Protein 1KNZ (pdb70)

B-factor: mean 30.65, std 12.46, range [2.81, 100.81]

Structure (mmCIF, N/CA/C/O backbone):
data_1KNZ
#
_entry.id   1KNZ
#
_cell.length_a   40.275
_cell.length_b   85.359
_cell.length_c   96.051
_cell.angle_alpha   89.99
_cell.angle_beta   90.00
_cell.angle_gamma   90.05
#
_symmetry.space_group_name_H-M   'P 1'
#
loop_
_entity.id
_entity.type
_entity.pdbx_description
1 polymer "5'-R(*UP*GP*AP*CP*C)-3'"
2 polymer 'Nonstructural RNA-binding Protein 34'
3 water water
#
loop_
_atom_site.group_PDB
_atom_site.id
_atom_site.type_symbol
_atom_site.label_atom_id
_atom_site.label_alt_id
_atom_site.label_comp_id
_atom_site.label_asym_id
_atom_site.label_entity_id
_atom_site.label_seq_id
_atom_site.pdbx_PDB_ins_code
_atom_site.Cartn_x
_atom_site.Cartn_y
_atom_site.Cartn_z
_atom_site.occupancy
_atom_site.B_iso_or_equiv
_atom_site.auth_seq_id
_atom_site.auth_comp_id
_atom_site.auth_asym_id
_atom_site.auth_atom_id
_atom_site.pdbx_PDB_model_num
ATOM 409 N N . THR E 2 7 ? 2.038 -11.838 12.330 1.00 24.30 7 THR A N 1
ATOM 410 C CA . THR E 2 7 ? 1.282 -11.041 11.321 1.00 27.66 7 THR A CA 1
ATOM 411 C C . THR E 2 7 ? 2.040 -9.765 10.968 1.00 28.68 7 THR A C 1
ATOM 412 O O . THR E 2 7 ? 2.191 -9.437 9.786 1.00 27.21 7 THR A O 1
ATOM 416 N N . GLN E 2 8 ? 2.513 -9.057 11.993 1.00 21.65 8 GLN A N 1
ATOM 417 C CA . GLN E 2 8 ? 3.275 -7.826 11.804 1.00 27.31 8 GLN A CA 1
ATOM 418 C C . GLN E 2 8 ? 4.548 -8.138 11.025 1.00 30.66 8 GLN A C 1
ATOM 419 O O . GLN E 2 8 ? 4.989 -7.355 10.174 1.00 32.51 8 GLN A O 1
ATOM 425 N N . GLN E 2 9 ? 5.132 -9.290 11.324 1.00 25.14 9 GLN A N 1
ATOM 426 C CA . GLN E 2 9 ? 6.341 -9.732 10.648 1.00 26.96 9 GLN A CA 1
ATOM 427 C C . GLN E 2 9 ? 5.971 -10.171 9.213 1.00 22.24 9 GLN A C 1
ATOM 428 O O . GLN E 2 9 ? 6.782 -10.072 8.288 1.00 20.75 9 GLN A O 1
ATOM 434 N N . MET E 2 10 ? 4.740 -10.642 9.026 1.00 23.09 10 MET A N 1
ATOM 435 C CA . MET E 2 10 ? 4.308 -11.035 7.694 1.00 22.75 10 MET A CA 1
ATOM 436 C C . MET E 2 10 ? 4.063 -9.767 6.887 1.00 28.15 10 MET A C 1
ATOM 437 O O . MET E 2 10 ? 4.451 -9.682 5.718 1.00 28.18 10 MET A O 1
ATOM 442 N N . ALA E 2 11 ? 3.428 -8.779 7.512 1.00 19.99 11 ALA A N 1
ATOM 443 C CA . ALA E 2 11 ? 3.175 -7.518 6.825 1.00 22.23 11 ALA A CA 1
ATOM 444 C C . ALA E 2 11 ? 4.521 -6.934 6.381 1.00 18.04 11 ALA A C 1
ATOM 445 O O . ALA E 2 11 ? 4.662 -6.487 5.244 1.00 15.64 11 ALA A O 1
ATOM 447 N N . VAL E 2 12 ? 5.505 -6.938 7.277 1.00 21.24 12 VAL A N 1
ATOM 448 C CA . VAL E 2 12 ? 6.835 -6.427 6.940 1.00 18.77 12 VAL A CA 1
ATOM 449 C C . VAL E 2 12 ? 7.361 -7.196 5.730 1.00 18.36 12 VAL A C 1
ATOM 450 O O . VAL E 2 12 ? 7.886 -6.617 4.791 1.00 19.82 12 VAL A O 1
ATOM 454 N N . SER E 2 13 ? 7.212 -8.514 5.776 1.00 19.63 13 SER A N 1
ATOM 455 C CA . SER E 2 13 ? 7.641 -9.409 4.706 1.00 18.27 13 SER A CA 1
ATOM 456 C C . SER E 2 13 ? 6.976 -9.041 3.367 1.00 20.37 13 SER A C 1
ATOM 457 O O . SER E 2 13 ? 7.630 -8.917 2.329 1.00 22.44 13 SER A O 1
ATOM 460 N N . ILE E 2 14 ? 5.662 -8.879 3.400 1.00 21.41 14 ILE A N 1
ATOM 461 C CA . ILE E 2 14 ? 4.917 -8.528 2.204 1.00 21.24 14 ILE A CA 1
ATOM 462 C C . ILE E 2 14 ? 5.408 -7.201 1.630 1.00 20.86 14 ILE A C 1
ATOM 463 O O . ILE E 2 14 ? 5.581 -7.065 0.422 1.00 16.56 14 ILE A O 1
ATOM 468 N N . ILE E 2 15 ? 5.658 -6.237 2.506 1.00 19.20 15 ILE A N 1
ATOM 469 C CA . ILE E 2 15 ? 6.154 -4.930 2.094 1.00 20.28 15 ILE A CA 1
ATOM 470 C C . ILE E 2 15 ? 7.523 -5.040 1.400 1.00 18.00 15 ILE A C 1
ATOM 471 O O . ILE E 2 15 ? 7.780 -4.361 0.411 1.00 20.37 15 ILE A O 1
ATOM 476 N N . ASN E 2 16 ? 8.399 -5.885 1.927 1.00 15.30 16 ASN A N 1
ATOM 477 C CA . ASN E 2 16 ? 9.695 -6.062 1.318 1.00 18.92 16 ASN A CA 1
ATOM 478 C C . ASN E 2 16 ? 9.582 -6.811 -0.009 1.00 22.22 16 ASN A C 1
ATOM 479 O O . ASN E 2 16 ? 10.279 -6.492 -0.967 1.00 24.58 16 ASN A O 1
ATOM 484 N N . SER E 2 17 ? 8.698 -7.799 -0.073 1.00 19.56 17 SER A N 1
ATOM 485 C CA . SER E 2 17 ? 8.524 -8.540 -1.311 1.00 21.38 17 SER A CA 1
ATOM 486 C C . SER E 2 17 ? 8.031 -7.577 -2.382 1.00 24.03 17 SER A C 1
ATOM 487 O O . SER E 2 17 ? 8.347 -7.730 -3.564 1.00 24.99 17 SER A O 1
ATOM 490 N N . SER E 2 18 ? 7.264 -6.577 -1.953 1.00 14.96 18 SER A N 1
ATOM 491 C CA . SER E 2 18 ? 6.719 -5.583 -2.861 1.00 15.37 18 SER A CA 1
ATOM 492 C C . SER E 2 18 ? 7.855 -4.766 -3.475 1.00 17.83 18 SER A C 1
ATOM 493 O O . SER E 2 18 ? 7.851 -4.472 -4.677 1.00 20.17 18 SER A O 1
ATOM 496 N N . PHE E 2 19 ? 8.827 -4.400 -2.642 1.00 15.60 19 PHE A N 1
ATOM 497 C CA . PHE E 2 19 ? 9.984 -3.642 -3.102 1.00 17.56 19 PHE A CA 1
ATOM 498 C C . PHE E 2 19 ? 10.771 -4.476 -4.109 1.00 17.29 19 PHE A C 1
ATOM 499 O O . PHE E 2 19 ? 11.197 -3.971 -5.151 1.00 22.17 19 PHE A O 1
ATOM 507 N N . GLU E 2 20 ? 10.961 -5.753 -3.790 1.00 18.91 20 GLU A N 1
ATOM 508 C CA . GLU E 2 20 ? 11.687 -6.662 -4.671 1.00 20.91 20 GLU A CA 1
ATOM 509 C C . GLU E 2 20 ? 11.033 -6.724 -6.030 1.00 18.87 20 GLU A C 1
ATOM 510 O O . GLU E 2 20 ? 11.717 -6.790 -7.046 1.00 19.41 20 GLU A O 1
ATOM 516 N N . ALA E 2 21 ? 9.701 -6.698 -6.032 1.00 23.28 21 ALA A N 1
ATOM 517 C CA . ALA E 2 21 ? 8.911 -6.767 -7.257 1.00 20.73 21 ALA A CA 1
ATOM 518 C C . ALA E 2 21 ? 9.057 -5.516 -8.095 1.00 18.60 21 ALA A C 1
ATOM 519 O O . ALA E 2 21 ? 9.114 -5.585 -9.323 1.00 17.00 21 ALA A O 1
ATOM 521 N N . ALA E 2 22 ? 9.095 -4.370 -7.427 1.00 18.98 22 ALA A N 1
ATOM 522 C CA . ALA E 2 22 ? 9.240 -3.097 -8.114 1.00 20.84 22 ALA A CA 1
ATOM 523 C C . ALA E 2 22 ? 10.612 -3.072 -8.789 1.00 21.39 22 ALA A C 1
ATOM 524 O O . ALA E 2 22 ? 10.762 -2.581 -9.910 1.00 20.09 22 ALA A O 1
ATOM 526 N N . VAL E 2 23 ? 11.612 -3.618 -8.108 1.00 20.24 23 VAL A N 1
ATOM 527 C CA . VAL E 2 23 ? 12.954 -3.648 -8.663 1.00 20.49 23 VAL A CA 1
ATOM 528 C C . VAL E 2 23 ? 13.025 -4.587 -9.870 1.00 19.97 23 VAL A C 1
ATOM 529 O O . VAL E 2 23 ? 13.576 -4.225 -10.912 1.00 16.37 23 VAL A O 1
ATOM 533 N N . VAL E 2 24 ? 12.478 -5.792 -9.722 1.00 13.03 24 VAL A N 1
ATOM 534 C CA . VAL E 2 24 ? 12.522 -6.757 -10.805 1.00 18.21 24 VAL A CA 1
ATOM 535 C C . VAL E 2 24 ? 11.724 -6.260 -12.000 1.00 18.98 24 VAL A C 1
ATOM 536 O O . VAL E 2 24 ? 12.055 -6.553 -13.140 1.00 18.04 24 VAL A O 1
ATOM 540 N N . ALA E 2 25 ? 10.675 -5.492 -11.730 1.00 22.14 25 ALA A N 1
ATOM 541 C CA . ALA E 2 25 ? 9.844 -4.956 -12.789 1.00 22.91 25 ALA A CA 1
ATOM 542 C C . ALA E 2 25 ? 10.599 -3.879 -13.583 1.00 26.93 25 ALA A C 1
ATOM 543 O O . ALA E 2 25 ? 10.586 -3.877 -14.815 1.00 26.15 25 ALA A O 1
ATOM 545 N N . ALA E 2 26 ? 11.265 -2.968 -12.878 1.00 22.42 26 ALA A N 1
ATOM 546 C CA . ALA E 2 26 ? 12.000 -1.907 -13.553 1.00 25.41 26 ALA A CA 1
ATOM 547 C C . ALA E 2 26 ? 13.170 -2.498 -14.314 1.00 26.19 26 ALA A C 1
ATOM 548 O O . ALA E 2 26 ? 13.343 -2.262 -15.516 1.00 29.37 26 ALA A O 1
ATOM 550 N N . THR E 2 27 ? 13.960 -3.285 -13.595 1.00 27.20 27 THR A N 1
ATOM 551 C CA . THR E 2 27 ? 15.140 -3.911 -14.151 1.00 24.74 27 THR A CA 1
ATOM 552 C C . THR E 2 27 ? 14.818 -4.787 -15.349 1.00 28.52 27 THR A C 1
ATOM 553 O O . THR E 2 27 ? 15.512 -4.713 -16.366 1.00 24.87 27 THR A O 1
ATOM 557 N N . SER E 2 28 ? 13.763 -5.602 -15.246 1.00 23.38 28 SER A N 1
ATOM 558 C CA . SER E 2 28 ? 13.386 -6.481 -16.352 1.00 21.83 28 SER A CA 1
ATOM 559 C C . SER E 2 28 ? 12.742 -5.687 -17.482 1.00 26.32 28 SER A C 1
ATOM 560 O O . SER E 2 28 ? 12.765 -6.116 -18.631 1.00 27.78 28 SER A O 1
ATOM 563 N N . ALA E 2 29 ? 12.169 -4.532 -17.161 1.00 25.39 29 ALA A N 1
ATOM 564 C CA . ALA E 2 29 ? 11.551 -3.686 -18.182 1.00 26.51 29 ALA A CA 1
ATOM 565 C C . ALA E 2 29 ? 12.637 -3.013 -19.025 1.00 24.47 29 ALA A C 1
ATOM 566 O O . ALA E 2 29 ? 12.484 -2.880 -20.229 1.00 13.65 29 ALA A O 1
ATOM 568 N N . LEU E 2 30 ? 13.727 -2.582 -18.395 1.00 25.70 30 LEU A N 1
ATOM 569 C CA . LEU E 2 30 ? 14.820 -1.967 -19.142 1.00 26.03 30 LEU A CA 1
ATOM 570 C C . LEU E 2 30 ? 15.425 -2.975 -20.129 1.00 26.32 30 LEU A C 1
ATOM 571 O O . LEU E 2 30 ? 15.572 -2.690 -21.319 1.00 28.97 30 LEU A O 1
ATOM 576 N N . GLU E 2 31 ? 15.776 -4.154 -19.627 1.00 26.84 31 GLU A N 1
ATOM 577 C CA . GLU E 2 31 ? 16.360 -5.192 -20.460 1.00 27.15 31 GLU A CA 1
ATOM 578 C C . GLU E 2 31 ? 15.480 -5.572 -21.643 1.00 23.73 31 GLU A C 1
ATOM 579 O O . GLU E 2 31 ? 15.964 -5.683 -22.764 1.00 28.23 31 GLU A O 1
ATOM 585 N N . ASN E 2 32 ? 14.190 -5.768 -21.399 1.00 26.15 32 ASN A N 1
ATOM 586 C CA . ASN E 2 32 ? 13.290 -6.173 -22.470 1.00 30.19 32 ASN A CA 1
ATOM 587 C C . ASN E 2 32 ? 13.214 -5.131 -23.566 1.00 30.99 32 ASN A C 1
ATOM 588 O O . ASN E 2 32 ? 12.771 -5.425 -24.672 1.00 27.19 32 ASN A O 1
ATOM 593 N N . MET E 2 33 ? 13.645 -3.912 -23.261 1.00 31.02 33 MET A N 1
ATOM 594 C CA . MET E 2 33 ? 13.611 -2.838 -24.245 1.00 35.10 33 MET A CA 1
ATOM 595 C C . MET E 2 33 ? 14.995 -2.519 -24.795 1.00 37.29 33 MET A C 1
ATOM 596 O O . MET E 2 33 ? 15.170 -1.531 -25.501 1.00 39.91 33 MET A O 1
ATOM 601 N N . GLY E 2 34 ? 15.970 -3.367 -24.473 1.00 35.66 34 GLY A N 1
ATOM 602 C CA . GLY E 2 34 ? 17.329 -3.168 -24.949 1.00 33.92 34 GLY A CA 1
ATOM 603 C C . GLY E 2 34 ? 18.062 -1.971 -24.361 1.00 36.02 34 GLY A C 1
ATOM 604 O O . GLY E 2 34 ? 18.949 -1.404 -25.001 1.00 33.66 34 GLY A O 1
ATOM 605 N N . ILE E 2 35 ? 17.705 -1.583 -23.141 1.00 35.59 35 ILE A N 1
ATOM 606 C CA . ILE E 2 35 ? 18.341 -0.440 -22.490 1.00 34.34 35 ILE A CA 1
ATOM 607 C C . ILE E 2 35 ? 19.298 -0.889 -21.398 1.00 31.65 35 ILE A C 1
ATOM 608 O O . ILE E 2 35 ? 18.916 -1.629 -20.494 1.00 36.65 35 ILE A O 1
ATOM 613 N N . GLU E 2 36 ? 20.541 -0.429 -21.488 1.00 30.41 36 GLU A N 1
ATOM 614 C CA . GLU E 2 36 ? 21.576 -0.777 -20.517 1.00 35.02 36 GLU A CA 1
ATOM 615 C C . GLU E 2 36 ? 21.300 -0.179 -19.143 1.00 34.64 36 GLU A C 1
ATOM 616 O O . GLU E 2 36 ? 20.622 0.841 -19.016 1.00 30.61 36 GLU A O 1
ATOM 618 N N . TYR E 2 37 ? 21.854 -0.811 -18.115 1.00 33.47 37 TYR A N 1
ATOM 619 C CA . TYR E 2 37 ? 21.655 -0.347 -16.752 1.00 38.40 37 TYR A CA 1
ATOM 620 C C . TYR E 2 37 ? 22.517 -1.139 -15.781 1.00 37.57 37 TYR A C 1
ATOM 621 O O . TYR E 2 37 ? 22.863 -2.293 -16.039 1.00 42.89 37 TYR A O 1
ATOM 630 N N . ASP E 2 38 ? 22.851 -0.510 -14.662 1.00 37.27 38 ASP A N 1
ATOM 631 C CA . ASP E 2 38 ? 23.633 -1.160 -13.626 1.00 38.45 38 ASP A CA 1
ATOM 632 C C . ASP E 2 38 ? 22.678 -1.549 -12.500 1.00 36.21 38 ASP A C 1
ATOM 633 O O . ASP E 2 38 ? 21.952 -0.703 -11.976 1.00 37.72 38 ASP A O 1
ATOM 638 N N . TYR E 2 39 ? 22.682 -2.825 -12.132 1.00 33.63 39 TYR A N 1
ATOM 639 C CA . TYR E 2 39 ? 21.796 -3.317 -11.090 1.00 30.55 39 TYR A CA 1
ATOM 640 C C . TYR E 2 39 ? 21.736 -2.403 -9.885 1.00 29.86 39 TYR A C 1
ATOM 641 O O . TYR E 2 39 ? 20.653 -2.007 -9.456 1.00 27.14 39 TYR A O 1
ATOM 650 N N . GLN E 2 40 ? 22.902 -2.085 -9.332 1.00 28.35 40 GLN A N 1
ATOM 651 C CA . GLN E 2 40 ? 22.986 -1.209 -8.166 1.00 24.04 40 GLN A CA 1
ATOM 652 C C . GLN E 2 40 ? 22.308 0.135 -8.417 1.00 25.03 40 GLN A C 1
ATOM 653 O O . GLN E 2 40 ? 21.587 0.633 -7.565 1.00 25.67 40 GLN A O 1
ATOM 659 N N . ASP E 2 41 ? 22.543 0.720 -9.586 1.00 27.12 41 ASP A N 1
ATOM 660 C CA . ASP E 2 41 ? 21.930 2.004 -9.908 1.00 27.78 41 ASP A CA 1
ATOM 661 C C . ASP E 2 41 ? 20.413 1.915 -9.814 1.00 32.58 41 ASP A C 1
ATOM 662 O O . ASP E 2 41 ? 19.787 2.656 -9.055 1.00 33.95 41 ASP A O 1
ATOM 667 N N . ILE E 2 42 ? 19.828 1.006 -10.592 1.00 32.48 42 ILE A N 1
ATOM 668 C CA . ILE E 2 42 ? 18.388 0.841 -10.596 1.00 29.08 42 ILE A CA 1
ATOM 669 C C . ILE E 2 42 ? 17.845 0.430 -9.240 1.00 28.00 42 ILE A C 1
ATOM 670 O O . ILE E 2 42 ? 16.759 0.853 -8.851 1.00 28.57 42 ILE A O 1
ATOM 675 N N . TYR E 2 43 ? 18.604 -0.386 -8.516 1.00 28.50 43 TYR A N 1
ATOM 676 C CA . TYR E 2 43 ? 18.179 -0.847 -7.201 1.00 26.25 43 TYR A CA 1
ATOM 677 C C . TYR E 2 43 ? 18.038 0.349 -6.271 1.00 28.86 43 TYR A C 1
ATOM 678 O O . TYR E 2 43 ? 17.061 0.470 -5.531 1.00 32.00 43 TYR A O 1
ATOM 687 N N . SER E 2 44 ? 19.021 1.240 -6.323 1.00 27.09 44 SER A N 1
ATOM 688 C CA . SER E 2 44 ? 19.032 2.420 -5.481 1.00 25.38 44 SER A CA 1
ATOM 689 C C . SER E 2 44 ? 17.877 3.362 -5.819 1.00 25.53 44 SER A C 1
ATOM 690 O O . SER E 2 44 ? 17.169 3.844 -4.930 1.00 20.46 44 SER A O 1
ATOM 693 N N . ARG E 2 45 ? 17.677 3.623 -7.105 1.00 25.64 45 ARG A N 1
ATOM 694 C CA . ARG E 2 45 ? 16.601 4.515 -7.508 1.00 23.57 45 ARG A CA 1
ATOM 695 C C . ARG E 2 45 ? 15.236 4.038 -7.013 1.00 25.04 45 ARG A C 1
ATOM 696 O O . ARG E 2 45 ? 14.487 4.795 -6.395 1.00 25.16 45 ARG A O 1
ATOM 704 N N . VAL E 2 46 ? 14.926 2.775 -7.269 1.00 24.95 46 VAL A N 1
ATOM 705 C CA . VAL E 2 46 ? 13.654 2.210 -6.857 1.00 26.01 46 VAL A CA 1
ATOM 706 C C . VAL E 2 46 ? 13.492 2.220 -5.337 1.00 29.79 46 VAL A C 1
ATOM 707 O O . VAL E 2 46 ? 12.392 2.408 -4.828 1.00 30.65 46 VAL A O 1
ATOM 711 N N . LYS E 2 47 ? 14.601 2.038 -4.628 1.00 31.13 47 LYS A N 1
ATOM 712 C CA . LYS E 2 47 ? 14.608 1.999 -3.172 1.00 33.46 47 LYS A CA 1
ATOM 713 C C . LYS E 2 47 ? 14.332 3.361 -2.526 1.00 33.91 47 LYS A C 1
ATOM 714 O O . LYS E 2 47 ? 13.675 3.420 -1.482 1.00 35.30 47 LYS A O 1
ATOM 720 N N . ASN E 2 48 ? 14.837 4.445 -3.123 1.00 28.27 48 ASN A N 1
ATOM 721 C CA . ASN E 2 48 ? 14.595 5.785 -2.579 1.00 26.57 48 ASN A CA 1
ATOM 722 C C . ASN E 2 48 ? 13.124 6.093 -2.777 1.00 23.81 48 ASN A C 1
ATOM 723 O O . ASN E 2 48 ? 12.449 6.594 -1.875 1.00 27.72 48 ASN A O 1
ATOM 728 N N . LYS E 2 49 ? 12.641 5.805 -3.981 1.00 21.37 49 LYS A N 1
ATOM 729 C CA . LYS E 2 49 ? 11.251 6.060 -4.324 1.00 20.55 49 LYS A CA 1
ATOM 730 C C . LYS E 2 49 ? 10.301 5.236 -3.469 1.00 18.92 49 LYS A C 1
ATOM 731 O O . LYS E 2 49 ? 9.319 5.764 -2.943 1.00 16.52 49 LYS A O 1
ATOM 737 N N . PHE E 2 50 ? 10.600 3.950 -3.326 1.00 10.90 50 PHE A N 1
ATOM 738 C CA . PHE E 2 50 ? 9.754 3.081 -2.533 1.00 16.94 50 PHE A CA 1
ATOM 739 C C . PHE E 2 50 ? 9.753 3.522 -1.061 1.00 23.64 50 PHE A C 1
ATOM 740 O O . PHE E 2 50 ? 8.688 3.698 -0.456 1.00 24.81 50 PHE A O 1
ATOM 748 N N . ASP E 2 51 ? 10.937 3.710 -0.488 1.00 20.66 51 ASP A N 1
ATOM 749 C CA . ASP E 2 51 ? 11.036 4.134 0.906 1.00 24.22 51 ASP A CA 1
ATOM 750 C C . ASP E 2 51 ? 10.371 5.500 1.125 1.00 26.21 51 ASP A C 1
ATOM 751 O O . ASP E 2 51 ? 9.721 5.725 2.146 1.00 24.40 51 ASP A O 1
ATOM 756 N N . PHE E 2 52 ? 10.527 6.408 0.168 1.00 24.51 52 PHE A N 1
ATOM 757 C CA . PHE E 2 52 ? 9.930 7.736 0.294 1.00 20.85 52 PHE A CA 1
ATOM 758 C C . PHE E 2 52 ? 8.423 7.663 0.173 1.00 23.90 52 PHE A C 1
ATOM 759 O O . PHE E 2 52 ? 7.693 8.286 0.941 1.00 29.05 52 PHE A O 1
ATOM 767 N N . VAL E 2 53 ? 7.964 6.899 -0.810 1.00 21.32 53 VAL A N 1
ATOM 768 C CA . VAL E 2 53 ? 6.545 6.743 -1.049 1.00 14.57 53 VAL A CA 1
ATOM 769 C C . VAL E 2 53 ? 5.842 6.064 0.116 1.00 21.58 53 VAL A C 1
ATOM 770 O O . VAL E 2 53 ? 4.812 6.555 0.583 1.00 20.21 53 VAL A O 1
ATOM 774 N N . MET E 2 54 ? 6.392 4.952 0.597 1.00 21.44 54 MET A N 1
ATOM 775 C CA . MET E 2 54 ? 5.767 4.235 1.707 1.00 22.74 54 MET A CA 1
ATOM 776 C C . MET E 2 54 ? 5.755 5.059 2.992 1.00 22.80 54 MET A C 1
ATOM 777 O O . MET E 2 54 ? 4.806 4.980 3.772 1.00 32.73 54 MET A O 1
ATOM 779 N N . ASP E 2 55 ? 6.802 5.857 3.204 1.00 23.10 55 ASP A N 1
ATOM 780 C CA . ASP E 2 55 ? 6.913 6.696 4.398 1.00 14.61 55 ASP A CA 1
ATOM 781 C C . ASP E 2 55 ? 6.096 7.977 4.293 1.00 20.25 55 ASP A C 1
ATOM 782 O O . ASP E 2 55 ? 5.302 8.291 5.188 1.00 20.84 55 ASP A O 1
ATOM 787 N N . ASP E 2 56 ? 6.277 8.714 3.200 1.00 18.76 56 ASP A N 1
ATOM 788 C CA . ASP E 2 56 ? 5.551 9.965 3.005 1.00 16.22 56 ASP A CA 1
ATOM 789 C C . ASP E 2 56 ? 4.033 9.787 2.892 1.00 18.39 56 ASP A C 1
ATOM 790 O O . ASP E 2 56 ? 3.270 10.661 3.302 1.00 21.09 56 ASP A O 1
ATOM 795 N N . SER E 2 57 ? 3.599 8.652 2.347 1.00 17.83 57 SER A N 1
ATOM 796 C CA . SER E 2 57 ? 2.178 8.384 2.172 1.00 18.06 57 SER A CA 1
ATOM 797 C C . SER E 2 57 ? 1.485 8.009 3.473 1.00 20.57 57 SER A C 1
ATOM 798 O O . SER E 2 57 ? 0.247 8.091 3.585 1.00 18.69 57 SER A O 1
ATOM 801 N N . GLY E 2 58 ? 2.286 7.586 4.447 1.00 17.84 58 GLY A N 1
ATOM 802 C CA . GLY E 2 58 ? 1.743 7.163 5.720 1.00 18.94 58 GLY A CA 1
ATOM 803 C C . GLY E 2 58 ? 1.235 5.747 5.549 1.00 20.23 58 GLY A C 1
ATOM 804 O O . GLY E 2 58 ? 0.751 5.123 6.492 1.00 14.41 58 GLY A O 1
ATOM 805 N N . VAL E 2 59 ? 1.357 5.228 4.333 1.00 19.80 59 VAL A N 1
ATOM 806 C CA . VAL E 2 59 ? 0.893 3.877 4.048 1.00 20.21 59 VAL A CA 1
ATOM 807 C C . VAL E 2 59 ? 1.683 2.790 4.775 1.00 19.31 59 VAL A C 1
ATOM 808 O O . VAL E 2 59 ? 1.112 1.784 5.128 1.00 11.96 59 VAL A O 1
ATOM 812 N N . LYS E 2 60 ? 2.983 2.961 4.993 1.00 18.45 60 LYS A N 1
ATOM 813 C CA . LYS E 2 60 ? 3.715 1.911 5.703 1.00 21.18 60 LYS A CA 1
ATOM 814 C C . LYS E 2 60 ? 3.095 1.711 7.084 1.00 16.08 60 LYS A C 1
ATOM 815 O O . LYS E 2 60 ? 2.874 0.583 7.507 1.00 20.75 60 LYS A O 1
ATOM 821 N N . ASN E 2 61 ? 2.804 2.816 7.765 1.00 18.22 61 ASN A N 1
ATOM 822 C CA . ASN E 2 61 ? 2.205 2.789 9.102 1.00 16.86 61 ASN A CA 1
ATOM 823 C C . ASN E 2 61 ? 0.804 2.189 9.115 1.00 15.16 61 ASN A C 1
ATOM 824 O O . ASN E 2 61 ? 0.370 1.608 10.116 1.00 12.02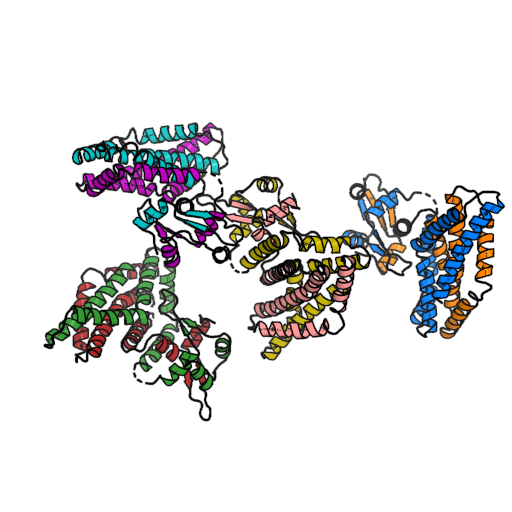 61 ASN A O 1
ATOM 829 N N . ASN E 2 62 ? 0.095 2.349 8.003 1.00 16.17 62 ASN A N 1
ATOM 830 C CA . ASN E 2 62 ? -1.257 1.834 7.878 1.00 12.61 62 ASN A CA 1
ATOM 831 C C . ASN E 2 62 ? -1.303 0.298 7.986 1.00 10.14 62 ASN A C 1
ATOM 832 O O . ASN E 2 62 ? -2.027 -0.226 8.830 1.00 16.82 62 ASN A O 1
ATOM 837 N N . PRO E 2 63 ? -0.543 -0.438 7.148 1.00 9.50 63 PRO A N 1
ATOM 838 C CA . PRO E 2 63 ? -0.507 -1.907 7.161 1.00 18.12 63 PRO A CA 1
ATOM 839 C C . PRO E 2 63 ? 0.183 -2.535 8.351 1.00 22.78 63 PRO A C 1
ATOM 840 O O . PRO E 2 63 ? -0.273 -3.566 8.841 1.00 25.24 63 PRO A O 1
ATOM 844 N N . ILE E 2 64 ? 1.292 -1.942 8.788 1.00 18.88 64 ILE A N 1
ATOM 845 C CA . ILE E 2 64 ? 1.993 -2.457 9.955 1.00 26.79 64 ILE A CA 1
ATOM 846 C C . ILE E 2 64 ? 1.046 -2.240 11.126 1.00 23.64 64 ILE A C 1
ATOM 847 O O . ILE E 2 64 ? 0.971 -3.060 12.033 1.00 29.29 64 ILE A O 1
ATOM 852 N N . GLY E 2 65 ? 0.295 -1.144 11.071 1.00 21.80 65 GLY A N 1
ATOM 853 C CA . GLY E 2 65 ? -0.663 -0.860 12.120 1.00 22.54 65 GLY A CA 1
ATOM 854 C C . GLY E 2 65 ? -1.791 -1.873 12.083 1.00 24.46 65 GLY A C 1
ATOM 855 O O . GLY E 2 65 ? -2.208 -2.394 13.121 1.00 29.62 65 GLY A O 1
ATOM 856 N N . LYS E 2 66 ? -2.286 -2.164 10.882 1.00 21.49 66 LYS A N 1
ATOM 857 C CA . LYS E 2 66 ? -3.376 -3.123 10.734 1.00 22.04 66 LYS A CA 1
ATOM 858 C C . LYS E 2 66 ? -2.918 -4.521 11.114 1.00 20.74 66 LYS A C 1
ATOM 859 O O . LYS E 2 66 ? -3.655 -5.271 11.741 1.00 18.36 66 LYS A O 1
ATOM 865 N N . ALA E 2 67 ? -1.697 -4.877 10.743 1.00 22.74 67 ALA A N 1
ATOM 866 C CA . ALA E 2 67 ? -1.194 -6.194 11.094 1.00 21.11 67 ALA A CA 1
ATOM 867 C C . ALA E 2 67 ? -1.150 -6.335 12.624 1.00 24.69 67 ALA A C 1
ATOM 868 O O . ALA E 2 67 ? -1.474 -7.392 13.166 1.00 26.16 67 ALA A O 1
ATOM 870 N N . ILE E 2 68 ? -0.754 -5.263 13.298 1.00 23.97 68 ILE A N 1
ATOM 871 C CA . ILE E 2 68 ? -0.683 -5.259 14.733 1.00 26.41 68 ILE A CA 1
ATOM 872 C C . ILE E 2 68 ? -2.097 -5.418 15.320 1.00 31.65 68 ILE A C 1
ATOM 873 O O . ILE E 2 68 ? -2.240 -6.067 16.340 1.00 32.38 68 ILE A O 1
ATOM 878 N N . THR E 2 69 ? -3.167 -4.893 14.701 1.00 30.40 69 THR A N 1
ATOM 879 C CA . THR E 2 69 ? -4.417 -5.096 15.492 1.00 24.86 69 THR A CA 1
ATOM 880 C C . THR E 2 69 ? -4.808 -6.565 15.250 1.00 25.74 69 THR A C 1
ATOM 881 O O . THR E 2 69 ? -5.448 -7.128 16.122 1.00 28.87 69 THR A O 1
ATOM 885 N N . ILE E 2 70 ? -4.492 -7.220 14.126 1.00 23.46 70 ILE A N 1
ATOM 886 C CA . ILE E 2 70 ? -4.847 -8.636 13.965 1.00 25.97 70 ILE A CA 1
ATOM 887 C C . ILE E 2 70 ? -4.095 -9.444 15.050 1.00 21.82 70 ILE A C 1
ATOM 888 O O . ILE E 2 70 ? -4.723 -10.200 15.791 1.00 23.26 70 ILE A O 1
ATOM 893 N N . ASP E 2 71 ? -2.771 -9.277 15.169 1.00 18.95 71 ASP A N 1
ATOM 894 C CA . ASP E 2 71 ? -1.980 -10.009 16.182 1.00 25.02 71 ASP A CA 1
ATOM 895 C C . ASP E 2 71 ? -2.630 -9.902 17.545 1.00 25.99 71 ASP A C 1
ATOM 896 O O . ASP E 2 71 ? -2.737 -10.890 18.268 1.00 30.21 71 ASP A O 1
ATOM 901 N N . GLN E 2 72 ? -3.049 -8.691 17.896 1.00 25.91 72 GLN A N 1
ATOM 902 C CA . GLN E 2 72 ? -3.716 -8.463 19.166 1.00 26.91 72 GLN A CA 1
ATOM 903 C C . GLN E 2 72 ? -4.981 -9.323 19.227 1.00 29.09 72 GLN A C 1
ATOM 904 O O . GLN E 2 72 ? -5.178 -10.059 20.187 1.00 34.95 72 GLN A O 1
ATOM 910 N N . ALA E 2 73 ? -5.820 -9.257 18.194 1.00 24.87 73 ALA A N 1
ATOM 911 C CA . ALA E 2 73 ? -7.049 -10.050 18.173 1.00 24.89 73 ALA A CA 1
ATOM 912 C C . ALA E 2 73 ? -6.739 -11.537 18.284 1.00 28.99 73 ALA A C 1
ATOM 913 O O . ALA E 2 73 ? -7.579 -12.329 18.705 1.00 28.84 73 ALA A O 1
ATOM 915 N N . LEU E 2 74 ? -5.533 -11.919 17.891 1.00 31.96 74 LEU A N 1
ATOM 916 C CA . LEU E 2 74 ? -5.128 -13.312 17.981 1.00 34.28 74 LEU A CA 1
ATOM 917 C C . LEU E 2 74 ? -4.728 -13.630 19.411 1.00 34.28 74 LEU A C 1
ATOM 918 O O . LEU E 2 74 ? -4.766 -14.783 19.833 1.00 35.46 74 LEU A O 1
ATOM 923 N N . ASN E 2 75 ? -4.344 -12.594 20.151 1.00 33.23 75 ASN A N 1
ATOM 924 C CA . ASN E 2 75 ? -3.951 -12.746 21.544 1.00 33.12 75 ASN A CA 1
ATOM 925 C C . ASN E 2 75 ? -5.143 -12.425 22.436 1.00 29.99 75 ASN A C 1
ATOM 926 O O . ASN E 2 75 ? -4.983 -12.104 23.601 1.00 31.71 75 ASN A O 1
ATOM 931 N N . ASN E 2 76 ? -6.339 -12.504 21.862 1.00 32.83 76 ASN A N 1
ATOM 932 C CA . ASN E 2 76 ? -7.588 -12.226 22.570 1.00 36.84 76 ASN A CA 1
ATOM 933 C C . ASN E 2 76 ? -7.861 -10.770 22.984 1.00 38.25 76 ASN A C 1
ATOM 934 O O . ASN E 2 76 ? -8.592 -10.519 23.943 1.00 39.21 76 ASN A O 1
ATOM 939 N N . LYS E 2 77 ? -7.281 -9.818 22.259 1.00 36.22 77 LYS A N 1
ATOM 940 C CA . LYS E 2 77 ? -7.510 -8.394 22.520 1.00 35.55 77 LYS A CA 1
ATOM 941 C C . LYS E 2 77 ? -8.185 -7.850 21.267 1.00 34.22 77 LYS A C 1
ATOM 942 O O . LYS E 2 77 ? -7.537 -7.245 20.421 1.00 37.55 77 LYS A O 1
ATOM 948 N N . PHE E 2 78 ? -9.489 -8.081 21.155 1.00 35.71 78 PHE A N 1
ATOM 949 C CA . PHE E 2 78 ? -10.251 -7.650 19.992 1.00 34.14 78 PHE A CA 1
ATOM 950 C C . PHE E 2 78 ? -10.586 -6.162 19.936 1.00 32.57 78 PHE A C 1
ATOM 951 O O . PHE E 2 78 ? -11.166 -5.692 18.952 1.00 31.72 78 PHE A O 1
ATOM 959 N N . GLY E 2 79 ? -10.217 -5.423 20.978 1.00 26.97 79 GLY A N 1
ATOM 960 C CA . GLY E 2 79 ? -10.489 -3.994 21.007 1.00 20.22 79 GLY A CA 1
ATOM 961 C C . GLY E 2 79 ? -10.258 -3.282 19.681 1.00 24.90 79 GLY A C 1
ATOM 962 O O . GLY E 2 79 ? -11.159 -2.638 19.128 1.00 23.13 79 GLY A O 1
ATOM 963 N N . SER E 2 80 ? -9.051 -3.411 19.150 1.00 20.18 80 SER A N 1
ATOM 964 C CA . SER E 2 80 ? -8.734 -2.756 17.899 1.00 16.74 80 SER A CA 1
ATOM 965 C C . SER E 2 80 ? -9.523 -3.331 16.726 1.00 14.26 80 SER A C 1
ATOM 966 O O . SER E 2 80 ? -10.022 -2.582 15.890 1.00 13.47 80 SER A O 1
ATOM 969 N N . ALA E 2 81 ? -9.652 -4.650 16.666 1.00 15.35 81 ALA A N 1
ATOM 970 C CA . ALA E 2 81 ? -10.386 -5.278 15.578 1.00 13.60 81 ALA A CA 1
ATOM 971 C C . ALA E 2 81 ? -11.830 -4.835 15.644 1.00 16.58 81 ALA A C 1
ATOM 972 O O . ALA E 2 81 ? -12.471 -4.635 14.612 1.00 25.06 81 ALA A O 1
ATOM 974 N N . ILE E 2 82 ? -12.340 -4.684 16.862 1.00 21.25 82 ILE A N 1
ATOM 975 C CA . ILE E 2 82 ? -13.712 -4.235 17.069 1.00 19.89 82 ILE A CA 1
ATOM 976 C C . ILE E 2 82 ? -13.806 -2.810 16.555 1.00 23.28 82 ILE A C 1
ATOM 977 O O . ILE E 2 82 ? -14.798 -2.419 15.930 1.00 25.76 82 ILE A O 1
ATOM 982 N N . ARG E 2 83 ? -12.764 -2.033 16.827 1.00 21.06 83 ARG A N 1
ATOM 983 C CA . ARG E 2 83 ? -12.728 -0.657 16.372 1.00 17.09 83 ARG A CA 1
ATOM 984 C C . ARG E 2 83 ? -12.686 -0.623 14.849 1.00 18.87 83 ARG A C 1
ATOM 985 O O . ARG E 2 83 ? -13.278 0.255 14.227 1.00 20.84 83 ARG A O 1
ATOM 993 N N . ASN E 2 84 ? -11.982 -1.574 14.246 1.00 20.18 84 ASN A N 1
ATOM 994 C CA . ASN E 2 84 ? -11.894 -1.618 12.794 1.00 18.45 84 ASN A CA 1
ATOM 995 C C . ASN E 2 84 ? -13.251 -1.873 12.163 1.00 21.18 84 ASN A C 1
ATOM 996 O O . ASN E 2 84 ? -13.587 -1.260 11.151 1.00 21.00 84 ASN A O 1
ATOM 1001 N N . ARG E 2 85 ? -14.026 -2.783 12.753 1.00 19.75 85 ARG A N 1
ATOM 1002 C CA . ARG E 2 85 ? -15.344 -3.099 12.215 1.00 21.55 85 ARG A CA 1
ATOM 1003 C C . ARG E 2 85 ? -16.309 -1.919 12.372 1.00 24.53 85 ARG A C 1
ATOM 1004 O O . ARG E 2 85 ? -17.078 -1.624 11.458 1.00 22.36 85 ARG A O 1
ATOM 1012 N N . ASN E 2 86 ? -16.261 -1.238 13.516 1.00 22.90 86 ASN A N 1
ATOM 1013 C CA . ASN E 2 86 ? -17.140 -0.096 13.744 1.00 24.07 86 ASN A CA 1
ATOM 1014 C C . ASN E 2 86 ? -16.808 1.046 12.797 1.00 26.74 86 ASN A C 1
ATOM 1015 O O . ASN E 2 86 ? -17.703 1.749 12.322 1.00 28.67 86 ASN A O 1
ATOM 1020 N N . TRP E 2 87 ? -15.520 1.243 12.539 1.00 21.97 87 TRP A N 1
ATOM 1021 C CA . TRP E 2 87 ? -15.081 2.312 11.648 1.00 20.70 87 TRP A CA 1
ATOM 1022 C C . TRP E 2 87 ? -15.637 2.100 10.242 1.00 20.47 87 TRP A C 1
ATOM 1023 O O . TRP E 2 87 ? -16.259 2.989 9.671 1.00 18.91 87 TRP A O 1
ATOM 1034 N N . LEU E 2 88 ? -15.391 0.917 9.696 1.00 18.71 88 LEU A N 1
ATOM 1035 C CA . LEU E 2 88 ? -15.859 0.548 8.369 1.00 19.53 88 LEU A CA 1
ATOM 1036 C C . LEU E 2 88 ? -17.405 0.546 8.282 1.00 22.91 88 LEU A C 1
ATOM 1037 O O . LEU E 2 88 ? -17.976 0.771 7.216 1.00 19.18 88 LEU A O 1
ATOM 1042 N N . ALA E 2 89 ? -18.070 0.310 9.413 1.00 26.44 89 ALA A N 1
ATOM 1043 C CA . ALA E 2 89 ? -19.529 0.270 9.466 1.00 23.17 89 ALA A CA 1
ATOM 1044 C C . ALA E 2 89 ? -20.193 1.636 9.694 1.00 27.41 89 ALA A C 1
ATOM 1045 O O . ALA E 2 89 ? -21.396 1.793 9.469 1.00 32.32 89 ALA A O 1
ATOM 1047 N N . ASP E 2 90 ? -19.428 2.620 10.149 1.00 25.02 90 ASP A N 1
ATOM 1048 C CA . ASP E 2 90 ? -19.996 3.938 10.381 1.00 30.89 90 ASP A CA 1
ATOM 1049 C C . ASP E 2 90 ? -20.855 4.336 9.176 1.00 34.50 90 ASP A C 1
ATOM 1050 O O . ASP E 2 90 ? -20.470 4.130 8.026 1.00 33.59 90 ASP A O 1
ATOM 1055 N N . THR E 2 91 ? -22.030 4.893 9.445 1.00 39.08 91 THR A N 1
ATOM 1056 C CA . THR E 2 91 ? -22.936 5.288 8.374 1.00 42.14 91 THR A CA 1
ATOM 1057 C C . THR E 2 91 ? -22.314 6.307 7.424 1.00 40.84 91 THR A C 1
ATOM 1058 O O . THR E 2 91 ? -22.648 6.346 6.240 1.00 46.04 91 THR A O 1
ATOM 1062 N N . SER E 2 92 ? -21.399 7.120 7.934 1.00 39.98 92 SER A N 1
ATOM 1063 C CA . SER E 2 92 ? -20.754 8.130 7.104 1.00 41.73 92 SER A CA 1
ATOM 1064 C C . SER E 2 92 ? -19.350 7.765 6.626 1.00 37.19 92 SER A C 1
ATOM 1065 O O . SER E 2 92 ? -18.668 8.602 6.036 1.00 37.52 92 SER A O 1
ATOM 1068 N N . ARG E 2 93 ? -18.917 6.529 6.867 1.00 35.28 93 ARG A N 1
ATOM 1069 C CA . ARG E 2 93 ? -17.572 6.120 6.458 1.00 33.90 93 ARG A CA 1
ATOM 1070 C C . ARG E 2 93 ? -17.323 6.348 4.971 1.00 30.22 93 ARG A C 1
ATOM 1071 O O . ARG E 2 93 ? -16.355 7.007 4.592 1.00 26.61 93 ARG A O 1
ATOM 1079 N N . PRO E 2 94 ? -18.193 5.800 4.111 1.00 31.73 94 PRO A N 1
ATOM 1080 C CA . PRO E 2 94 ? -18.039 5.961 2.665 1.00 32.01 94 PRO A CA 1
ATOM 1081 C C . PRO E 2 94 ? -18.032 7.415 2.240 1.00 30.01 94 PRO A C 1
ATOM 1082 O O . PRO E 2 94 ? -17.321 7.789 1.304 1.00 24.83 94 PRO A O 1
ATOM 1086 N N . ALA E 2 95 ? -18.831 8.230 2.923 1.00 23.97 95 ALA A N 1
ATOM 1087 C CA . ALA E 2 95 ? -18.912 9.644 2.597 1.00 29.66 95 ALA A CA 1
ATOM 1088 C C . ALA E 2 95 ? -17.591 10.326 2.923 1.00 32.63 95 ALA A C 1
ATOM 1089 O O . ALA E 2 95 ? -17.074 11.109 2.125 1.00 32.78 95 ALA A O 1
ATOM 1091 N N . LYS E 2 96 ? -17.048 10.012 4.096 1.00 28.13 96 LYS A N 1
ATOM 1092 C CA . LYS E 2 96 ? -15.784 10.582 4.542 1.00 29.40 96 LYS A CA 1
ATOM 1093 C C . LYS E 2 96 ? -14.604 10.167 3.665 1.00 29.43 96 LYS A C 1
ATOM 1094 O O . LYS E 2 96 ? -13.783 11.000 3.291 1.00 29.33 96 LYS A O 1
ATOM 1100 N N . LEU E 2 97 ? -14.506 8.882 3.348 1.00 25.45 97 LEU A N 1
ATOM 1101 C CA . LEU E 2 97 ? -13.399 8.416 2.524 1.00 28.30 97 LEU A CA 1
ATOM 1102 C C . LEU E 2 97 ? -13.559 8.979 1.115 1.00 30.07 97 LEU A C 1
ATOM 1103 O O . LEU E 2 97 ? -12.576 9.341 0.473 1.00 25.05 97 LEU A O 1
ATOM 1108 N N . ASP E 2 98 ? -14.799 9.076 0.643 1.00 27.51 98 ASP A N 1
ATOM 1109 C CA . ASP E 2 98 ? -15.051 9.623 -0.681 1.00 27.48 98 ASP A CA 1
ATOM 1110 C C . ASP E 2 98 ? -14.550 11.063 -0.759 1.00 24.45 98 ASP A C 1
ATOM 1111 O O . ASP E 2 98 ? -13.927 11.457 -1.744 1.00 24.29 98 ASP A O 1
ATOM 1116 N N . GLU E 2 99 ? -14.817 11.844 0.281 1.00 24.38 99 GLU A N 1
ATOM 1117 C CA . GLU E 2 99 ? -14.385 13.234 0.306 1.00 21.33 99 GLU A CA 1
ATOM 1118 C C . GLU E 2 99 ? -12.865 13.273 0.334 1.00 17.69 99 GLU A C 1
ATOM 1119 O O . GLU E 2 99 ? -12.243 14.115 -0.312 1.00 25.42 99 GLU A O 1
ATOM 1125 N N . ASP E 2 100 ? -12.281 12.335 1.071 1.00 14.54 100 ASP A N 1
ATOM 1126 C CA . ASP E 2 100 ? -10.835 12.206 1.207 1.00 16.77 100 ASP A CA 1
ATOM 1127 C C . ASP E 2 100 ? -10.235 11.876 -0.168 1.00 17.74 100 ASP A C 1
ATOM 1128 O O . ASP E 2 100 ? -9.371 12.594 -0.679 1.00 21.15 100 ASP A O 1
ATOM 1133 N N . VAL E 2 101 ? -10.717 10.784 -0.752 1.00 17.80 101 VAL A N 1
ATOM 1134 C CA . VAL E 2 101 ? -10.287 10.316 -2.064 1.00 24.33 101 VAL A CA 1
ATOM 1135 C C . VAL E 2 101 ? -10.461 11.367 -3.157 1.00 25.61 101 VAL A C 1
ATOM 1136 O O . VAL E 2 101 ? -9.609 11.495 -4.033 1.00 21.62 101 VAL A O 1
ATOM 1140 N N . ASN E 2 102 ? -11.563 12.114 -3.098 1.00 24.09 102 ASN A N 1
ATOM 1141 C CA . ASN E 2 102 ? -11.837 13.146 -4.094 1.00 20.13 102 ASN A CA 1
ATOM 1142 C C . ASN E 2 102 ? -10.805 14.268 -4.037 1.00 18.61 102 ASN A C 1
ATOM 1143 O O . ASN E 2 102 ? -10.340 14.754 -5.070 1.00 22.73 102 ASN A O 1
ATOM 1145 N N . LYS E 2 103 ? -10.448 14.673 -2.824 1.00 23.01 103 LYS A N 1
ATOM 1146 C CA . LYS E 2 103 ? -9.464 15.729 -2.626 1.00 20.22 103 LYS A CA 1
ATOM 1147 C C . LYS E 2 103 ? -8.122 15.363 -3.253 1.00 20.73 103 LYS A C 1
ATOM 1148 O O . LYS E 2 103 ? -7.512 16.168 -3.947 1.00 19.93 103 LYS A O 1
ATOM 1154 N N . LEU E 2 104 ? -7.681 14.135 -3.002 1.00 19.57 104 LEU A N 1
ATOM 1155 C CA . LEU E 2 104 ? -6.399 13.643 -3.487 1.00 17.94 104 LEU A CA 1
ATOM 1156 C C . LEU E 2 104 ? -6.375 13.498 -4.996 1.00 26.44 104 LEU A C 1
ATOM 1157 O O . LEU E 2 104 ? -5.358 13.755 -5.642 1.00 22.03 104 LEU A O 1
ATOM 1162 N N . ARG E 2 105 ? -7.496 13.081 -5.563 1.00 25.51 105 ARG A N 1
ATOM 1163 C CA . ARG E 2 105 ? -7.564 12.901 -7.000 1.00 30.26 105 ARG A CA 1
ATOM 1164 C C . ARG E 2 105 ? -7.542 14.223 -7.758 1.00 28.32 105 ARG A C 1
ATOM 1165 O O . ARG E 2 105 ? -7.033 14.293 -8.874 1.00 22.58 105 ARG A O 1
ATOM 1173 N N . MET E 2 106 ? -8.075 15.276 -7.147 1.00 28.73 106 MET A N 1
ATOM 1174 C CA . MET E 2 106 ? -8.088 16.585 -7.789 1.00 38.90 106 MET A CA 1
ATOM 1175 C C . MET E 2 106 ? -6.652 17.125 -7.791 1.00 39.19 106 MET A C 1
ATOM 1176 O O . MET E 2 106 ? -6.292 18.007 -8.578 1.00 36.80 106 MET A O 1
ATOM 1181 N N . MET E 2 107 ? -5.829 16.574 -6.908 1.00 35.67 107 MET A N 1
ATOM 1182 C CA . MET E 2 107 ? -4.442 16.992 -6.811 1.00 35.78 107 MET A CA 1
ATOM 1183 C C . MET E 2 107 ? -3.569 16.428 -7.928 1.00 33.52 107 MET A C 1
ATOM 1184 O O . MET E 2 107 ? -2.566 17.030 -8.288 1.00 27.03 107 MET A O 1
ATOM 1189 N N . LEU E 2 108 ? -3.944 15.279 -8.479 1.00 31.63 108 LEU A N 1
ATOM 1190 C CA . LEU E 2 108 ? -3.160 14.687 -9.556 1.00 37.43 108 LEU A CA 1
ATOM 1191 C C . LEU E 2 108 ? -3.098 15.605 -10.771 1.00 43.77 108 LEU A C 1
ATOM 1192 O O . LEU E 2 108 ? -3.837 16.613 -10.796 1.00 49.28 108 LEU A O 1
ATOM 1197 N N . GLY E 2 112 ? -0.693 23.510 -10.545 1.00 56.26 112 GLY A N 1
ATOM 1198 C CA . GLY E 2 112 ? -1.053 24.687 -9.704 1.00 56.11 112 GLY A CA 1
ATOM 1199 C C . GLY E 2 112 ? -0.707 24.476 -8.245 1.00 52.12 112 GLY A C 1
ATOM 1200 O O . GLY E 2 112 ? 0.263 23.789 -7.920 1.00 55.56 112 GLY A O 1
ATOM 1201 N N . ILE E 2 113 ? -1.498 25.083 -7.366 1.00 48.00 113 ILE A N 1
ATOM 1202 C CA . ILE E 2 113 ? -1.313 24.960 -5.923 1.00 42.67 113 ILE A CA 1
ATOM 1203 C C . ILE E 2 113 ? -0.115 25.706 -5.343 1.00 39.21 113 ILE A C 1
ATOM 1204 O O . ILE E 2 113 ? 0.060 25.727 -4.126 1.00 40.25 113 ILE A O 1
ATOM 1206 N N . ASP E 2 114 ? 0.706 26.321 -6.190 1.00 38.20 114 ASP A N 1
ATOM 1207 C CA . ASP E 2 114 ? 1.881 27.044 -5.699 1.00 36.58 114 ASP A CA 1
ATOM 1208 C C . ASP E 2 114 ? 1.566 28.226 -4.809 1.00 37.59 114 ASP A C 1
ATOM 1209 O O . ASP E 2 114 ? 2.092 28.334 -3.700 1.00 36.56 114 ASP A O 1
ATOM 1214 N N . GLN E 2 115 ? 0.724 29.123 -5.308 1.00 40.66 115 GLN A N 1
ATOM 1215 C CA . GLN E 2 115 ? 0.326 30.294 -4.544 1.00 41.37 115 GLN A CA 1
ATOM 1216 C C . GLN E 2 115 ? -0.353 29.800 -3.274 1.00 42.30 115 GLN A C 1
ATOM 1217 O O . GLN E 2 115 ? -0.011 30.229 -2.174 1.00 43.83 115 GLN A O 1
ATOM 1219 N N . LYS E 2 116 ? -1.300 28.880 -3.442 1.00 39.12 116 LYS A N 1
ATOM 1220 C CA . LYS E 2 116 ? -2.048 28.301 -2.330 1.00 41.38 116 LYS A CA 1
ATOM 1221 C C . LYS E 2 116 ? -1.135 27.753 -1.236 1.00 43.06 116 LYS A C 1
ATOM 1222 O O . LYS E 2 116 ? -1.393 27.950 -0.047 1.00 42.97 116 LYS A O 1
ATOM 1224 N N . MET E 2 117 ? -0.077 27.056 -1.646 1.00 43.06 117 MET A N 1
ATOM 1225 C CA . MET E 2 117 ? 0.876 26.464 -0.707 1.00 39.80 117 MET A CA 1
ATOM 1226 C C . MET E 2 117 ? 1.742 27.504 -0.003 1.00 38.96 117 MET A C 1
ATOM 1227 O O . MET E 2 117 ? 2.106 27.343 1.162 1.00 39.07 117 MET A O 1
ATOM 1232 N N . ARG E 2 118 ? 2.079 28.564 -0.727 1.00 39.61 118 ARG A N 1
ATOM 1233 C CA . ARG E 2 118 ? 2.888 29.643 -0.182 1.00 39.39 118 ARG A CA 1
ATOM 1234 C C . ARG E 2 118 ? 2.179 30.231 1.035 1.00 33.56 118 ARG A C 1
ATOM 1235 O O . ARG E 2 118 ? 2.767 30.380 2.105 1.00 28.99 118 ARG A O 1
ATOM 1243 N N . VAL E 2 119 ? 0.905 30.559 0.853 1.00 31.19 119 VAL A N 1
ATOM 1244 C CA . VAL E 2 119 ? 0.078 31.121 1.913 1.00 29.97 119 VAL A CA 1
ATOM 1245 C C . VAL E 2 119 ? -0.082 30.108 3.043 1.00 30.83 119 VAL A C 1
ATOM 1246 O O . VAL E 2 119 ? 0.071 30.441 4.215 1.00 28.46 119 VAL A O 1
ATOM 1250 N N . LEU E 2 120 ? -0.395 28.868 2.685 1.00 30.57 120 LEU A N 1
ATOM 1251 C CA . LEU E 2 120 ? -0.588 27.823 3.679 1.00 32.64 120 LEU A CA 1
ATOM 1252 C C . LEU E 2 120 ? 0.697 27.449 4.423 1.00 33.30 120 LEU A C 1
ATOM 1253 O O . LEU E 2 120 ? 0.679 27.248 5.637 1.00 30.00 120 LEU A O 1
ATOM 1258 N N . ASN E 2 121 ? 1.812 27.360 3.709 1.00 30.08 121 ASN A N 1
ATOM 1259 C CA . ASN E 2 121 ? 3.070 27.005 4.355 1.00 28.18 121 ASN A CA 1
ATOM 1260 C C . ASN E 2 121 ? 3.473 28.002 5.436 1.00 32.22 121 ASN A C 1
ATOM 1261 O O . ASN E 2 121 ? 4.219 27.658 6.352 1.00 32.89 121 ASN A O 1
ATOM 1266 N N . ALA E 2 122 ? 2.987 29.236 5.324 1.00 30.40 122 ALA A N 1
ATOM 1267 C CA . ALA E 2 122 ? 3.325 30.276 6.294 1.00 34.19 122 ALA A CA 1
ATOM 1268 C C . ALA E 2 122 ? 2.438 30.286 7.540 1.00 31.71 122 ALA A C 1
ATOM 1269 O O . ALA E 2 122 ? 2.829 30.817 8.578 1.00 25.50 122 ALA A O 1
ATOM 1271 N N . CYS E 2 123 ? 1.254 29.694 7.442 1.00 30.92 123 CYS A N 1
ATOM 1272 C CA . CYS E 2 123 ? 0.326 29.676 8.569 1.00 30.65 123 CYS A CA 1
ATOM 1273 C C . CYS E 2 123 ? 0.186 28.327 9.247 1.00 29.57 123 CYS A C 1
ATOM 1274 O O . CYS E 2 123 ? -0.259 28.256 10.391 1.00 30.93 123 CYS A O 1
ATOM 1277 N N . PHE E 2 124 ? 0.537 27.253 8.549 1.00 28.33 124 PHE A N 1
ATOM 1278 C CA . PHE E 2 124 ? 0.386 25.935 9.138 1.00 27.15 124 PHE A CA 1
ATOM 1279 C C . PHE E 2 124 ? 1.601 25.039 9.005 1.00 28.78 124 PHE A C 1
ATOM 1280 O O . PHE E 2 124 ? 2.424 25.202 8.105 1.00 25.95 124 PHE A O 1
ATOM 1288 N N . SER E 2 125 ? 1.695 24.089 9.930 1.00 28.54 125 SER A N 1
ATOM 1289 C CA . SER E 2 125 ? 2.781 23.121 9.954 1.00 29.25 125 SER A CA 1
ATOM 1290 C C . SER E 2 125 ? 2.145 21.731 9.994 1.00 24.77 125 SER A C 1
ATOM 1291 O O . SER E 2 125 ? 1.205 21.495 10.755 1.00 24.86 125 SER A O 1
ATOM 1294 N N . VAL E 2 126 ? 2.652 20.818 9.172 1.00 26.56 126 VAL A N 1
ATOM 1295 C CA . VAL E 2 126 ? 2.116 19.459 9.108 1.00 24.64 126 VAL A CA 1
ATOM 1296 C C . VAL E 2 126 ? 3.013 18.481 9.832 1.00 27.31 126 VAL A C 1
ATOM 1297 O O . VAL E 2 126 ? 4.190 18.363 9.507 1.00 30.20 126 VAL A O 1
ATOM 1301 N N . LYS E 2 127 ? 2.444 17.765 10.796 1.00 26.24 127 LYS A N 1
ATOM 1302 C CA . LYS E 2 127 ? 3.201 16.806 11.595 1.00 27.92 127 LYS A CA 1
ATOM 1303 C C . LYS E 2 127 ? 2.568 15.415 11.631 1.00 28.18 127 LYS A C 1
ATOM 1304 O O . LYS E 2 127 ? 1.479 15.198 11.109 1.00 19.06 127 LYS A O 1
ATOM 1306 N N . ARG E 2 128 ? 3.248 14.473 12.274 1.00 26.83 128 ARG A N 1
ATOM 1307 C CA . ARG E 2 128 ? 2.723 13.116 12.364 1.00 24.05 128 ARG A CA 1
ATOM 1308 C C . ARG E 2 128 ? 3.008 12.462 13.698 1.00 21.23 128 ARG A C 1
ATOM 1309 O O . ARG E 2 128 ? 4.129 12.514 14.203 1.00 21.13 128 ARG A O 1
ATOM 1317 N N . ILE E 2 129 ? 1.984 11.846 14.272 1.00 20.88 129 ILE A N 1
ATOM 1318 C CA . ILE E 2 129 ? 2.161 11.147 15.527 1.00 21.35 129 ILE A CA 1
ATOM 1319 C C . ILE E 2 129 ? 2.764 9.802 15.139 1.00 22.49 129 ILE A C 1
ATOM 1320 O O . ILE E 2 129 ? 2.222 9.106 14.284 1.00 20.54 129 ILE A O 1
ATOM 1325 N N . PRO E 2 130 ? 3.910 9.438 15.743 1.00 22.20 130 PRO A N 1
ATOM 1326 C CA . PRO E 2 130 ? 4.605 8.173 15.467 1.00 19.61 130 PRO A CA 1
ATOM 1327 C C . PRO E 2 130 ? 3.653 7.005 15.310 1.00 18.45 130 PRO A C 1
ATOM 1328 O O . PRO E 2 130 ? 2.741 6.826 16.115 1.00 18.40 130 PRO A O 1
ATOM 1332 N N . GLY E 2 131 ? 3.859 6.226 14.252 1.00 21.25 131 GLY A N 1
ATOM 1333 C CA . GLY E 2 131 ? 3.009 5.077 14.002 1.00 19.00 131 GLY A CA 1
ATOM 1334 C C . GLY E 2 131 ? 1.760 5.380 13.197 1.00 23.72 131 GLY A C 1
ATOM 1335 O O . GLY E 2 131 ? 1.284 4.526 12.450 1.00 22.41 131 GLY A O 1
ATOM 1336 N N . LYS E 2 132 ? 1.235 6.596 13.327 1.00 20.97 132 LYS A N 1
ATOM 1337 C CA . LYS E 2 132 ? 0.012 6.982 12.626 1.00 29.15 132 LYS A CA 1
ATOM 1338 C C . LYS E 2 132 ? 0.116 7.283 11.131 1.00 29.84 132 LYS A C 1
ATOM 1339 O O . LYS E 2 132 ? 1.142 7.750 10.641 1.00 33.94 132 LYS A O 1
ATOM 1345 N N . SER E 2 133 ? -0.970 7.013 10.416 1.00 28.09 133 SER A N 1
ATOM 1346 C CA . SER E 2 133 ? -1.036 7.268 8.982 1.00 26.04 133 SER A CA 1
ATOM 1347 C C . SER E 2 133 ? -1.685 8.623 8.746 1.00 21.32 133 SER A C 1
ATOM 1348 O O . SER E 2 133 ? -1.498 9.224 7.687 1.00 17.87 133 SER A O 1
ATOM 1351 N N . SER E 2 134 ? -2.450 9.099 9.730 1.00 19.00 134 SER A N 1
ATOM 1352 C CA . SER E 2 134 ? -3.112 10.398 9.608 1.00 14.86 134 SER A CA 1
ATOM 1353 C C . SER E 2 134 ? -2.113 11.487 9.949 1.00 15.83 134 SER A C 1
ATOM 1354 O O . SER E 2 134 ? -0.942 11.202 10.215 1.00 15.20 134 SER A O 1
ATOM 1357 N N . SER E 2 135 ? -2.565 12.736 9.957 1.00 14.18 135 SER A N 1
ATOM 1358 C CA . SER E 2 135 ? -1.652 13.842 10.231 1.00 15.87 135 SER A CA 1
ATOM 1359 C C . SER E 2 135 ? -2.095 14.726 11.376 1.00 19.05 135 SER A C 1
ATOM 1360 O O . SER E 2 135 ? -3.202 14.584 11.913 1.00 24.80 135 SER A O 1
ATOM 1363 N N . ILE E 2 136 ? -1.216 15.651 11.738 1.00 21.91 136 ILE A N 1
ATOM 1364 C CA . ILE E 2 136 ? -1.525 16.626 12.770 1.00 25.81 136 ILE A CA 1
ATOM 1365 C C . ILE E 2 136 ? -1.182 17.968 12.164 1.00 21.04 136 ILE A C 1
ATOM 1366 O O . ILE E 2 136 ? -0.123 18.129 11.559 1.00 28.24 136 ILE A O 1
ATOM 1371 N N . ILE E 2 137 ? -2.101 18.916 12.294 1.00 27.60 137 ILE A N 1
ATOM 1372 C CA . ILE E 2 137 ? -1.905 20.258 11.772 1.00 26.96 137 ILE A CA 1
ATOM 1373 C C . ILE E 2 137 ? -1.650 21.154 12.964 1.00 28.77 137 ILE A C 1
ATOM 1374 O O . ILE E 2 137 ? -2.382 21.109 13.947 1.00 25.76 137 ILE A O 1
ATOM 1379 N N . LYS E 2 138 ? -0.604 21.964 12.872 1.00 34.79 138 LYS A N 1
ATOM 1380 C CA . LYS E 2 138 ? -0.246 22.860 13.958 1.00 38.18 138 LYS A CA 1
ATOM 1381 C C . LYS E 2 138 ? -0.315 24.328 13.542 1.00 37.89 138 LYS A C 1
ATOM 1382 O O . LYS E 2 138 ? 0.067 24.688 12.430 1.00 40.07 138 LYS A O 1
ATOM 1384 N N . CYS E 2 139 ? -0.812 25.170 14.444 1.00 37.30 139 CYS A N 1
ATOM 1385 C CA . CYS E 2 139 ? -0.924 26.603 14.185 1.00 35.78 139 CYS A CA 1
ATOM 1386 C C . CYS E 2 139 ? -0.921 27.387 15.498 1.00 36.13 139 CYS A C 1
ATOM 1387 O O . CYS E 2 139 ? -0.676 26.824 16.568 1.00 31.89 139 CYS A O 1
ATOM 1390 N N . THR E 2 140 ? -1.189 28.686 15.420 1.00 36.37 140 THR A N 1
ATOM 1391 C CA . THR E 2 140 ? -1.218 29.512 16.624 1.00 36.41 140 THR A CA 1
ATOM 1392 C C . THR E 2 140 ? -2.648 29.580 17.159 1.00 40.40 140 THR A C 1
ATOM 1393 O O . THR E 2 140 ? -3.610 29.455 16.389 1.00 39.70 140 THR A O 1
ATOM 1397 N N . LYS E 2 141 ? -2.790 29.774 18.471 1.00 39.70 141 LYS A N 1
ATOM 1398 C CA . LYS E 2 141 ? -4.118 29.872 19.082 1.00 41.85 141 LYS A CA 1
ATOM 1399 C C . LYS E 2 141 ? -4.919 30.949 18.358 1.00 43.52 141 LYS A C 1
ATOM 1400 O O . LYS E 2 141 ? -6.135 30.834 18.201 1.00 45.34 141 LYS A O 1
ATOM 1402 N N . LEU E 2 142 ? -4.226 31.996 17.917 1.00 41.94 142 LEU A N 1
ATOM 1403 C CA . LEU E 2 142 ? -4.872 33.088 17.199 1.00 45.61 142 LEU A CA 1
ATOM 1404 C C . LEU E 2 142 ? -5.470 32.547 15.904 1.00 48.73 142 LEU A C 1
ATOM 1405 O O . LEU E 2 142 ? -6.631 32.812 15.589 1.00 46.79 142 LEU A O 1
ATOM 1407 N N . MET E 2 143 ? -4.682 31.781 15.157 1.00 45.48 143 MET A N 1
ATOM 1408 C CA . MET E 2 143 ? -5.177 31.214 13.909 1.00 48.15 143 MET A CA 1
ATOM 1409 C C . MET E 2 143 ? -6.274 30.188 14.197 1.00 47.63 143 MET A C 1
ATOM 1410 O O . MET E 2 143 ? -7.348 30.226 13.589 1.00 43.69 143 MET A O 1
ATOM 1415 N N . ARG E 2 144 ? -5.998 29.279 15.129 1.00 45.72 144 ARG A N 1
ATOM 1416 C CA . ARG E 2 144 ? -6.953 28.237 15.492 1.00 51.83 144 ARG A CA 1
ATOM 1417 C C . ARG E 2 144 ? -8.315 28.809 15.869 1.00 50.69 144 ARG A C 1
ATOM 1418 O O . ARG E 2 144 ? -9.346 28.362 15.361 1.00 46.41 144 ARG A O 1
ATOM 1420 N N . ASP E 2 145 ? -8.319 29.790 16.766 1.00 50.14 145 ASP A N 1
ATOM 1421 C CA . ASP E 2 145 ? -9.562 30.416 17.200 1.00 51.19 145 ASP A CA 1
ATOM 1422 C C . ASP E 2 145 ? -10.197 31.181 16.038 1.00 52.12 145 ASP A C 1
ATOM 1423 O O . ASP E 2 145 ? -11.424 31.255 15.922 1.00 52.54 145 ASP A O 1
ATOM 1425 N N . LYS E 2 146 ? -9.354 31.748 15.179 1.00 51.49 146 LYS A N 1
ATOM 1426 C CA . LYS E 2 146 ? -9.826 32.494 14.016 1.00 51.46 146 LYS A CA 1
ATOM 1427 C C . LYS E 2 146 ? -10.490 31.534 13.037 1.00 52.85 146 LYS A C 1
ATOM 1428 O O . LYS E 2 146 ? -11.526 31.844 12.449 1.00 51.48 146 LYS A O 1
ATOM 1430 N N . LEU E 2 147 ? -9.875 30.368 12.863 1.00 54.50 147 LEU A N 1
ATOM 1431 C CA . LEU E 2 147 ? -10.395 29.342 11.971 1.00 56.71 147 LEU A CA 1
ATOM 1432 C C . LEU E 2 147 ? -11.684 28.769 12.558 1.00 58.89 147 LEU A C 1
ATOM 1433 O O . LEU E 2 147 ? -12.663 28.554 11.841 1.00 61.77 147 LEU A O 1
ATOM 1435 N N . GLU E 2 148 ? -11.678 28.525 13.866 1.00 58.43 148 GLU A N 1
ATOM 1436 C CA . GLU E 2 148 ? -12.849 27.987 14.551 1.00 58.46 148 GLU A CA 1
ATOM 1437 C C . GLU E 2 148 ? -13.898 29.086 14.715 1.00 57.36 148 GLU A C 1
ATOM 1438 O O . GLU E 2 148 ? -14.507 29.241 15.775 1.00 57.87 148 GLU A O 1
ATOM 1440 N N . ARG E 2 149 ? -14.092 29.850 13.646 1.00 55.01 149 ARG A N 1
ATOM 1441 C CA . ARG E 2 149 ? -15.062 30.932 13.623 1.00 54.00 149 ARG A CA 1
ATOM 1442 C C . ARG E 2 149 ? -15.493 31.158 12.175 1.00 53.55 149 ARG A C 1
ATOM 1443 O O . ARG E 2 149 ? -16.628 31.564 11.910 1.00 56.28 149 ARG A O 1
ATOM 1445 N N . GLY E 2 150 ? -14.583 30.884 11.242 1.00 51.68 150 GLY A N 1
ATOM 1446 C CA . GLY E 2 150 ? -14.894 31.052 9.834 1.00 47.61 150 GLY A CA 1
ATOM 1447 C C . GLY E 2 150 ? -13.708 31.445 8.975 1.00 48.10 150 GLY A C 1
ATOM 1448 O O . GLY E 2 150 ? -12.554 31.228 9.347 1.00 48.38 150 GLY A O 1
ATOM 1449 N N . GLU E 2 151 ? -14.003 32.024 7.814 1.00 48.12 151 GLU A N 1
ATOM 1450 C CA . GLU E 2 151 ? -12.983 32.471 6.875 1.00 47.99 151 GLU A CA 1
ATOM 1451 C C . GLU E 2 151 ? -11.899 33.266 7.600 1.00 45.48 151 GLU A C 1
ATOM 1452 O O . GLU E 2 151 ? -12.139 33.824 8.672 1.00 43.08 151 GLU A O 1
ATOM 1454 N N . VAL E 2 152 ? -10.708 33.320 7.014 1.00 42.06 152 VAL A N 1
ATOM 1455 C CA . VAL E 2 152 ? -9.603 34.053 7.616 1.00 42.55 152 VAL A CA 1
ATOM 1456 C C . VAL E 2 152 ? -8.728 34.708 6.556 1.00 39.41 152 VAL A C 1
ATOM 1457 O O . VAL E 2 152 ? -8.276 34.058 5.619 1.00 42.50 152 VAL A O 1
ATOM 1461 N N . GLU E 2 153 ? -8.490 36.002 6.718 1.00 40.02 153 GLU A N 1
ATOM 1462 C CA . GLU E 2 153 ? -7.664 36.755 5.786 1.00 43.13 153 GLU A CA 1
ATOM 1463 C C . GLU E 2 153 ? -6.205 36.719 6.201 1.00 41.51 153 GLU A C 1
ATOM 1464 O O . GLU E 2 153 ? -5.884 37.034 7.340 1.00 45.14 153 GLU A O 1
ATOM 1470 N N . VAL E 2 154 ? -5.316 36.321 5.300 1.00 42.64 154 VAL A N 1
ATOM 1471 C CA . VAL E 2 154 ? -3.886 36.340 5.625 1.00 45.29 154 VAL A CA 1
ATOM 1472 C C . VAL E 2 154 ? -3.390 37.479 4.745 1.00 49.75 154 VAL A C 1
ATOM 1473 O O . VAL E 2 154 ? -3.811 37.578 3.599 1.00 51.94 154 VAL A O 1
ATOM 1477 N N . ASP E 2 155 ? -2.533 38.357 5.251 1.00 47.40 155 ASP A N 1
ATOM 1478 C CA . ASP E 2 155 ? -2.067 39.434 4.390 1.00 47.68 155 ASP A CA 1
ATOM 1479 C C . ASP E 2 155 ? -0.840 38.984 3.606 1.00 46.67 155 ASP A C 1
ATOM 1480 O O . ASP E 2 155 ? 0.040 38.330 4.159 1.00 44.80 155 ASP A O 1
ATOM 1482 N N . ASP E 2 156 ? -0.802 39.292 2.309 1.00 46.10 156 ASP A N 1
ATOM 1483 C CA . ASP E 2 156 ? 0.335 38.901 1.471 1.00 43.17 156 ASP A CA 1
ATOM 1484 C C . ASP E 2 156 ? 1.631 39.416 2.082 1.00 44.51 156 ASP A C 1
ATOM 1485 O O . ASP E 2 156 ? 2.713 38.956 1.718 1.00 44.99 156 ASP A O 1
ATOM 1490 N N . SER E 2 157 ? 1.530 40.377 2.998 1.00 43.51 157 SER A N 1
ATOM 1491 C CA . SER E 2 157 ? 2.728 40.916 3.629 1.00 41.93 157 SER A CA 1
ATOM 1492 C C . SER E 2 157 ? 3.285 39.928 4.654 1.00 43.12 157 SER A C 1
ATOM 1493 O O . SER E 2 157 ? 4.491 39.675 4.683 1.00 42.76 157 SER A O 1
ATOM 1496 N N . PHE E 2 158 ? 2.409 39.363 5.482 1.00 42.37 158 PHE A N 1
ATOM 1497 C CA . PHE E 2 158 ? 2.832 38.391 6.487 1.00 45.82 158 PHE A CA 1
ATOM 1498 C C . PHE E 2 158 ? 3.488 37.178 5.822 1.00 46.95 158 PHE A C 1
ATOM 1499 O O . PHE E 2 158 ? 4.582 36.764 6.209 1.00 47.28 158 PHE A O 1
ATOM 1501 N N . VAL E 2 159 ? 2.813 36.609 4.826 1.00 44.21 159 VAL A N 1
ATOM 1502 C CA . VAL E 2 159 ? 3.339 35.446 4.117 1.00 44.25 159 VAL A CA 1
ATOM 1503 C C . VAL E 2 159 ? 4.780 35.717 3.712 1.00 44.76 159 VAL A C 1
ATOM 1504 O O . VAL E 2 159 ? 5.675 34.940 4.033 1.00 45.84 159 VAL A O 1
ATOM 1508 N N . ASP E 2 160 ? 4.988 36.827 3.005 1.00 49.03 160 ASP A N 1
ATOM 1509 C CA . ASP E 2 160 ? 6.314 37.237 2.552 1.00 52.82 160 ASP A CA 1
ATOM 1510 C C . ASP E 2 160 ? 7.274 37.362 3.734 1.00 55.04 160 ASP A C 1
ATOM 1511 O O . ASP E 2 160 ? 8.467 37.086 3.613 1.00 54.30 160 ASP A O 1
ATOM 1516 N N . GLU E 2 161 ? 6.749 37.791 4.877 1.00 54.54 161 GLU A N 1
ATOM 1517 C CA . GLU E 2 161 ? 7.579 37.941 6.060 1.00 55.22 161 GLU A CA 1
ATOM 1518 C C . GLU E 2 161 ? 8.145 36.580 6.420 1.00 57.99 161 GLU A C 1
ATOM 1519 O O . GLU E 2 161 ? 9.109 36.480 7.179 1.00 60.92 161 GLU A O 1
ATOM 1521 N N . LYS E 2 162 ? 7.547 35.537 5.852 1.00 59.55 162 LYS A N 1
ATOM 1522 C CA . LYS E 2 162 ? 7.971 34.170 6.115 1.00 60.56 162 LYS A CA 1
ATOM 1523 C C . LYS E 2 162 ? 8.362 33.400 4.855 1.00 63.18 162 LYS A C 1
ATOM 1524 O O . LYS E 2 162 ? 8.110 32.199 4.753 1.00 64.22 162 LYS A O 1
ATOM 1530 N N . MET E 2 163 ? 8.981 34.093 3.904 1.00 63.98 163 MET A N 1
ATOM 1531 C CA . MET E 2 163 ? 9.412 33.479 2.652 1.00 63.81 163 MET A CA 1
ATOM 1532 C C . MET E 2 163 ? 8.227 33.144 1.750 1.00 63.48 163 MET A C 1
ATOM 1533 O O . MET E 2 163 ? 8.183 33.666 0.612 1.00 60.91 163 MET A O 1
ATOM 1535 N N . GLY F 2 2 ? -23.878 -6.628 7.453 1.00 43.42 2 GLY B N 1
ATOM 1536 C CA . GLY F 2 2 ? -22.980 -6.834 6.283 1.00 41.36 2 GLY B CA 1
ATOM 1537 C C . GLY F 2 2 ? -21.575 -6.366 6.598 1.00 44.75 2 GLY B C 1
ATOM 1538 O O . GLY F 2 2 ? -20.856 -5.894 5.714 1.00 40.24 2 GLY B O 1
ATOM 1539 N N . SER F 2 3 ? -21.194 -6.493 7.869 1.00 38.93 3 SER B N 1
ATOM 1540 C CA . SER F 2 3 ? -19.872 -6.095 8.333 1.00 37.75 3 SER B CA 1
ATOM 1541 C C . SER F 2 3 ? -19.114 -7.309 8.870 1.00 39.48 3 SER B C 1
ATOM 1542 O O . SER F 2 3 ? -17.997 -7.182 9.372 1.00 41.10 3 SER B O 1
ATOM 1545 N N . MET F 2 4 ? -19.727 -8.485 8.746 1.00 41.12 4 MET B N 1
ATOM 1546 C CA . MET F 2 4 ? -19.140 -9.720 9.252 1.00 36.43 4 MET B CA 1
ATOM 1547 C C . MET F 2 4 ? -17.869 -10.211 8.562 1.00 34.36 4 MET B C 1
ATOM 1548 O O . MET F 2 4 ? -17.459 -11.355 8.749 1.00 37.50 4 MET B O 1
ATOM 1553 N N . GLU F 2 5 ? -17.242 -9.341 7.777 1.00 31.81 5 GLU B N 1
ATOM 1554 C CA . GLU F 2 5 ? -15.988 -9.674 7.101 1.00 28.47 5 GLU B CA 1
ATOM 1555 C C . GLU F 2 5 ? -15.064 -8.463 7.188 1.00 24.05 5 GLU B C 1
ATOM 1556 O O . GLU F 2 5 ? -14.143 -8.310 6.395 1.00 24.99 5 GLU B O 1
ATOM 1562 N N . SER F 2 6 ? -15.316 -7.608 8.169 1.00 25.00 6 SER B N 1
ATOM 1563 C CA . SER F 2 6 ? -14.527 -6.402 8.349 1.00 25.61 6 SER B CA 1
ATOM 1564 C C . SER F 2 6 ? -13.029 -6.674 8.477 1.00 21.59 6 SER B C 1
ATOM 1565 O O . SER F 2 6 ? -12.216 -5.944 7.920 1.00 24.11 6 SER B O 1
ATOM 1568 N N . THR F 2 7 ? -12.672 -7.728 9.205 1.00 19.06 7 THR B N 1
ATOM 1569 C CA . THR F 2 7 ? -11.275 -8.085 9.412 1.00 17.11 7 THR B CA 1
ATOM 1570 C C . THR F 2 7 ? -10.609 -8.586 8.135 1.00 22.90 7 THR B C 1
ATOM 1571 O O . THR F 2 7 ? -9.456 -8.252 7.852 1.00 24.29 7 THR B O 1
ATOM 1575 N N . GLN F 2 8 ? -11.323 -9.394 7.361 1.00 25.14 8 GLN B N 1
ATOM 1576 C CA . GLN F 2 8 ? -10.748 -9.916 6.122 1.00 23.79 8 GLN B CA 1
ATOM 1577 C C . GLN F 2 8 ? -10.548 -8.781 5.119 1.00 24.80 8 GLN B C 1
ATOM 1578 O O . GLN F 2 8 ? -9.528 -8.730 4.418 1.00 23.00 8 GLN B O 1
ATOM 1584 N N . GLN F 2 9 ? -11.512 -7.866 5.069 1.00 14.88 9 GLN B N 1
ATOM 1585 C CA . GLN F 2 9 ? -11.434 -6.736 4.154 1.00 21.11 9 GLN B CA 1
ATOM 1586 C C . GLN F 2 9 ? -10.240 -5.870 4.505 1.00 24.24 9 GLN B C 1
ATOM 1587 O O . GLN F 2 9 ? -9.492 -5.439 3.624 1.00 23.23 9 GLN B O 1
ATOM 1593 N N . MET F 2 10 ? -10.054 -5.627 5.799 1.00 23.37 10 MET B N 1
ATOM 1594 C CA . MET F 2 10 ? -8.931 -4.825 6.247 1.00 22.77 10 MET B CA 1
ATOM 1595 C C . MET F 2 10 ? -7.617 -5.532 5.960 1.00 25.41 10 MET B C 1
ATOM 1596 O O . MET F 2 10 ? -6.643 -4.905 5.534 1.00 28.41 10 MET B O 1
ATOM 1601 N N . ALA F 2 11 ? -7.598 -6.842 6.176 1.00 14.36 11 ALA B N 1
ATOM 1602 C CA . ALA F 2 11 ? -6.383 -7.620 5.968 1.00 19.95 11 ALA B CA 1
ATOM 1603 C C . ALA F 2 11 ? -5.919 -7.690 4.513 1.00 19.35 11 ALA B C 1
ATOM 1604 O O . ALA F 2 11 ? -4.726 -7.819 4.246 1.00 20.21 11 ALA B O 1
ATOM 1606 N N . VAL F 2 12 ? -6.856 -7.599 3.577 1.00 16.70 12 VAL B N 1
ATOM 1607 C CA . VAL F 2 12 ? -6.513 -7.657 2.163 1.00 17.99 12 VAL B CA 1
ATOM 1608 C C . VAL F 2 12 ? -5.839 -6.372 1.706 1.00 16.43 12 VAL B C 1
ATOM 1609 O O . VAL F 2 12 ? -5.019 -6.380 0.789 1.00 18.32 12 VAL B O 1
ATOM 1613 N N . SER F 2 13 ? -6.170 -5.268 2.357 1.00 13.83 13 SER B N 1
ATOM 1614 C CA . SER F 2 13 ? -5.571 -3.995 1.993 1.00 19.74 13 SER B CA 1
ATOM 1615 C C . SER F 2 13 ? -4.065 -4.021 2.252 1.00 12.49 13 SER B C 1
ATOM 1616 O O . SER F 2 13 ? -3.327 -3.195 1.728 1.00 13.21 13 SER B O 1
ATOM 1619 N N . ILE F 2 14 ? -3.603 -4.962 3.067 1.00 16.87 14 ILE B N 1
ATOM 1620 C CA . ILE F 2 14 ? -2.172 -5.054 3.341 1.00 19.76 14 ILE B CA 1
ATOM 1621 C C . ILE F 2 14 ? -1.473 -5.561 2.084 1.00 18.33 14 ILE B C 1
ATOM 1622 O O . ILE F 2 14 ? -0.409 -5.069 1.712 1.00 21.71 14 ILE B O 1
ATOM 1627 N N . ILE F 2 15 ? -2.080 -6.547 1.436 1.00 16.84 15 ILE B N 1
ATOM 1628 C CA . ILE F 2 15 ? -1.519 -7.114 0.219 1.00 20.51 15 ILE B CA 1
ATOM 1629 C C . ILE F 2 15 ? -1.703 -6.130 -0.923 1.00 20.86 15 ILE B C 1
ATOM 1630 O O . ILE F 2 15 ? -0.739 -5.741 -1.586 1.00 22.26 15 ILE B O 1
ATOM 1635 N N . ASN F 2 16 ? -2.951 -5.723 -1.132 1.00 13.11 16 ASN B N 1
ATOM 1636 C CA . ASN F 2 16 ? -3.280 -4.810 -2.212 1.00 17.98 16 ASN B CA 1
ATOM 1637 C C . ASN F 2 16 ? -2.508 -3.499 -2.161 1.00 17.35 16 ASN B C 1
ATOM 1638 O O . ASN F 2 16 ? -1.952 -3.074 -3.166 1.00 21.38 16 ASN B O 1
ATOM 1643 N N . SER F 2 17 ? -2.457 -2.854 -1.005 1.00 16.70 17 SER B N 1
ATOM 1644 C CA . SER F 2 17 ? -1.716 -1.601 -0.912 1.00 16.09 17 SER B CA 1
ATOM 1645 C C . SER F 2 17 ? -0.220 -1.804 -1.134 1.00 14.20 17 SER B C 1
ATOM 1646 O O . SER F 2 17 ? 0.446 -0.933 -1.684 1.00 14.82 17 SER B O 1
ATOM 1649 N N . SER F 2 18 ? 0.311 -2.948 -0.717 1.00 12.95 18 SER B N 1
ATOM 1650 C CA . SER F 2 18 ? 1.738 -3.218 -0.919 1.00 15.28 18 SER B CA 1
ATOM 1651 C C . SER F 2 18 ? 1.992 -3.331 -2.419 1.00 17.79 18 SER B C 1
ATOM 1652 O O . SER F 2 18 ? 2.987 -2.821 -2.929 1.00 15.81 18 SER B O 1
ATOM 1655 N N . PHE F 2 19 ? 1.073 -4.001 -3.116 1.00 19.94 19 PHE B N 1
ATOM 1656 C CA . PHE F 2 19 ? 1.149 -4.185 -4.565 1.00 17.47 19 PHE B CA 1
ATOM 1657 C C . PHE F 2 19 ? 1.111 -2.837 -5.292 1.00 16.35 19 PHE B C 1
ATOM 1658 O O . PHE F 2 19 ? 1.854 -2.609 -6.247 1.00 17.09 19 PHE B O 1
ATOM 1666 N N . GLU F 2 20 ? 0.215 -1.961 -4.847 1.00 16.18 20 GLU B N 1
ATOM 1667 C CA . GLU F 2 20 ? 0.076 -0.637 -5.436 1.00 16.74 20 GLU B CA 1
ATOM 1668 C C . GLU F 2 20 ? 1.339 0.190 -5.175 1.00 23.05 20 GLU B C 1
ATOM 1669 O O . GLU F 2 20 ? 1.784 0.951 -6.035 1.00 20.03 20 GLU B O 1
ATOM 1675 N N . ALA F 2 21 ? 1.924 0.032 -3.992 1.00 22.35 21 ALA B N 1
ATOM 1676 C CA . ALA F 2 21 ? 3.137 0.766 -3.660 1.00 21.85 21 ALA B CA 1
ATOM 1677 C C . ALA F 2 21 ? 4.218 0.409 -4.664 1.00 22.90 21 ALA B C 1
ATOM 1678 O O . ALA F 2 21 ? 4.906 1.281 -5.196 1.00 29.72 21 ALA B O 1
ATOM 1680 N N . ALA F 2 22 ? 4.348 -0.887 -4.930 1.00 24.69 22 ALA B N 1
ATOM 1681 C CA . ALA F 2 22 ? 5.358 -1.387 -5.847 1.00 19.13 22 ALA B CA 1
ATOM 1682 C C . ALA F 2 22 ? 5.180 -0.888 -7.274 1.00 19.24 22 ALA B C 1
ATOM 1683 O O . ALA F 2 22 ? 6.159 -0.556 -7.935 1.00 18.46 22 ALA B O 1
ATOM 1685 N N . VAL F 2 23 ? 3.945 -0.836 -7.760 1.00 16.53 23 VAL B N 1
ATOM 1686 C CA . VAL F 2 23 ? 3.720 -0.370 -9.123 1.00 19.08 23 VAL B CA 1
ATOM 1687 C C . VAL F 2 23 ? 4.172 1.076 -9.189 1.00 23.00 23 VAL B C 1
ATOM 1688 O O . VAL F 2 23 ? 4.917 1.457 -10.086 1.00 21.94 23 VAL B O 1
ATOM 1692 N N . VAL F 2 24 ? 3.732 1.873 -8.219 1.00 19.88 24 VAL B N 1
ATOM 1693 C CA . VAL F 2 24 ? 4.104 3.283 -8.167 1.00 22.29 24 VAL B CA 1
ATOM 1694 C C . VAL F 2 24 ? 5.622 3.438 -8.146 1.00 18.95 24 VAL B C 1
ATOM 1695 O O . VAL F 2 24 ? 6.175 4.187 -8.928 1.00 18.49 24 VAL B O 1
ATOM 1699 N N . ALA F 2 25 ? 6.285 2.726 -7.249 1.00 16.76 25 ALA B N 1
ATOM 1700 C CA . ALA F 2 25 ? 7.732 2.809 -7.142 1.00 11.40 25 ALA B CA 1
ATOM 1701 C C . ALA F 2 25 ? 8.407 2.547 -8.485 1.00 15.90 25 ALA B C 1
ATOM 1702 O O . ALA F 2 25 ? 9.238 3.345 -8.947 1.00 16.40 25 ALA B O 1
ATOM 1704 N N . ALA F 2 26 ? 8.042 1.432 -9.107 1.00 13.84 26 ALA B N 1
ATOM 1705 C CA . ALA F 2 26 ? 8.620 1.037 -10.384 1.00 18.01 26 ALA B CA 1
ATOM 1706 C C . ALA F 2 26 ? 8.354 2.019 -11.536 1.00 19.16 26 ALA B C 1
ATOM 1707 O O . ALA F 2 26 ? 9.287 2.487 -12.201 1.00 24.25 26 ALA B O 1
ATOM 1709 N N . THR F 2 27 ? 7.086 2.330 -11.778 1.00 15.90 27 THR B N 1
ATOM 1710 C CA . THR F 2 27 ? 6.749 3.245 -12.854 1.00 18.94 27 THR B CA 1
ATOM 1711 C C . THR F 2 27 ? 7.382 4.604 -12.599 1.00 22.18 27 THR B C 1
ATOM 1712 O O . THR F 2 27 ? 7.977 5.195 -13.502 1.00 21.13 27 THR B O 1
ATOM 1716 N N . SER F 2 28 ? 7.274 5.091 -11.369 1.00 19.78 28 SER B N 1
ATOM 1717 C CA . SER F 2 28 ? 7.832 6.392 -11.030 1.00 21.20 28 SER B CA 1
ATOM 1718 C C . SER F 2 28 ? 9.361 6.482 -11.238 1.00 22.75 28 SER B C 1
ATOM 1719 O O . SER F 2 28 ? 9.861 7.447 -11.829 1.00 21.70 28 SER B O 1
ATOM 1722 N N . ALA F 2 29 ? 10.101 5.488 -10.752 1.00 22.09 29 ALA B N 1
ATOM 1723 C CA . ALA F 2 29 ? 11.557 5.476 -10.911 1.00 21.74 29 ALA B CA 1
ATOM 1724 C C . ALA F 2 29 ? 11.962 5.551 -12.386 1.00 20.70 29 ALA B C 1
ATOM 1725 O O . ALA F 2 29 ? 12.805 6.360 -12.767 1.00 22.41 29 ALA B O 1
ATOM 1727 N N . LEU F 2 30 ? 11.375 4.694 -13.213 1.00 16.56 30 LEU B N 1
ATOM 1728 C CA . LEU F 2 30 ? 11.673 4.709 -14.642 1.00 19.78 30 LEU B CA 1
ATOM 1729 C C . LEU F 2 30 ? 11.385 6.111 -15.192 1.00 28.29 30 LEU B C 1
ATOM 1730 O O . LEU F 2 30 ? 12.210 6.695 -15.901 1.00 25.75 30 LEU B O 1
ATOM 1735 N N . GLU F 2 31 ? 10.215 6.649 -14.845 1.00 29.45 31 GLU B N 1
ATOM 1736 C CA . GLU F 2 31 ? 9.810 7.974 -15.296 1.00 29.37 31 GLU B CA 1
ATOM 1737 C C . GLU F 2 31 ? 10.865 9.028 -14.927 1.00 30.64 31 GLU B C 1
ATOM 1738 O O . GLU F 2 31 ? 11.222 9.865 -15.759 1.00 30.56 31 GLU B O 1
ATOM 1744 N N . ASN F 2 32 ? 11.369 8.975 -13.693 1.00 25.05 32 ASN B N 1
ATOM 1745 C CA . ASN F 2 32 ? 12.375 9.929 -13.245 1.00 25.05 32 ASN B CA 1
ATOM 1746 C C . ASN F 2 32 ? 13.683 9.750 -14.020 1.00 27.21 32 ASN B C 1
ATOM 1747 O O . ASN F 2 32 ? 14.504 10.658 -14.065 1.00 30.27 32 ASN B O 1
ATOM 1752 N N . MET F 2 33 ? 13.871 8.578 -14.623 1.00 29.63 33 MET B N 1
ATOM 1753 C CA . MET F 2 33 ? 15.070 8.297 -15.424 1.00 31.37 33 MET B CA 1
ATOM 1754 C C . MET F 2 33 ? 14.858 8.769 -16.864 1.00 35.60 33 MET B C 1
ATOM 1755 O O . MET F 2 33 ? 15.762 8.675 -17.702 1.00 36.69 33 MET B O 1
ATOM 1760 N N . GLY F 2 34 ? 13.652 9.246 -17.152 1.00 36.82 34 GLY B N 1
ATOM 1761 C CA . GLY F 2 34 ? 13.349 9.714 -18.487 1.00 36.82 34 GLY B CA 1
ATOM 1762 C C . GLY F 2 34 ? 13.002 8.591 -19.441 1.00 40.93 34 GLY B C 1
ATOM 1763 O O . GLY F 2 34 ? 12.634 8.839 -20.586 1.00 46.11 34 GLY B O 1
ATOM 1764 N N . ILE F 2 35 ? 13.120 7.351 -18.981 1.00 45.44 35 ILE B N 1
ATOM 1765 C CA . ILE F 2 35 ? 12.805 6.209 -19.829 1.00 47.25 35 ILE B CA 1
ATOM 1766 C C . ILE F 2 35 ? 11.304 6.078 -20.056 1.00 51.47 35 ILE B C 1
ATOM 1767 O O . ILE F 2 35 ? 10.502 6.277 -19.139 1.00 56.93 35 ILE B O 1
ATOM 1772 N N . GLU F 2 36 ? 10.939 5.752 -21.293 1.00 48.32 36 GLU B N 1
ATOM 1773 C CA . GLU F 2 36 ? 9.546 5.560 -21.661 1.00 45.08 36 GLU B CA 1
ATOM 1774 C C . GLU F 2 36 ? 9.194 4.129 -21.283 1.00 42.07 36 GLU B C 1
ATOM 1775 O O . GLU F 2 36 ? 10.026 3.231 -21.395 1.00 48.38 36 GLU B O 1
ATOM 1777 N N . TYR F 2 37 ? 7.965 3.914 -20.835 1.00 36.24 37 TYR B N 1
ATOM 1778 C CA . TYR F 2 37 ? 7.537 2.588 -20.425 1.00 27.28 37 TYR B CA 1
ATOM 1779 C C . TYR F 2 37 ? 6.035 2.453 -20.608 1.00 29.89 37 TYR B C 1
ATOM 1780 O O . TYR F 2 37 ? 5.333 3.443 -20.761 1.00 32.74 37 TYR B O 1
ATOM 1789 N N . ASP F 2 38 ? 5.548 1.221 -20.578 1.00 28.76 38 ASP B N 1
ATOM 1790 C CA . ASP F 2 38 ? 4.127 0.949 -20.724 1.00 29.81 38 ASP B CA 1
ATOM 1791 C C . ASP F 2 38 ? 3.571 0.553 -19.361 1.00 30.75 38 ASP B C 1
ATOM 1792 O O . ASP F 2 38 ? 3.924 -0.495 -18.818 1.00 31.13 38 ASP B O 1
ATOM 1797 N N . TYR F 2 39 ? 2.708 1.402 -18.809 1.00 30.72 39 TYR B N 1
ATOM 1798 C CA . TYR F 2 39 ? 2.111 1.153 -17.497 1.00 28.03 39 TYR B CA 1
ATOM 1799 C C . TYR F 2 39 ? 1.665 -0.293 -17.274 1.00 29.35 39 TYR B C 1
ATOM 1800 O O . TYR F 2 39 ? 2.013 -0.909 -16.261 1.00 25.25 39 TYR B O 1
ATOM 1809 N N . GLN F 2 40 ? 0.890 -0.827 -18.211 1.00 24.75 40 GLN B N 1
ATOM 1810 C CA . GLN F 2 40 ? 0.399 -2.194 -18.089 1.00 30.55 40 GLN B CA 1
ATOM 1811 C C . GLN F 2 40 ? 1.553 -3.191 -18.022 1.00 31.09 40 GLN B C 1
ATOM 1812 O O . GLN F 2 40 ? 1.494 -4.172 -17.285 1.00 35.07 40 GLN B O 1
ATOM 1814 N N . ASP F 2 41 ? 2.611 -2.932 -18.780 1.00 33.12 41 ASP B N 1
ATOM 1815 C CA . ASP F 2 41 ? 3.766 -3.821 -18.788 1.00 31.90 41 ASP B CA 1
ATOM 1816 C C . ASP F 2 41 ? 4.475 -3.878 -17.431 1.00 32.32 41 ASP B C 1
ATOM 1817 O O . ASP F 2 41 ? 4.783 -4.961 -16.926 1.00 30.79 41 ASP B O 1
ATOM 1822 N N . ILE F 2 42 ? 4.740 -2.717 -16.845 1.00 33.15 42 ILE B N 1
ATOM 1823 C CA . ILE F 2 42 ? 5.392 -2.674 -15.542 1.00 32.03 42 ILE B CA 1
ATOM 1824 C C . ILE F 2 42 ? 4.430 -3.239 -14.494 1.00 29.97 42 ILE B C 1
ATOM 1825 O O . ILE F 2 42 ? 4.844 -3.944 -13.571 1.00 26.09 42 ILE B O 1
ATOM 1830 N N . TYR F 2 43 ? 3.146 -2.927 -14.660 1.00 26.81 43 TYR B N 1
ATOM 1831 C CA . TYR F 2 43 ? 2.087 -3.392 -13.764 1.00 24.95 43 TYR B CA 1
ATOM 1832 C C . TYR F 2 43 ? 2.066 -4.924 -13.746 1.00 25.26 43 TYR B C 1
ATOM 1833 O O . TYR F 2 43 ? 2.036 -5.545 -12.688 1.00 24.63 43 TYR B O 1
ATOM 1842 N N . SER F 2 44 ? 2.090 -5.519 -14.934 1.00 21.71 44 SER B N 1
ATOM 1843 C CA . SER F 2 44 ? 2.067 -6.966 -15.091 1.00 19.20 44 SER B CA 1
ATOM 1844 C C . SER F 2 44 ? 3.316 -7.658 -14.524 1.00 17.33 44 SER B C 1
ATOM 1845 O O . SER F 2 44 ? 3.221 -8.726 -13.932 1.00 17.05 44 SER B O 1
ATOM 1848 N N . ARG F 2 45 ? 4.483 -7.056 -14.715 1.00 19.57 45 ARG B N 1
ATOM 1849 C CA . ARG F 2 45 ? 5.729 -7.628 -14.201 1.00 17.49 45 ARG B CA 1
ATOM 1850 C C . ARG F 2 45 ? 5.735 -7.610 -12.676 1.00 18.59 45 ARG B C 1
ATOM 1851 O O . ARG F 2 45 ? 6.172 -8.566 -12.047 1.00 16.42 45 ARG B O 1
ATOM 1859 N N . VAL F 2 46 ? 5.267 -6.514 -12.087 1.00 19.63 46 VAL B N 1
ATOM 1860 C CA . VAL F 2 46 ? 5.205 -6.405 -10.632 1.00 18.78 46 VAL B CA 1
ATOM 1861 C C . VAL F 2 46 ? 4.290 -7.503 -10.078 1.00 21.42 46 VAL B C 1
ATOM 1862 O O . VAL F 2 46 ? 4.635 -8.185 -9.118 1.00 17.86 46 VAL B O 1
ATOM 1866 N N . LYS F 2 47 ? 3.126 -7.659 -10.705 1.00 19.12 47 LYS B N 1
ATOM 1867 C CA . LYS F 2 47 ? 2.128 -8.642 -10.302 1.00 21.63 47 LYS B CA 1
ATOM 1868 C C . LYS F 2 47 ? 2.656 -10.063 -10.409 1.00 27.72 47 LYS B C 1
ATOM 1869 O O . LYS F 2 47 ? 2.404 -10.906 -9.532 1.00 22.55 47 LYS B O 1
ATOM 1875 N N . ASN F 2 48 ? 3.374 -10.322 -11.500 1.00 26.93 48 ASN B N 1
ATOM 1876 C CA . ASN F 2 48 ? 3.973 -11.626 -11.751 1.00 22.43 48 ASN B CA 1
ATOM 1877 C C . ASN F 2 48 ? 4.901 -12.040 -10.615 1.00 24.16 48 ASN B C 1
ATOM 1878 O O . ASN F 2 48 ? 4.804 -13.147 -10.100 1.00 34.05 48 ASN B O 1
ATOM 1883 N N . LYS F 2 49 ? 5.799 -11.135 -10.237 1.00 20.83 49 LYS B N 1
ATOM 1884 C CA . LYS F 2 49 ? 6.775 -11.381 -9.187 1.00 21.30 49 LYS B CA 1
ATOM 1885 C C . LYS F 2 49 ? 6.134 -11.389 -7.800 1.00 22.19 49 LYS B C 1
ATOM 1886 O O . LYS F 2 49 ? 6.343 -12.310 -7.018 1.00 26.03 49 LYS B O 1
ATOM 1892 N N . PHE F 2 50 ? 5.348 -10.362 -7.510 1.00 24.01 50 PHE B N 1
ATOM 1893 C CA . PHE F 2 50 ? 4.668 -10.230 -6.230 1.00 20.21 50 PHE B CA 1
ATOM 1894 C C . PHE F 2 50 ? 3.734 -11.409 -5.969 1.00 18.87 50 PHE B C 1
ATOM 1895 O O . PHE F 2 50 ? 3.781 -12.025 -4.905 1.00 19.49 50 PHE B O 1
ATOM 1903 N N . ASP F 2 51 ? 2.887 -11.734 -6.940 1.00 17.76 51 ASP B N 1
ATOM 1904 C CA . ASP F 2 51 ? 1.941 -12.829 -6.750 1.00 17.52 51 ASP B CA 1
ATOM 1905 C C . ASP F 2 51 ? 2.626 -14.148 -6.496 1.00 19.40 51 ASP B C 1
ATOM 1906 O O . ASP F 2 51 ? 2.202 -14.905 -5.625 1.00 15.67 51 ASP B O 1
ATOM 1911 N N . PHE F 2 52 ? 3.688 -14.422 -7.243 1.00 16.67 52 PHE B N 1
ATOM 1912 C CA . PHE F 2 52 ? 4.410 -15.672 -7.073 1.00 14.67 52 PHE B CA 1
ATOM 1913 C C . PHE F 2 52 ? 4.964 -15.866 -5.663 1.00 19.94 52 PHE B C 1
ATOM 1914 O O . PHE F 2 52 ? 4.860 -16.943 -5.090 1.00 22.91 52 PHE B O 1
ATOM 1922 N N . VAL F 2 53 ? 5.569 -14.823 -5.117 1.00 17.14 53 VAL B N 1
ATOM 1923 C CA . VAL F 2 53 ? 6.153 -14.893 -3.792 1.00 24.38 53 VAL B CA 1
ATOM 1924 C C . VAL F 2 53 ? 5.150 -14.943 -2.644 1.00 26.22 53 VAL B C 1
ATOM 1925 O O . VAL F 2 53 ? 5.252 -15.796 -1.773 1.00 22.03 53 VAL B O 1
ATOM 1929 N N . MET F 2 54 ? 4.178 -14.041 -2.626 1.00 26.17 54 MET B N 1
ATOM 1930 C CA . MET F 2 54 ? 3.232 -14.058 -1.519 1.00 27.64 54 MET B CA 1
ATOM 1931 C C . MET F 2 54 ? 2.128 -15.089 -1.731 1.00 27.39 54 MET B C 1
ATOM 1932 O O . MET F 2 54 ? 1.676 -15.739 -0.795 1.00 27.25 54 MET B O 1
ATOM 1934 N N . ASP F 2 55 ? 1.708 -15.241 -2.979 1.00 27.63 55 ASP B N 1
ATOM 1935 C CA . ASP F 2 55 ? 0.640 -16.171 -3.304 1.00 27.81 55 ASP B CA 1
ATOM 1936 C C . ASP F 2 55 ? 1.152 -17.537 -3.717 1.00 27.79 55 ASP B C 1
ATOM 1937 O O . ASP F 2 55 ? 0.710 -18.104 -4.716 1.00 27.84 55 ASP B O 1
ATOM 1942 N N . ASP F 2 56 ? 2.085 -18.063 -2.932 1.00 27.73 56 ASP B N 1
ATOM 1943 C CA . ASP F 2 56 ? 2.689 -19.362 -3.184 1.00 27.57 56 ASP B CA 1
ATOM 1944 C C . ASP F 2 56 ? 3.830 -19.459 -2.194 1.00 27.37 56 ASP B C 1
ATOM 1945 O O . ASP F 2 56 ? 4.994 -19.589 -2.578 1.00 27.44 56 ASP B O 1
ATOM 1947 N N . SER F 2 57 ? 3.493 -19.364 -0.916 1.00 27.01 57 SER B N 1
ATOM 1948 C CA . SER F 2 57 ? 4.476 -19.427 0.157 1.00 26.55 57 SER B CA 1
ATOM 1949 C C . SER F 2 57 ? 3.580 -19.328 1.381 1.00 26.13 57 SER B C 1
ATOM 1950 O O . SER F 2 57 ? 4.037 -19.257 2.537 1.00 26.16 57 SER B O 1
ATOM 1953 N N . GLY F 2 58 ? 2.284 -19.305 1.071 1.00 25.57 58 GLY B N 1
ATOM 1954 C CA . GLY F 2 58 ? 1.241 -19.265 2.069 1.00 24.78 58 GLY B CA 1
ATOM 1955 C C . GLY F 2 58 ? 1.090 -17.962 2.816 1.00 24.17 58 GLY B C 1
ATOM 1956 O O . GLY F 2 58 ? 0.195 -17.880 3.651 1.00 24.19 58 GLY B O 1
ATOM 1957 N N . VAL F 2 59 ? 1.891 -16.935 2.534 1.00 23.49 59 VAL B N 1
ATOM 1958 C CA . VAL F 2 59 ? 1.720 -15.714 3.294 1.00 22.63 59 VAL B CA 1
ATOM 1959 C C . VAL F 2 59 ? 0.503 -14.834 2.963 1.00 22.08 59 VAL B C 1
ATOM 1960 O O . VAL F 2 59 ? 0.410 -13.707 3.453 1.00 21.93 59 VAL B O 1
ATOM 1964 N N . LYS F 2 60 ? -0.442 -15.328 2.172 1.00 20.89 60 LYS B N 1
ATOM 1965 C CA . LYS F 2 60 ? -1.642 -14.526 1.872 1.00 21.52 60 LYS B CA 1
ATOM 1966 C C . LYS F 2 60 ? -2.789 -15.361 2.449 1.00 19.01 60 LYS B C 1
ATOM 1967 O O . LYS F 2 60 ? -3.744 -14.856 3.051 1.00 18.29 60 LYS B O 1
ATOM 1973 N N . ASN F 2 61 ? -2.649 -16.668 2.264 1.00 15.32 61 ASN B N 1
ATOM 1974 C CA . ASN F 2 61 ? -3.572 -17.683 2.761 1.00 20.12 61 ASN B CA 1
ATOM 1975 C C . ASN F 2 61 ? -3.470 -17.655 4.294 1.00 21.09 61 ASN B C 1
ATOM 1976 O O . ASN F 2 61 ? -4.447 -17.878 5.000 1.00 20.19 61 ASN B O 1
ATOM 1981 N N . ASN F 2 62 ? -2.275 -17.358 4.796 1.00 20.54 62 ASN B N 1
ATOM 1982 C CA . ASN F 2 62 ? -2.031 -17.307 6.236 1.00 19.15 62 ASN B CA 1
ATOM 1983 C C . ASN F 2 62 ? -2.685 -16.058 6.856 1.00 21.90 62 ASN B C 1
ATOM 1984 O O . ASN F 2 62 ? -3.447 -16.161 7.825 1.00 22.56 62 ASN B O 1
ATOM 1989 N N . PRO F 2 63 ? -2.386 -14.865 6.313 1.00 19.94 63 PRO B N 1
ATOM 1990 C CA . PRO F 2 63 ? -2.953 -13.618 6.818 1.00 17.28 63 PRO B CA 1
ATOM 1991 C C . PRO F 2 63 ? -4.448 -13.635 6.747 1.00 15.17 63 PRO B C 1
ATOM 1992 O O . PRO F 2 63 ? -5.115 -13.258 7.695 1.00 14.53 63 PRO B O 1
ATOM 1996 N N . ILE F 2 64 ? -4.965 -14.060 5.600 1.00 16.73 64 ILE B N 1
ATOM 1997 C CA . ILE F 2 64 ? -6.405 -14.131 5.387 1.00 17.82 64 ILE B CA 1
ATOM 1998 C C . ILE F 2 64 ? -7.033 -15.110 6.379 1.00 15.86 64 ILE B C 1
ATOM 1999 O O . ILE F 2 64 ? -8.092 -14.838 6.959 1.00 15.19 64 ILE B O 1
ATOM 2001 N N . GLY F 2 65 ? -6.372 -16.243 6.575 1.00 8.26 65 GLY B N 1
ATOM 2002 C CA . GLY F 2 65 ? -6.890 -17.232 7.504 1.00 15.28 65 GLY B CA 1
ATOM 2003 C C . GLY F 2 65 ? -7.074 -16.650 8.892 1.00 22.50 65 GLY B C 1
ATOM 2004 O O . GLY F 2 65 ? -8.099 -16.871 9.538 1.00 27.36 65 GLY B O 1
ATOM 2005 N N . LYS F 2 66 ? -6.080 -15.897 9.356 1.00 23.46 66 LYS B N 1
ATOM 2006 C CA . LYS F 2 66 ? -6.137 -15.277 10.674 1.00 18.92 66 LYS B CA 1
ATOM 2007 C C . LYS F 2 66 ? -7.271 -14.266 10.719 1.00 24.05 66 LYS B C 1
ATOM 2008 O O . LYS F 2 66 ? -8.016 -14.176 11.701 1.00 20.98 66 LYS B O 1
ATOM 2014 N N . ALA F 2 67 ? -7.393 -13.494 9.647 1.00 21.12 67 ALA B N 1
ATOM 2015 C CA . ALA F 2 67 ? -8.439 -12.489 9.567 1.00 20.90 67 ALA B CA 1
ATOM 2016 C C . ALA F 2 67 ? -9.792 -13.179 9.703 1.00 22.40 67 ALA B C 1
ATOM 2017 O O . ALA F 2 67 ? -10.679 -12.689 10.394 1.00 25.62 67 ALA B O 1
ATOM 2019 N N . ILE F 2 68 ? -9.933 -14.329 9.054 1.00 21.67 68 ILE B N 1
ATOM 2020 C CA . ILE F 2 68 ? -11.178 -15.082 9.099 1.00 23.80 68 ILE B CA 1
ATOM 2021 C C . ILE F 2 68 ? -11.450 -15.638 10.494 1.00 19.53 68 ILE B C 1
ATOM 2022 O O . ILE F 2 68 ? -12.598 -15.682 10.946 1.00 21.54 68 ILE B O 1
ATOM 2027 N N . THR F 2 69 ? -10.391 -16.048 11.182 1.00 18.98 69 THR B N 1
ATOM 2028 C CA . THR F 2 69 ? -10.541 -16.566 12.534 1.00 20.24 69 THR B CA 1
ATOM 2029 C C . THR F 2 69 ? -11.028 -15.437 13.423 1.00 20.70 69 THR B C 1
ATOM 2030 O O . THR F 2 69 ? -11.801 -15.652 14.363 1.00 26.03 69 THR B O 1
ATOM 2034 N N . ILE F 2 70 ? -10.572 -14.230 13.114 1.00 16.42 70 ILE B N 1
ATOM 2035 C CA . ILE F 2 70 ? -10.964 -13.060 13.876 1.00 18.47 70 ILE B CA 1
ATOM 2036 C C . ILE F 2 70 ? -12.410 -12.658 13.561 1.00 21.73 70 ILE B C 1
ATOM 2037 O O . ILE F 2 70 ? -13.184 -12.334 14.465 1.00 25.93 70 ILE B O 1
ATOM 2042 N N . ASP F 2 71 ? -12.787 -12.692 12.290 1.00 15.11 71 ASP B N 1
ATOM 2043 C CA . ASP F 2 71 ? -14.154 -12.327 11.947 1.00 23.19 71 ASP B CA 1
ATOM 2044 C C . ASP F 2 71 ? -15.175 -13.280 12.556 1.00 27.44 71 ASP B C 1
ATOM 2045 O O . ASP F 2 71 ? -16.269 -12.863 12.913 1.00 24.10 71 ASP B O 1
ATOM 2050 N N . GLN F 2 72 ? -14.830 -14.559 12.672 1.00 32.95 72 GLN B N 1
ATOM 2051 C CA . GLN F 2 72 ? -15.769 -15.514 13.249 1.00 33.20 72 GLN B CA 1
ATOM 2052 C C . GLN F 2 72 ? -16.002 -15.208 14.714 1.00 31.26 72 GLN B C 1
ATOM 2053 O O . GLN F 2 72 ? -17.131 -15.277 15.193 1.00 35.78 72 GLN B O 1
ATOM 2059 N N . ALA F 2 73 ? -14.930 -14.877 15.424 1.00 28.06 73 ALA B N 1
ATOM 2060 C CA . ALA F 2 73 ? -15.023 -14.557 16.841 1.00 28.49 73 ALA B CA 1
ATOM 2061 C C . ALA F 2 73 ? -15.861 -13.303 17.045 1.00 31.82 73 ALA B C 1
ATOM 2062 O O . ALA F 2 73 ? -16.659 -13.230 17.980 1.00 34.68 73 ALA B O 1
ATOM 2064 N N . LEU F 2 74 ? -15.672 -12.317 16.166 1.00 30.08 74 LEU B N 1
ATOM 2065 C CA . LEU F 2 74 ? -16.415 -11.063 16.242 1.00 27.55 74 LEU B CA 1
ATOM 2066 C C . LEU F 2 74 ? -17.860 -11.307 15.877 1.00 29.08 74 LEU B C 1
ATOM 2067 O O . LEU F 2 74 ? -18.774 -10.749 16.494 1.00 22.80 74 LEU B O 1
ATOM 2072 N N . ASN F 2 75 ? -18.061 -12.138 14.861 1.00 33.56 75 ASN B N 1
ATOM 2073 C CA . ASN F 2 75 ? -19.399 -12.461 14.390 1.00 40.36 75 ASN B CA 1
ATOM 2074 C C . ASN F 2 75 ? -20.163 -13.259 15.439 1.00 45.88 75 ASN B C 1
ATOM 2075 O O . ASN F 2 75 ? -21.405 -13.138 15.459 1.00 51.20 75 ASN B O 1
ATOM 2077 N N . ASP F 2 90 ? -23.363 -1.821 3.872 1.00 57.76 90 ASP B N 1
ATOM 2078 C CA . ASP F 2 90 ? -22.350 -2.874 4.147 1.00 56.05 90 ASP B CA 1
ATOM 2079 C C . ASP F 2 90 ? -20.993 -2.262 4.493 1.00 50.97 90 ASP B C 1
ATOM 2080 O O . ASP F 2 90 ? -20.892 -1.071 4.780 1.00 49.55 90 ASP B O 1
ATOM 2085 N N . THR F 2 91 ? -19.955 -3.090 4.452 1.00 46.88 91 THR B N 1
ATOM 2086 C CA . THR F 2 91 ? -18.597 -2.662 4.767 1.00 42.67 91 THR B CA 1
ATOM 2087 C C . THR F 2 91 ? -17.702 -2.713 3.530 1.00 38.19 91 THR B C 1
ATOM 2088 O O . THR F 2 91 ? -16.606 -2.146 3.518 1.00 33.35 91 THR B O 1
ATOM 2092 N N . SER F 2 92 ? -18.180 -3.388 2.490 1.00 36.36 92 SER B N 1
ATOM 2093 C CA . SER F 2 92 ? -17.424 -3.538 1.252 1.00 34.49 92 SER B CA 1
ATOM 2094 C C . SER F 2 92 ? -16.962 -2.217 0.642 1.00 32.10 92 SER B C 1
ATOM 2095 O O . SER F 2 92 ? -15.784 -2.033 0.331 1.00 25.27 92 SER B O 1
ATOM 2098 N N . ARG F 2 93 ? -17.897 -1.298 0.470 1.00 36.22 93 ARG B N 1
ATOM 2099 C CA . ARG F 2 93 ? -17.579 -0.014 -0.107 1.00 40.40 93 ARG B CA 1
ATOM 2100 C C . ARG F 2 93 ? -16.505 0.700 0.719 1.00 42.49 93 ARG B C 1
ATOM 2101 O O . ARG F 2 93 ? -15.507 1.179 0.179 1.00 45.00 93 ARG B O 1
ATOM 2109 N N . PRO F 2 94 ? -16.712 0.811 2.039 1.00 41.82 94 PRO B N 1
ATOM 2110 C CA . PRO F 2 94 ? -15.699 1.473 2.864 1.00 41.87 94 PRO B CA 1
ATOM 2111 C C . PRO F 2 94 ? -14.679 0.399 3.213 1.00 40.30 94 PRO B C 1
ATOM 2112 O O . PRO F 2 94 ? -14.833 -0.337 4.185 1.00 48.70 94 PRO B O 1
ATOM 2116 N N . ALA F 2 95 ? -13.659 0.299 2.377 1.00 31.59 95 ALA B N 1
ATOM 2117 C CA . ALA F 2 95 ? -12.583 -0.681 2.509 1.00 32.20 95 ALA B CA 1
ATOM 2118 C C . ALA F 2 95 ? -11.877 -0.530 1.173 1.00 33.11 95 ALA B C 1
ATOM 2119 O O . ALA F 2 95 ? -10.648 -0.493 1.100 1.00 29.05 95 ALA B O 1
ATOM 2121 N N . LYS F 2 96 ? -12.688 -0.437 0.119 1.00 29.96 96 LYS B N 1
ATOM 2122 C CA . LYS F 2 96 ? -12.178 -0.215 -1.225 1.00 31.41 96 LYS B CA 1
ATOM 2123 C C . LYS F 2 96 ? -11.685 1.230 -1.187 1.00 25.21 96 LYS B C 1
ATOM 2124 O O . LYS F 2 96 ? -10.560 1.520 -1.587 1.00 23.72 96 LYS B O 1
ATOM 2130 N N . LEU F 2 97 ? -12.538 2.120 -0.678 1.00 18.81 97 LEU B N 1
ATOM 2131 C CA . LEU F 2 97 ? -12.216 3.540 -0.565 1.00 22.77 97 LEU B CA 1
ATOM 2132 C C . LEU F 2 97 ? -11.024 3.742 0.366 1.00 22.97 97 LEU B C 1
ATOM 2133 O O . LEU F 2 97 ? -10.248 4.675 0.200 1.00 28.48 97 LEU B O 1
ATOM 2138 N N . ASP F 2 98 ? -10.881 2.862 1.350 1.00 24.51 98 ASP B N 1
ATOM 2139 C CA . ASP F 2 98 ? -9.748 2.946 2.266 1.00 19.90 98 ASP B CA 1
ATOM 2140 C C . ASP F 2 98 ? -8.488 2.623 1.451 1.00 18.86 98 ASP B C 1
ATOM 2141 O O . ASP F 2 98 ? -7.461 3.281 1.575 1.00 23.84 98 ASP B O 1
ATOM 2146 N N . GLU F 2 99 ? -8.581 1.604 0.609 1.00 18.27 99 GLU B N 1
ATOM 2147 C CA . GLU F 2 99 ? -7.463 1.213 -0.232 1.00 18.30 99 GLU B CA 1
ATOM 2148 C C . GLU F 2 99 ? -7.138 2.277 -1.271 1.00 16.19 99 GLU B C 1
ATOM 2149 O O . GLU F 2 99 ? -5.972 2.509 -1.575 1.00 21.46 99 GLU B O 1
ATOM 2155 N N . ASP F 2 100 ? -8.162 2.928 -1.813 1.00 17.39 100 ASP B N 1
ATOM 2156 C CA . ASP F 2 100 ? -7.937 3.964 -2.821 1.00 20.20 100 ASP B CA 1
ATOM 2157 C C . ASP F 2 100 ? -7.201 5.161 -2.224 1.00 21.66 100 ASP B C 1
ATOM 2158 O O . ASP F 2 100 ? -6.394 5.797 -2.902 1.00 18.19 100 ASP B O 1
ATOM 2163 N N . VAL F 2 101 ? -7.483 5.456 -0.956 1.00 20.93 101 VAL B N 1
ATOM 2164 C CA . VAL F 2 101 ? -6.824 6.553 -0.263 1.00 21.26 101 VAL B CA 1
ATOM 2165 C C . VAL F 2 101 ? -5.320 6.296 -0.189 1.00 19.49 101 VAL B C 1
ATOM 2166 O O . VAL F 2 101 ? -4.530 7.207 -0.398 1.00 21.93 101 VAL B O 1
ATOM 2170 N N . ASN F 2 102 ? -4.929 5.058 0.104 1.00 19.56 102 ASN B N 1
ATOM 2171 C CA . ASN F 2 102 ? -3.509 4.718 0.173 1.00 20.75 102 ASN B CA 1
ATOM 2172 C C . ASN F 2 102 ? -2.859 4.836 -1.208 1.00 24.77 102 ASN B C 1
ATOM 2173 O O . ASN F 2 102 ? -1.729 5.320 -1.343 1.00 24.36 102 ASN B O 1
ATOM 2178 N N . LYS F 2 103 ? -3.585 4.389 -2.230 1.00 27.02 103 LYS B N 1
ATOM 2179 C CA . LYS F 2 103 ? -3.090 4.411 -3.597 1.00 25.60 103 LYS B CA 1
ATOM 2180 C C . LYS F 2 103 ? -2.869 5.835 -4.096 1.00 24.64 103 LYS B C 1
ATOM 2181 O O . LYS F 2 103 ? -1.786 6.176 -4.577 1.00 23.41 103 LYS B O 1
ATOM 2187 N N . LEU F 2 104 ? -3.892 6.671 -3.975 1.00 19.77 104 LEU B N 1
ATOM 2188 C CA . LEU F 2 104 ? -3.777 8.046 -4.423 1.00 20.29 104 LEU B CA 1
ATOM 2189 C C . LEU F 2 104 ? -2.640 8.785 -3.706 1.00 19.52 104 LEU B C 1
ATOM 2190 O O . LEU F 2 104 ? -1.844 9.468 -4.357 1.00 20.71 104 LEU B O 1
ATOM 2195 N N . ARG F 2 105 ? -2.567 8.646 -2.381 1.00 13.08 105 ARG B N 1
ATOM 2196 C CA . ARG F 2 105 ? -1.523 9.295 -1.582 1.00 16.00 105 ARG B CA 1
ATOM 2197 C C . ARG F 2 105 ? -0.148 8.948 -2.127 1.00 16.22 105 ARG B C 1
ATOM 2198 O O . ARG F 2 105 ? 0.679 9.836 -2.342 1.00 21.64 105 ARG B O 1
ATOM 2206 N N . MET F 2 106 ? 0.083 7.652 -2.341 1.00 16.20 106 MET B N 1
ATOM 2207 C CA . MET F 2 106 ? 1.350 7.161 -2.870 1.00 18.11 106 MET B CA 1
ATOM 2208 C C . MET F 2 106 ? 1.620 7.670 -4.287 1.00 20.20 106 MET B C 1
ATOM 2209 O O . MET F 2 106 ? 2.750 8.051 -4.606 1.00 24.58 106 MET B O 1
ATOM 2214 N N . MET F 2 107 ? 0.591 7.663 -5.135 1.00 20.82 107 MET B N 1
ATOM 2215 C CA . MET F 2 107 ? 0.731 8.128 -6.520 1.00 21.07 107 MET B CA 1
ATOM 2216 C C . MET F 2 107 ? 1.187 9.570 -6.492 1.00 16.00 107 MET B C 1
ATOM 2217 O O . MET F 2 107 ? 2.083 9.960 -7.230 1.00 21.17 107 MET B O 1
ATOM 2222 N N . LEU F 2 108 ? 0.550 10.353 -5.629 1.00 13.83 108 LEU B N 1
ATOM 2223 C CA . LEU F 2 108 ? 0.876 11.757 -5.482 1.00 16.15 108 LEU B CA 1
ATOM 2224 C C . LEU F 2 108 ? 2.270 11.911 -4.888 1.00 19.59 108 LEU B C 1
ATOM 2225 O O . LEU F 2 108 ? 3.088 12.680 -5.388 1.00 21.07 108 LEU B O 1
ATOM 2230 N N . SER F 2 109 ? 2.534 11.171 -3.820 1.00 18.66 109 SER B N 1
ATOM 2231 C CA . SER F 2 109 ? 3.825 11.213 -3.159 1.00 16.41 109 SER B CA 1
ATOM 2232 C C . SER F 2 109 ? 4.955 11.035 -4.169 1.00 23.58 109 SER B C 1
ATOM 2233 O O . SER F 2 109 ? 5.912 11.809 -4.183 1.00 23.00 109 SER B O 1
ATOM 2236 N N . SER F 2 110 ? 4.831 10.018 -5.017 1.00 23.47 110 SER B N 1
ATOM 2237 C CA . SER F 2 110 ? 5.852 9.712 -6.015 1.00 26.71 110 SER B CA 1
ATOM 2238 C C . SER F 2 110 ? 6.135 10.848 -6.984 1.00 29.26 110 SER B C 1
ATOM 2239 O O . SER F 2 110 ? 7.238 10.954 -7.509 1.00 30.71 110 SER B O 1
ATOM 2242 N N . LYS F 2 111 ? 5.137 11.695 -7.224 1.00 34.42 111 LYS B N 1
ATOM 2243 C CA . LYS F 2 111 ? 5.291 12.813 -8.152 1.00 32.35 111 LYS B CA 1
ATOM 2244 C C . LYS F 2 111 ? 5.909 14.058 -7.534 1.00 32.16 111 LYS B C 1
ATOM 2245 O O . LYS F 2 111 ? 6.064 15.074 -8.212 1.00 34.84 111 LYS B O 1
ATOM 2247 N N . GLY F 2 112 ? 6.255 13.987 -6.254 1.00 28.78 112 GLY B N 1
ATOM 2248 C CA . GLY F 2 112 ? 6.860 15.134 -5.599 1.00 30.69 112 GLY B CA 1
ATOM 2249 C C . GLY F 2 112 ? 5.891 15.984 -4.799 1.00 28.94 112 GLY B C 1
ATOM 2250 O O . GLY F 2 112 ? 6.247 17.056 -4.312 1.00 34.10 112 GLY B O 1
ATOM 2251 N N . ILE F 2 113 ? 4.656 15.516 -4.672 1.00 26.24 113 ILE B N 1
ATOM 2252 C CA . ILE F 2 113 ? 3.646 16.235 -3.906 1.00 18.72 113 ILE B CA 1
ATOM 2253 C C . ILE F 2 113 ? 3.559 15.497 -2.571 1.00 21.62 113 ILE B C 1
ATOM 2254 O O . ILE F 2 113 ? 2.721 14.614 -2.382 1.00 19.95 113 ILE B O 1
ATOM 2259 N N . ASP F 2 114 ? 4.450 15.853 -1.652 1.00 18.16 114 ASP B N 1
ATOM 2260 C CA . ASP F 2 114 ? 4.499 15.204 -0.347 1.00 23.89 114 ASP B CA 1
ATOM 2261 C C . ASP F 2 114 ? 3.270 15.455 0.516 1.00 25.24 114 ASP B C 1
ATOM 2262 O O . ASP F 2 114 ? 2.305 16.089 0.076 1.00 26.11 114 ASP B O 1
ATOM 2267 N N . GLN F 2 115 ? 3.328 14.952 1.749 1.00 23.16 115 GLN B N 1
ATOM 2268 C CA . GLN F 2 115 ? 2.234 15.073 2.698 1.00 22.58 115 GLN B CA 1
ATOM 2269 C C . GLN F 2 115 ? 1.847 16.483 3.098 1.00 26.66 115 GLN B C 1
ATOM 2270 O O . GLN F 2 115 ? 0.658 16.778 3.217 1.00 29.42 115 GLN B O 1
ATOM 2276 N N . LYS F 2 116 ? 2.828 17.355 3.309 1.00 30.36 116 LYS B N 1
ATOM 2277 C CA . LYS F 2 116 ? 2.517 18.728 3.701 1.00 32.02 116 LYS B CA 1
ATOM 2278 C C . LYS F 2 116 ? 1.605 19.354 2.655 1.00 32.41 116 LYS B C 1
ATOM 2279 O O . LYS F 2 116 ? 0.614 19.998 2.988 1.00 30.50 116 LYS B O 1
ATOM 2281 N N . MET F 2 117 ? 1.933 19.152 1.384 1.00 29.48 117 MET B N 1
ATOM 2282 C CA . MET F 2 117 ? 1.113 19.707 0.319 1.00 31.16 117 MET B CA 1
ATOM 2283 C C . MET F 2 117 ? -0.282 19.103 0.313 1.00 29.80 117 MET B C 1
ATOM 2284 O O . MET F 2 117 ? -1.274 19.831 0.273 1.00 32.66 117 MET B O 1
ATOM 2289 N N . ARG F 2 118 ? -0.354 17.773 0.347 1.00 28.65 118 ARG B N 1
ATOM 2290 C CA . ARG F 2 118 ? -1.633 17.064 0.323 1.00 26.84 118 ARG B CA 1
ATOM 2291 C C . ARG F 2 118 ? -2.528 17.415 1.507 1.00 27.25 118 ARG B C 1
ATOM 2292 O O . ARG F 2 118 ? -3.705 17.703 1.321 1.00 28.22 118 ARG B O 1
ATOM 2300 N N . VAL F 2 119 ? -1.977 17.401 2.720 1.00 26.76 119 VAL B N 1
ATOM 2301 C CA . VAL F 2 119 ? -2.788 17.713 3.895 1.00 27.39 119 VAL B CA 1
ATOM 2302 C C . VAL F 2 119 ? -3.355 19.121 3.828 1.00 27.61 119 VAL B C 1
ATOM 2303 O O . VAL F 2 119 ? -4.569 19.310 3.926 1.00 27.68 119 VAL B O 1
ATOM 2307 N N . LEU F 2 120 ? -2.483 20.106 3.645 1.00 26.91 120 LEU B N 1
ATOM 2308 C CA . LEU F 2 120 ? -2.922 21.493 3.586 1.00 24.99 120 LEU B CA 1
ATOM 2309 C C . LEU F 2 120 ? -3.880 21.781 2.431 1.00 23.46 120 LEU B C 1
ATOM 2310 O O . LEU F 2 120 ? -4.897 22.445 2.613 1.00 25.28 120 LEU B O 1
ATOM 2315 N N . ASN F 2 121 ? -3.582 21.268 1.247 1.00 24.09 121 ASN B N 1
ATOM 2316 C CA . ASN F 2 121 ? -4.455 21.515 0.101 1.00 25.68 121 ASN B CA 1
ATOM 2317 C C . ASN F 2 121 ? -5.836 20.896 0.298 1.00 23.46 121 ASN B C 1
ATOM 2318 O O . ASN F 2 121 ? -6.837 21.422 -0.183 1.00 23.91 121 ASN B O 1
ATOM 2323 N N . ALA F 2 122 ? -5.892 19.783 1.019 1.00 20.41 122 ALA B N 1
ATOM 2324 C CA . ALA F 2 122 ? -7.157 19.111 1.270 1.00 21.52 122 ALA B CA 1
ATOM 2325 C C . ALA F 2 122 ? -7.900 19.732 2.443 1.00 22.86 122 ALA B C 1
ATOM 2326 O O . ALA F 2 122 ? -9.112 19.625 2.532 1.00 27.02 122 ALA B O 1
ATOM 2328 N N . CYS F 2 123 ? -7.170 20.383 3.341 1.00 23.39 123 CYS B N 1
ATOM 2329 C CA . CYS F 2 123 ? -7.787 20.999 4.508 1.00 29.72 123 CYS B CA 1
ATOM 2330 C C . CYS F 2 123 ? -8.148 22.468 4.341 1.00 29.17 123 CYS B C 1
ATOM 2331 O O . CYS F 2 123 ? -8.877 23.019 5.164 1.00 25.72 123 CYS B O 1
ATOM 2334 N N . PHE F 2 124 ? -7.636 23.109 3.296 1.00 25.10 124 PHE B N 1
ATOM 2335 C CA . PHE F 2 124 ? -7.924 24.517 3.099 1.00 26.59 124 PHE B CA 1
ATOM 2336 C C . PHE F 2 124 ? -8.120 24.946 1.658 1.00 29.27 124 PHE B C 1
ATOM 2337 O O . PHE F 2 124 ? -7.535 24.377 0.736 1.00 35.42 124 PHE B O 1
ATOM 2345 N N . SER F 2 125 ? -8.959 25.965 1.488 1.00 30.05 125 SER B N 1
ATOM 2346 C CA . SER F 2 125 ? -9.226 26.565 0.192 1.00 28.72 125 SER B CA 1
ATOM 2347 C C . SER F 2 125 ? -8.688 27.950 0.439 1.00 30.38 125 SER B C 1
ATOM 2348 O O . SER F 2 125 ? -8.908 28.502 1.512 1.00 32.19 125 SER B O 1
ATOM 2351 N N . VAL F 2 126 ? -7.962 28.499 -0.525 1.00 34.30 126 VAL B N 1
ATOM 2352 C CA . VAL F 2 126 ? -7.380 29.829 -0.383 1.00 32.92 126 VAL B CA 1
ATOM 2353 C C . VAL F 2 126 ? -7.783 30.693 -1.567 1.00 32.27 126 VAL B C 1
ATOM 2354 O O . VAL F 2 126 ? -7.747 30.243 -2.712 1.00 33.11 126 VAL B O 1
ATOM 2358 N N . LYS F 2 127 ? -8.162 31.936 -1.302 1.00 31.23 127 LYS B N 1
ATOM 2359 C CA . LYS F 2 127 ? -8.564 32.811 -2.391 1.00 34.13 127 LYS B CA 1
ATOM 2360 C C . LYS F 2 127 ? -7.801 34.131 -2.418 1.00 35.17 127 LYS B C 1
ATOM 2361 O O . LYS F 2 127 ? -7.317 34.613 -1.395 1.00 27.48 127 LYS B O 1
ATOM 2363 N N . ARG F 2 128 ? -7.716 34.703 -3.613 1.00 38.65 128 ARG B N 1
ATOM 2364 C CA . ARG F 2 128 ? -7.025 35.959 -3.870 1.00 43.48 128 ARG B CA 1
ATOM 2365 C C . ARG F 2 128 ? -7.498 37.188 -3.090 1.00 41.59 128 ARG B C 1
ATOM 2366 O O . ARG F 2 128 ? -6.703 37.831 -2.408 1.00 38.44 128 ARG B O 1
ATOM 2374 N N . ILE F 2 129 ? -8.788 37.503 -3.204 1.00 42.11 129 ILE B N 1
ATOM 2375 C CA . ILE F 2 129 ? -9.404 38.696 -2.586 1.00 43.72 129 ILE B CA 1
ATOM 2376 C C . ILE F 2 129 ? -9.026 39.903 -3.451 1.00 40.38 129 ILE B C 1
ATOM 2377 O O . ILE F 2 129 ? -8.050 40.598 -3.163 1.00 37.72 129 ILE B O 1
ATOM 2382 N N . PRO F 2 130 ? -9.809 40.170 -4.510 1.00 42.57 130 PRO B N 1
ATOM 2383 C CA . PRO F 2 130 ? -9.700 41.241 -5.507 1.00 45.47 130 PRO B CA 1
ATOM 2384 C C . PRO F 2 130 ? -8.854 42.488 -5.232 1.00 50.19 130 PRO B C 1
ATOM 2385 O O . PRO F 2 130 ? -7.641 42.483 -5.437 1.00 54.11 130 PRO B O 1
ATOM 2389 N N . GLY F 2 131 ? -9.499 43.565 -4.794 1.00 54.32 131 GLY B N 1
ATOM 2390 C CA . GLY F 2 131 ? -8.772 44.799 -4.546 1.00 57.43 131 GLY B CA 1
ATOM 2391 C C . GLY F 2 131 ? -7.989 44.856 -3.249 1.00 60.89 131 GLY B C 1
ATOM 2392 O O . GLY F 2 131 ? -8.029 45.864 -2.543 1.00 63.17 131 GLY B O 1
ATOM 2393 N N . LYS F 2 132 ? -7.274 43.783 -2.929 1.00 61.23 132 LYS B N 1
ATOM 2394 C CA . LYS F 2 132 ? -6.488 43.743 -1.703 1.00 59.05 132 LYS B CA 1
ATOM 2395 C C . LYS F 2 132 ? -5.214 42.927 -1.879 1.00 57.25 132 LYS B C 1
ATOM 2396 O O . LYS F 2 132 ? -5.073 42.167 -2.837 1.00 55.70 132 LYS B O 1
ATOM 2402 N N . SER F 2 133 ? -4.284 43.106 -0.949 1.00 55.70 133 SER B N 1
ATOM 2403 C CA . SER F 2 133 ? -3.009 42.402 -0.978 1.00 54.24 133 SER B CA 1
ATOM 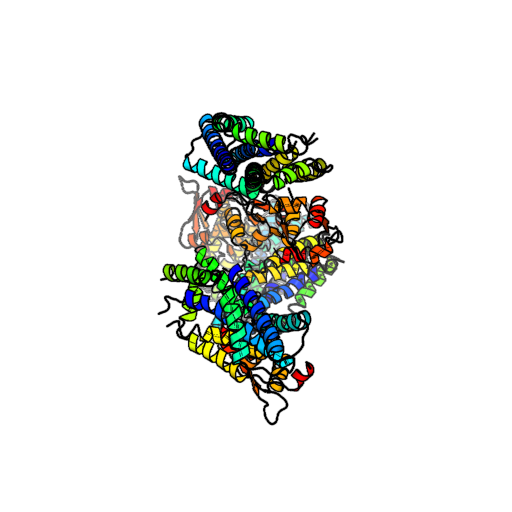2404 C C . SER F 2 133 ? -2.995 41.360 0.131 1.00 54.44 133 SER B C 1
ATOM 2405 O O . SER F 2 133 ? -2.110 41.350 0.982 1.00 55.54 133 SER B O 1
ATOM 2408 N N . SER F 2 134 ? -3.992 40.487 0.117 1.00 53.60 134 SER B N 1
ATOM 2409 C CA . SER F 2 134 ? -4.114 39.443 1.124 1.00 47.37 134 SER B CA 1
ATOM 2410 C C . SER F 2 134 ? -4.884 38.281 0.526 1.00 43.65 134 SER B C 1
ATOM 2411 O O . SER F 2 134 ? -5.377 38.369 -0.594 1.00 42.20 134 SER B O 1
ATOM 2414 N N . SER F 2 135 ? -4.987 37.191 1.275 1.00 37.24 135 SER B N 1
ATOM 2415 C CA . SER F 2 135 ? -5.705 36.019 0.807 1.00 33.63 135 SER B CA 1
ATOM 2416 C C . SER F 2 135 ? -6.726 35.580 1.842 1.00 33.20 135 SER B C 1
ATOM 2417 O O . SER F 2 135 ? -6.591 35.871 3.033 1.00 31.96 135 SER B O 1
ATOM 2420 N N . ILE F 2 136 ? -7.748 34.878 1.370 1.00 28.03 136 ILE B N 1
ATOM 2421 C CA . ILE F 2 136 ? -8.798 34.363 2.230 1.00 30.77 136 ILE B CA 1
ATOM 2422 C C . ILE F 2 136 ? -8.607 32.855 2.394 1.00 31.90 136 ILE B C 1
ATOM 2423 O O . ILE F 2 136 ? -8.500 32.118 1.406 1.00 28.65 136 ILE B O 1
ATOM 2425 N N . ILE F 2 137 ? -8.548 32.412 3.647 1.00 33.71 137 ILE B N 1
ATOM 2426 C CA . ILE F 2 137 ? -8.376 31.002 3.984 1.00 34.56 137 ILE B CA 1
ATOM 2427 C C . ILE F 2 137 ? -9.648 30.494 4.640 1.00 37.42 137 ILE B C 1
ATOM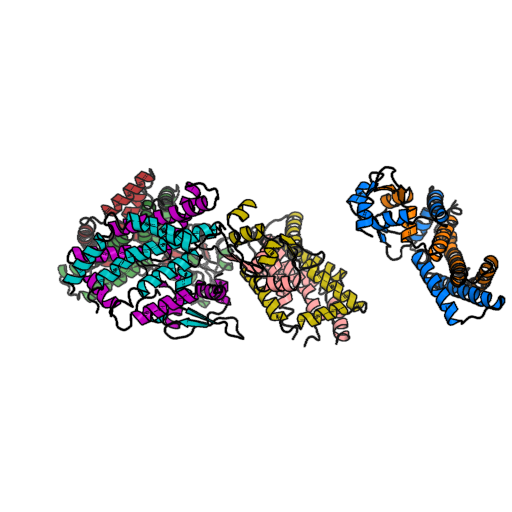 2428 O O . ILE F 2 137 ? -10.195 31.149 5.528 1.00 37.63 137 ILE B O 1
ATOM 2433 N N . LYS F 2 138 ? -10.111 29.324 4.207 1.00 40.35 138 LYS B N 1
ATOM 2434 C CA . LYS F 2 138 ? -11.318 28.730 4.769 1.00 39.23 138 LYS B CA 1
ATOM 2435 C C . LYS F 2 138 ? -11.125 27.236 4.963 1.00 37.43 138 LYS B C 1
ATOM 2436 O O . LYS F 2 138 ? -10.471 26.579 4.159 1.00 39.52 138 LYS B O 1
ATOM 2438 N N . CYS F 2 139 ? -11.690 26.708 6.041 1.00 37.20 139 CYS B N 1
ATOM 2439 C CA . CYS F 2 139 ? -11.597 25.287 6.341 1.00 32.95 139 CYS B CA 1
ATOM 2440 C C . CYS F 2 139 ? -12.564 24.490 5.465 1.00 29.78 139 CYS B C 1
ATOM 2441 O O . CYS F 2 139 ? -13.685 24.936 5.207 1.00 31.70 139 CYS B O 1
ATOM 2444 N N . THR F 2 140 ? -12.119 23.323 4.998 1.00 26.46 140 THR B N 1
ATOM 2445 C CA . THR F 2 140 ? -12.957 22.431 4.188 1.00 23.36 140 THR B CA 1
ATOM 2446 C C . THR F 2 140 ? -13.591 21.452 5.198 1.00 25.64 140 THR B C 1
ATOM 2447 O O . THR F 2 140 ? -13.315 21.535 6.394 1.00 29.91 140 THR B O 1
ATOM 2451 N N . LYS F 2 141 ? -14.428 20.528 4.738 1.00 29.11 141 LYS B N 1
ATOM 2452 C CA . LYS F 2 141 ? -15.047 19.570 5.663 1.00 31.80 141 LYS B CA 1
ATOM 2453 C C . LYS F 2 141 ? -14.006 18.675 6.348 1.00 31.79 141 LYS B C 1
ATOM 2454 O O . LYS F 2 141 ? -14.193 18.257 7.493 1.00 32.59 141 LYS B O 1
ATOM 2460 N N . LEU F 2 142 ? -12.914 18.378 5.647 1.00 30.38 142 LEU B N 1
ATOM 2461 C CA . LEU F 2 142 ? -11.864 17.531 6.209 1.00 29.15 142 LEU B CA 1
ATOM 2462 C C . LEU F 2 142 ? -11.193 18.209 7.387 1.00 26.24 142 LEU B C 1
ATOM 2463 O O . LEU F 2 142 ? -10.897 17.566 8.390 1.00 27.17 142 LEU B O 1
ATOM 2468 N N . MET F 2 143 ? -10.955 19.510 7.264 1.00 27.66 143 MET B N 1
ATOM 2469 C CA . MET F 2 143 ? -10.319 20.273 8.334 1.00 27.53 143 MET B CA 1
ATOM 2470 C C . MET F 2 143 ? -11.270 20.336 9.525 1.00 30.04 143 MET B C 1
ATOM 2471 O O . MET F 2 143 ? -10.865 20.148 10.672 1.00 30.25 143 MET B O 1
ATOM 2476 N N . ARG F 2 144 ? -12.541 20.590 9.240 1.00 30.28 144 ARG B N 1
ATOM 2477 C CA . ARG F 2 144 ? -13.551 20.647 10.281 1.00 33.48 144 ARG B CA 1
ATOM 2478 C C . ARG F 2 144 ? -13.568 19.347 11.083 1.00 33.71 144 ARG B C 1
ATOM 2479 O O . ARG F 2 144 ? -13.627 19.373 12.312 1.00 31.27 144 ARG B O 1
ATOM 2487 N N . ASP F 2 145 ? -13.506 18.209 10.396 1.00 35.84 145 ASP B N 1
ATOM 2488 C CA . ASP F 2 145 ? -13.512 16.925 11.096 1.00 31.44 145 ASP B CA 1
ATOM 2489 C C . ASP F 2 145 ? -12.259 16.753 11.943 1.00 30.61 145 ASP B C 1
ATOM 2490 O O . ASP F 2 145 ? -12.290 16.109 12.986 1.00 31.14 145 ASP B O 1
ATOM 2495 N N . LYS F 2 146 ? -11.148 17.319 11.489 1.00 32.37 146 LYS B N 1
ATOM 2496 C CA . LYS F 2 146 ? -9.919 17.221 12.256 1.00 33.53 146 LYS B CA 1
ATOM 2497 C C . LYS F 2 146 ? -10.108 17.989 13.557 1.00 31.55 146 LYS B C 1
ATOM 2498 O O . LYS F 2 146 ? -9.722 17.510 14.616 1.00 22.65 146 LYS B O 1
ATOM 2504 N N . LEU F 2 147 ? -10.710 19.177 13.471 1.00 34.04 147 LEU B N 1
ATOM 2505 C CA . LEU F 2 147 ? -10.962 20.002 14.652 1.00 33.71 147 LEU B CA 1
ATOM 2506 C C . LEU F 2 147 ? -11.806 19.212 15.642 1.00 32.47 147 LEU B C 1
ATOM 2507 O O . LEU F 2 147 ? -11.489 19.145 16.830 1.00 30.62 147 LEU B O 1
ATOM 2512 N N . GLU F 2 148 ? -12.875 18.603 15.138 1.00 33.93 148 GLU B N 1
ATOM 2513 C CA . GLU F 2 148 ? -13.759 17.789 15.961 1.00 36.56 148 GLU B CA 1
ATOM 2514 C C . GLU F 2 148 ? -12.942 16.658 16.567 1.00 36.84 148 GLU B C 1
ATOM 2515 O O . GLU F 2 148 ? -13.433 15.909 17.409 1.00 42.75 148 GLU B O 1
ATOM 2517 N N . ARG F 2 149 ? -11.692 16.542 16.119 1.00 41.21 149 ARG B N 1
ATOM 2518 C CA . ARG F 2 149 ? -10.759 15.530 16.618 1.00 46.66 149 ARG B CA 1
ATOM 2519 C C . ARG F 2 149 ? -9.509 16.213 17.197 1.00 47.98 149 ARG B C 1
ATOM 2520 O O . ARG F 2 149 ? -9.478 16.498 18.386 1.00 50.51 149 ARG B O 1
ATOM 2528 N N . GLY F 2 150 ? -8.492 16.500 16.378 1.00 52.49 150 GLY B N 1
ATOM 2529 C CA . GLY F 2 150 ? -7.299 17.139 16.924 1.00 51.56 150 GLY B CA 1
ATOM 2530 C C . GLY F 2 150 ? -6.319 17.904 16.037 1.00 53.67 150 GLY B C 1
ATOM 2531 O O . GLY F 2 150 ? -5.712 17.352 15.123 1.00 55.96 150 GLY B O 1
ATOM 2532 N N . GLU F 2 151 ? -6.156 19.192 16.336 1.00 55.31 151 GLU B N 1
ATOM 2533 C CA . GLU F 2 151 ? -5.232 20.074 15.622 1.00 50.36 151 GLU B CA 1
ATOM 2534 C C . GLU F 2 151 ? -4.427 20.800 16.701 1.00 49.15 151 GLU B C 1
ATOM 2535 O O . GLU F 2 151 ? -5.001 21.339 17.647 1.00 48.78 151 GLU B O 1
ATOM 2537 N N . VAL F 2 152 ? -3.105 20.809 16.556 1.00 47.80 152 VAL B N 1
ATOM 2538 C CA . VAL F 2 152 ? -2.211 21.425 17.537 1.00 45.80 152 VAL B CA 1
ATOM 2539 C C . VAL F 2 152 ? -2.236 22.947 17.612 1.00 43.99 152 VAL B C 1
ATOM 2540 O O . VAL F 2 152 ? -2.094 23.635 16.601 1.00 42.69 152 VAL B O 1
ATOM 2542 N N . GLU F 2 153 ? -2.393 23.462 18.828 1.00 44.18 153 GLU B N 1
ATOM 2543 C CA . GLU F 2 153 ? -2.420 24.902 19.054 1.00 48.75 153 GLU B CA 1
ATOM 2544 C C . GLU F 2 153 ? -1.010 25.409 19.332 1.00 47.93 153 GLU B C 1
ATOM 2545 O O . GLU F 2 153 ? -0.090 24.571 19.403 1.00 48.53 153 GLU B O 1
ATOM 2547 N N . THR G 2 7 ? 21.963 69.137 76.630 1.00 29.04 7 THR C N 1
ATOM 2548 C CA . THR G 2 7 ? 21.202 68.372 77.659 1.00 33.42 7 THR C CA 1
ATOM 2549 C C . THR G 2 7 ? 21.947 67.091 78.017 1.00 32.69 7 THR C C 1
ATOM 2550 O O . THR G 2 7 ? 22.124 66.774 79.193 1.00 29.68 7 THR C O 1
ATOM 2554 N N . GLN G 2 8 ? 22.380 66.357 76.998 1.00 28.68 8 GLN C N 1
ATOM 2555 C CA . GLN G 2 8 ? 23.117 65.121 77.222 1.00 29.17 8 GLN C CA 1
ATOM 2556 C C . GLN G 2 8 ? 24.394 65.451 77.983 1.00 30.12 8 GLN C C 1
ATOM 2557 O O . GLN G 2 8 ? 24.831 64.693 78.846 1.00 36.94 8 GLN C O 1
ATOM 2563 N N . GLN G 2 9 ? 24.983 66.592 77.648 1.00 29.28 9 GLN C N 1
ATOM 2564 C CA . GLN G 2 9 ? 26.201 67.059 78.298 1.00 30.44 9 GLN C CA 1
ATOM 2565 C C . GLN G 2 9 ? 25.885 67.390 79.760 1.00 28.43 9 GLN C C 1
ATOM 2566 O O . GLN G 2 9 ? 26.692 67.129 80.652 1.00 28.75 9 GLN C O 1
ATOM 2572 N N . MET G 2 10 ? 24.706 67.962 79.994 1.00 24.49 10 MET C N 1
ATOM 2573 C CA . MET G 2 10 ? 24.267 68.302 81.345 1.00 25.04 10 MET C CA 1
ATOM 2574 C C . MET G 2 10 ? 23.975 67.053 82.169 1.00 25.86 10 MET C C 1
ATOM 2575 O O . MET G 2 10 ? 24.225 67.025 83.369 1.00 26.49 10 MET C O 1
ATOM 2580 N N . ALA G 2 11 ? 23.423 66.027 81.532 1.00 26.44 11 ALA C N 1
ATOM 2581 C CA . ALA G 2 11 ? 23.134 64.788 82.245 1.00 24.83 11 ALA C CA 1
ATOM 2582 C C . ALA G 2 11 ? 24.475 64.242 82.708 1.00 25.64 11 ALA C C 1
ATOM 2583 O O . ALA G 2 11 ? 24.642 63.893 83.881 1.00 21.66 11 ALA C O 1
ATOM 2585 N N . VAL G 2 12 ? 25.429 64.193 81.778 1.00 24.59 12 VAL C N 1
ATOM 2586 C CA . VAL G 2 12 ? 26.773 63.711 82.072 1.00 22.86 12 VAL C CA 1
ATOM 2587 C C . VAL G 2 12 ? 27.293 64.501 83.259 1.00 27.66 12 VAL C C 1
ATOM 2588 O O . VAL G 2 12 ? 27.820 63.933 84.217 1.00 23.58 12 VAL C O 1
ATOM 2592 N N . SER G 2 13 ? 27.118 65.816 83.193 1.00 25.79 13 SER C N 1
ATOM 2593 C CA . SER G 2 13 ? 27.556 66.708 84.258 1.00 26.95 13 SER C CA 1
ATOM 2594 C C . SER G 2 13 ? 26.901 66.347 85.591 1.00 30.22 13 SER C C 1
ATOM 2595 O O . SER G 2 13 ? 27.570 66.276 86.626 1.00 32.89 13 SER C O 1
ATOM 2598 N N . ILE G 2 14 ? 25.588 66.128 85.557 1.00 24.83 14 ILE C N 1
ATOM 2599 C CA . ILE G 2 14 ? 24.829 65.785 86.753 1.00 21.07 14 ILE C CA 1
ATOM 2600 C C . ILE G 2 14 ? 25.329 64.485 87.377 1.00 22.38 14 ILE C C 1
ATOM 2601 O O . ILE G 2 14 ? 25.532 64.412 88.590 1.00 18.55 14 ILE C O 1
ATOM 2606 N N . ILE G 2 15 ? 25.532 63.471 86.543 1.00 19.18 15 ILE C N 1
ATOM 2607 C CA . ILE G 2 15 ? 26.025 62.173 86.994 1.00 21.18 15 ILE C CA 1
ATOM 2608 C C . ILE G 2 15 ? 27.375 62.313 87.707 1.00 24.30 15 ILE C C 1
ATOM 2609 O O . ILE G 2 15 ? 27.598 61.711 88.759 1.00 22.52 15 ILE C O 1
ATOM 2614 N N . ASN G 2 16 ? 28.274 63.111 87.137 1.00 27.05 16 ASN C N 1
ATOM 2615 C CA . ASN G 2 16 ? 29.580 63.327 87.751 1.00 27.35 16 ASN C CA 1
ATOM 2616 C C . ASN G 2 16 ? 29.482 64.061 89.092 1.00 27.04 16 ASN C C 1
ATOM 2617 O O . ASN G 2 16 ? 30.162 63.708 90.056 1.00 23.88 16 ASN C O 1
ATOM 2622 N N . SER G 2 17 ? 28.637 65.085 89.140 1.00 20.87 17 SER C N 1
ATOM 2623 C CA . SER G 2 17 ? 28.438 65.836 90.361 1.00 22.81 17 SER C CA 1
ATOM 2624 C C . SER G 2 17 ? 27.951 64.857 91.434 1.00 25.09 17 SER C C 1
ATOM 2625 O O . SER G 2 17 ? 28.288 64.983 92.611 1.00 25.60 17 SER C O 1
ATOM 2628 N N . SER G 2 18 ? 27.162 63.875 91.008 1.00 19.55 18 SER C N 1
ATOM 2629 C CA . SER G 2 18 ? 26.630 62.859 91.905 1.00 19.77 18 SER C CA 1
ATOM 2630 C C . SER G 2 18 ? 27.773 62.031 92.488 1.00 20.75 18 SER C C 1
ATOM 2631 O O . SER G 2 18 ? 27.776 61.706 93.676 1.00 15.54 18 SER C O 1
ATOM 2634 N N . PHE G 2 19 ? 28.735 61.678 91.642 1.00 22.89 19 PHE C N 1
ATOM 2635 C CA . PHE G 2 19 ? 29.893 60.917 92.091 1.00 25.02 19 PHE C CA 1
ATOM 2636 C C . PHE G 2 19 ? 30.684 61.758 93.100 1.00 23.29 19 PHE C C 1
ATOM 2637 O O . PHE G 2 19 ? 31.115 61.249 94.138 1.00 24.08 19 PHE C O 1
ATOM 2645 N N . GLU G 2 20 ? 30.871 63.043 92.796 1.00 20.82 20 GLU C N 1
ATOM 2646 C CA . GLU G 2 20 ? 31.595 63.932 93.701 1.00 25.33 20 GLU C CA 1
ATOM 2647 C C . GLU G 2 20 ? 30.895 63.997 95.054 1.00 22.88 20 GLU C C 1
ATOM 2648 O O . GLU G 2 20 ? 31.536 64.103 96.097 1.00 26.35 20 GLU C O 1
ATOM 2654 N N . ALA G 2 21 ? 29.572 63.943 95.021 1.00 19.58 21 ALA C N 1
ATOM 2655 C CA . ALA G 2 21 ? 28.779 63.998 96.232 1.00 19.11 21 ALA C CA 1
ATOM 2656 C C . ALA G 2 21 ? 28.994 62.755 97.085 1.00 17.97 21 ALA C C 1
ATOM 2657 O O . ALA G 2 21 ? 29.198 62.857 98.293 1.00 16.99 21 ALA C O 1
ATOM 2659 N N . ALA G 2 22 ? 28.954 61.583 96.463 1.00 14.95 22 ALA C N 1
ATOM 2660 C CA . ALA G 2 22 ? 29.151 60.335 97.198 1.00 18.93 22 ALA C CA 1
ATOM 2661 C C . ALA G 2 22 ? 30.527 60.295 97.874 1.00 19.06 22 ALA C C 1
ATOM 2662 O O . ALA G 2 22 ? 30.680 59.756 98.973 1.00 16.61 22 ALA C O 1
ATOM 2664 N N . VAL G 2 23 ? 31.527 60.864 97.206 1.00 20.53 23 VAL C N 1
ATOM 2665 C CA . VAL G 2 23 ? 32.886 60.903 97.740 1.00 19.65 23 VAL C CA 1
ATOM 2666 C C . VAL G 2 23 ? 32.970 61.835 98.947 1.00 22.43 23 VAL C C 1
ATOM 2667 O O . VAL G 2 23 ? 33.494 61.447 99.992 1.00 22.52 23 VAL C O 1
ATOM 2671 N N . VAL G 2 24 ? 32.454 63.054 98.804 1.00 21.40 24 VAL C N 1
ATOM 2672 C CA . VAL G 2 24 ? 32.484 64.021 99.897 1.00 22.97 24 VAL C CA 1
ATOM 2673 C C . VAL G 2 24 ? 31.706 63.487 101.102 1.00 26.41 24 VAL C C 1
ATOM 2674 O O . VAL G 2 24 ? 32.089 63.708 102.255 1.00 21.76 24 VAL C O 1
ATOM 2678 N N . ALA G 2 25 ? 30.619 62.770 100.824 1.00 21.45 25 ALA C N 1
ATOM 2679 C CA . ALA G 2 25 ? 29.794 62.190 101.878 1.00 21.52 25 ALA C CA 1
ATOM 2680 C C . ALA G 2 25 ? 30.604 61.143 102.627 1.00 23.85 25 ALA C C 1
ATOM 2681 O O . ALA G 2 25 ? 30.679 61.155 103.854 1.00 20.92 25 ALA C O 1
ATOM 2683 N N . ALA G 2 26 ? 31.208 60.237 101.868 1.00 24.75 26 ALA C N 1
ATOM 2684 C CA . ALA G 2 26 ? 32.008 59.167 102.437 1.00 23.90 26 ALA C CA 1
ATOM 2685 C C . ALA G 2 26 ? 33.178 59.745 103.217 1.00 27.63 26 ALA C C 1
ATOM 2686 O O . ALA G 2 26 ? 33.355 59.472 104.409 1.00 28.77 26 ALA C O 1
ATOM 2688 N N . THR G 2 27 ? 33.963 60.562 102.530 1.00 31.74 27 THR C N 1
ATOM 2689 C CA . THR G 2 27 ? 35.132 61.185 103.119 1.00 29.18 27 THR C CA 1
ATOM 2690 C C . THR G 2 27 ? 34.799 61.997 104.372 1.00 29.72 27 THR C C 1
ATOM 2691 O O . THR G 2 27 ? 35.487 61.885 105.383 1.00 26.14 27 THR C O 1
ATOM 2695 N N . SER G 2 28 ? 33.731 62.794 104.332 1.00 29.90 28 SER C N 1
ATOM 2696 C CA . SER G 2 28 ? 33.383 63.597 105.504 1.00 25.87 28 SER C CA 1
ATOM 2697 C C . SER G 2 28 ? 32.755 62.753 106.612 1.00 28.25 28 SER C C 1
ATOM 2698 O O . SER G 2 28 ? 32.724 63.159 107.772 1.00 24.38 28 SER C O 1
ATOM 2701 N N . ALA G 2 29 ? 32.249 61.579 106.267 1.00 27.49 29 ALA C N 1
ATOM 2702 C CA . ALA G 2 29 ? 31.666 60.725 107.286 1.00 27.67 29 ALA C CA 1
ATOM 2703 C C . ALA G 2 29 ? 32.820 60.183 108.131 1.00 28.38 29 ALA C C 1
ATOM 2704 O O . ALA G 2 29 ? 32.775 60.232 109.358 1.00 24.55 29 ALA C O 1
ATOM 2706 N N . LEU G 2 30 ? 33.861 59.678 107.473 1.00 26.56 30 LEU C N 1
ATOM 2707 C CA . LEU G 2 30 ? 35.006 59.157 108.205 1.00 27.28 30 LEU C CA 1
ATOM 2708 C C . LEU G 2 30 ? 35.585 60.201 109.171 1.00 28.03 30 LEU C C 1
ATOM 2709 O O . LEU G 2 30 ? 35.819 59.899 110.342 1.00 26.46 30 LEU C O 1
ATOM 2714 N N . GLU G 2 31 ? 35.798 61.427 108.692 1.00 22.86 31 GLU C N 1
ATOM 2715 C CA . GLU G 2 31 ? 36.359 62.484 109.536 1.00 21.73 31 GLU C CA 1
ATOM 2716 C C . GLU G 2 31 ? 35.498 62.854 110.739 1.00 21.46 31 GLU C C 1
ATOM 2717 O O . GLU G 2 31 ? 36.008 63.002 111.852 1.00 19.30 31 GLU C O 1
ATOM 2723 N N . ASN G 2 32 ? 34.199 63.019 110.523 1.00 23.36 32 ASN C N 1
ATOM 2724 C CA . ASN G 2 32 ? 33.314 63.380 111.624 1.00 24.72 32 ASN C CA 1
ATOM 2725 C C . ASN G 2 32 ? 33.263 62.275 112.678 1.00 26.24 32 ASN C C 1
ATOM 2726 O O . ASN G 2 32 ? 32.960 62.539 113.840 1.00 22.72 32 ASN C O 1
ATOM 2731 N N . MET G 2 33 ? 33.569 61.046 112.267 1.00 25.89 33 MET C N 1
ATOM 2732 C CA . MET G 2 33 ? 33.561 59.903 113.173 1.00 30.26 33 MET C CA 1
ATOM 2733 C C . MET G 2 33 ? 34.956 59.561 113.692 1.00 33.57 33 MET C C 1
ATOM 2734 O O . MET G 2 33 ? 35.182 58.470 114.206 1.00 36.80 33 MET C O 1
ATOM 2739 N N . GLY G 2 34 ? 35.893 60.492 113.554 1.00 32.98 34 GLY C N 1
ATOM 2740 C CA . GLY G 2 34 ? 37.244 60.262 114.038 1.00 29.95 34 GLY C CA 1
ATOM 2741 C C . GLY G 2 34 ? 37.982 59.076 113.436 1.00 31.73 34 GLY C C 1
ATOM 2742 O O . GLY G 2 34 ? 38.789 58.437 114.113 1.00 25.76 34 GLY C O 1
ATOM 2743 N N . ILE G 2 35 ? 37.719 58.783 112.168 1.00 28.85 35 ILE C N 1
ATOM 2744 C CA . ILE G 2 35 ? 38.374 57.671 111.498 1.00 28.18 35 ILE C CA 1
ATOM 2745 C C . ILE G 2 35 ? 39.320 58.187 110.421 1.00 31.81 35 ILE C C 1
ATOM 2746 O O . ILE G 2 35 ? 38.927 58.975 109.560 1.00 41.17 35 ILE C O 1
ATOM 2751 N N . GLU G 2 36 ? 40.569 57.737 110.479 1.00 32.94 36 GLU C N 1
ATOM 2752 C CA . GLU G 2 36 ? 41.584 58.134 109.511 1.00 31.20 36 GLU C CA 1
ATOM 2753 C C . GLU G 2 36 ? 41.310 57.501 108.151 1.00 32.56 36 GLU C C 1
ATOM 2754 O O . GLU G 2 36 ? 40.630 56.483 108.060 1.00 37.84 36 GLU C O 1
ATOM 2756 N N . TYR G 2 37 ? 41.849 58.103 107.095 1.00 32.60 37 TYR C N 1
ATOM 2757 C CA . TYR G 2 37 ? 41.648 57.590 105.740 1.00 31.98 37 TYR C CA 1
ATOM 2758 C C . TYR G 2 37 ? 42.502 58.371 104.752 1.00 32.52 37 TYR C C 1
ATOM 2759 O O . TYR G 2 37 ? 42.839 59.533 104.994 1.00 37.11 37 TYR C O 1
ATOM 2768 N N . ASP G 2 38 ? 42.846 57.733 103.640 1.00 35.52 38 ASP C N 1
ATOM 2769 C CA . ASP G 2 38 ? 43.621 58.392 102.598 1.00 35.07 38 ASP C CA 1
ATOM 2770 C C . ASP G 2 38 ? 42.653 58.790 101.491 1.00 30.51 38 ASP C C 1
ATOM 2771 O O . ASP G 2 38 ? 41.889 57.956 101.007 1.00 31.35 38 ASP C O 1
ATOM 2776 N N . TYR G 2 39 ? 42.687 60.057 101.092 1.00 27.55 39 TYR C N 1
ATOM 2777 C CA . TYR G 2 39 ? 41.797 60.557 100.054 1.00 26.22 39 TYR C CA 1
ATOM 2778 C C . TYR G 2 39 ? 41.745 59.626 98.855 1.00 27.69 39 TYR C C 1
ATOM 2779 O O . TYR G 2 39 ? 40.677 59.165 98.464 1.00 26.93 39 TYR C O 1
ATOM 2788 N N . GLN G 2 40 ? 42.906 59.360 98.270 1.00 26.56 40 GLN C N 1
ATOM 2789 C CA . GLN G 2 40 ? 43.004 58.480 97.110 1.00 29.18 40 GLN C CA 1
ATOM 2790 C C . GLN G 2 40 ? 42.351 57.121 97.344 1.00 26.84 40 GLN C C 1
ATOM 2791 O O . GLN G 2 40 ? 41.707 56.568 96.449 1.00 26.98 40 GLN C O 1
ATOM 2797 N N . ASP G 2 41 ? 42.527 56.579 98.544 1.00 29.31 41 ASP C N 1
ATOM 2798 C CA . ASP G 2 41 ? 41.951 55.281 98.865 1.00 29.08 41 ASP C CA 1
ATOM 2799 C C . ASP G 2 41 ? 40.427 55.355 98.780 1.00 31.26 41 ASP C C 1
ATOM 2800 O O . ASP G 2 41 ? 39.800 54.595 98.037 1.00 33.46 41 ASP C O 1
ATOM 2805 N N . ILE G 2 42 ? 39.835 56.277 99.530 1.00 27.23 42 ILE C N 1
ATOM 2806 C CA . ILE G 2 42 ? 38.396 56.420 99.510 1.00 26.75 42 ILE C CA 1
ATOM 2807 C C . ILE G 2 42 ? 37.880 56.888 98.161 1.00 25.91 42 ILE C C 1
ATOM 2808 O O . ILE G 2 42 ? 36.776 56.525 97.764 1.00 27.49 42 ILE C O 1
ATOM 2813 N N . TYR G 2 43 ? 38.672 57.686 97.450 1.00 27.16 43 TYR C N 1
ATOM 2814 C CA . TYR G 2 43 ? 38.249 58.162 96.136 1.00 28.31 43 TYR C CA 1
ATOM 2815 C C . TYR G 2 43 ? 38.081 56.947 95.228 1.00 29.64 43 TYR C C 1
ATOM 2816 O O . TYR G 2 43 ? 37.031 56.758 94.608 1.00 30.92 43 TYR C O 1
ATOM 2825 N N . SER G 2 44 ? 39.118 56.116 95.175 1.00 29.78 44 SER C N 1
ATOM 2826 C CA . SER G 2 44 ? 39.112 54.915 94.349 1.00 28.22 44 SER C CA 1
ATOM 2827 C C . SER G 2 44 ? 37.995 53.933 94.698 1.00 26.19 44 SER C C 1
ATOM 2828 O O . SER G 2 44 ? 37.414 53.316 93.810 1.00 21.44 44 SER C O 1
ATOM 2831 N N . ARG G 2 45 ? 37.696 53.789 95.986 1.00 28.12 45 ARG C N 1
ATOM 2832 C CA . ARG G 2 45 ? 36.657 52.861 96.435 1.00 33.06 45 ARG C CA 1
ATOM 2833 C C . ARG G 2 45 ? 35.252 53.250 95.992 1.00 31.60 45 ARG C C 1
ATOM 2834 O O . ARG G 2 45 ? 34.499 52.427 95.471 1.00 31.76 45 ARG C O 1
ATOM 2842 N N . VAL G 2 46 ? 34.910 54.511 96.214 1.00 28.75 46 VAL C N 1
ATOM 2843 C CA . VAL G 2 46 ? 33.611 55.038 95.851 1.00 22.38 46 VAL C CA 1
ATOM 2844 C C . VAL G 2 46 ? 33.409 55.020 94.334 1.00 25.91 46 VAL C C 1
ATOM 2845 O O . VAL G 2 46 ? 32.300 54.784 93.852 1.00 26.71 46 VAL C O 1
ATOM 2849 N N . LYS G 2 47 ? 34.494 55.251 93.596 1.00 23.12 47 LYS C N 1
ATOM 2850 C CA . LYS G 2 47 ? 34.477 55.281 92.136 1.00 21.01 47 LYS C CA 1
ATOM 2851 C C . LYS G 2 47 ? 34.206 53.893 91.556 1.00 24.62 47 LYS C C 1
ATOM 2852 O O . LYS G 2 47 ? 33.418 53.742 90.622 1.00 28.08 47 LYS C O 1
ATOM 2858 N N . ASN G 2 48 ? 34.868 52.881 92.102 1.00 29.21 48 ASN C N 1
ATOM 2859 C CA . ASN G 2 48 ? 34.661 51.513 91.642 1.00 31.40 48 ASN C CA 1
ATOM 2860 C C . ASN G 2 48 ? 33.195 51.157 91.804 1.00 28.47 48 ASN C C 1
ATOM 2861 O O . ASN G 2 48 ? 32.574 50.606 90.899 1.00 32.14 48 ASN C O 1
ATOM 2866 N N . LYS G 2 49 ? 32.654 51.478 92.972 1.00 26.54 49 LYS C N 1
ATOM 2867 C CA . LYS G 2 49 ? 31.261 51.195 93.280 1.00 25.34 49 LYS C CA 1
ATOM 2868 C C . LYS G 2 49 ? 30.322 52.004 92.390 1.00 24.62 49 LYS C C 1
ATOM 2869 O O . LYS G 2 49 ? 29.414 51.448 91.771 1.00 21.22 49 LYS C O 1
ATOM 2875 N N . PHE G 2 50 ? 30.547 53.313 92.327 1.00 20.95 50 PHE C N 1
ATOM 2876 C CA . PHE G 2 50 ? 29.712 54.188 91.520 1.00 20.94 50 PHE C CA 1
ATOM 2877 C C . PHE G 2 50 ? 29.702 53.757 90.051 1.00 24.62 50 PHE C C 1
ATOM 2878 O O . PHE G 2 50 ? 28.644 53.654 89.426 1.00 26.32 50 PHE C O 1
ATOM 2886 N N . ASP G 2 51 ? 30.885 53.513 89.497 1.00 26.11 51 ASP C N 1
ATOM 2887 C CA . ASP G 2 51 ? 30.986 53.102 88.106 1.00 25.93 51 ASP C CA 1
ATOM 2888 C C . ASP G 2 51 ? 30.307 51.759 87.877 1.00 23.60 51 ASP C C 1
ATOM 2889 O O . ASP G 2 51 ? 29.575 51.580 86.900 1.00 29.40 51 ASP C O 1
ATOM 2894 N N . PHE G 2 52 ? 30.533 50.813 88.776 1.00 21.93 52 PHE C N 1
ATOM 2895 C CA . PHE G 2 52 ? 29.913 49.513 88.603 1.00 20.68 52 PHE C CA 1
ATOM 2896 C C . PHE G 2 52 ? 28.390 49.580 88.730 1.00 20.23 52 PHE C C 1
ATOM 2897 O O . PHE G 2 52 ? 27.664 48.967 87.947 1.00 26.30 52 PHE C O 1
ATOM 2905 N N . VAL G 2 53 ? 27.912 50.316 89.726 1.00 15.55 53 VAL C N 1
ATOM 2906 C CA . VAL G 2 53 ? 26.486 50.449 89.942 1.00 12.32 53 VAL C CA 1
ATOM 2907 C C . VAL G 2 53 ? 25.812 51.158 88.775 1.00 20.83 53 VAL C C 1
ATOM 2908 O O . VAL G 2 53 ? 24.791 50.692 88.279 1.00 28.81 53 VAL C O 1
ATOM 2912 N N . MET G 2 54 ? 26.385 52.267 88.320 1.00 24.38 54 MET C N 1
ATOM 2913 C CA . MET G 2 54 ? 25.796 53.024 87.210 1.00 31.13 54 MET C CA 1
ATOM 2914 C C . MET G 2 54 ? 25.795 52.236 85.901 1.00 30.59 54 MET C C 1
ATOM 2915 O O . MET G 2 54 ? 24.870 52.355 85.097 1.00 32.55 54 MET C O 1
ATOM 2917 N N . ASP G 2 55 ? 26.831 51.431 85.690 1.00 29.66 55 ASP C N 1
ATOM 2918 C CA . ASP G 2 55 ? 26.940 50.633 84.474 1.00 26.01 55 ASP C CA 1
ATOM 2919 C C . ASP G 2 55 ? 26.124 49.349 84.577 1.00 26.02 55 ASP C C 1
ATOM 2920 O O . ASP G 2 55 ? 25.257 49.091 83.746 1.00 27.68 55 ASP C O 1
ATOM 2925 N N . ASP G 2 56 ? 26.392 48.547 85.602 1.00 21.24 56 ASP C N 1
ATOM 2926 C CA . ASP G 2 56 ? 25.660 47.300 85.796 1.00 18.01 56 ASP C CA 1
ATOM 2927 C C . ASP G 2 56 ? 24.130 47.489 85.850 1.00 20.55 56 ASP C C 1
ATOM 2928 O O . ASP G 2 56 ? 23.378 46.679 85.301 1.00 22.07 56 ASP C O 1
ATOM 2933 N N . SER G 2 57 ? 23.677 48.559 86.509 1.00 18.81 57 SER C N 1
ATOM 2934 C CA . SER G 2 57 ? 22.248 48.842 86.648 1.00 22.38 57 SER C CA 1
ATOM 2935 C C . SER G 2 57 ? 21.586 49.319 85.355 1.00 20.25 57 SER C C 1
ATOM 2936 O O . SER G 2 57 ? 20.355 49.322 85.251 1.00 17.41 57 SER C O 1
ATOM 2939 N N . GLY G 2 58 ? 22.402 49.720 84.379 1.00 17.66 58 GLY C N 1
ATOM 2940 C CA . GLY G 2 58 ? 21.871 50.214 83.121 1.00 13.88 58 GLY C CA 1
ATOM 2941 C C . GLY G 2 58 ? 21.281 51.598 83.323 1.00 18.20 58 GLY C C 1
ATOM 2942 O O . GLY G 2 58 ? 20.677 52.182 82.416 1.00 19.35 58 GLY C O 1
ATOM 2943 N N . VAL G 2 59 ? 21.467 52.132 84.525 1.00 23.18 59 VAL C N 1
ATOM 2944 C CA . VAL G 2 59 ? 20.946 53.450 84.852 1.00 23.61 59 VAL C CA 1
ATOM 2945 C C . VAL G 2 59 ? 21.712 54.566 84.170 1.00 24.92 59 VAL C C 1
ATOM 2946 O O . VAL G 2 59 ? 21.145 55.605 83.904 1.00 18.82 59 VAL C O 1
ATOM 2950 N N . LYS G 2 60 ? 22.993 54.379 83.883 1.00 21.98 60 LYS C N 1
ATOM 2951 C CA . LYS G 2 60 ? 23.714 55.458 83.220 1.00 21.48 60 LYS C CA 1
ATOM 2952 C C . LYS G 2 60 ? 23.109 55.647 81.833 1.00 20.48 60 LYS C C 1
ATOM 2953 O O . LYS G 2 60 ? 22.841 56.774 81.421 1.00 19.80 60 LYS C O 1
ATOM 2959 N N . ASN G 2 61 ? 22.859 54.536 81.139 1.00 18.24 61 ASN C N 1
ATOM 2960 C CA . ASN G 2 61 ? 22.262 54.557 79.802 1.00 19.22 61 ASN C CA 1
ATOM 2961 C C . ASN G 2 61 ? 20.850 55.152 79.800 1.00 17.23 61 ASN C C 1
ATOM 2962 O O . ASN G 2 61 ? 20.446 55.806 78.832 1.00 15.61 61 ASN C O 1
ATOM 2967 N N . ASN G 2 62 ? 20.105 54.926 80.882 1.00 18.37 62 ASN C N 1
ATOM 2968 C CA . ASN G 2 62 ? 18.727 55.418 81.004 1.00 15.00 62 ASN C CA 1
ATOM 2969 C C . ASN G 2 62 ? 18.622 56.965 80.914 1.00 15.33 62 ASN C C 1
ATOM 2970 O O . ASN G 2 62 ? 17.888 57.482 80.064 1.00 17.85 62 ASN C O 1
ATOM 2975 N N . PRO G 2 63 ? 19.340 57.711 81.784 1.00 12.04 63 PRO C N 1
ATOM 2976 C CA . PRO G 2 63 ? 19.371 59.175 81.842 1.00 20.82 63 PRO C CA 1
ATOM 2977 C C . PRO G 2 63 ? 19.955 59.819 80.611 1.00 23.95 63 PRO C C 1
ATOM 2978 O O . PRO G 2 63 ? 19.364 60.744 80.057 1.00 22.78 63 PRO C O 1
ATOM 2982 N N . ILE G 2 64 ? 21.126 59.338 80.198 1.00 27.00 64 ILE C N 1
ATOM 2983 C CA . ILE G 2 64 ? 21.769 59.871 79.011 1.00 28.38 64 ILE C CA 1
ATOM 2984 C C . ILE G 2 64 ? 20.808 59.686 77.844 1.00 27.98 64 ILE C C 1
ATOM 2985 O O . ILE G 2 64 ? 20.632 60.594 77.032 1.00 30.69 64 ILE C O 1
ATOM 2990 N N . GLY G 2 65 ? 20.177 58.515 77.778 1.00 26.13 65 GLY C N 1
ATOM 2991 C CA . GLY G 2 65 ? 19.215 58.252 76.721 1.00 23.61 65 GLY C CA 1
ATOM 2992 C C . GLY G 2 65 ? 18.059 59.238 76.801 1.00 24.64 65 GLY C C 1
ATOM 2993 O O . GLY G 2 65 ? 17.639 59.786 75.788 1.00 30.18 65 GLY C O 1
ATOM 2994 N N . LYS G 2 66 ? 17.535 59.467 78.005 1.00 27.03 66 LYS C N 1
ATOM 2995 C CA . LYS G 2 66 ? 16.433 60.413 78.177 1.00 26.57 66 LYS C CA 1
ATOM 2996 C C . LYS G 2 66 ? 16.940 61.803 77.809 1.00 22.86 66 LYS C C 1
ATOM 2997 O O . LYS G 2 66 ? 16.246 62.565 77.142 1.00 18.26 66 LYS C O 1
ATOM 3003 N N . ALA G 2 67 ? 18.159 62.120 78.238 1.00 22.22 67 ALA C N 1
ATOM 3004 C CA . ALA G 2 67 ? 18.765 63.407 77.915 1.00 24.99 67 ALA C CA 1
ATOM 3005 C C . ALA G 2 67 ? 18.754 63.612 76.400 1.00 29.55 67 ALA C C 1
ATOM 3006 O O . ALA G 2 67 ? 18.346 64.664 75.909 1.00 30.27 67 ALA C O 1
ATOM 3008 N N . ILE G 2 68 ? 19.189 62.598 75.659 1.00 32.18 68 ILE C N 1
ATOM 3009 C CA . ILE G 2 68 ? 19.231 62.691 74.206 1.00 30.71 68 ILE C CA 1
ATOM 3010 C C . ILE G 2 68 ? 17.845 62.923 73.622 1.00 32.51 68 ILE C C 1
ATOM 3011 O O . ILE G 2 68 ? 17.686 63.684 72.666 1.00 32.97 68 ILE C O 1
ATOM 3016 N N . THR G 2 69 ? 16.844 62.260 74.190 1.00 28.94 69 THR C N 1
ATOM 3017 C CA . THR G 2 69 ? 15.479 62.427 73.716 1.00 21.32 69 THR C CA 1
ATOM 3018 C C . THR G 2 69 ? 15.090 63.894 73.813 1.00 17.22 69 THR C C 1
ATOM 3019 O O . THR G 2 69 ? 14.418 64.418 72.941 1.00 17.67 69 THR C O 1
ATOM 3023 N N . ILE G 2 70 ? 15.519 64.560 74.876 1.00 20.87 70 ILE C N 1
ATOM 3024 C CA . ILE G 2 70 ? 15.199 65.966 75.047 1.00 21.28 70 ILE C CA 1
ATOM 3025 C C . ILE G 2 70 ? 15.929 66.828 74.015 1.00 17.99 70 ILE C C 1
ATOM 3026 O O . ILE G 2 70 ? 15.358 67.776 73.463 1.00 22.31 70 ILE C O 1
ATOM 3031 N N . ASP G 2 71 ? 17.187 66.498 73.753 1.00 20.75 71 ASP C N 1
ATOM 3032 C CA . ASP G 2 71 ? 17.954 67.238 72.766 1.00 26.51 71 ASP C CA 1
ATOM 3033 C C . ASP G 2 71 ? 17.244 67.180 71.413 1.00 28.13 71 ASP C C 1
ATOM 3034 O O . ASP G 2 71 ? 17.050 68.207 70.755 1.00 25.20 71 ASP C O 1
ATOM 3039 N N . GLN G 2 72 ? 16.846 65.977 71.011 1.00 29.52 72 GLN C N 1
ATOM 3040 C CA . GLN G 2 72 ? 16.143 65.792 69.747 1.00 25.78 72 GLN C CA 1
ATOM 3041 C C . GLN G 2 72 ? 14.844 66.592 69.724 1.00 30.46 72 GLN C C 1
ATOM 3042 O O . GLN G 2 72 ? 14.520 67.228 68.718 1.00 28.68 72 GLN C O 1
ATOM 3048 N N . ALA G 2 73 ? 14.102 66.577 70.828 1.00 24.51 73 ALA C N 1
ATOM 3049 C CA . ALA G 2 73 ? 12.854 67.333 70.873 1.00 27.71 73 ALA C CA 1
ATOM 3050 C C . ALA G 2 73 ? 13.161 68.824 70.694 1.00 30.79 73 ALA C C 1
ATOM 3051 O O . ALA G 2 73 ? 12.360 69.576 70.132 1.00 31.28 73 ALA C O 1
ATOM 3053 N N . LEU G 2 74 ? 14.328 69.241 71.176 1.00 28.60 74 LEU C N 1
ATOM 3054 C CA . LEU G 2 74 ? 14.752 70.631 71.058 1.00 31.06 74 LEU C CA 1
ATOM 3055 C C . LEU G 2 74 ? 15.178 70.945 69.625 1.00 30.25 74 LEU C C 1
ATOM 3056 O O . LEU G 2 74 ? 15.173 72.101 69.203 1.00 29.14 74 LEU C O 1
ATOM 3061 N N . ASN G 2 75 ? 15.548 69.905 68.885 1.00 33.74 75 ASN C N 1
ATOM 3062 C CA . ASN G 2 75 ? 15.958 70.052 67.492 1.00 35.57 75 ASN C CA 1
ATOM 3063 C C . ASN G 2 75 ? 14.745 69.757 66.597 1.00 32.05 75 ASN C C 1
ATOM 3064 O O . ASN G 2 75 ? 14.888 69.437 65.419 1.00 26.38 75 ASN C O 1
ATOM 3069 N N . ASN G 2 76 ? 13.551 69.863 67.178 1.00 28.95 76 ASN C N 1
ATOM 3070 C CA . ASN G 2 76 ? 12.295 69.621 66.470 1.00 32.92 76 ASN C CA 1
ATOM 3071 C C . ASN G 2 76 ? 12.017 68.173 66.046 1.00 33.08 76 ASN C C 1
ATOM 3072 O O . ASN G 2 76 ? 11.307 67.926 65.070 1.00 36.53 76 ASN C O 1
ATOM 3077 N N . LYS G 2 77 ? 12.577 67.224 66.791 1.00 33.57 77 LYS C N 1
ATOM 3078 C CA . LYS G 2 77 ? 12.368 65.799 66.544 1.00 34.84 77 LYS C CA 1
ATOM 3079 C C . LYS G 2 77 ? 11.689 65.245 67.798 1.00 36.96 77 LYS C C 1
ATOM 3080 O O . LYS G 2 77 ? 12.332 64.590 68.616 1.00 30.19 77 LYS C O 1
ATOM 3086 N N . PHE G 2 78 ? 10.393 65.508 67.952 1.00 37.98 78 PHE C N 1
ATOM 3087 C CA . PHE G 2 78 ? 9.660 65.052 69.137 1.00 37.19 78 PHE C CA 1
ATOM 3088 C C . PHE G 2 78 ? 9.280 63.581 69.128 1.00 33.78 78 PHE C C 1
ATOM 3089 O O . PHE G 2 78 ? 8.634 63.103 70.062 1.00 35.59 78 PHE C O 1
ATOM 3097 N N . GLY G 2 79 ? 9.671 62.865 68.078 1.00 28.48 79 GLY C N 1
ATOM 3098 C CA . GLY G 2 79 ? 9.347 61.452 67.994 1.00 27.23 79 GLY C CA 1
ATOM 3099 C C . GLY G 2 79 ? 9.609 60.682 69.280 1.00 26.70 79 GLY C C 1
ATOM 3100 O O . GLY G 2 79 ? 8.776 59.894 69.721 1.00 29.95 79 GLY C O 1
ATOM 3101 N N . SER G 2 80 ? 10.769 60.908 69.889 1.00 23.08 80 SER C N 1
ATOM 3102 C CA . SER G 2 80 ? 11.103 60.210 71.121 1.00 22.29 80 SER C CA 1
ATOM 3103 C C . SER G 2 80 ? 10.338 60.784 72.318 1.00 23.95 80 SER C C 1
ATOM 3104 O O . SER G 2 80 ? 9.819 60.035 73.142 1.00 26.91 80 SER C O 1
ATOM 3107 N N . ALA G 2 81 ? 10.259 62.107 72.410 1.00 18.06 81 ALA C N 1
ATOM 3108 C CA . ALA G 2 81 ? 9.538 62.736 73.508 1.00 17.81 81 ALA C CA 1
ATOM 3109 C C . ALA G 2 81 ? 8.115 62.201 73.461 1.00 23.95 81 ALA C C 1
ATOM 3110 O O . ALA G 2 81 ? 7.519 61.904 74.498 1.00 18.25 81 ALA C O 1
ATOM 3112 N N . ILE G 2 82 ? 7.583 62.078 72.245 1.00 26.06 82 ILE C N 1
ATOM 3113 C CA . ILE G 2 82 ? 6.242 61.557 72.040 1.00 23.97 82 ILE C CA 1
ATOM 3114 C C . ILE G 2 82 ? 6.205 60.098 72.494 1.00 23.43 82 ILE C C 1
ATOM 3115 O O . ILE G 2 82 ? 5.233 59.653 73.104 1.00 22.01 82 ILE C O 1
ATOM 3120 N N . ARG G 2 83 ? 7.265 59.352 72.204 1.00 21.34 83 ARG C N 1
ATOM 3121 C CA . ARG G 2 83 ? 7.318 57.965 72.640 1.00 20.58 83 ARG C CA 1
ATOM 3122 C C . ARG G 2 83 ? 7.320 57.932 74.173 1.00 21.16 83 ARG C C 1
ATOM 3123 O O . ARG G 2 83 ? 6.764 57.023 74.775 1.00 25.60 83 ARG C O 1
ATOM 3131 N N . ASN G 2 84 ? 7.945 58.930 74.796 1.00 19.03 84 ASN C N 1
ATOM 3132 C CA . ASN G 2 84 ? 8.001 58.991 76.250 1.00 21.32 84 ASN C CA 1
ATOM 3133 C C . ASN G 2 84 ? 6.620 59.212 76.856 1.00 20.32 84 ASN C C 1
ATOM 3134 O O . ASN G 2 84 ? 6.237 58.515 77.793 1.00 24.57 84 ASN C O 1
ATOM 3139 N N . ARG G 2 85 ? 5.879 60.183 76.330 1.00 23.01 85 ARG C N 1
ATOM 3140 C CA . ARG G 2 85 ? 4.538 60.463 76.841 1.00 29.18 85 ARG C CA 1
ATOM 3141 C C . ARG G 2 85 ? 3.637 59.235 76.714 1.00 32.77 85 ARG C C 1
ATOM 3142 O O . ARG G 2 85 ? 2.974 58.839 77.681 1.00 28.87 85 ARG C O 1
ATOM 3144 N N . ASN G 2 86 ? 3.619 58.634 75.525 1.00 30.49 86 ASN C N 1
ATOM 3145 C CA . ASN G 2 86 ? 2.783 57.458 75.290 1.00 29.42 86 ASN C CA 1
ATOM 3146 C C . ASN G 2 86 ? 3.112 56.319 76.243 1.00 28.72 86 ASN C C 1
ATOM 3147 O O . ASN G 2 86 ? 2.212 55.688 76.782 1.00 28.58 86 ASN C O 1
ATOM 3152 N N . TRP G 2 87 ? 4.401 56.067 76.449 1.00 23.08 87 TRP C N 1
ATOM 3153 C CA . TRP G 2 87 ? 4.859 55.008 77.345 1.00 22.72 87 TRP C CA 1
ATOM 3154 C C . TRP G 2 87 ? 4.295 55.223 78.753 1.00 26.27 87 TRP C C 1
ATOM 3155 O O . TRP G 2 87 ? 3.615 54.362 79.308 1.00 27.25 87 TRP C O 1
ATOM 3166 N N . LEU G 2 88 ? 4.588 56.386 79.321 1.00 24.11 88 LEU C N 1
ATOM 3167 C CA . LEU G 2 88 ? 4.127 56.724 80.652 1.00 22.08 88 LEU C CA 1
ATOM 3168 C C . LEU G 2 88 ? 2.600 56.707 80.731 1.00 24.22 88 LEU C C 1
ATOM 3169 O O . LEU G 2 88 ? 2.036 56.436 81.789 1.00 20.46 88 LEU C O 1
ATOM 3174 N N . ALA G 2 89 ? 1.941 56.972 79.604 1.00 29.64 89 ALA C N 1
ATOM 3175 C CA . ALA G 2 89 ? 0.480 57.008 79.538 1.00 28.14 89 ALA C CA 1
ATOM 3176 C C . ALA G 2 89 ? -0.189 55.651 79.319 1.00 30.05 89 ALA C C 1
ATOM 3177 O O . ALA G 2 89 ? -1.389 55.509 79.559 1.00 37.43 89 ALA C O 1
ATOM 3179 N N . ASP G 2 90 ? 0.568 54.664 78.848 1.00 28.95 90 ASP C N 1
ATOM 3180 C CA . ASP G 2 90 ? 0.022 53.329 78.617 1.00 37.22 90 ASP C CA 1
ATOM 3181 C C . ASP G 2 90 ? -0.824 52.880 79.804 1.00 39.20 90 ASP C C 1
ATOM 3182 O O . ASP G 2 90 ? -0.366 52.890 80.945 1.00 38.52 90 ASP C O 1
ATOM 3187 N N . THR G 2 91 ? -2.060 52.483 79.531 1.00 41.47 91 THR C N 1
ATOM 3188 C CA . THR G 2 91 ? -2.963 52.044 80.586 1.00 42.05 91 THR C CA 1
ATOM 3189 C C . THR G 2 91 ? -2.318 51.036 81.535 1.00 38.17 91 THR C C 1
ATOM 3190 O O . THR G 2 91 ? -2.582 51.051 82.735 1.00 41.67 91 THR C O 1
ATOM 3194 N N . SER G 2 92 ? -1.462 50.176 80.998 1.00 35.68 92 SER C N 1
ATOM 3195 C CA . SER G 2 92 ? -0.809 49.149 81.803 1.00 40.05 92 SER C CA 1
ATOM 3196 C C . SER G 2 92 ? 0.595 49.470 82.312 1.00 38.06 92 SER C C 1
ATOM 3197 O O . SER G 2 92 ? 1.205 48.641 82.994 1.00 34.71 92 SER C O 1
ATOM 3200 N N . ARG G 2 93 ? 1.106 50.655 81.991 1.00 36.90 93 ARG C N 1
ATOM 3201 C CA . ARG G 2 93 ? 2.454 51.033 82.417 1.00 37.03 93 ARG C CA 1
ATOM 3202 C C . ARG G 2 93 ? 2.702 50.764 83.897 1.00 34.41 93 ARG C C 1
ATOM 3203 O O . ARG G 2 93 ? 3.664 50.095 84.250 1.00 35.49 93 ARG C O 1
ATOM 3211 N N . PRO G 2 94 ? 1.835 51.285 84.782 1.00 35.55 94 PRO C N 1
ATOM 3212 C CA . PRO G 2 94 ? 1.994 51.079 86.223 1.00 35.46 94 PRO C CA 1
ATOM 3213 C C . PRO G 2 94 ? 2.070 49.615 86.620 1.00 35.03 94 PRO C C 1
ATOM 3214 O O . PRO G 2 94 ? 2.878 49.237 87.472 1.00 32.91 94 PRO C O 1
ATOM 3218 N N . ALA G 2 95 ? 1.221 48.795 86.010 1.00 31.50 95 ALA C N 1
ATOM 3219 C CA . ALA G 2 95 ? 1.209 47.372 86.316 1.00 35.19 95 ALA C CA 1
ATOM 3220 C C . ALA G 2 95 ? 2.573 46.764 85.957 1.00 32.43 95 ALA C C 1
ATOM 3221 O O . ALA G 2 95 ? 3.175 46.033 86.756 1.00 30.02 95 ALA C O 1
ATOM 3223 N N . LYS G 2 96 ? 3.058 47.101 84.760 1.00 29.25 96 LYS C N 1
ATOM 3224 C CA . LYS G 2 96 ? 4.339 46.618 84.249 1.00 27.72 96 LYS C CA 1
ATOM 3225 C C . LYS G 2 96 ? 5.527 47.046 85.100 1.00 27.80 96 LYS C C 1
ATOM 3226 O O . LYS G 2 96 ? 6.389 46.234 85.428 1.00 22.79 96 LYS C O 1
ATOM 3232 N N . LEU G 2 97 ? 5.592 48.322 85.449 1.00 23.98 97 LEU C N 1
ATOM 3233 C CA . LEU G 2 97 ? 6.702 48.777 86.269 1.00 27.50 97 LEU C CA 1
ATOM 3234 C C . LEU G 2 97 ? 6.523 48.199 87.653 1.00 29.39 97 LEU C C 1
ATOM 3235 O O . LEU G 2 97 ? 7.490 47.813 88.303 1.00 27.08 97 LEU C O 1
ATOM 3240 N N . ASP G 2 98 ? 5.270 48.111 88.085 1.00 32.15 98 ASP C N 1
ATOM 3241 C CA . ASP G 2 98 ? 4.971 47.570 89.394 1.00 31.92 98 ASP C CA 1
ATOM 3242 C C . ASP G 2 98 ? 5.464 46.146 89.520 1.00 27.39 98 ASP C C 1
ATOM 3243 O O . ASP G 2 98 ? 6.032 45.779 90.544 1.00 23.52 98 ASP C O 1
ATOM 3248 N N . GLU G 2 99 ? 5.248 45.346 88.479 1.00 24.22 99 GLU C N 1
ATOM 3249 C CA . GLU G 2 99 ? 5.684 43.954 88.494 1.00 22.77 99 GLU C CA 1
ATOM 3250 C C . GLU G 2 99 ? 7.210 43.918 88.500 1.00 18.11 99 GLU C C 1
ATOM 3251 O O . GLU G 2 99 ? 7.820 43.136 89.224 1.00 25.66 99 GLU C O 1
ATOM 3257 N N . ASP G 2 100 ? 7.810 44.794 87.702 1.00 19.34 100 ASP C N 1
ATOM 3258 C CA . ASP G 2 100 ? 9.262 44.926 87.607 1.00 22.07 100 ASP C CA 1
ATOM 3259 C C . ASP G 2 100 ? 9.824 45.256 89.003 1.00 23.62 100 ASP C C 1
ATOM 3260 O O . ASP G 2 100 ? 10.675 44.546 89.544 1.00 24.82 100 ASP C O 1
ATOM 3265 N N . VAL G 2 101 ? 9.329 46.341 89.582 1.00 21.23 101 VAL C N 1
ATOM 3266 C CA . VAL G 2 101 ? 9.776 46.774 90.895 1.00 24.55 101 VAL C CA 1
ATOM 3267 C C . VAL G 2 101 ? 9.670 45.675 91.941 1.00 27.53 101 VAL C C 1
ATOM 3268 O O . VAL G 2 101 ? 10.592 45.479 92.735 1.00 27.41 101 VAL C O 1
ATOM 3272 N N . ASN G 2 102 ? 8.546 44.962 91.937 1.00 28.62 102 ASN C N 1
ATOM 3273 C CA . ASN G 2 102 ? 8.311 43.886 92.894 1.00 26.80 102 ASN C CA 1
ATOM 3274 C C . ASN G 2 102 ? 9.400 42.825 92.825 1.00 28.41 102 ASN C C 1
ATOM 3275 O O . ASN G 2 102 ? 10.019 42.512 93.839 1.00 33.09 102 ASN C O 1
ATOM 3277 N N . LYS G 2 103 ? 9.634 42.265 91.638 1.00 29.21 103 LYS C N 1
ATOM 3278 C CA . LYS G 2 103 ? 10.674 41.247 91.479 1.00 28.65 103 LYS C CA 1
ATOM 3279 C C . LYS G 2 103 ? 11.946 41.766 92.145 1.00 30.30 103 LYS C C 1
ATOM 3280 O O . LYS G 2 103 ? 12.490 41.133 93.043 1.00 30.08 103 LYS C O 1
ATOM 3286 N N . LEU G 2 104 ? 12.393 42.939 91.705 1.00 27.50 104 LEU C N 1
ATOM 3287 C CA . LEU G 2 104 ? 13.601 43.571 92.218 1.00 22.48 104 LEU C CA 1
ATOM 3288 C C . LEU G 2 104 ? 13.662 43.637 93.745 1.00 26.10 104 LEU C C 1
ATOM 3289 O O . LEU G 2 104 ? 14.690 43.322 94.346 1.00 21.26 104 LEU C O 1
ATOM 3294 N N . ARG G 2 105 ? 12.563 44.048 94.366 1.00 26.94 105 ARG C N 1
ATOM 3295 C CA . ARG G 2 105 ? 12.502 44.170 95.813 1.00 36.17 105 ARG C CA 1
ATOM 3296 C C . ARG G 2 105 ? 12.521 42.830 96.540 1.00 35.48 105 ARG C C 1
ATOM 3297 O O . ARG G 2 105 ? 13.002 42.741 97.668 1.00 40.42 105 ARG C O 1
ATOM 3305 N N . MET G 2 106 ? 12.009 41.786 95.901 1.00 36.72 106 MET C N 1
ATOM 3306 C CA . MET G 2 106 ? 12.004 40.475 96.534 1.00 43.02 106 MET C CA 1
ATOM 3307 C C . ME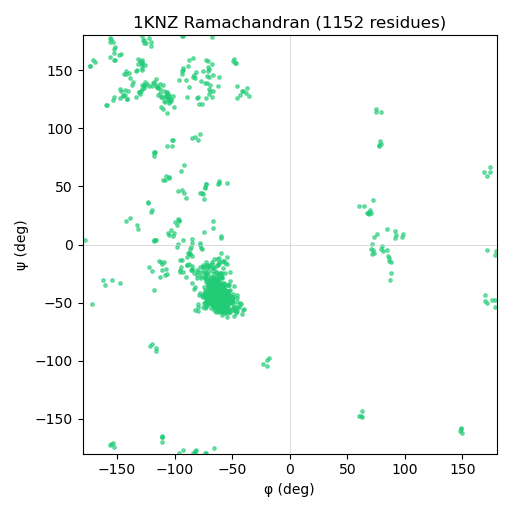T G 2 106 ? 13.446 39.964 96.580 1.00 42.17 106 MET C C 1
ATOM 3308 O O . MET G 2 106 ? 13.800 39.152 97.437 1.00 37.84 106 MET C O 1
ATOM 3313 N N . MET G 2 107 ? 14.273 40.454 95.659 1.00 40.14 107 MET C N 1
ATOM 3314 C CA . MET G 2 107 ? 15.676 40.053 95.587 1.00 37.85 107 MET C CA 1
ATOM 3315 C C . MET G 2 107 ? 16.524 40.627 96.712 1.00 34.30 107 MET C C 1
ATOM 3316 O O . MET G 2 107 ? 17.499 40.008 97.128 1.00 27.31 107 MET C O 1
ATOM 3321 N N . LEU G 2 108 ? 16.160 41.808 97.200 1.00 34.10 108 LEU C N 1
ATOM 3322 C CA . LEU G 2 108 ? 16.919 42.432 98.277 1.00 40.67 108 LEU C CA 1
ATOM 3323 C C . LEU G 2 108 ? 16.904 41.559 99.523 1.00 43.02 108 LEU C C 1
ATOM 3324 O O . LEU G 2 108 ? 16.174 40.545 99.519 1.00 49.40 108 LEU C O 1
ATOM 3329 N N . GLY G 2 112 ? 19.476 33.469 99.092 1.00 63.66 112 GLY C N 1
ATOM 3330 C CA . GLY G 2 112 ? 19.152 32.299 98.232 1.00 64.69 112 GLY C CA 1
ATOM 3331 C C . GLY G 2 112 ? 19.459 32.564 96.774 1.00 64.16 112 GLY C C 1
ATOM 3332 O O . GLY G 2 112 ? 20.406 33.283 96.450 1.00 64.62 112 GLY C O 1
ATOM 3333 N N . ILE G 2 113 ? 18.661 31.969 95.894 1.00 62.01 113 ILE C N 1
ATOM 3334 C CA . ILE G 2 113 ? 18.818 32.143 94.454 1.00 57.05 113 ILE C CA 1
ATOM 3335 C C . ILE G 2 113 ? 20.018 31.428 93.838 1.00 55.15 113 ILE C C 1
ATOM 3336 O O . ILE G 2 113 ? 20.152 31.404 92.614 1.00 57.86 113 ILE C O 1
ATOM 3338 N N . ASP G 2 114 ? 20.885 30.844 94.666 1.00 52.06 114 ASP C N 1
ATOM 3339 C CA . ASP G 2 114 ? 22.063 30.130 94.152 1.00 47.47 114 ASP C CA 1
ATOM 3340 C C . ASP G 2 114 ? 21.708 28.966 93.243 1.00 47.96 114 ASP C C 1
ATOM 3341 O O . ASP G 2 114 ? 22.229 28.852 92.135 1.00 50.51 114 ASP C O 1
ATOM 3346 N N . GLN G 2 115 ? 20.839 28.089 93.733 1.00 43.84 115 GLN C N 1
ATOM 3347 C CA . GLN G 2 115 ? 20.431 26.922 92.971 1.00 41.83 115 GLN C CA 1
ATOM 3348 C C . GLN G 2 115 ? 19.757 27.372 91.692 1.00 41.25 115 GLN C C 1
ATOM 3349 O O . GLN G 2 115 ? 20.084 26.894 90.601 1.00 42.67 115 GLN C O 1
ATOM 3355 N N . LYS G 2 116 ? 18.815 28.298 91.842 1.00 40.88 116 LYS C N 1
ATOM 3356 C CA . LYS G 2 116 ? 18.071 28.848 90.718 1.00 41.23 116 LYS C CA 1
ATOM 3357 C C . LYS G 2 116 ? 19.004 29.370 89.631 1.00 39.80 116 LYS C C 1
ATOM 3358 O O . LYS G 2 116 ? 18.825 29.068 88.452 1.00 41.18 116 LYS C O 1
ATOM 3360 N N . MET G 2 117 ? 19.998 30.156 90.035 1.00 35.31 117 MET C N 1
ATOM 3361 C CA . MET G 2 117 ? 20.954 30.723 89.094 1.00 36.60 117 MET C CA 1
ATOM 3362 C C . MET G 2 117 ? 21.764 29.666 88.367 1.00 36.47 117 MET C C 1
ATOM 3363 O O . MET G 2 117 ? 21.994 29.769 87.161 1.00 37.98 117 MET C O 1
ATOM 3368 N N . ARG G 2 118 ? 22.204 28.656 89.107 1.00 33.11 118 ARG C N 1
ATOM 3369 C CA . ARG G 2 118 ? 22.990 27.575 88.535 1.00 34.03 118 ARG C CA 1
ATOM 3370 C C . ARG G 2 118 ? 22.252 26.977 87.339 1.00 33.02 118 ARG C C 1
ATOM 3371 O O . ARG G 2 118 ? 22.830 26.781 86.269 1.00 35.36 118 ARG C O 1
ATOM 3379 N N . VAL G 2 119 ? 20.967 26.693 87.525 1.00 35.07 119 VAL C N 1
ATOM 3380 C CA . VAL G 2 119 ? 20.155 26.122 86.458 1.00 31.26 119 VAL C CA 1
ATOM 3381 C C . VAL G 2 119 ? 19.991 27.164 85.355 1.00 29.70 119 VAL C C 1
ATOM 3382 O O . VAL G 2 119 ? 20.185 26.866 84.176 1.00 28.69 119 VAL C O 1
ATOM 3386 N N . LEU G 2 120 ? 19.643 28.386 85.750 1.00 31.45 120 LEU C N 1
ATOM 3387 C CA . LEU G 2 120 ? 19.458 29.482 84.800 1.00 29.13 120 LEU C CA 1
ATOM 3388 C C . LEU G 2 120 ? 20.743 29.858 84.033 1.00 27.93 120 LEU C C 1
ATOM 3389 O O . LEU G 2 120 ? 20.703 30.082 82.824 1.00 27.20 120 LEU C O 1
ATOM 3394 N N . ASN G 2 121 ? 21.882 29.917 84.720 1.00 28.16 121 ASN C N 1
ATOM 3395 C CA . ASN G 2 121 ? 23.128 30.256 84.044 1.00 30.80 121 ASN C CA 1
ATOM 3396 C C . ASN G 2 121 ? 23.552 29.225 82.995 1.00 33.69 121 ASN C C 1
ATOM 3397 O O . ASN G 2 121 ? 24.291 29.548 82.064 1.00 34.97 121 ASN C O 1
ATOM 3402 N N . ALA G 2 122 ? 23.080 27.991 83.133 1.00 32.46 122 ALA C N 1
ATOM 3403 C CA . ALA G 2 122 ? 23.439 26.943 82.183 1.00 33.96 122 ALA C CA 1
ATOM 3404 C C . ALA G 2 122 ? 22.516 26.901 80.975 1.00 31.24 122 ALA C C 1
ATOM 3405 O O . ALA G 2 122 ? 22.764 26.156 80.028 1.00 29.26 122 ALA C O 1
ATOM 3407 N N . CYS G 2 123 ? 21.452 27.693 81.001 1.00 27.93 123 CYS C N 1
ATOM 3408 C CA . CYS G 2 123 ? 20.518 27.690 79.879 1.00 32.99 123 CYS C CA 1
ATOM 3409 C C . CYS G 2 123 ? 20.337 29.047 79.222 1.00 33.27 123 CYS C C 1
ATOM 3410 O O . CYS G 2 123 ? 19.885 29.126 78.076 1.00 31.17 123 CYS C O 1
ATOM 3413 N N . PHE G 2 124 ? 20.693 30.115 79.934 1.00 33.56 124 PHE C N 1
ATOM 3414 C CA . PHE G 2 124 ? 20.528 31.449 79.375 1.00 31.81 124 PHE C CA 1
ATOM 3415 C C . PHE G 2 124 ? 21.728 32.366 79.507 1.00 29.36 124 PHE C C 1
ATOM 3416 O O . PHE G 2 124 ? 22.506 32.269 80.451 1.00 25.00 124 PHE C O 1
ATOM 3424 N N . SER G 2 125 ? 21.853 33.263 78.538 1.00 31.80 125 SER C N 1
ATOM 3425 C CA . SER G 2 125 ? 22.922 34.248 78.502 1.00 31.95 125 SER C CA 1
ATOM 3426 C C . SER G 2 125 ? 22.269 35.634 78.544 1.00 30.05 125 SER C C 1
ATOM 3427 O O . SER G 2 125 ? 21.249 35.858 77.888 1.00 24.53 125 SER C O 1
ATOM 3430 N N . VAL G 2 126 ? 22.850 36.555 79.311 1.00 27.18 126 VAL C N 1
ATOM 3431 C CA . VAL G 2 126 ? 22.307 37.904 79.425 1.00 23.81 126 VAL C CA 1
ATOM 3432 C C . VAL G 2 126 ? 23.179 38.926 78.701 1.00 27.84 126 VAL C C 1
ATOM 3433 O O . VAL G 2 126 ? 24.365 39.065 78.996 1.00 29.72 126 VAL C O 1
ATOM 3437 N N . LYS G 2 127 ? 22.578 39.649 77.761 1.00 28.99 127 LYS C N 1
ATOM 3438 C CA . LYS G 2 127 ? 23.301 40.651 76.983 1.00 31.39 127 LYS C CA 1
ATOM 3439 C C . LYS G 2 127 ? 22.649 42.034 77.009 1.00 31.63 127 LYS C C 1
ATOM 3440 O O . LYS G 2 127 ? 21.563 42.223 77.560 1.00 29.33 127 LYS C O 1
ATOM 3442 N N . ARG G 2 128 ? 23.320 42.997 76.383 1.00 29.58 128 ARG C N 1
ATOM 3443 C CA . ARG G 2 128 ? 22.824 44.364 76.331 1.00 29.18 128 ARG C CA 1
ATOM 3444 C C . ARG G 2 128 ? 23.102 45.072 75.017 1.00 26.33 128 ARG C C 1
ATOM 3445 O O . ARG G 2 128 ? 24.238 45.110 74.558 1.00 27.83 128 ARG C O 1
ATOM 3453 N N . ILE G 2 129 ? 22.060 45.644 74.424 1.00 25.11 129 ILE C N 1
ATOM 3454 C CA . ILE G 2 129 ? 22.208 46.385 73.184 1.00 20.61 129 ILE C CA 1
ATOM 3455 C C . ILE G 2 129 ? 22.768 47.744 73.571 1.00 20.35 129 ILE C C 1
ATOM 3456 O O . ILE G 2 129 ? 22.157 48.471 74.345 1.00 24.90 129 ILE C O 1
ATOM 3461 N N . PRO G 2 130 ? 23.946 48.096 73.044 1.00 23.57 130 PRO C N 1
ATOM 3462 C CA . PRO G 2 130 ? 24.618 49.370 73.326 1.00 21.54 130 PRO C CA 1
ATOM 3463 C C . PRO G 2 130 ? 23.682 50.561 73.508 1.00 22.33 130 PRO C C 1
ATOM 3464 O O . PRO G 2 130 ? 22.821 50.823 72.674 1.00 19.75 130 PRO C O 1
ATOM 3468 N N . GLY G 2 131 ? 23.851 51.271 74.618 1.00 20.59 131 GLY C N 1
ATOM 3469 C CA . GLY G 2 131 ? 23.016 52.426 74.894 1.00 21.08 131 GLY C CA 1
ATOM 3470 C C . GLY G 2 131 ? 21.695 52.116 75.585 1.00 24.84 131 GLY C C 1
ATOM 3471 O O . GLY G 2 131 ? 21.038 53.018 76.103 1.00 27.12 131 GLY C O 1
ATOM 3472 N N . LYS G 2 132 ? 21.292 50.852 75.605 1.00 18.14 132 LYS C N 1
ATOM 3473 C CA . LYS G 2 132 ? 20.025 50.496 76.236 1.00 25.45 132 LYS C CA 1
ATOM 3474 C C . LYS G 2 132 ? 20.106 50.184 77.731 1.00 24.95 132 LYS C C 1
ATOM 3475 O O . LYS G 2 132 ? 21.150 49.778 78.244 1.00 24.66 132 LYS C O 1
ATOM 3481 N N . SER G 2 133 ? 18.993 50.390 78.429 1.00 22.52 133 SER C N 1
ATOM 3482 C CA . SER G 2 133 ? 18.928 50.115 79.864 1.00 24.18 133 SER C CA 1
ATOM 3483 C C . SER G 2 133 ? 18.349 48.727 80.094 1.00 21.34 133 SER C C 1
ATOM 3484 O O . SER G 2 133 ? 18.582 48.112 81.134 1.00 15.74 133 SER C O 1
ATOM 3487 N N . SER G 2 134 ? 17.594 48.235 79.117 1.00 21.35 134 SER C N 1
ATOM 3488 C CA . SER G 2 134 ? 16.993 46.911 79.229 1.00 21.54 134 SER C CA 1
ATOM 3489 C C . SER G 2 134 ? 18.029 45.871 78.844 1.00 20.91 134 SER C C 1
ATOM 3490 O O . SER G 2 134 ? 19.171 46.211 78.524 1.00 22.02 134 SER C O 1
ATOM 3493 N N . SER G 2 135 ? 17.624 44.607 78.858 1.00 17.44 135 SER C N 1
ATOM 3494 C CA . SER G 2 135 ? 18.530 43.520 78.538 1.00 18.38 135 SER C CA 1
ATOM 3495 C C . SER G 2 135 ? 18.067 42.689 77.356 1.00 18.57 135 SER C C 1
ATOM 3496 O O . SER G 2 135 ? 16.986 42.880 76.818 1.00 19.66 135 SER C O 1
ATOM 3499 N N . ILE G 2 136 ? 18.919 41.758 76.959 1.00 22.55 136 ILE C N 1
ATOM 3500 C CA . ILE G 2 136 ? 18.622 40.844 75.871 1.00 23.11 136 ILE C CA 1
ATOM 3501 C C . ILE G 2 136 ? 18.902 39.471 76.467 1.00 22.91 136 ILE C C 1
ATOM 3502 O O . ILE G 2 136 ? 19.914 39.287 77.142 1.00 27.40 136 ILE C O 1
ATOM 3507 N N . ILE G 2 137 ? 17.992 38.524 76.264 1.00 26.67 137 ILE C N 1
ATOM 3508 C CA . ILE G 2 137 ? 18.205 37.176 76.772 1.00 29.85 137 ILE C CA 1
ATOM 3509 C C . ILE G 2 137 ? 18.483 36.291 75.573 1.00 31.10 137 ILE C C 1
ATOM 3510 O O . ILE G 2 137 ? 17.718 36.279 74.607 1.00 26.52 137 ILE C O 1
ATOM 3515 N N . LYS G 2 138 ? 19.585 35.556 75.638 1.00 34.64 138 LYS C N 1
ATOM 3516 C CA . LYS G 2 138 ? 19.986 34.678 74.545 1.00 38.41 138 LYS C CA 1
ATOM 3517 C C . LYS G 2 138 ? 19.981 33.192 74.926 1.00 39.07 138 LYS C C 1
ATOM 3518 O O . LYS G 2 138 ? 20.460 32.812 75.997 1.00 38.08 138 LYS C O 1
ATOM 3520 N N . CYS G 2 139 ? 19.438 32.360 74.036 1.00 39.41 139 CYS C N 1
ATOM 3521 C CA . CYS G 2 139 ? 19.369 30.912 74.251 1.00 38.90 139 CYS C CA 1
ATOM 3522 C C . CYS G 2 139 ? 19.325 30.182 72.906 1.00 39.69 139 CYS C C 1
ATOM 3523 O O . CYS G 2 139 ? 19.508 30.798 71.853 1.00 43.92 139 CYS C O 1
ATOM 3526 N N . THR G 2 140 ? 19.078 28.873 72.944 1.00 36.67 140 THR C N 1
ATOM 3527 C CA . THR G 2 140 ? 18.997 28.069 71.726 1.00 35.13 140 THR C CA 1
ATOM 3528 C C . THR G 2 140 ? 17.557 28.121 71.225 1.00 36.62 140 THR C C 1
ATOM 3529 O O . THR G 2 140 ? 16.646 28.418 71.998 1.00 36.61 140 THR C O 1
ATOM 3533 N N . LYS G 2 141 ? 17.343 27.840 69.943 1.00 38.47 141 LYS C N 1
ATOM 3534 C CA . LYS G 2 141 ? 15.988 27.848 69.397 1.00 41.49 141 LYS C CA 1
ATOM 3535 C C . LYS G 2 141 ? 15.189 26.756 70.103 1.00 41.33 141 LYS C C 1
ATOM 3536 O O . LYS G 2 141 ? 14.008 26.927 70.394 1.00 38.38 141 LYS C O 1
ATOM 3538 N N . LEU G 2 142 ? 15.849 25.637 70.386 1.00 43.10 142 LEU C N 1
ATOM 3539 C CA . LEU G 2 142 ? 15.200 24.526 71.067 1.00 45.88 142 LEU C CA 1
ATOM 3540 C C . LEU G 2 142 ? 14.615 25.022 72.386 1.00 50.52 142 LEU C C 1
ATOM 3541 O O . LEU G 2 142 ? 13.447 24.781 72.690 1.00 52.94 142 LEU C O 1
ATOM 3543 N N . MET G 2 143 ? 15.427 25.721 73.169 1.00 49.03 143 MET C N 1
ATOM 3544 C CA . MET G 2 143 ? 14.959 26.256 74.440 1.00 51.56 143 MET C CA 1
ATOM 3545 C C . MET G 2 143 ? 13.855 27.286 74.181 1.00 47.79 143 MET C C 1
ATOM 3546 O O . MET G 2 143 ? 12.761 27.196 74.740 1.00 44.24 143 MET C O 1
ATOM 3551 N N . ARG G 2 144 ? 14.147 28.258 73.322 1.00 48.11 144 ARG C N 1
ATOM 3552 C CA . ARG G 2 144 ? 13.187 29.310 72.988 1.00 50.79 144 ARG C CA 1
ATOM 3553 C C . ARG G 2 144 ? 11.801 28.756 72.643 1.00 52.63 144 ARG C C 1
ATOM 3554 O O . ARG G 2 144 ? 10.801 29.137 73.263 1.00 48.80 144 ARG C O 1
ATOM 3556 N N . ASP G 2 145 ? 11.745 27.863 71.655 1.00 52.40 145 ASP C N 1
ATOM 3557 C CA . ASP G 2 145 ? 10.482 27.258 71.241 1.00 54.06 145 ASP C CA 1
ATOM 3558 C C . ASP G 2 145 ? 9.864 26.480 72.399 1.00 57.58 145 ASP C C 1
ATOM 3559 O O . ASP G 2 145 ? 8.653 26.537 72.623 1.00 61.27 145 ASP C O 1
ATOM 3561 N N . LYS G 2 146 ? 10.696 25.749 73.133 1.00 56.79 146 LYS C N 1
ATOM 3562 C CA . LYS G 2 146 ? 10.207 24.978 74.265 1.00 56.71 146 LYS C CA 1
ATOM 3563 C C . LYS G 2 146 ? 9.607 25.950 75.276 1.00 58.32 146 LYS C C 1
ATOM 3564 O O . LYS G 2 146 ? 8.586 25.662 75.901 1.00 61.44 146 LYS C O 1
ATOM 3566 N N . LEU G 2 147 ? 10.245 27.108 75.421 1.00 57.38 147 LEU C N 1
ATOM 3567 C CA . LEU G 2 147 ? 9.777 28.135 76.347 1.00 58.85 147 LEU C CA 1
ATOM 3568 C C . LEU G 2 147 ? 8.456 28.695 75.834 1.00 57.34 147 LEU C C 1
ATOM 3569 O O . LEU G 2 147 ? 7.481 28.810 76.579 1.00 53.08 147 LEU C O 1
ATOM 3571 N N . GLU G 2 148 ? 8.439 29.044 74.551 1.00 57.92 148 GLU C N 1
ATOM 3572 C CA . GLU G 2 148 ? 7.242 29.578 73.917 1.00 57.43 148 GLU C CA 1
ATOM 3573 C C . GLU G 2 148 ? 6.238 28.443 73.735 1.00 59.60 148 GLU C C 1
ATOM 3574 O O . GLU G 2 148 ? 5.735 28.206 72.638 1.00 64.98 148 GLU C O 1
ATOM 3576 N N . ARG G 2 149 ? 5.966 27.737 74.827 1.00 56.30 149 ARG C N 1
ATOM 3577 C CA . ARG G 2 149 ? 5.027 26.626 74.828 1.00 51.53 149 ARG C CA 1
ATOM 3578 C C . ARG G 2 149 ? 4.608 26.382 76.274 1.00 51.52 149 ARG C C 1
ATOM 3579 O O . ARG G 2 149 ? 3.465 26.024 76.554 1.00 49.15 149 ARG C O 1
ATOM 3581 N N . GLY G 2 150 ? 5.545 26.593 77.194 1.00 50.48 150 GLY C N 1
ATOM 3582 C CA . GLY G 2 150 ? 5.249 26.398 78.600 1.00 45.58 150 GLY C CA 1
ATOM 3583 C C . GLY G 2 150 ? 6.448 25.968 79.422 1.00 43.99 150 GLY C C 1
ATOM 3584 O O . GLY G 2 150 ? 7.597 26.122 79.000 1.00 42.12 150 GLY C O 1
ATOM 3585 N N . GLU G 2 151 ? 6.172 25.426 80.604 1.00 41.20 151 GLU C N 1
ATOM 3586 C CA . GLU G 2 151 ? 7.209 24.958 81.514 1.00 38.89 151 GLU C CA 1
ATOM 3587 C C . GLU G 2 151 ? 8.279 24.110 80.807 1.00 39.36 151 GLU C C 1
ATOM 3588 O O . GLU G 2 151 ? 8.022 23.516 79.755 1.00 30.47 151 GLU C O 1
ATOM 3594 N N . VAL G 2 152 ? 9.474 24.051 81.393 1.00 36.16 152 VAL C N 1
ATOM 3595 C CA . VAL G 2 152 ? 10.575 23.290 80.805 1.00 36.56 152 VAL C CA 1
ATOM 3596 C C . VAL G 2 152 ? 11.487 22.622 81.833 1.00 39.34 152 VAL C C 1
ATOM 3597 O O . VAL G 2 152 ? 11.990 23.276 82.751 1.00 32.55 152 VAL C O 1
ATOM 3601 N N . GLU G 2 153 ? 11.703 21.319 81.657 1.00 43.27 153 GLU C N 1
ATOM 3602 C CA . GLU G 2 153 ? 12.567 20.539 82.542 1.00 46.39 153 GLU C CA 1
ATOM 3603 C C . GLU G 2 153 ? 13.981 20.600 81.969 1.00 46.37 153 GLU C C 1
ATOM 3604 O O . GLU G 2 153 ? 14.154 20.548 80.750 1.00 44.31 153 GLU C O 1
ATOM 3606 N N . VAL G 2 154 ? 14.990 20.691 82.833 1.00 46.21 154 VAL C N 1
ATOM 3607 C CA . VAL G 2 154 ? 16.369 20.803 82.355 1.00 51.15 154 VAL C CA 1
ATOM 3608 C C . VAL G 2 154 ? 17.309 19.617 82.596 1.00 52.19 154 VAL C C 1
ATOM 3609 O O . VAL G 2 154 ? 18.302 19.466 81.884 1.00 56.80 154 VAL C O 1
ATOM 3613 N N . ASP G 2 155 ? 16.993 18.777 83.578 1.00 51.61 155 ASP C N 1
ATOM 3614 C CA . ASP G 2 155 ? 17.838 17.631 83.933 1.00 48.30 155 ASP C CA 1
ATOM 3615 C C . ASP G 2 155 ? 19.056 18.162 84.678 1.00 45.69 155 ASP C C 1
ATOM 3616 O O . ASP G 2 155 ? 19.844 18.923 84.124 1.00 48.00 155 ASP C O 1
ATOM 3621 N N . ASP G 2 156 ? 19.199 17.770 85.939 1.00 43.36 156 ASP C N 1
ATOM 3622 C CA . ASP G 2 156 ? 20.319 18.215 86.758 1.00 42.34 156 ASP C CA 1
ATOM 3623 C C . ASP G 2 156 ? 21.652 17.843 86.109 1.00 45.86 156 ASP C C 1
ATOM 3624 O O . ASP G 2 156 ? 22.694 18.427 86.412 1.00 43.23 156 ASP C O 1
ATOM 3626 N N . SER G 2 157 ? 21.597 16.871 85.205 1.00 46.40 157 SER C N 1
ATOM 3627 C CA . SER G 2 157 ? 22.769 16.386 84.489 1.00 50.12 157 SER C CA 1
ATOM 3628 C C . SER G 2 157 ? 23.338 17.434 83.530 1.00 51.77 157 SER C C 1
ATOM 3629 O O . SER G 2 157 ? 24.538 17.725 83.552 1.00 52.29 157 SER C O 1
ATOM 3632 N N . PHE G 2 158 ? 22.468 17.994 82.692 1.00 50.69 158 PHE C N 1
ATOM 3633 C CA . PHE G 2 158 ? 22.862 19.005 81.720 1.00 53.17 158 PHE C CA 1
ATOM 3634 C C . PHE G 2 158 ? 23.516 20.213 82.390 1.00 56.75 158 PHE C C 1
ATOM 3635 O O . PHE G 2 158 ? 24.555 20.695 81.937 1.00 62.11 158 PHE C O 1
ATOM 3637 N N . VAL G 2 159 ? 22.908 20.703 83.464 1.00 54.11 159 VAL C N 1
ATOM 3638 C CA . VAL G 2 159 ? 23.454 21.849 84.184 1.00 49.71 159 VAL C CA 1
ATOM 3639 C C . VAL G 2 159 ? 24.899 21.578 84.584 1.00 49.32 159 VAL C C 1
ATOM 3640 O O . VAL G 2 159 ? 25.795 22.355 84.262 1.00 51.97 159 VAL C O 1
ATOM 3644 N N . ASP G 2 160 ? 25.114 20.472 85.290 1.00 49.42 160 ASP C N 1
ATOM 3645 C CA . ASP G 2 160 ? 26.446 20.081 85.732 1.00 51.70 160 ASP C CA 1
ATOM 3646 C C . ASP G 2 160 ? 27.402 20.030 84.543 1.00 54.12 160 ASP C C 1
ATOM 3647 O O . ASP G 2 160 ? 28.553 20.447 84.648 1.00 54.27 160 ASP C O 1
ATOM 3649 N N . GLU G 2 161 ? 26.917 19.523 83.412 1.00 53.69 161 GLU C N 1
ATOM 3650 C CA . GLU G 2 161 ? 27.730 19.433 82.203 1.00 56.02 161 GLU C CA 1
ATOM 3651 C C . GLU G 2 161 ? 28.234 20.821 81.815 1.00 58.70 161 GLU C C 1
ATOM 3652 O O . GLU G 2 161 ? 29.139 20.958 80.993 1.00 59.88 161 GLU C O 1
ATOM 3654 N N . LYS G 2 162 ? 27.638 21.845 82.419 1.00 58.95 162 LYS C N 1
ATOM 3655 C CA . LYS G 2 162 ? 28.008 23.230 82.158 1.00 59.96 162 LYS C CA 1
ATOM 3656 C C . LYS G 2 162 ? 28.481 23.920 83.444 1.00 61.76 162 LYS C C 1
ATOM 3657 O O . LYS G 2 162 ? 28.348 25.138 83.588 1.00 62.55 162 LYS C O 1
ATOM 3659 N N . MET G 2 163 ? 29.028 23.134 84.370 1.00 61.39 163 MET C N 1
ATOM 3660 C CA . MET G 2 163 ? 29.525 23.642 85.651 1.00 60.07 163 MET C CA 1
ATOM 3661 C C . MET G 2 163 ? 28.393 24.081 86.582 1.00 61.22 163 MET C C 1
ATOM 3662 O O . MET G 2 163 ? 28.395 23.642 87.753 1.00 60.79 163 MET C O 1
ATOM 3664 N N . GLY H 2 2 ? -3.810 64.043 81.421 1.00 46.52 2 GLY D N 1
ATOM 3665 C CA . GLY H 2 2 ? -2.989 64.117 82.662 1.00 48.61 2 GLY D CA 1
ATOM 3666 C C . GLY H 2 2 ? -1.558 63.705 82.399 1.00 48.81 2 GLY D C 1
ATOM 3667 O O . GLY H 2 2 ? -0.841 63.288 83.307 1.00 49.47 2 GLY D O 1
ATOM 3668 N N . SER H 2 3 ? -1.141 63.822 81.143 1.00 48.10 3 SER D N 1
ATOM 3669 C CA . SER H 2 3 ? 0.217 63.465 80.748 1.00 44.78 3 SER D CA 1
ATOM 3670 C C . SER H 2 3 ? 0.986 64.687 80.227 1.00 42.41 3 SER D C 1
ATOM 3671 O O . SER H 2 3 ? 2.138 64.570 79.801 1.00 37.84 3 SER D O 1
ATOM 3674 N N . MET H 2 4 ? 0.338 65.852 80.287 1.00 40.92 4 MET D N 1
ATOM 3675 C CA . MET H 2 4 ? 0.909 67.115 79.813 1.00 40.21 4 MET D CA 1
ATOM 3676 C C . MET H 2 4 ? 2.209 67.554 80.504 1.00 38.66 4 MET D C 1
ATOM 3677 O O . MET H 2 4 ? 2.687 68.668 80.277 1.00 36.93 4 MET D O 1
ATOM 3682 N N . GLU H 2 5 ? 2.780 66.696 81.343 1.00 36.12 5 GLU D N 1
ATOM 3683 C CA . GLU H 2 5 ? 4.024 67.042 82.023 1.00 32.63 5 GLU D CA 1
ATOM 3684 C C . GLU H 2 5 ? 5.020 65.898 81.900 1.00 28.15 5 GLU D C 1
ATOM 3685 O O . GLU H 2 5 ? 6.036 65.864 82.585 1.00 29.15 5 GLU D O 1
ATOM 3691 N N . SER H 2 6 ? 4.707 64.972 81.002 1.00 26.57 6 SER D N 1
ATOM 3692 C CA . SER H 2 6 ? 5.516 63.795 80.737 1.00 25.04 6 SER D CA 1
ATOM 3693 C C . SER H 2 6 ? 7.013 64.067 80.657 1.00 23.71 6 SER D C 1
ATOM 3694 O O . SER H 2 6 ? 7.810 63.394 81.311 1.00 28.16 6 SER D O 1
ATOM 3697 N N . THR H 2 7 ? 7.393 65.055 79.857 1.00 21.43 7 THR D N 1
ATOM 3698 C CA . THR H 2 7 ? 8.799 65.387 79.678 1.00 18.53 7 THR D CA 1
ATOM 3699 C C . THR H 2 7 ? 9.454 65.892 80.955 1.00 22.66 7 THR D C 1
ATOM 3700 O O . THR H 2 7 ? 10.587 65.528 81.268 1.00 22.73 7 THR D O 1
ATOM 3704 N N . GLN H 2 8 ? 8.752 66.746 81.687 1.00 23.01 8 GLN D N 1
ATOM 3705 C CA . GLN H 2 8 ? 9.296 67.268 82.927 1.00 21.38 8 GLN D CA 1
ATOM 3706 C C . GLN H 2 8 ? 9.486 66.126 83.926 1.00 23.70 8 GLN D C 1
ATOM 3707 O O . GLN H 2 8 ? 10.491 66.088 84.646 1.00 27.80 8 GLN D O 1
ATOM 3713 N N . GLN H 2 9 ? 8.545 65.183 83.955 1.00 19.38 9 GLN D N 1
ATOM 3714 C CA . GLN H 2 9 ? 8.649 64.046 84.876 1.00 26.29 9 GLN D CA 1
ATOM 3715 C C . GLN H 2 9 ? 9.881 63.212 84.567 1.00 25.30 9 GLN D C 1
ATOM 3716 O O . GLN H 2 9 ? 10.685 62.909 85.452 1.00 24.10 9 GLN D O 1
ATOM 3722 N N . MET H 2 10 ? 10.023 62.856 83.296 1.00 22.35 10 MET D N 1
ATOM 3723 C CA . MET H 2 10 ? 11.148 62.068 82.827 1.00 18.72 10 MET D CA 1
ATOM 3724 C C . MET H 2 10 ? 12.459 62.802 83.108 1.00 20.62 10 MET D C 1
ATOM 3725 O O . MET H 2 10 ? 13.434 62.216 83.575 1.00 26.45 10 MET D O 1
ATOM 3730 N N . ALA H 2 11 ? 12.466 64.098 82.837 1.00 17.46 11 ALA D N 1
ATOM 3731 C CA . ALA H 2 11 ? 13.646 64.921 83.043 1.00 19.58 11 ALA D CA 1
ATOM 3732 C C . ALA H 2 11 ? 14.146 64.893 84.487 1.00 19.38 11 ALA D C 1
ATOM 3733 O O . ALA H 2 11 ? 15.346 64.817 84.740 1.00 18.93 11 ALA D O 1
ATOM 3735 N N . VAL H 2 12 ? 13.222 64.953 85.433 1.00 20.01 12 VAL D N 1
ATOM 3736 C CA . VAL H 2 12 ? 13.578 64.947 86.844 1.00 19.48 12 VAL D CA 1
ATOM 3737 C C . VAL H 2 12 ? 14.218 63.641 87.319 1.00 19.99 12 VAL D C 1
ATOM 3738 O O . VAL H 2 12 ? 14.973 63.635 88.289 1.00 21.78 12 VAL D O 1
ATOM 3742 N N . SER H 2 13 ? 13.925 62.536 86.638 1.00 21.03 13 SER D N 1
ATOM 3743 C CA . SER H 2 13 ? 14.495 61.253 87.025 1.00 15.99 13 SER D CA 1
ATOM 3744 C C . SER H 2 13 ? 15.997 61.273 86.768 1.00 17.82 13 SER D C 1
ATOM 3745 O O . SER H 2 13 ? 16.751 60.433 87.282 1.00 15.60 13 SER D O 1
ATOM 3748 N N . ILE H 2 14 ? 16.438 62.229 85.960 1.00 19.35 14 ILE D N 1
ATOM 3749 C CA . ILE H 2 14 ? 17.860 62.339 85.687 1.00 19.52 14 ILE D CA 1
ATOM 3750 C C . ILE H 2 14 ? 18.507 62.892 86.958 1.00 17.36 14 ILE D C 1
ATOM 3751 O O . ILE H 2 14 ? 19.519 62.374 87.421 1.00 18.52 14 ILE D O 1
ATOM 3756 N N . ILE H 2 15 ? 17.893 63.920 87.539 1.00 17.25 15 ILE D N 1
ATOM 3757 C CA . ILE H 2 15 ? 18.418 64.516 88.759 1.00 17.49 15 ILE D CA 1
ATOM 3758 C C . ILE H 2 15 ? 18.292 63.546 89.921 1.00 21.34 15 ILE D C 1
ATOM 3759 O O . ILE H 2 15 ? 19.264 63.292 90.631 1.00 23.69 15 ILE D O 1
ATOM 3764 N N . ASN H 2 16 ? 17.088 63.002 90.095 1.00 20.80 16 ASN D N 1
ATOM 3765 C CA . ASN H 2 16 ? 16.793 62.074 91.184 1.00 19.74 16 ASN D CA 1
ATOM 3766 C C . ASN H 2 16 ? 17.497 60.713 91.143 1.00 16.42 16 ASN D C 1
ATOM 3767 O O . ASN H 2 16 ? 17.927 60.224 92.179 1.00 13.21 16 ASN D O 1
ATOM 3772 N N . SER H 2 17 ? 17.609 60.090 89.972 1.00 16.77 17 SER D N 1
ATOM 3773 C CA . SER H 2 17 ? 18.299 58.795 89.899 1.00 18.83 17 SER D CA 1
ATOM 3774 C C . SER H 2 17 ? 19.791 58.997 90.177 1.00 22.48 17 SER D C 1
ATOM 3775 O O . SER H 2 17 ? 20.427 58.172 90.832 1.00 26.28 17 SER D O 1
ATOM 3778 N N . SER H 2 18 ? 20.346 60.104 89.691 1.00 21.19 18 SER D N 1
ATOM 3779 C CA . SER H 2 18 ? 21.757 60.395 89.930 1.00 23.19 18 SER D CA 1
ATOM 3780 C C . SER H 2 18 ? 21.986 60.520 91.439 1.00 21.98 18 SER D C 1
ATOM 3781 O O . SER H 2 18 ? 22.952 59.970 91.975 1.00 18.44 18 SER D O 1
ATOM 3784 N N . PHE H 2 19 ? 21.086 61.241 92.113 1.00 18.09 19 PHE D N 1
ATOM 3785 C CA . PHE H 2 19 ? 21.169 61.446 93.561 1.00 17.40 19 PHE D CA 1
ATOM 3786 C C . PHE H 2 19 ? 21.082 60.121 94.300 1.00 19.67 19 PHE D C 1
ATOM 3787 O O . PHE H 2 19 ? 21.788 59.904 95.280 1.00 21.33 19 PHE D O 1
ATOM 3795 N N . GLU H 2 20 ? 20.198 59.243 93.836 1.00 13.41 20 GLU D N 1
ATOM 3796 C CA . GLU H 2 20 ? 20.040 57.944 94.468 1.00 12.04 20 GLU D CA 1
ATOM 3797 C C . GLU H 2 20 ? 21.275 57.080 94.225 1.00 16.14 20 GLU D C 1
ATOM 3798 O O . GLU H 2 20 ? 21.632 56.264 95.064 1.00 20.33 20 GLU D O 1
ATOM 3804 N N . ALA H 2 21 ? 21.922 57.248 93.075 1.00 22.57 21 ALA D N 1
ATOM 3805 C CA . ALA H 2 21 ? 23.122 56.464 92.773 1.00 22.64 21 ALA D CA 1
ATOM 3806 C C . ALA H 2 21 ? 24.218 56.879 93.730 1.00 22.79 21 ALA D C 1
ATOM 3807 O O . ALA H 2 21 ? 25.039 56.058 94.144 1.00 26.90 21 ALA D O 1
ATOM 3809 N N . ALA H 2 22 ? 24.226 58.167 94.071 1.00 21.47 22 ALA D N 1
ATOM 3810 C CA . ALA H 2 22 ? 25.227 58.720 94.975 1.00 17.34 22 ALA D CA 1
ATOM 3811 C C . ALA H 2 22 ? 25.057 58.146 96.380 1.00 18.91 22 ALA D C 1
ATOM 3812 O O . ALA H 2 22 ? 26.027 57.680 96.978 1.00 17.32 22 ALA D O 1
ATOM 3814 N N . VAL H 2 23 ? 23.831 58.165 96.900 1.00 10.80 23 VAL D N 1
ATOM 3815 C CA . VAL H 2 23 ? 23.577 57.614 98.231 1.00 17.33 23 VAL D CA 1
ATOM 3816 C C . VAL H 2 23 ? 24.029 56.157 98.282 1.00 21.89 23 VAL D C 1
ATOM 3817 O O . VAL H 2 23 ? 24.721 55.755 99.214 1.00 24.36 23 VAL D O 1
ATOM 3821 N N . VAL H 2 24 ? 23.635 55.380 97.274 1.00 21.29 24 VAL D N 1
ATOM 3822 C CA . VAL H 2 24 ? 23.967 53.955 97.188 1.00 18.85 24 VAL D CA 1
ATOM 3823 C C . VAL H 2 24 ? 25.474 53.748 97.184 1.00 20.58 24 VAL D C 1
ATOM 3824 O O . VAL H 2 24 ? 26.004 52.951 97.956 1.00 22.21 24 VAL D O 1
ATOM 3828 N N . ALA H 2 25 ? 26.163 54.480 96.320 1.00 18.42 25 ALA D N 1
ATOM 3829 C CA . ALA H 2 25 ? 27.611 54.367 96.229 1.00 20.16 25 ALA D CA 1
ATOM 3830 C C . ALA H 2 25 ? 28.262 54.609 97.594 1.00 17.80 25 ALA D C 1
ATOM 3831 O O . ALA H 2 25 ? 28.976 53.757 98.107 1.00 21.99 25 ALA D O 1
ATOM 3833 N N . ALA H 2 26 ? 27.993 55.770 98.177 1.00 18.41 26 ALA D N 1
ATOM 3834 C CA . ALA H 2 26 ? 28.561 56.147 99.464 1.00 22.10 26 ALA D CA 1
ATOM 3835 C C . ALA H 2 26 ? 28.240 55.182 100.612 1.00 21.03 26 ALA D C 1
ATOM 3836 O O . ALA H 2 26 ? 29.144 54.683 101.283 1.00 20.53 26 ALA D O 1
ATOM 3838 N N . THR H 2 27 ? 26.962 54.926 100.859 1.00 24.15 27 THR D N 1
ATOM 3839 C CA . THR H 2 27 ? 26.607 54.015 101.943 1.00 22.11 27 THR D CA 1
ATOM 3840 C C . THR H 2 27 ? 27.203 52.637 101.695 1.00 24.78 27 THR D C 1
ATOM 3841 O O . THR H 2 27 ? 27.700 51.997 102.615 1.00 23.02 27 THR D O 1
ATOM 3845 N N . SER H 2 28 ? 27.149 52.188 100.445 1.00 24.26 28 SER D N 1
ATOM 3846 C CA . SER H 2 28 ? 27.676 50.879 100.076 1.00 24.29 28 SER D CA 1
ATOM 3847 C C . SER H 2 28 ? 29.193 50.761 100.289 1.00 27.02 28 SER D C 1
ATOM 3848 O O . SER H 2 28 ? 29.681 49.735 100.761 1.00 29.18 28 SER D O 1
ATOM 3851 N N . ALA H 2 29 ? 29.932 51.809 99.938 1.00 25.56 29 ALA D N 1
ATOM 3852 C CA . ALA H 2 29 ? 31.387 51.814 100.093 1.00 29.79 29 ALA D CA 1
ATOM 3853 C C . ALA H 2 29 ? 31.821 51.710 101.553 1.00 24.24 29 ALA D C 1
ATOM 3854 O O . ALA H 2 29 ? 32.741 50.962 101.885 1.00 23.73 29 ALA D O 1
ATOM 3856 N N . LEU H 2 30 ? 31.169 52.481 102.416 1.00 26.49 30 LEU D N 1
ATOM 3857 C CA . LEU H 2 30 ? 31.479 52.474 103.842 1.00 28.80 30 LEU D CA 1
ATOM 3858 C C . LEU H 2 30 ? 31.117 51.106 104.430 1.00 27.40 30 LEU D C 1
ATOM 3859 O O . LEU H 2 30 ? 31.788 50.593 105.330 1.00 23.83 30 LEU D O 1
ATOM 3864 N N . GLU H 2 31 ? 30.051 50.514 103.905 1.00 27.51 31 GLU D N 1
ATOM 3865 C CA . GLU H 2 31 ? 29.616 49.212 104.381 1.00 29.90 31 GLU D CA 1
ATOM 3866 C C . GLU H 2 31 ? 30.681 48.159 104.060 1.00 27.57 31 GLU D C 1
ATOM 3867 O O . GLU H 2 31 ? 31.022 47.339 104.912 1.00 23.30 31 GLU D O 1
ATOM 3873 N N . ASN H 2 32 ? 31.213 48.194 102.841 1.00 24.26 32 ASN D N 1
ATOM 3874 C CA . ASN H 2 32 ? 32.238 47.238 102.435 1.00 26.97 32 ASN D CA 1
ATOM 3875 C C . ASN H 2 32 ? 33.525 47.486 103.200 1.00 30.72 32 ASN D C 1
ATOM 3876 O O . ASN H 2 32 ? 34.385 46.617 103.265 1.00 30.49 32 ASN D O 1
ATOM 3881 N N . MET H 2 33 ? 33.671 48.682 103.760 1.00 32.65 33 MET D N 1
ATOM 3882 C CA . MET H 2 33 ? 34.862 48.993 104.534 1.00 30.71 33 MET D CA 1
ATOM 3883 C C . MET H 2 33 ? 34.646 48.509 105.959 1.00 34.83 33 MET D C 1
ATOM 3884 O O . MET H 2 33 ? 35.571 48.489 106.771 1.00 35.37 33 MET D O 1
ATOM 3889 N N . GLY H 2 34 ? 33.410 48.112 106.247 1.00 35.72 34 GLY D N 1
ATOM 3890 C CA . GLY H 2 34 ? 33.068 47.632 107.569 1.00 38.88 34 GLY D CA 1
ATOM 3891 C C . GLY H 2 34 ? 32.740 48.768 108.514 1.00 40.08 34 GLY D C 1
ATOM 3892 O O . GLY H 2 34 ? 32.330 48.539 109.651 1.00 44.27 34 GLY D O 1
ATOM 3893 N N . ILE H 2 35 ? 32.908 50.000 108.048 1.00 41.28 35 ILE D N 1
ATOM 3894 C CA . ILE H 2 35 ? 32.633 51.155 108.890 1.00 45.92 35 ILE D CA 1
ATOM 3895 C C . ILE H 2 35 ? 31.153 51.404 109.137 1.00 49.27 35 ILE D C 1
ATOM 3896 O O . ILE H 2 35 ? 30.359 51.514 108.203 1.00 53.85 35 ILE D O 1
ATOM 3901 N N . GLU H 2 36 ? 30.791 51.493 110.410 1.00 47.76 36 GLU D N 1
ATOM 3902 C CA . GLU H 2 36 ? 29.414 51.758 110.787 1.00 50.03 36 GLU D CA 1
ATOM 3903 C C . GLU H 2 36 ? 29.137 53.203 110.406 1.00 45.44 36 GLU D C 1
ATOM 3904 O O . GLU H 2 36 ? 30.019 54.052 110.501 1.00 54.45 36 GLU D O 1
ATOM 3906 N N . TYR H 2 37 ? 27.916 53.477 109.965 1.00 39.75 37 TYR D N 1
ATOM 3907 C CA . TYR H 2 37 ? 27.515 54.818 109.560 1.00 32.40 37 TYR D CA 1
ATOM 3908 C C . TYR H 2 37 ? 26.009 54.961 109.780 1.00 33.69 37 TYR D C 1
ATOM 3909 O O . TYR H 2 37 ? 25.318 53.979 110.051 1.00 33.15 37 TYR D O 1
ATOM 3918 N N . ASP H 2 38 ? 25.505 56.184 109.667 1.00 29.72 38 ASP D N 1
ATOM 3919 C CA . ASP H 2 38 ? 24.081 56.436 109.826 1.00 31.97 38 ASP D CA 1
ATOM 3920 C C . ASP H 2 38 ? 23.545 56.835 108.454 1.00 32.29 38 ASP D C 1
ATOM 3921 O O . ASP H 2 38 ? 23.973 57.838 107.882 1.00 33.84 38 ASP D O 1
ATOM 3926 N N . TYR H 2 39 ? 22.611 56.045 107.930 1.00 30.62 39 TYR D N 1
ATOM 3927 C CA . TYR H 2 39 ? 22.027 56.292 106.610 1.00 25.86 39 TYR D CA 1
ATOM 3928 C C . TYR H 2 39 ? 21.551 57.728 106.397 1.00 25.03 39 TYR D C 1
ATOM 3929 O O . TYR H 2 39 ? 21.885 58.354 105.399 1.00 23.16 39 TYR D O 1
ATOM 3938 N N . GLN H 2 40 ? 20.755 58.239 107.326 1.00 20.51 40 GLN D N 1
ATOM 3939 C CA . GLN H 2 40 ? 20.241 59.593 107.220 1.00 21.55 40 GLN D CA 1
ATOM 3940 C C . GLN H 2 40 ? 21.376 60.604 107.123 1.00 27.78 40 GLN D C 1
ATOM 3941 O O . GLN H 2 40 ? 21.258 61.610 106.431 1.00 34.07 40 GLN D O 1
ATOM 3943 N N . ASP H 2 41 ? 22.479 60.335 107.815 1.00 29.47 41 ASP D N 1
ATOM 3944 C CA . ASP H 2 41 ? 23.618 61.236 107.790 1.00 25.57 41 ASP D CA 1
ATOM 3945 C C . ASP H 2 41 ? 24.318 61.209 106.429 1.00 24.33 41 ASP D C 1
ATOM 3946 O O . ASP H 2 41 ? 24.566 62.258 105.834 1.00 26.13 41 ASP D O 1
ATOM 3951 N N . ILE H 2 42 ? 24.634 60.019 105.930 1.00 22.90 42 ILE D N 1
ATOM 3952 C CA . ILE H 2 42 ? 25.290 59.922 104.629 1.00 24.81 42 ILE D CA 1
ATOM 3953 C C . ILE H 2 42 ? 24.372 60.529 103.573 1.00 26.35 42 ILE D C 1
ATOM 3954 O O . ILE H 2 42 ? 24.821 61.257 102.692 1.00 27.38 42 ILE D O 1
ATOM 3959 N N . TYR H 2 43 ? 23.082 60.221 103.694 1.00 21.46 43 TYR D N 1
ATOM 3960 C CA . TYR H 2 43 ? 22.032 60.714 102.806 1.00 22.91 43 TYR D CA 1
ATOM 3961 C C . TYR H 2 43 ? 22.062 62.239 102.781 1.00 24.15 43 TYR D C 1
ATOM 3962 O O . TYR H 2 43 ? 22.075 62.855 101.719 1.00 24.05 43 TYR D O 1
ATOM 3971 N N . SER H 2 44 ? 22.064 62.833 103.971 1.00 20.22 44 SER D N 1
ATOM 3972 C CA . SER H 2 44 ? 22.080 64.284 104.138 1.00 18.19 44 SER D CA 1
ATOM 3973 C C . SER H 2 44 ? 23.355 64.949 103.589 1.00 18.55 44 SER D C 1
ATOM 3974 O O . SER H 2 44 ? 23.320 66.065 103.072 1.00 14.13 44 SER D O 1
ATOM 3977 N N . ARG H 2 45 ? 24.482 64.265 103.706 1.00 16.91 45 ARG D N 1
ATOM 3978 C CA . ARG H 2 45 ? 25.732 64.809 103.208 1.00 18.69 45 ARG D CA 1
ATOM 3979 C C . ARG H 2 45 ? 25.751 64.813 101.675 1.00 18.86 45 ARG D C 1
ATOM 3980 O O . ARG H 2 45 ? 26.208 65.773 101.062 1.00 15.22 45 ARG D O 1
ATOM 3988 N N . VAL H 2 46 ? 25.254 63.748 101.054 1.00 18.39 46 VAL D N 1
ATOM 3989 C CA . VAL H 2 46 ? 25.207 63.696 99.594 1.00 15.81 46 VAL D CA 1
ATOM 3990 C C . VAL H 2 46 ? 24.283 64.809 99.088 1.00 18.10 46 VAL D C 1
ATOM 3991 O O . VAL H 2 46 ? 24.623 65.547 98.163 1.00 16.42 46 VAL D O 1
ATOM 3995 N N . LYS H 2 47 ? 23.117 64.932 99.710 1.00 14.50 47 LYS D N 1
ATOM 3996 C CA . LYS H 2 47 ? 22.143 65.944 99.319 1.00 17.07 47 LYS D CA 1
ATOM 3997 C C . LYS H 2 47 ? 22.707 67.358 99.408 1.00 19.97 47 LYS D C 1
ATOM 3998 O O . LYS H 2 47 ? 22.515 68.166 98.497 1.00 18.99 47 LYS D O 1
ATOM 4004 N N . ASN H 2 48 ? 23.399 67.648 100.507 1.00 21.00 48 ASN D N 1
ATOM 4005 C CA . ASN H 2 48 ? 24.007 68.960 100.733 1.00 22.64 48 ASN D CA 1
ATOM 4006 C C . ASN H 2 48 ? 24.953 69.336 99.594 1.00 25.38 48 ASN D C 1
ATOM 4007 O O . ASN H 2 48 ? 24.864 70.430 99.046 1.00 33.63 48 ASN D O 1
ATOM 4012 N N . LYS H 2 49 ? 25.851 68.418 99.246 1.00 25.49 49 LYS D N 1
ATOM 4013 C CA . LYS H 2 49 ? 26.827 68.626 98.181 1.00 24.79 49 LYS D CA 1
ATOM 4014 C C . LYS H 2 49 ? 26.183 68.689 96.801 1.00 22.78 49 LYS D C 1
ATOM 4015 O O . LYS H 2 49 ? 26.381 69.638 96.047 1.00 22.18 49 LYS D O 1
ATOM 4021 N N . PHE H 2 50 ? 25.420 67.652 96.485 1.00 24.38 50 PHE D N 1
ATOM 4022 C CA . PHE H 2 50 ? 24.727 67.524 95.212 1.00 23.01 50 PHE D CA 1
ATOM 4023 C C . PHE H 2 50 ? 23.779 68.697 94.984 1.00 23.15 50 PHE D C 1
ATOM 4024 O O . PHE H 2 50 ? 23.804 69.332 93.923 1.00 24.06 50 PHE D O 1
ATOM 4032 N N . ASP H 2 51 ? 22.948 68.995 95.980 1.00 21.37 51 ASP D N 1
ATOM 4033 C CA . ASP H 2 51 ? 21.996 70.088 95.844 1.00 23.67 51 ASP D CA 1
ATOM 4034 C C . ASP H 2 51 ? 22.665 71.428 95.593 1.00 25.48 51 ASP D C 1
ATOM 4035 O O . ASP H 2 51 ? 22.180 72.225 94.791 1.00 27.20 51 ASP D O 1
ATOM 4040 N N . PHE H 2 52 ? 23.780 71.681 96.264 1.00 23.11 52 PHE D N 1
ATOM 4041 C CA . PHE H 2 52 ? 24.482 72.942 96.067 1.00 23.07 52 PHE D CA 1
ATOM 4042 C C . PHE H 2 52 ? 25.019 73.056 94.638 1.00 25.33 52 PHE D C 1
ATOM 4043 O O . PHE H 2 52 ? 24.863 74.080 93.985 1.00 30.45 52 PHE D O 1
ATOM 4051 N N . VAL H 2 53 ? 25.645 71.993 94.155 1.00 23.44 53 VAL D N 1
ATOM 4052 C CA . VAL H 2 53 ? 26.225 71.982 92.821 1.00 26.84 53 VAL D CA 1
ATOM 4053 C C . VAL H 2 53 ? 25.237 72.061 91.644 1.00 28.22 53 VAL D C 1
ATOM 4054 O O . VAL H 2 53 ? 25.398 72.901 90.758 1.00 27.55 53 VAL D O 1
ATOM 4058 N N . MET H 2 54 ? 24.215 71.212 91.617 1.00 24.86 54 MET D N 1
ATOM 4059 C CA . MET H 2 54 ? 23.297 71.259 90.482 1.00 27.83 54 MET D CA 1
ATOM 4060 C C . MET H 2 54 ? 22.196 72.297 90.650 1.00 23.84 54 MET D C 1
ATOM 4061 O O . MET H 2 54 ? 21.745 72.913 89.689 1.00 23.31 54 MET D O 1
ATOM 4063 N N . ASP H 2 55 ? 21.790 72.491 91.891 1.00 25.52 55 ASP D N 1
ATOM 4064 C CA . ASP H 2 55 ? 20.705 73.395 92.224 1.00 26.03 55 ASP D CA 1
ATOM 4065 C C . ASP H 2 55 ? 21.181 74.768 92.665 1.00 26.42 55 ASP D C 1
ATOM 4066 O O . ASP H 2 55 ? 20.692 75.318 93.661 1.00 26.40 55 ASP D O 1
ATOM 4071 N N . ASP H 2 56 ? 22.128 75.318 91.907 1.00 26.79 56 ASP D N 1
ATOM 4072 C CA . ASP H 2 56 ? 22.723 76.617 92.198 1.00 27.16 56 ASP D CA 1
ATOM 4073 C C . ASP H 2 56 ? 23.935 76.754 91.290 1.00 27.36 56 ASP D C 1
ATOM 4074 O O . ASP H 2 56 ? 25.074 76.842 91.746 1.00 27.46 56 ASP D O 1
ATOM 4076 N N . SER H 2 57 ? 23.665 76.756 89.994 1.00 27.51 57 SER D N 1
ATOM 4077 C CA . SER H 2 57 ? 24.675 76.866 88.956 1.00 27.60 57 SER D CA 1
ATOM 4078 C C . SER H 2 57 ? 23.833 76.768 87.692 1.00 27.61 57 SER D C 1
ATOM 4079 O O . SER H 2 57 ? 24.315 76.974 86.574 1.00 27.65 57 SER D O 1
ATOM 4082 N N . GLY H 2 58 ? 22.559 76.436 87.902 1.00 27.57 58 GLY D N 1
ATOM 4083 C CA . GLY H 2 58 ? 21.622 76.327 86.804 1.00 27.46 58 GLY D CA 1
ATOM 4084 C C . GLY H 2 58 ? 21.481 74.954 86.175 1.00 27.34 58 GLY D C 1
ATOM 4085 O O . GLY H 2 58 ? 20.770 74.821 85.177 1.00 27.39 58 GLY D O 1
ATOM 4086 N N . VAL H 2 59 ? 22.132 73.937 86.740 1.00 27.19 59 VAL D N 1
ATOM 4087 C CA . VAL H 2 59 ? 22.046 72.598 86.175 1.00 26.92 59 VAL D CA 1
ATOM 4088 C C . VAL H 2 59 ? 20.925 71.782 86.783 1.00 26.88 59 VAL D C 1
ATOM 4089 O O . VAL H 2 59 ? 21.157 70.791 87.506 1.00 26.68 59 VAL D O 1
ATOM 4093 N N . LYS H 2 60 ? 19.711 72.209 86.480 1.00 26.09 60 LYS D N 1
ATOM 4094 C CA . LYS H 2 60 ? 18.493 71.560 86.941 1.00 28.08 60 LYS D CA 1
ATOM 4095 C C . LYS H 2 60 ? 17.427 72.491 86.422 1.00 23.40 60 LYS D C 1
ATOM 4096 O O . LYS H 2 60 ? 16.455 72.070 85.796 1.00 24.69 60 LYS D O 1
ATOM 4102 N N . ASN H 2 61 ? 17.645 73.774 86.675 1.00 16.93 61 ASN D N 1
ATOM 4103 C CA . ASN H 2 61 ? 16.743 74.816 86.216 1.00 23.80 61 ASN D CA 1
ATOM 4104 C C . ASN H 2 61 ? 16.777 74.750 84.691 1.00 18.63 61 ASN D C 1
ATOM 4105 O O . ASN H 2 61 ? 15.754 74.855 84.033 1.00 22.31 61 ASN D O 1
ATOM 4110 N N . ASN H 2 62 ? 17.974 74.549 84.149 1.00 19.69 62 ASN D N 1
ATOM 4111 C CA . ASN H 2 62 ? 18.190 74.465 82.709 1.00 18.02 62 ASN D CA 1
ATOM 4112 C C . ASN H 2 62 ? 17.482 73.219 82.160 1.00 15.84 62 ASN D C 1
ATOM 4113 O O . ASN H 2 62 ? 16.689 73.302 81.223 1.00 18.84 62 ASN D O 1
ATOM 4118 N N . PRO H 2 63 ? 17.756 72.043 82.743 1.00 14.80 63 PRO D N 1
ATOM 4119 C CA . PRO H 2 63 ? 17.122 70.806 82.285 1.00 15.37 63 PRO D CA 1
ATOM 4120 C C . PRO H 2 63 ? 15.609 70.873 82.337 1.00 19.21 63 PRO D C 1
ATOM 4121 O O . PRO H 2 63 ? 14.932 70.523 81.375 1.00 22.55 63 PRO D O 1
ATOM 4125 N N . ILE H 2 64 ? 15.086 71.312 83.477 1.00 17.29 64 ILE D N 1
ATOM 4126 C CA . ILE H 2 64 ? 13.652 71.418 83.660 1.00 20.26 64 ILE D CA 1
ATOM 4127 C C . ILE H 2 64 ? 13.056 72.379 82.639 1.00 17.15 64 ILE D C 1
ATOM 4128 O O . ILE H 2 64 ? 12.002 72.097 82.053 1.00 18.06 64 ILE D O 1
ATOM 4133 N N . GLY H 2 65 ? 13.744 73.502 82.422 1.00 12.98 65 GLY D N 1
ATOM 4134 C CA . GLY H 2 65 ? 13.285 74.500 81.464 1.00 13.77 65 GLY D CA 1
ATOM 4135 C C . GLY H 2 65 ? 13.083 73.912 80.080 1.00 17.32 65 GLY D C 1
ATOM 4136 O O . GLY H 2 65 ? 12.048 74.116 79.446 1.00 17.51 65 GLY D O 1
ATOM 4137 N N . LYS H 2 66 ? 14.077 73.168 79.613 1.00 17.75 66 LYS D N 1
ATOM 4138 C CA . LYS H 2 66 ? 13.994 72.533 78.305 1.00 22.83 66 LYS D CA 1
ATOM 4139 C C . LYS H 2 66 ? 12.819 71.564 78.274 1.00 24.62 66 LYS D C 1
ATOM 4140 O O . LYS H 2 66 ? 12.039 71.552 77.322 1.00 29.42 66 LYS D O 1
ATOM 4146 N N . ALA H 2 67 ? 12.694 70.755 79.319 1.00 24.18 67 ALA D N 1
ATOM 4147 C CA . ALA H 2 67 ? 11.604 69.795 79.387 1.00 20.94 67 ALA D CA 1
ATOM 4148 C C . ALA H 2 67 ? 10.258 70.509 79.341 1.00 26.32 67 ALA D C 1
ATOM 4149 O O . ALA H 2 67 ? 9.313 70.019 78.734 1.00 35.75 67 ALA D O 1
ATOM 4151 N N . ILE H 2 68 ? 10.167 71.666 79.984 1.00 24.13 68 ILE D N 1
ATOM 4152 C CA . ILE H 2 68 ? 8.917 72.409 79.984 1.00 28.14 68 ILE D CA 1
ATOM 4153 C C . ILE H 2 68 ? 8.633 72.990 78.599 1.00 25.11 68 ILE D C 1
ATOM 4154 O O . ILE H 2 68 ? 7.478 73.103 78.197 1.00 24.82 68 ILE D O 1
ATOM 4159 N N . THR H 2 69 ? 9.683 73.344 77.866 1.00 22.45 69 THR D N 1
ATOM 4160 C CA . THR H 2 69 ? 9.505 73.861 76.516 1.00 22.12 69 THR D CA 1
ATOM 4161 C C . THR H 2 69 ? 8.947 72.726 75.671 1.00 22.72 69 THR D C 1
ATOM 4162 O O . THR H 2 69 ? 8.092 72.940 74.817 1.00 24.80 69 THR D O 1
ATOM 4166 N N . ILE H 2 70 ? 9.439 71.517 75.912 1.00 19.46 70 ILE D N 1
ATOM 4167 C CA . ILE H 2 70 ? 8.980 70.356 75.161 1.00 22.78 70 ILE D CA 1
ATOM 4168 C C . ILE H 2 70 ? 7.546 69.958 75.523 1.00 28.28 70 ILE D C 1
ATOM 4169 O O . ILE H 2 70 ? 6.735 69.675 74.637 1.00 36.59 70 ILE D O 1
ATOM 4174 N N . ASP H 2 71 ? 7.225 69.947 76.812 1.00 26.29 71 ASP D N 1
ATOM 4175 C CA . ASP H 2 71 ? 5.870 69.611 77.224 1.00 30.67 71 ASP D CA 1
ATOM 4176 C C . ASP H 2 71 ? 4.868 70.577 76.595 1.00 32.32 71 ASP D C 1
ATOM 4177 O O . ASP H 2 71 ? 3.765 70.171 76.227 1.00 33.42 71 ASP D O 1
ATOM 4182 N N . GLN H 2 72 ? 5.246 71.851 76.473 1.00 31.74 72 GLN D N 1
ATOM 4183 C CA . GLN H 2 72 ? 4.351 72.836 75.867 1.00 30.18 72 GLN D CA 1
ATOM 4184 C C . GLN H 2 72 ? 4.084 72.482 74.408 1.00 27.52 72 GLN D C 1
ATOM 4185 O O . GLN H 2 72 ? 2.936 72.432 73.977 1.00 32.82 72 GLN D O 1
ATOM 4191 N N . ALA H 2 73 ? 5.148 72.241 73.648 1.00 29.27 73 ALA D N 1
ATOM 4192 C CA . ALA H 2 73 ? 5.007 71.890 72.236 1.00 34.03 73 ALA D CA 1
ATOM 4193 C C . ALA H 2 73 ? 4.107 70.670 72.081 1.00 38.22 73 ALA D C 1
ATOM 4194 O O . ALA H 2 73 ? 3.179 70.675 71.268 1.00 38.13 73 ALA D O 1
ATOM 4196 N N . LEU H 2 74 ? 4.383 69.630 72.872 1.00 36.30 74 LEU D N 1
ATOM 4197 C CA . LEU H 2 74 ? 3.599 68.402 72.830 1.00 33.36 74 LEU D CA 1
ATOM 4198 C C . LEU H 2 74 ? 2.148 68.687 73.208 1.00 38.26 74 LEU D C 1
ATOM 4199 O O . LEU H 2 74 ? 1.223 68.193 72.564 1.00 31.09 74 LEU D O 1
ATOM 4204 N N . ASN H 2 75 ? 1.944 69.487 74.252 1.00 41.77 75 ASN D N 1
ATOM 4205 C CA . ASN H 2 75 ? 0.589 69.833 74.674 1.00 42.55 75 ASN D CA 1
ATOM 4206 C C . ASN H 2 75 ? -0.074 70.754 73.661 1.00 44.32 75 ASN D C 1
ATOM 4207 O O . ASN H 2 75 ? -1.320 70.809 73.692 1.00 47.44 75 ASN D O 1
ATOM 4212 N N . ASP H 2 90 ? -3.196 58.999 85.084 1.00 57.05 90 ASP D N 1
ATOM 4213 C CA . ASP H 2 90 ? -2.201 60.073 84.813 1.00 53.99 90 ASP D CA 1
ATOM 4214 C C . ASP H 2 90 ? -0.838 59.492 84.451 1.00 50.93 90 ASP D C 1
ATOM 4215 O O . ASP H 2 90 ? -0.715 58.305 84.162 1.00 52.59 90 ASP D O 1
ATOM 4220 N N . THR H 2 91 ? 0.184 60.339 84.481 1.00 46.72 91 THR D N 1
ATOM 4221 C CA . THR H 2 91 ? 1.544 59.928 84.158 1.00 42.16 91 THR D CA 1
ATOM 4222 C C . THR H 2 91 ? 2.422 59.962 85.411 1.00 44.78 91 THR D C 1
ATOM 4223 O O . THR H 2 91 ? 3.495 59.358 85.447 1.00 42.14 91 THR D O 1
ATOM 4227 N N . SER H 2 92 ? 1.949 60.658 86.443 1.00 41.27 92 SER D N 1
ATOM 4228 C CA . SER H 2 92 ? 2.687 60.791 87.694 1.00 41.26 92 SER D CA 1
ATOM 4229 C C . SER H 2 92 ? 3.101 59.458 88.289 1.00 39.95 92 SER D C 1
ATOM 4230 O O . SER H 2 92 ? 4.286 59.212 88.536 1.00 39.45 92 SER D O 1
ATOM 4233 N N . ARG H 2 93 ? 2.125 58.597 88.537 1.00 37.59 93 ARG D N 1
ATOM 4234 C CA . ARG H 2 93 ? 2.447 57.308 89.104 1.00 38.34 93 ARG D CA 1
ATOM 4235 C C . ARG H 2 93 ? 3.508 56.644 88.226 1.00 36.33 93 ARG D C 1
ATOM 4236 O O . ARG H 2 93 ? 4.563 56.253 88.718 1.00 39.86 93 ARG D O 1
ATOM 4244 N N . PRO H 2 94 ? 3.229 56.475 86.919 1.00 37.10 94 PRO D N 1
ATOM 4245 C CA . PRO H 2 94 ? 4.271 55.852 86.101 1.00 36.32 94 PRO D CA 1
ATOM 4246 C C . PRO H 2 94 ? 5.293 56.931 85.774 1.00 33.77 94 PRO D C 1
ATOM 4247 O O . PRO H 2 94 ? 5.167 57.661 84.792 1.00 43.03 94 PRO D O 1
ATOM 4251 N N . ALA H 2 95 ? 6.280 57.042 86.643 1.00 24.63 95 ALA D N 1
ATOM 4252 C CA . ALA H 2 95 ? 7.368 58.001 86.529 1.00 29.18 95 ALA D CA 1
ATOM 4253 C C . ALA H 2 95 ? 8.135 57.695 87.798 1.00 28.74 95 ALA D C 1
ATOM 4254 O O . ALA H 2 95 ? 9.327 57.410 87.767 1.00 22.80 95 ALA D O 1
ATOM 4256 N N . LYS H 2 96 ? 7.408 57.731 88.911 1.00 25.71 96 LYS D N 1
ATOM 4257 C CA . LYS H 2 96 ? 7.966 57.414 90.215 1.00 27.66 96 LYS D CA 1
ATOM 4258 C C . LYS H 2 96 ? 8.386 55.945 90.159 1.00 22.74 96 LYS D C 1
ATOM 4259 O O . LYS H 2 96 ? 9.468 55.578 90.626 1.00 26.79 96 LYS D O 1
ATOM 4265 N N . LEU H 2 97 ? 7.516 55.114 89.584 1.00 11.60 97 LEU D N 1
ATOM 4266 C CA . LEU H 2 97 ? 7.783 53.687 89.446 1.00 18.61 97 LEU D CA 1
ATOM 4267 C C . LEU H 2 97 ? 8.988 53.480 88.531 1.00 17.10 97 LEU D C 1
ATOM 4268 O O . LEU H 2 97 ? 9.768 52.547 88.711 1.00 22.94 97 LEU D O 1
ATOM 4273 N N . ASP H 2 98 ? 9.131 54.365 87.550 1.00 18.99 98 ASP D N 1
ATOM 4274 C CA . ASP H 2 98 ? 10.251 54.311 86.623 1.00 19.76 98 ASP D CA 1
ATOM 4275 C C . ASP H 2 98 ? 11.498 54.584 87.460 1.00 18.15 98 ASP D C 1
ATOM 4276 O O . ASP H 2 98 ? 12.506 53.888 87.353 1.00 20.73 98 ASP D O 1
ATOM 4281 N N . GLU H 2 99 ? 11.411 55.607 88.304 1.00 14.99 99 GLU D N 1
ATOM 4282 C CA . GLU H 2 99 ? 12.521 55.981 89.158 1.00 17.97 99 GLU D CA 1
ATOM 4283 C C . GLU H 2 99 ? 12.881 54.892 90.156 1.00 19.18 99 GLU D C 1
ATOM 4284 O O . GLU H 2 99 ? 14.057 54.682 90.440 1.00 21.00 99 GLU D O 1
ATOM 4290 N N . ASP H 2 100 ? 11.873 54.198 90.682 1.00 20.07 100 ASP D N 1
ATOM 4291 C CA . ASP H 2 100 ? 12.110 53.138 91.658 1.00 20.71 100 ASP D CA 1
ATOM 4292 C C . ASP H 2 100 ? 12.839 51.945 91.047 1.00 23.91 100 ASP D C 1
ATOM 4293 O O . ASP H 2 100 ? 13.605 51.264 91.729 1.00 22.37 100 ASP D O 1
ATOM 4298 N N . VAL H 2 101 ? 12.589 51.694 89.766 1.00 26.83 101 VAL D N 1
ATOM 4299 C CA . VAL H 2 101 ? 13.244 50.611 89.050 1.00 22.54 101 VAL D CA 1
ATOM 4300 C C . VAL H 2 101 ? 14.748 50.906 89.018 1.00 22.13 101 VAL D C 1
ATOM 4301 O O . VAL H 2 101 ? 15.568 50.015 89.259 1.00 20.00 101 VAL D O 1
ATOM 4305 N N . ASN H 2 102 ? 15.098 52.159 88.726 1.00 19.99 102 ASN D N 1
ATOM 4306 C CA . ASN H 2 102 ? 16.500 52.571 88.661 1.00 22.22 102 ASN D CA 1
ATOM 4307 C C . ASN H 2 102 ? 17.162 52.394 90.021 1.00 23.44 102 ASN D C 1
ATOM 4308 O O . ASN H 2 102 ? 18.277 51.879 90.126 1.00 23.38 102 ASN D O 1
ATOM 4313 N N . LYS H 2 103 ? 16.453 52.832 91.058 1.00 25.61 103 LYS D N 1
ATOM 4314 C CA . LYS H 2 103 ? 16.931 52.758 92.428 1.00 28.62 103 LYS D CA 1
ATOM 4315 C C . LYS H 2 103 ? 17.141 51.325 92.900 1.00 25.28 103 LYS D C 1
ATOM 4316 O O . LYS H 2 103 ? 18.198 50.995 93.445 1.00 26.18 103 LYS D O 1
ATOM 4322 N N . LEU H 2 104 ? 16.139 50.476 92.692 1.00 23.59 104 LEU D N 1
ATOM 4323 C CA . LEU H 2 104 ? 16.226 49.089 93.131 1.00 23.21 104 LEU D CA 1
ATOM 4324 C C . LEU H 2 104 ? 17.345 48.320 92.439 1.00 19.63 104 LEU D C 1
ATOM 4325 O O . LEU H 2 104 ? 18.021 47.504 93.065 1.00 23.60 104 LEU D O 1
ATOM 4330 N N . ARG H 2 105 ? 17.541 48.589 91.153 1.00 13.86 105 ARG D N 1
ATOM 4331 C CA . ARG H 2 105 ? 18.595 47.934 90.383 1.00 20.77 105 ARG D CA 1
ATOM 4332 C C . ARG H 2 105 ? 19.955 48.308 90.933 1.00 18.93 105 ARG D C 1
ATOM 4333 O O . ARG H 2 105 ? 20.837 47.462 91.070 1.00 23.07 105 ARG D O 1
ATOM 4341 N N . MET H 2 106 ? 20.119 49.589 91.241 1.00 18.53 106 MET D N 1
ATOM 4342 C CA . MET H 2 106 ? 21.382 50.100 91.763 1.00 17.47 106 MET D CA 1
ATOM 4343 C C . MET H 2 106 ? 21.715 49.581 93.157 1.00 14.80 106 MET D C 1
ATOM 4344 O O . MET H 2 106 ? 22.869 49.248 93.434 1.00 16.48 106 MET D O 1
ATOM 4349 N N . MET H 2 107 ? 20.709 49.506 94.028 1.00 14.32 107 MET D N 1
ATOM 4350 C CA . MET H 2 107 ? 20.906 49.015 95.394 1.00 16.39 107 MET D CA 1
ATOM 4351 C C . MET H 2 107 ? 21.363 47.564 95.354 1.00 18.01 107 MET D C 1
ATOM 4352 O O . MET H 2 107 ? 22.316 47.186 96.036 1.00 16.65 107 MET D O 1
ATOM 4357 N N . LEU H 2 108 ? 20.661 46.756 94.563 1.00 17.05 108 LEU D N 1
ATOM 4358 C CA . LEU H 2 108 ? 20.989 45.346 94.402 1.00 20.99 108 LEU D CA 1
ATOM 4359 C C . LEU H 2 108 ? 22.379 45.235 93.783 1.00 23.35 108 LEU D C 1
ATOM 4360 O O . LEU H 2 108 ? 23.225 44.482 94.265 1.00 20.91 108 LEU D O 1
ATOM 4365 N N . SER H 2 109 ? 22.605 45.998 92.714 1.00 20.15 109 SER D N 1
ATOM 4366 C CA . SER H 2 109 ? 23.883 46.002 92.013 1.00 20.75 109 SER D CA 1
ATOM 4367 C C . SER H 2 109 ? 25.028 46.255 92.983 1.00 25.24 109 SER D C 1
ATOM 4368 O O . SER H 2 109 ? 26.057 45.573 92.933 1.00 19.79 109 SER D O 1
ATOM 4371 N N . SER H 2 110 ? 24.844 47.228 93.873 1.00 23.00 110 SER D N 1
ATOM 4372 C CA . SER H 2 110 ? 25.881 47.570 94.846 1.00 25.78 110 SER D CA 1
ATOM 4373 C C . SER H 2 110 ? 26.212 46.428 95.800 1.00 24.12 110 SER D C 1
ATOM 4374 O O . SER H 2 110 ? 27.318 46.371 96.336 1.00 23.74 110 SER D O 1
ATOM 4377 N N . LYS H 2 111 ? 25.253 45.526 96.006 1.00 26.46 111 LYS D N 1
ATOM 4378 C CA . LYS H 2 111 ? 25.418 44.391 96.918 1.00 30.87 111 LYS D CA 1
ATOM 4379 C C . LYS H 2 111 ? 26.078 43.161 96.295 1.00 31.74 111 LYS D C 1
ATOM 4380 O O . LYS H 2 111 ? 26.294 42.158 96.978 1.00 35.48 111 LYS D O 1
ATOM 4382 N N . GLY H 2 112 ? 26.385 43.232 95.004 1.00 32.72 112 GLY D N 1
ATOM 4383 C CA . GLY H 2 112 ? 27.009 42.102 94.341 1.00 30.40 112 GLY D CA 1
ATOM 4384 C C . GLY H 2 112 ? 26.015 41.249 93.577 1.00 28.80 112 GLY D C 1
ATOM 4385 O O . GLY H 2 112 ? 26.346 40.154 93.112 1.00 27.87 112 GLY D O 1
ATOM 4386 N N . ILE H 2 113 ? 24.784 41.737 93.466 1.00 20.99 113 ILE D N 1
ATOM 4387 C CA . ILE H 2 113 ? 23.760 41.027 92.721 1.00 21.92 113 ILE D CA 1
ATOM 4388 C C . ILE H 2 113 ? 23.676 41.770 91.393 1.00 23.90 113 ILE D C 1
ATOM 4389 O O . ILE H 2 113 ? 22.908 42.727 91.261 1.00 22.45 113 ILE D O 1
ATOM 4394 N N . ASP H 2 114 ? 24.483 41.332 90.423 1.00 21.19 114 ASP D N 1
ATOM 4395 C CA . ASP H 2 114 ? 24.544 41.982 89.115 1.00 23.50 114 ASP D CA 1
ATOM 4396 C C . ASP H 2 114 ? 23.345 41.771 88.209 1.00 21.37 114 ASP D C 1
ATOM 4397 O O . ASP H 2 114 ? 22.380 41.104 88.582 1.00 21.60 114 ASP D O 1
ATOM 4402 N N . GLN H 2 115 ? 23.419 42.352 87.014 1.00 22.18 115 GLN D N 1
ATOM 4403 C CA . GLN H 2 115 ? 22.335 42.264 86.038 1.00 24.34 115 GLN D CA 1
ATOM 4404 C C . GLN H 2 115 ? 21.991 40.839 85.625 1.00 26.94 115 GLN D C 1
ATOM 4405 O O . GLN H 2 115 ? 20.815 40.486 85.556 1.00 33.04 115 GLN D O 1
ATOM 4411 N N . LYS H 2 116 ? 23.005 40.024 85.347 1.00 23.60 116 LYS D N 1
ATOM 4412 C CA . LYS H 2 116 ? 22.756 38.640 84.962 1.00 25.88 116 LYS D CA 1
ATOM 4413 C C . LYS H 2 116 ? 21.817 37.994 85.985 1.00 22.84 116 LYS D C 1
ATOM 4414 O O . LYS H 2 116 ? 20.815 37.390 85.626 1.00 23.65 116 LYS D O 1
ATOM 4416 N N . MET H 2 117 ? 22.143 38.131 87.263 1.00 21.24 117 MET D N 1
ATOM 4417 C CA . MET H 2 117 ? 21.310 37.557 88.301 1.00 26.81 117 MET D CA 1
ATOM 4418 C C . MET H 2 117 ? 19.906 38.137 88.318 1.00 24.77 117 MET D C 1
ATOM 4419 O O . MET H 2 117 ? 18.927 37.396 88.361 1.00 25.99 117 MET D O 1
ATOM 4424 N N . ARG H 2 118 ? 19.810 39.460 88.273 1.00 23.55 118 ARG D N 1
ATOM 4425 C CA . ARG H 2 118 ? 18.521 40.132 88.315 1.00 25.59 118 ARG D CA 1
ATOM 4426 C C . ARG H 2 118 ? 17.627 39.806 87.126 1.00 28.24 118 ARG D C 1
ATOM 4427 O O . ARG H 2 118 ? 16.451 39.493 87.302 1.00 31.73 118 ARG D O 1
ATOM 4435 N N . VAL H 2 119 ? 18.177 39.874 85.919 1.00 27.85 119 VAL D N 1
ATOM 4436 C CA . VAL H 2 119 ? 17.386 39.586 84.733 1.00 24.66 119 VAL D CA 1
ATOM 4437 C C . VAL H 2 119 ? 16.824 38.169 84.745 1.00 30.07 119 VAL D C 1
ATOM 4438 O O . VAL H 2 119 ? 15.623 37.971 84.534 1.00 32.96 119 VAL D O 1
ATOM 4442 N N . LEU H 2 120 ? 17.684 37.189 85.001 1.00 24.61 120 LEU D N 1
ATOM 4443 C CA . LEU H 2 120 ? 17.253 35.797 85.016 1.00 24.72 120 LEU D CA 1
ATOM 4444 C C . LEU H 2 120 ? 16.276 35.445 86.142 1.00 24.31 120 LEU D C 1
ATOM 4445 O O . LEU H 2 120 ? 15.281 34.769 85.910 1.00 26.18 120 LEU D O 1
ATOM 4450 N N . ASN H 2 121 ? 16.552 35.903 87.356 1.00 25.17 121 ASN D N 1
ATOM 4451 C CA . ASN H 2 121 ? 15.672 35.614 88.486 1.00 29.96 121 ASN D CA 1
ATOM 4452 C C . ASN H 2 121 ? 14.285 36.233 88.299 1.00 30.92 121 ASN D C 1
ATOM 4453 O O . ASN H 2 121 ? 13.289 35.691 88.766 1.00 33.69 121 ASN D O 1
ATOM 4458 N N . ALA H 2 122 ? 14.217 37.360 87.602 1.00 30.19 122 ALA D N 1
ATOM 4459 C CA . ALA H 2 122 ? 12.940 38.027 87.362 1.00 23.95 122 ALA D CA 1
ATOM 4460 C C . ALA H 2 122 ? 12.219 37.459 86.145 1.00 22.53 122 ALA D C 1
ATOM 4461 O O . ALA H 2 122 ? 11.003 37.589 86.020 1.00 20.76 122 ALA D O 1
ATOM 4463 N N . CYS H 2 123 ? 12.968 36.830 85.249 1.00 22.59 123 CYS D N 1
ATOM 4464 C CA . CYS H 2 123 ? 12.381 36.272 84.045 1.00 27.99 123 CYS D CA 1
ATOM 4465 C C . CYS H 2 123 ? 12.033 34.798 84.145 1.00 30.19 123 CYS D C 1
ATOM 4466 O O . CYS H 2 123 ? 11.317 34.272 83.294 1.00 23.69 123 CYS D O 1
ATOM 4469 N N . PHE H 2 124 ? 12.535 34.127 85.175 1.00 28.11 124 PHE D N 1
ATOM 4470 C CA . PHE H 2 124 ? 12.246 32.711 85.325 1.00 29.96 124 PHE D CA 1
ATOM 4471 C C . PHE H 2 124 ? 12.040 32.249 86.755 1.00 33.98 124 PHE D C 1
ATOM 4472 O O . PHE H 2 124 ? 12.644 32.768 87.695 1.00 40.09 124 PHE D O 1
ATOM 4480 N N . SER H 2 125 ? 11.161 31.268 86.902 1.00 32.72 125 SER D N 1
ATOM 4481 C CA . SER H 2 125 ? 10.883 30.661 88.184 1.00 28.97 125 SER D CA 1
ATOM 4482 C C . SER H 2 125 ? 11.449 29.276 87.937 1.00 26.08 125 SER D C 1
ATOM 4483 O O . SER H 2 125 ? 11.289 28.738 86.844 1.00 17.87 125 SER D O 1
ATOM 4486 N N . VAL H 2 126 ? 12.144 28.723 88.926 1.00 27.37 126 VAL D N 1
ATOM 4487 C CA . VAL H 2 126 ? 12.747 27.397 88.796 1.00 31.39 126 VAL D CA 1
ATOM 4488 C C . VAL H 2 126 ? 12.312 26.509 89.951 1.00 34.32 126 VAL D C 1
ATOM 4489 O O . VAL H 2 126 ? 12.280 26.949 91.096 1.00 38.07 126 VAL D O 1
ATOM 4493 N N . LYS H 2 127 ? 11.987 25.256 89.659 1.00 36.46 127 LYS D N 1
ATOM 4494 C CA . LYS H 2 127 ? 11.567 24.354 90.723 1.00 40.38 127 LYS D CA 1
ATOM 4495 C C . LYS H 2 127 ? 12.345 23.038 90.724 1.00 40.62 127 LYS D C 1
ATOM 4496 O O . LYS H 2 127 ? 12.797 22.556 89.685 1.00 39.13 127 LYS D O 1
ATOM 4498 N N . ARG H 2 128 ? 12.482 22.476 91.919 1.00 44.39 128 ARG D N 1
ATOM 4499 C CA . ARG H 2 128 ? 13.193 21.229 92.175 1.00 45.91 128 ARG D CA 1
ATOM 4500 C C . ARG H 2 128 ? 12.735 20.006 91.388 1.00 44.10 128 ARG D C 1
ATOM 4501 O O . ARG H 2 128 ? 13.529 19.387 90.690 1.00 47.09 128 ARG D O 1
ATOM 4509 N N . ILE H 2 129 ? 11.456 19.664 91.525 1.00 39.14 129 ILE D N 1
ATOM 4510 C CA . ILE H 2 129 ? 10.852 18.475 90.901 1.00 44.01 129 ILE D CA 1
ATOM 4511 C C . ILE H 2 129 ? 11.223 17.242 91.743 1.00 42.20 129 ILE D C 1
ATOM 4512 O O . ILE H 2 129 ? 12.204 16.558 91.465 1.00 35.13 129 ILE D O 1
ATOM 4517 N N . PRO H 2 130 ? 10.418 16.946 92.778 1.00 45.86 130 PRO D N 1
ATOM 4518 C CA . PRO H 2 130 ? 10.533 15.844 93.741 1.00 46.19 130 PRO D CA 1
ATOM 4519 C C . PRO H 2 130 ? 11.375 14.608 93.396 1.00 49.48 130 PRO D C 1
ATOM 4520 O O . PRO H 2 130 ? 12.601 14.652 93.459 1.00 51.89 130 PRO D O 1
ATOM 4524 N N . GLY H 2 131 ? 10.720 13.500 93.062 1.00 49.94 131 GLY D N 1
ATOM 4525 C CA . GLY H 2 131 ? 11.446 12.277 92.745 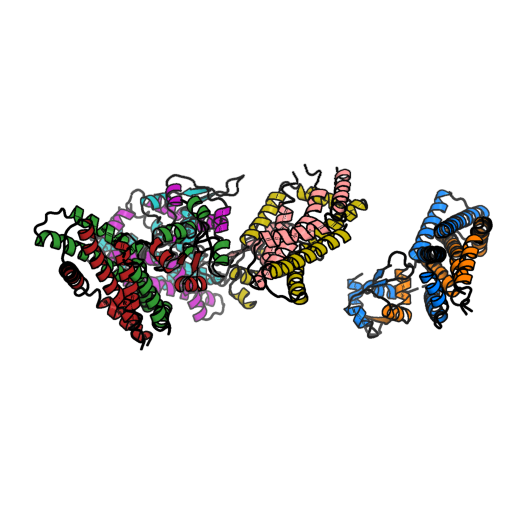1.00 48.31 131 GLY D CA 1
ATOM 4526 C C . GLY H 2 131 ? 12.154 12.264 91.402 1.00 51.49 131 GLY D C 1
ATOM 4527 O O . GLY H 2 131 ? 12.018 11.319 90.622 1.00 50.32 131 GLY D O 1
ATOM 4528 N N . LYS H 2 132 ? 12.919 13.314 91.131 1.00 53.78 132 LYS D N 1
ATOM 4529 C CA . LYS H 2 132 ? 13.649 13.420 89.879 1.00 55.49 132 LYS D CA 1
ATOM 4530 C C . LYS H 2 132 ? 14.902 14.269 90.046 1.00 55.09 132 LYS D C 1
ATOM 4531 O O . LYS H 2 132 ? 15.011 15.062 90.980 1.00 57.18 132 LYS D O 1
ATOM 4537 N N . SER H 2 133 ? 15.847 14.083 89.132 1.00 53.79 133 SER D N 1
ATOM 4538 C CA . SER H 2 133 ? 17.106 14.814 89.147 1.00 53.31 133 SER D CA 1
ATOM 4539 C C . SER H 2 133 ? 17.115 15.883 88.061 1.00 50.85 133 SER D C 1
ATOM 4540 O O . SER H 2 133 ? 17.987 15.897 87.196 1.00 53.17 133 SER D O 1
ATOM 4543 N N . SER H 2 134 ? 16.133 16.773 88.107 1.00 50.37 134 SER D N 1
ATOM 4544 C CA . SER H 2 134 ? 16.030 17.850 87.132 1.00 47.78 134 SER D CA 1
ATOM 4545 C C . SER H 2 134 ? 15.258 18.992 87.759 1.00 48.37 134 SER D C 1
ATOM 4546 O O . SER H 2 134 ? 14.793 18.874 88.889 1.00 52.88 134 SER D O 1
ATOM 4549 N N . SER H 2 135 ? 15.125 20.095 87.031 1.00 43.68 135 SER D N 1
ATOM 4550 C CA . SER H 2 135 ? 14.402 21.257 87.529 1.00 35.44 135 SER D CA 1
ATOM 4551 C C . SER H 2 135 ? 13.391 21.728 86.493 1.00 36.36 135 SER D C 1
ATOM 4552 O O . SER H 2 135 ? 13.520 21.424 85.311 1.00 35.52 135 SER D O 1
ATOM 4555 N N . ILE H 2 136 ? 12.377 22.461 86.940 1.00 37.12 136 ILE D N 1
ATOM 4556 C CA . ILE H 2 136 ? 11.362 22.977 86.028 1.00 39.26 136 ILE D CA 1
ATOM 4557 C C . ILE H 2 136 ? 11.501 24.490 85.880 1.00 35.97 136 ILE D C 1
ATOM 4558 O O . ILE H 2 136 ? 11.469 25.232 86.866 1.00 32.70 136 ILE D O 1
ATOM 4560 N N . ILE H 2 137 ? 11.657 24.935 84.638 1.00 36.75 137 ILE D N 1
ATOM 4561 C CA . ILE H 2 137 ? 11.813 26.351 84.325 1.00 35.31 137 ILE D CA 1
ATOM 4562 C C . ILE H 2 137 ? 10.565 26.884 83.636 1.00 37.24 137 ILE D C 1
ATOM 4563 O O . ILE H 2 137 ? 10.061 26.275 82.690 1.00 39.37 137 ILE D O 1
ATOM 4568 N N . LYS H 2 138 ? 10.071 28.025 84.109 1.00 37.97 138 LYS D N 1
ATOM 4569 C CA . LYS H 2 138 ? 8.880 28.633 83.532 1.00 35.42 138 LYS D CA 1
ATOM 4570 C C . LYS H 2 138 ? 9.037 30.142 83.370 1.00 34.91 138 LYS D C 1
ATOM 4571 O O . LYS H 2 138 ? 9.552 30.817 84.261 1.00 36.50 138 LYS D O 1
ATOM 4573 N N . CYS H 2 139 ? 8.592 30.658 82.225 1.00 31.11 139 CYS D N 1
ATOM 4574 C CA . CYS H 2 139 ? 8.651 32.085 81.930 1.00 26.18 139 CYS D CA 1
ATOM 4575 C C . CYS H 2 139 ? 7.662 32.818 82.823 1.00 28.01 139 CYS D C 1
ATOM 4576 O O . CYS H 2 139 ? 6.538 32.346 83.015 1.00 27.58 139 CYS D O 1
ATOM 4579 N N . THR H 2 140 ? 8.085 33.963 83.361 1.00 29.52 140 THR D N 1
ATOM 4580 C CA . THR H 2 140 ? 7.238 34.812 84.205 1.00 29.38 140 THR D CA 1
ATOM 4581 C C . THR H 2 140 ? 6.596 35.836 83.263 1.00 28.14 140 THR D C 1
ATOM 4582 O O . THR H 2 140 ? 6.813 35.784 82.056 1.00 31.83 140 THR D O 1
ATOM 4586 N N . LYS H 2 141 ? 5.818 36.772 83.787 1.00 26.70 141 LYS D N 1
ATOM 4587 C CA . LYS H 2 141 ? 5.201 37.763 82.899 1.00 32.02 141 LYS D CA 1
ATOM 4588 C C . LYS H 2 141 ? 6.238 38.684 82.226 1.00 35.48 141 LYS D C 1
ATOM 4589 O O . LYS H 2 141 ? 6.036 39.128 81.088 1.00 35.80 141 LYS D O 1
ATOM 4595 N N . LEU H 2 142 ? 7.342 38.968 82.919 1.00 32.77 142 LEU D N 1
ATOM 4596 C CA . LEU H 2 142 ? 8.389 39.833 82.362 1.00 31.34 142 LEU D CA 1
ATOM 4597 C C . LEU H 2 142 ? 9.056 39.205 81.148 1.00 29.63 142 LEU D C 1
ATOM 4598 O O . LEU H 2 142 ? 9.368 39.894 80.177 1.00 31.11 142 LEU D O 1
ATOM 4603 N N . MET H 2 143 ? 9.281 37.896 81.212 1.00 31.13 143 MET D N 1
ATOM 4604 C CA . MET H 2 143 ? 9.900 37.165 80.105 1.00 30.85 143 MET D CA 1
ATOM 4605 C C . MET H 2 143 ? 8.932 37.117 78.908 1.00 34.84 143 MET D C 1
ATOM 4606 O O . MET H 2 143 ? 9.326 37.345 77.762 1.00 29.78 143 MET D O 1
ATOM 4611 N N . ARG H 2 144 ? 7.665 36.820 79.179 1.00 30.03 144 ARG D N 1
ATOM 4612 C CA . ARG H 2 144 ? 6.667 36.768 78.118 1.00 34.58 144 ARG D CA 1
ATOM 4613 C C . ARG H 2 144 ? 6.634 38.094 77.363 1.00 35.01 144 ARG D C 1
ATOM 4614 O O . ARG H 2 144 ? 6.521 38.122 76.136 1.00 27.38 144 ARG D O 1
ATOM 4622 N N . ASP H 2 145 ? 6.734 39.195 78.101 1.00 34.94 145 ASP D N 1
ATOM 4623 C CA . ASP H 2 145 ? 6.709 40.503 77.474 1.00 35.44 145 ASP D CA 1
ATOM 4624 C C . ASP H 2 145 ? 7.952 40.719 76.633 1.00 36.75 145 ASP D C 1
ATOM 4625 O O . ASP H 2 145 ? 7.908 41.426 75.627 1.00 37.65 145 ASP D O 1
ATOM 4630 N N . LYS H 2 146 ? 9.061 40.105 77.039 1.00 34.72 146 LYS D N 1
ATOM 4631 C CA . LYS H 2 146 ? 10.302 40.225 76.279 1.00 37.36 146 LYS D CA 1
ATOM 4632 C C . LYS H 2 146 ? 10.136 39.442 74.981 1.00 33.52 146 LYS D C 1
ATOM 4633 O O . LYS H 2 146 ? 10.581 39.876 73.923 1.00 35.55 146 LYS D O 1
ATOM 4639 N N . LEU H 2 147 ? 9.490 38.282 75.071 1.00 35.11 147 LEU D N 1
ATOM 4640 C CA . LEU H 2 147 ? 9.258 37.445 73.899 1.00 35.66 147 LEU D CA 1
ATOM 4641 C C . LEU H 2 147 ? 8.386 38.212 72.919 1.00 38.38 147 LEU D C 1
ATOM 4642 O O . LEU H 2 147 ? 8.619 38.187 71.713 1.00 35.25 147 LEU D O 1
ATOM 4647 N N . GLU H 2 148 ? 7.379 38.898 73.449 1.00 39.57 148 GLU D N 1
ATOM 4648 C CA . GLU H 2 148 ? 6.488 39.692 72.614 1.00 41.25 148 GLU D CA 1
ATOM 4649 C C . GLU H 2 148 ? 7.337 40.788 71.986 1.00 44.71 148 GLU D C 1
ATOM 4650 O O . GLU H 2 148 ? 6.901 41.465 71.054 1.00 48.21 148 GLU D O 1
ATOM 4652 N N . ARG H 2 149 ? 8.557 40.947 72.503 1.00 43.43 149 ARG D N 1
ATOM 4653 C CA . ARG H 2 149 ? 9.497 41.940 71.990 1.00 44.83 149 ARG D CA 1
ATOM 4654 C C . ARG H 2 149 ? 10.747 41.270 71.396 1.00 45.79 149 ARG D C 1
ATOM 4655 O O . ARG H 2 149 ? 10.747 40.927 70.218 1.00 45.45 149 ARG D O 1
ATOM 4663 N N . GLY H 2 150 ? 11.798 41.064 72.193 1.00 49.56 150 GLY D N 1
ATOM 4664 C CA . GLY H 2 150 ? 13.001 40.446 71.652 1.00 44.83 150 GLY D CA 1
ATOM 4665 C C . GLY H 2 150 ? 13.914 39.647 72.572 1.00 46.77 150 GLY D C 1
ATOM 4666 O O . GLY H 2 150 ? 14.361 40.125 73.611 1.00 51.25 150 GLY D O 1
ATOM 4667 N N . GLU H 2 151 ? 14.195 38.415 72.161 1.00 45.60 151 GLU D N 1
ATOM 4668 C CA . GLU H 2 151 ? 15.072 37.493 72.879 1.00 45.58 151 GLU D CA 1
ATOM 4669 C C . GLU H 2 151 ? 15.860 36.752 71.788 1.00 48.67 151 GLU D C 1
ATOM 4670 O O . GLU H 2 151 ? 15.265 36.166 70.877 1.00 40.93 151 GLU D O 1
ATOM 4672 N N . VAL H 2 152 ? 17.190 36.791 71.883 1.00 50.50 152 VAL D N 1
ATOM 4673 C CA . VAL H 2 152 ? 18.081 36.172 70.894 1.00 50.73 152 VAL D CA 1
ATOM 4674 C C . VAL H 2 152 ? 18.091 34.651 70.866 1.00 51.52 152 VAL D C 1
ATOM 4675 O O . VAL H 2 152 ? 18.213 33.994 71.900 1.00 51.82 152 VAL D O 1
ATOM 4677 N N . GLU H 2 153 ? 17.983 34.105 69.658 1.00 54.74 153 GLU D N 1
ATOM 4678 C CA . GLU H 2 153 ? 17.975 32.663 69.445 1.00 57.35 153 GLU D CA 1
ATOM 4679 C C . GLU H 2 153 ? 19.387 32.157 69.181 1.00 58.19 153 GLU D C 1
ATOM 4680 O O . GLU H 2 153 ? 20.311 32.995 69.163 1.00 60.12 153 GLU D O 1
ATOM 4682 N N . THR I 2 7 ? 35.561 91.047 60.415 1.00 22.73 7 THR I N 1
ATOM 4683 C CA . THR I 2 7 ? 36.256 90.224 59.384 1.00 26.34 7 THR I CA 1
ATOM 4684 C C . THR I 2 7 ? 35.464 88.968 59.055 1.00 26.24 7 THR I C 1
ATOM 4685 O O . THR I 2 7 ? 35.310 88.619 57.881 1.00 26.03 7 THR I O 1
ATOM 4689 N N . GLN I 2 8 ? 34.967 88.291 60.088 1.00 19.28 8 GLN I N 1
ATOM 4690 C CA . GLN I 2 8 ? 34.176 87.076 59.898 1.00 27.99 8 GLN I CA 1
ATOM 4691 C C . GLN I 2 8 ? 32.916 87.400 59.106 1.00 30.70 8 GLN I C 1
ATOM 4692 O O . GLN I 2 8 ? 32.467 86.611 58.269 1.00 34.75 8 GLN I O 1
ATOM 4698 N N . GLN I 2 9 ? 32.353 88.570 59.379 1.00 27.03 9 GLN I N 1
ATOM 4699 C CA . GLN I 2 9 ? 31.149 89.023 58.705 1.00 28.81 9 GLN I CA 1
ATOM 4700 C C . GLN I 2 9 ? 31.505 89.416 57.265 1.00 23.73 9 GLN I C 1
ATOM 4701 O O . GLN I 2 9 ? 30.697 89.259 56.342 1.00 19.64 9 GLN I O 1
ATOM 4703 N N . MET I 2 10 ? 32.721 89.920 57.073 1.00 23.48 10 MET I N 1
ATOM 4704 C CA . MET I 2 10 ? 33.162 90.281 55.733 1.00 23.85 10 MET I CA 1
ATOM 4705 C C . MET I 2 10 ? 33.382 89.011 54.924 1.00 28.54 10 MET I C 1
ATOM 4706 O O . MET I 2 10 ? 33.003 88.946 53.750 1.00 29.55 10 MET I O 1
ATOM 4711 N N . ALA I 2 11 ? 33.985 88.001 55.550 1.00 19.10 11 ALA I N 1
ATOM 4712 C CA . ALA I 2 11 ? 34.221 86.735 54.864 1.00 21.01 11 ALA I CA 1
ATOM 4713 C C . ALA I 2 11 ? 32.886 86.153 54.403 1.00 19.33 11 ALA I C 1
ATOM 4714 O O . ALA I 2 11 ? 32.759 85.695 53.264 1.00 14.81 11 ALA I O 1
ATOM 4716 N N . VAL I 2 12 ? 31.893 86.169 55.288 1.00 21.65 12 VAL I N 1
ATOM 4717 C CA . VAL I 2 12 ? 30.564 85.664 54.946 1.00 16.52 12 VAL I CA 1
ATOM 4718 C C . VAL I 2 12 ? 30.030 86.446 53.742 1.00 19.92 12 VAL I C 1
ATOM 4719 O O . VAL I 2 12 ? 29.517 85.872 52.787 1.00 21.86 12 VAL I O 1
ATOM 4723 N N . SER I 2 13 ? 30.157 87.767 53.805 1.00 19.15 13 SER I N 1
ATOM 4724 C CA . SER I 2 13 ? 29.719 88.652 52.731 1.00 16.58 13 SER I CA 1
ATOM 4725 C C . SER I 2 13 ? 30.419 88.289 51.403 1.00 20.86 13 SER I C 1
ATOM 4726 O O . SER I 2 13 ? 29.777 88.175 50.354 1.00 20.95 13 SER I O 1
ATOM 4729 N N . ILE I 2 14 ? 31.735 88.104 51.457 1.00 21.43 14 ILE I N 1
ATOM 4730 C CA . ILE I 2 14 ? 32.507 87.754 50.272 1.00 20.04 14 ILE I CA 1
ATOM 4731 C C . ILE I 2 14 ? 32.031 86.426 49.687 1.00 18.92 14 ILE I C 1
ATOM 4732 O O . ILE I 2 14 ? 31.847 86.303 48.480 1.00 16.76 14 ILE I O 1
ATOM 4737 N N . ILE I 2 15 ? 31.805 85.444 50.551 1.00 19.01 15 ILE I N 1
ATOM 4738 C CA . ILE I 2 15 ? 31.310 84.136 50.125 1.00 20.51 15 ILE I CA 1
ATOM 4739 C C . ILE I 2 15 ? 29.942 84.265 49.431 1.00 16.47 15 ILE I C 1
ATOM 4740 O O . ILE I 2 15 ? 29.693 83.625 48.421 1.00 18.27 15 ILE I O 1
ATOM 4745 N N . ASN I 2 16 ? 29.054 85.088 49.971 1.00 11.50 16 ASN I N 1
ATOM 4746 C CA . ASN I 2 16 ? 27.758 85.256 49.348 1.00 20.38 16 ASN I CA 1
ATOM 4747 C C . ASN I 2 16 ? 27.864 85.970 48.001 1.00 24.35 16 ASN I C 1
ATOM 4748 O O . ASN I 2 16 ? 27.194 85.595 47.042 1.00 26.33 16 ASN I O 1
ATOM 4753 N N . SER I 2 17 ? 28.705 86.996 47.923 1.00 21.49 17 SER I N 1
ATOM 4754 C CA . SER I 2 17 ? 28.868 87.724 46.671 1.00 21.39 17 SER I CA 1
ATOM 4755 C C . SER I 2 17 ? 29.360 86.762 45.605 1.00 23.08 17 SER I C 1
ATOM 4756 O O . SER I 2 17 ? 29.014 86.888 44.428 1.00 22.39 17 SER I O 1
ATOM 4759 N N . SER I 2 18 ? 30.166 85.796 46.034 1.00 14.98 18 SER I N 1
ATOM 4760 C CA . SER I 2 18 ? 30.714 84.802 45.131 1.00 17.19 18 SER I CA 1
ATOM 4761 C C . SER I 2 18 ? 29.579 83.994 44.518 1.00 18.39 18 SER I C 1
ATOM 4762 O O . SER I 2 18 ? 29.573 83.722 43.317 1.00 21.13 18 SER I O 1
ATOM 4765 N N . PHE I 2 19 ? 28.615 83.622 45.355 1.00 16.80 19 PHE I N 1
ATOM 4766 C CA . PHE I 2 19 ? 27.448 82.866 44.910 1.00 19.75 19 PHE I CA 1
ATOM 4767 C C . PHE I 2 19 ? 26.649 83.689 43.907 1.00 19.47 19 PHE I C 1
ATOM 4768 O O . PHE I 2 19 ? 26.164 83.160 42.910 1.00 24.55 19 PHE I O 1
ATOM 4776 N N . GLU I 2 20 ? 26.509 84.985 44.179 1.00 19.21 20 GLU I N 1
ATOM 4777 C CA . GLU I 2 20 ? 25.777 85.878 43.285 1.00 21.20 20 GLU I CA 1
ATOM 4778 C C . GLU I 2 20 ? 26.491 85.972 41.957 1.00 19.64 20 GLU I C 1
ATOM 4779 O O . GLU I 2 20 ? 25.850 86.113 40.922 1.00 21.15 20 GLU I O 1
ATOM 4785 N N . ALA I 2 21 ? 27.821 85.893 41.993 1.00 22.29 21 ALA I N 1
ATOM 4786 C CA . ALA I 2 21 ? 28.628 85.977 40.775 1.00 17.48 21 ALA I CA 1
ATOM 4787 C C . ALA I 2 21 ? 28.468 84.731 39.925 1.00 18.58 21 ALA I C 1
ATOM 4788 O O . ALA I 2 21 ? 28.477 84.807 38.696 1.00 15.86 21 ALA I O 1
ATOM 4790 N N . ALA I 2 22 ? 28.323 83.585 40.582 1.00 17.23 22 ALA I N 1
ATOM 4791 C CA . ALA I 2 22 ? 28.162 82.320 39.874 1.00 21.69 22 ALA I CA 1
ATOM 4792 C C . ALA I 2 22 ? 26.783 82.266 39.223 1.00 22.10 22 ALA I C 1
ATOM 4793 O O . ALA I 2 22 ? 26.613 81.691 38.151 1.00 23.18 22 ALA I O 1
ATOM 4795 N N . VAL I 2 23 ? 25.799 82.873 39.874 1.00 22.06 23 VAL I N 1
ATOM 4796 C CA . VAL I 2 23 ? 24.447 82.884 39.341 1.00 22.14 23 VAL I CA 1
ATOM 4797 C C . VAL I 2 23 ? 24.341 83.817 38.129 1.00 23.34 23 VAL I C 1
ATOM 4798 O O . VAL I 2 23 ? 23.773 83.450 37.099 1.00 20.30 23 VAL I O 1
ATOM 4802 N N . VAL I 2 24 ? 24.888 85.022 38.261 1.00 20.51 24 VAL I N 1
ATOM 4803 C CA . VAL I 2 24 ? 24.840 85.993 37.182 1.00 22.01 24 VAL I CA 1
ATOM 4804 C C . VAL I 2 24 ? 25.653 85.491 36.000 1.00 21.16 24 VAL I C 1
ATOM 4805 O O . VAL I 2 24 ? 25.360 85.805 34.853 1.00 19.15 24 VAL I O 1
ATOM 4809 N N . ALA I 2 25 ? 26.677 84.697 36.289 1.00 22.70 25 ALA I N 1
ATOM 4810 C CA . ALA I 2 25 ? 27.524 84.155 35.246 1.00 23.07 25 ALA I CA 1
ATOM 4811 C C . ALA I 2 25 ? 26.765 83.086 34.455 1.00 27.16 25 ALA I C 1
ATOM 4812 O O . ALA I 2 25 ? 26.701 83.135 33.220 1.00 25.63 25 ALA I O 1
ATOM 4814 N N . ALA I 2 26 ? 26.190 82.121 35.167 1.00 25.40 26 ALA I N 1
ATOM 4815 C CA . ALA I 2 26 ? 25.447 81.059 34.507 1.00 24.64 26 ALA I CA 1
ATOM 4816 C C . ALA I 2 26 ? 24.260 81.653 33.765 1.00 25.56 26 ALA I C 1
ATOM 4817 O O . ALA I 2 26 ? 24.060 81.401 32.572 1.00 27.05 26 ALA I O 1
ATOM 4819 N N . THR I 2 27 ? 23.492 82.467 34.482 1.00 25.49 27 THR I N 1
ATOM 4820 C CA . THR I 2 27 ? 22.306 83.097 33.934 1.00 23.01 27 THR I CA 1
ATOM 4821 C C . THR I 2 27 ? 22.622 83.932 32.702 1.00 28.32 27 THR I C 1
ATOM 4822 O O . THR I 2 27 ? 21.947 83.798 31.678 1.00 25.08 27 THR I O 1
ATOM 4826 N N . SER I 2 28 ? 23.654 84.776 32.786 1.00 25.67 28 SER I N 1
ATOM 4827 C CA . SER I 2 28 ? 24.021 85.625 31.653 1.00 24.41 28 SER I CA 1
ATOM 4828 C C . SER I 2 28 ? 24.686 84.826 30.531 1.00 26.53 28 SER I C 1
ATOM 4829 O O . SER I 2 28 ? 24.658 85.243 29.374 1.00 27.85 28 SER I O 1
ATOM 4832 N N . ALA I 2 29 ? 25.284 83.687 30.866 1.00 24.60 29 ALA I N 1
ATOM 4833 C CA . ALA I 2 29 ? 25.920 82.843 29.856 1.00 23.85 29 ALA I CA 1
ATOM 4834 C C . ALA I 2 29 ? 24.842 82.211 28.975 1.00 24.26 29 ALA I C 1
ATOM 4835 O O . ALA I 2 29 ? 25.007 82.125 27.759 1.00 13.79 29 ALA I O 1
ATOM 4837 N N . LEU I 2 30 ? 23.745 81.772 29.593 1.00 25.30 30 LEU I N 1
ATOM 4838 C CA . LEU I 2 30 ? 22.626 81.179 28.864 1.00 26.49 30 LEU I CA 1
ATOM 4839 C C . LEU I 2 30 ? 22.014 82.169 27.860 1.00 26.74 30 LEU I C 1
ATOM 4840 O O . LEU I 2 30 ? 21.863 81.868 26.669 1.00 29.56 30 LEU I O 1
ATOM 4845 N N . GLU I 2 31 ? 21.650 83.348 28.352 1.00 25.40 31 GLU I N 1
ATOM 4846 C CA . GLU I 2 31 ? 21.063 84.382 27.513 1.00 24.70 31 GLU I CA 1
ATOM 4847 C C . GLU I 2 31 ? 21.959 84.773 26.345 1.00 21.94 31 GLU I C 1
ATOM 4848 O O . GLU I 2 31 ? 21.496 84.880 25.218 1.00 24.77 31 GLU I O 1
ATOM 4854 N N . ASN I 2 32 ? 23.239 84.990 26.607 1.00 23.15 32 ASN I N 1
ATOM 4855 C CA . ASN I 2 32 ? 24.134 85.388 25.537 1.00 28.84 32 ASN I CA 1
ATOM 4856 C C . ASN I 2 32 ? 24.221 84.315 24.462 1.00 29.18 32 ASN I C 1
ATOM 4857 O O . ASN I 2 32 ? 24.672 84.583 23.359 1.00 22.12 32 ASN I O 1
ATOM 4862 N N . MET I 2 33 ? 23.788 83.101 24.781 1.00 29.98 33 MET I N 1
ATOM 4863 C CA . MET I 2 33 ? 23.830 82.015 23.812 1.00 35.76 33 MET I CA 1
ATOM 4864 C C . MET I 2 33 ? 22.448 81.703 23.240 1.00 38.40 33 MET I C 1
ATOM 4865 O O . MET I 2 33 ? 22.274 80.719 22.528 1.00 42.43 33 MET I O 1
ATOM 4870 N N . GLY I 2 34 ? 21.469 82.546 23.557 1.00 36.18 34 GLY I N 1
ATOM 4871 C CA . GLY I 2 34 ? 20.121 82.344 23.056 1.00 34.56 34 GLY I CA 1
ATOM 4872 C C . GLY I 2 34 ? 19.391 81.147 23.641 1.00 35.33 34 GLY I C 1
ATOM 4873 O O . GLY I 2 34 ? 18.539 80.556 22.986 1.00 35.13 34 GLY I O 1
ATOM 4874 N N . ILE I 2 35 ? 19.717 80.788 24.876 1.00 34.03 35 ILE I N 1
ATOM 4875 C CA . ILE I 2 35 ? 19.081 79.651 25.530 1.00 33.48 35 ILE I CA 1
ATOM 4876 C C . ILE I 2 35 ? 18.119 80.122 26.606 1.00 31.67 35 ILE I C 1
ATOM 4877 O O . ILE I 2 35 ? 18.494 80.896 27.486 1.00 37.25 35 ILE I O 1
ATOM 4882 N N . GLU I 2 36 ? 16.879 79.651 26.524 1.00 32.08 36 GLU I N 1
ATOM 4883 C CA . GLU I 2 36 ? 15.834 80.020 27.473 1.00 36.21 36 GLU I CA 1
ATOM 4884 C C . GLU I 2 36 ? 16.076 79.397 28.836 1.00 36.40 36 GLU I C 1
ATOM 4885 O O . GLU I 2 36 ? 16.680 78.335 28.946 1.00 32.09 36 GLU I O 1
ATOM 4887 N N . TYR I 2 37 ? 15.575 80.054 29.874 1.00 36.73 37 TYR I N 1
ATOM 4888 C CA . TYR I 2 37 ? 15.750 79.563 31.229 1.00 39.38 37 TYR I CA 1
ATOM 4889 C C . TYR I 2 37 ? 14.874 80.341 32.196 1.00 38.45 37 TYR I C 1
ATOM 4890 O O . TYR I 2 37 ? 14.487 81.480 31.928 1.00 44.14 37 TYR I O 1
ATOM 4899 N N . ASP I 2 38 ? 14.574 79.720 33.328 1.00 38.61 38 ASP I N 1
ATOM 4900 C CA . ASP I 2 38 ? 13.787 80.367 34.358 1.00 37.93 38 ASP I CA 1
ATOM 4901 C C . ASP I 2 38 ? 14.750 80.756 35.476 1.00 35.77 38 ASP I C 1
ATOM 4902 O O . ASP I 2 38 ? 15.524 79.924 35.951 1.00 35.68 38 ASP I O 1
ATOM 4907 N N . TYR I 2 39 ? 14.700 82.017 35.891 1.00 33.37 39 TYR I N 1
ATOM 4908 C CA . TYR I 2 39 ? 15.590 82.502 36.934 1.00 30.31 39 TYR I CA 1
ATOM 4909 C C . TYR I 2 39 ? 15.659 81.557 38.119 1.00 28.92 39 TYR I C 1
ATOM 4910 O O . TYR I 2 39 ? 16.738 81.077 38.480 1.00 25.83 39 TYR I O 1
ATOM 4919 N N . GLN I 2 40 ? 14.505 81.302 38.729 1.00 27.30 40 GLN I N 1
ATOM 4920 C CA . GLN I 2 40 ? 14.427 80.407 39.882 1.00 21.95 40 GLN I CA 1
ATOM 4921 C C . GLN I 2 40 ? 15.133 79.080 39.619 1.00 23.68 40 GLN I C 1
ATOM 4922 O O . GLN I 2 40 ? 15.905 78.606 40.449 1.00 23.41 40 GLN I O 1
ATOM 4928 N N . ASP I 2 41 ? 14.870 78.483 38.462 1.00 24.39 41 ASP I N 1
ATOM 4929 C CA . ASP I 2 41 ? 15.502 77.219 38.120 1.00 26.77 41 ASP I CA 1
ATOM 4930 C C . ASP I 2 41 ? 17.021 77.330 38.227 1.00 33.00 41 ASP I C 1
ATOM 4931 O O . ASP I 2 41 ? 17.647 76.642 39.035 1.00 35.14 41 ASP I O 1
ATOM 4936 N N . ILE I 2 42 ? 17.607 78.207 37.414 1.00 30.81 42 ILE I N 1
ATOM 4937 C CA . ILE I 2 42 ? 19.046 78.390 37.418 1.00 27.96 42 ILE I CA 1
ATOM 4938 C C . ILE I 2 42 ? 19.584 78.818 38.776 1.00 26.36 42 ILE I C 1
ATOM 4939 O O . ILE I 2 42 ? 20.701 78.458 39.146 1.00 29.87 42 ILE I O 1
ATOM 4944 N N . TYR I 2 43 ? 18.797 79.583 39.522 1.00 25.59 43 TYR I N 1
ATOM 4945 C CA . TYR I 2 43 ? 19.231 80.035 40.837 1.00 25.45 43 TYR I CA 1
ATOM 4946 C C . TYR I 2 43 ? 19.362 78.817 41.743 1.00 26.43 43 TYR I C 1
ATOM 4947 O O . TYR I 2 43 ? 20.378 78.627 42.406 1.00 29.08 43 TYR I O 1
ATOM 4956 N N . SER I 2 44 ? 18.333 77.980 41.747 1.00 26.27 44 SER I N 1
ATOM 4957 C CA . SER I 2 44 ? 18.326 76.784 42.572 1.00 25.30 44 SER I CA 1
ATOM 4958 C C . SER I 2 44 ? 19.482 75.834 42.238 1.00 27.01 44 SER I C 1
ATOM 4959 O O . SER I 2 44 ? 20.164 75.339 43.135 1.00 23.83 44 SER I O 1
ATOM 4962 N N . ARG I 2 45 ? 19.712 75.584 40.952 1.00 27.98 45 ARG I N 1
ATOM 4963 C CA . ARG I 2 45 ? 20.793 74.691 40.552 1.00 26.61 45 ARG I CA 1
ATOM 4964 C C . ARG I 2 45 ? 22.177 75.153 41.020 1.00 26.21 45 ARG I C 1
ATOM 4965 O O . ARG I 2 45 ? 22.945 74.376 41.594 1.00 24.78 45 ARG I O 1
ATOM 4973 N N . VAL I 2 46 ? 22.489 76.419 40.781 1.00 25.33 46 VAL I N 1
ATOM 4974 C CA . VAL I 2 46 ? 23.777 76.968 41.173 1.00 26.58 46 VAL I CA 1
ATOM 4975 C C . VAL I 2 46 ? 23.930 77.025 42.690 1.00 31.53 46 VAL I C 1
ATOM 4976 O O . VAL I 2 46 ? 25.034 76.914 43.209 1.00 36.31 46 VAL I O 1
ATOM 4980 N N . LYS I 2 47 ? 22.814 77.174 43.394 1.00 32.73 47 LYS I N 1
ATOM 4981 C CA . LYS I 2 47 ? 22.826 77.255 44.848 1.00 34.70 47 LYS I CA 1
ATOM 4982 C C . LYS I 2 47 ? 23.085 75.889 45.489 1.00 35.54 47 LYS I C 1
ATOM 4983 O O . LYS I 2 47 ? 23.755 75.806 46.526 1.00 36.27 47 LYS I O 1
ATOM 4989 N N . ASN I 2 48 ? 22.552 74.823 44.888 1.00 32.03 48 ASN I N 1
ATOM 4990 C CA . ASN I 2 48 ? 22.771 73.472 45.411 1.00 30.71 48 ASN I CA 1
ATOM 4991 C C . ASN I 2 48 ? 24.229 73.103 45.168 1.00 27.39 48 ASN I C 1
ATOM 4992 O O . ASN I 2 48 ? 24.879 72.478 46.014 1.00 29.87 48 ASN I O 1
ATOM 4997 N N . LYS I 2 49 ? 24.734 73.479 43.998 1.00 23.13 49 LYS I N 1
ATOM 4998 C CA . LYS I 2 49 ? 26.116 73.172 43.657 1.00 22.41 49 LYS I CA 1
ATOM 4999 C C . LYS I 2 49 ? 27.074 73.949 44.548 1.00 19.57 49 LYS I C 1
ATOM 5000 O O . LYS I 2 49 ? 28.007 73.374 45.111 1.00 17.72 49 LYS I O 1
ATOM 5006 N N . PHE I 2 50 ? 26.825 75.249 44.683 1.00 10.30 50 PHE I N 1
ATOM 5007 C CA . PHE I 2 50 ? 27.665 76.110 45.500 1.00 15.39 50 PHE I CA 1
ATOM 5008 C C . PHE I 2 50 ? 27.665 75.666 46.973 1.00 20.44 50 PHE I C 1
ATOM 5009 O O . PHE I 2 50 ? 28.728 75.460 47.574 1.00 22.71 50 PHE I O 1
ATOM 5017 N N . ASP I 2 51 ? 26.478 75.513 47.552 1.00 17.68 51 ASP I N 1
ATOM 5018 C CA . ASP I 2 51 ? 26.370 75.092 48.944 1.00 22.38 51 ASP I CA 1
ATOM 5019 C C . ASP I 2 51 ? 27.049 73.739 49.150 1.00 23.91 51 ASP I C 1
ATOM 5020 O O . ASP I 2 51 ? 27.738 73.524 50.149 1.00 24.59 51 ASP I O 1
ATOM 5025 N N . PHE I 2 52 ? 26.869 72.830 48.201 1.00 21.49 52 PHE I N 1
ATOM 5026 C CA . PHE I 2 52 ? 27.481 71.519 48.336 1.00 18.58 52 PHE I CA 1
ATOM 5027 C C . PHE I 2 52 ? 28.990 71.600 48.249 1.00 22.27 52 PHE I C 1
ATOM 5028 O O . PHE I 2 52 ? 29.702 71.014 49.064 1.00 28.46 52 PHE I O 1
ATOM 5036 N N . VAL I 2 53 ? 29.472 72.328 47.248 1.00 19.66 53 VAL I N 1
ATOM 5037 C CA . VAL I 2 53 ? 30.899 72.474 47.029 1.00 15.11 53 VAL I CA 1
ATOM 5038 C C . VAL I 2 53 ? 31.601 73.171 48.185 1.00 20.37 53 VAL I C 1
ATOM 5039 O O . VAL I 2 53 ? 32.638 72.704 48.647 1.00 20.38 53 VAL I O 1
ATOM 5043 N N . MET I 2 54 ? 31.043 74.279 48.661 1.00 18.99 54 MET I N 1
ATOM 5044 C CA . MET I 2 54 ? 31.664 74.999 49.772 1.00 21.78 54 MET I CA 1
ATOM 5045 C C . MET I 2 54 ? 31.656 74.145 51.043 1.00 22.79 54 MET I C 1
ATOM 5046 O O . MET I 2 54 ? 32.602 74.182 51.831 1.00 32.33 54 MET I O 1
ATOM 5048 N N . ASP I 2 55 ? 30.595 73.366 51.230 1.00 23.22 55 ASP I N 1
ATOM 5049 C CA . ASP I 2 55 ? 30.475 72.509 52.405 1.00 15.35 55 ASP I CA 1
ATOM 5050 C C . ASP I 2 55 ? 31.289 71.235 52.267 1.00 19.54 55 ASP I C 1
ATOM 5051 O O . ASP I 2 55 ? 32.108 70.919 53.132 1.00 20.17 55 ASP I O 1
ATOM 5056 N N . ASP I 2 56 ? 31.081 70.499 51.180 1.00 17.64 56 ASP I N 1
ATOM 5057 C CA . ASP I 2 56 ? 31.818 69.259 50.986 1.00 18.57 56 ASP I CA 1
ATOM 5058 C C . ASP I 2 56 ? 33.337 69.437 50.911 1.00 17.77 56 ASP I C 1
ATOM 5059 O O . ASP I 2 56 ? 34.083 68.564 51.359 1.00 17.54 56 ASP I O 1
ATOM 5064 N N . SER I 2 57 ? 33.788 70.563 50.351 1.00 16.88 57 SER I N 1
ATOM 5065 C CA . SER I 2 57 ? 35.220 70.838 50.197 1.00 19.32 57 SER I CA 1
ATOM 5066 C C . SER I 2 57 ? 35.936 71.246 51.484 1.00 20.11 57 SER I C 1
ATOM 5067 O O . SER I 2 57 ? 37.168 71.199 51.561 1.00 16.93 57 SER I O 1
ATOM 5070 N N . GLY I 2 58 ? 35.162 71.654 52.485 1.00 20.05 58 GLY I N 1
ATOM 5071 C CA . GLY I 2 58 ? 35.740 72.092 53.740 1.00 19.96 58 GLY I CA 1
ATOM 5072 C C . GLY I 2 58 ? 36.233 73.516 53.579 1.00 23.62 58 GLY I C 1
ATOM 5073 O O . GLY I 2 58 ? 36.704 74.148 54.527 1.00 19.96 58 GLY I O 1
ATOM 5074 N N . VAL I 2 59 ? 36.116 74.026 52.360 1.00 21.04 59 VAL I N 1
ATOM 5075 C CA . VAL I 2 59 ? 36.560 75.377 52.063 1.00 19.42 59 VAL I CA 1
ATOM 5076 C C . VAL I 2 59 ? 35.751 76.464 52.759 1.00 20.46 59 VAL I C 1
ATOM 5077 O O . VAL I 2 59 ? 36.289 77.516 53.020 1.00 11.25 59 VAL I O 1
ATOM 5081 N N . LYS I 2 60 ? 34.473 76.252 53.053 1.00 17.11 60 LYS I N 1
ATOM 5082 C CA . LYS I 2 60 ? 33.745 77.326 53.732 1.00 20.10 60 LYS I CA 1
ATOM 5083 C C . LYS I 2 60 ? 34.359 77.542 55.114 1.00 15.45 60 LYS I C 1
ATOM 5084 O O . LYS I 2 60 ? 34.589 78.672 55.529 1.00 20.44 60 LYS I O 1
ATOM 5090 N N . ASN I 2 61 ? 34.635 76.444 55.808 1.00 15.21 61 ASN I N 1
ATOM 5091 C CA . ASN I 2 61 ? 35.223 76.484 57.138 1.00 13.79 61 ASN I CA 1
ATOM 5092 C C . ASN I 2 61 ? 36.620 77.102 57.124 1.00 16.08 61 ASN I C 1
ATOM 5093 O O . ASN I 2 61 ? 37.026 77.749 58.091 1.00 12.48 61 ASN I O 1
ATOM 5098 N N . ASN I 2 62 ? 37.349 76.886 56.028 1.00 18.18 62 ASN I N 1
ATOM 5099 C CA . ASN I 2 62 ? 38.708 77.398 55.861 1.00 10.44 62 ASN I CA 1
ATOM 5100 C C . ASN I 2 62 ? 38.772 78.931 55.983 1.00 9.35 62 ASN I C 1
ATOM 5101 O O . ASN I 2 62 ? 39.522 79.446 56.812 1.00 18.85 62 ASN I O 1
ATOM 5106 N N . PRO I 2 63 ? 37.992 79.677 55.170 1.00 11.83 63 PRO I N 1
ATOM 5107 C CA . PRO I 2 63 ? 37.916 81.144 55.147 1.00 20.37 63 PRO I CA 1
ATOM 5108 C C . PRO I 2 63 ? 37.282 81.759 56.381 1.00 25.35 63 PRO I C 1
ATOM 5109 O O . PRO I 2 63 ? 37.805 82.731 56.929 1.00 25.94 63 PRO I O 1
ATOM 5113 N N . ILE I 2 64 ? 36.142 81.214 56.797 1.00 21.28 64 ILE I N 1
ATOM 5114 C CA . ILE I 2 64 ? 35.475 81.722 57.986 1.00 28.15 64 ILE I CA 1
ATOM 5115 C C . ILE I 2 64 ? 36.415 81.500 59.157 1.00 25.46 64 ILE I C 1
ATOM 5116 O O . ILE I 2 64 ? 36.497 82.328 60.063 1.00 26.95 64 ILE I O 1
ATOM 5121 N N . GLY I 2 65 ? 37.151 80.393 59.111 1.00 24.53 65 GLY I N 1
ATOM 5122 C CA . GLY I 2 65 ? 38.101 80.107 60.167 1.00 25.70 65 GLY I CA 1
ATOM 5123 C C . GLY I 2 65 ? 39.226 81.122 60.127 1.00 28.12 65 GLY I C 1
ATOM 5124 O O . GLY I 2 65 ? 39.636 81.654 61.167 1.00 30.34 65 GLY I O 1
ATOM 5125 N N . LYS I 2 66 ? 39.726 81.398 58.922 1.00 25.66 66 LYS I N 1
ATOM 5126 C CA . LYS I 2 66 ? 40.810 82.359 58.754 1.00 24.86 66 LYS I CA 1
ATOM 5127 C C . LYS I 2 66 ? 40.345 83.767 59.107 1.00 21.89 66 LYS I C 1
ATOM 5128 O O . LYS I 2 66 ? 41.106 84.546 59.665 1.00 18.68 66 LYS I O 1
ATOM 5134 N N . ALA I 2 67 ? 39.095 84.089 58.797 1.00 26.70 67 ALA I N 1
ATOM 5135 C CA . ALA I 2 67 ? 38.565 85.409 59.121 1.00 23.35 67 ALA I CA 1
ATOM 5136 C C . ALA I 2 67 ? 38.507 85.579 60.650 1.00 25.65 67 ALA I C 1
ATOM 5137 O O . ALA I 2 67 ? 38.778 86.656 61.178 1.00 27.62 67 ALA I O 1
ATOM 5139 N N . ILE I 2 68 ? 38.152 84.506 61.350 1.00 24.86 68 ILE I N 1
ATOM 5140 C CA . ILE I 2 68 ? 38.083 84.520 62.806 1.00 26.98 68 ILE I CA 1
ATOM 5141 C C . ILE I 2 68 ? 39.482 84.716 63.416 1.00 30.77 68 ILE I C 1
ATOM 5142 O O . ILE I 2 68 ? 39.640 85.362 64.454 1.00 31.61 68 ILE I O 1
ATOM 5147 N N . THR I 2 69 ? 40.493 84.155 62.766 1.00 29.76 69 THR I N 1
ATOM 5148 C CA . THR I 2 69 ? 41.859 84.293 63.244 1.00 26.14 69 THR I CA 1
ATOM 5149 C C . THR I 2 69 ? 42.249 85.767 63.210 1.00 26.29 69 THR I C 1
ATOM 5150 O O . THR I 2 69 ? 42.868 86.284 64.140 1.00 26.28 69 THR I O 1
ATOM 5154 N N . ILE I 2 70 ? 41.868 86.449 62.139 1.00 24.54 70 ILE I N 1
ATOM 5155 C CA . ILE I 2 70 ? 42.168 87.866 62.015 1.00 26.19 70 ILE I CA 1
ATOM 5156 C C . ILE I 2 70 ? 41.435 88.708 63.077 1.00 22.60 70 ILE I C 1
ATOM 5157 O O . ILE I 2 70 ? 42.068 89.496 63.772 1.00 23.64 70 ILE I O 1
ATOM 5162 N N . ASP I 2 71 ? 40.122 88.528 63.220 1.00 20.85 71 ASP I N 1
ATOM 5163 C CA . ASP I 2 71 ? 39.356 89.271 64.230 1.00 25.48 71 ASP I CA 1
ATOM 5164 C C . ASP I 2 71 ? 40.046 89.145 65.576 1.00 28.46 71 ASP I C 1
ATOM 5165 O O . ASP I 2 71 ? 40.250 90.138 66.279 1.00 29.76 71 ASP I O 1
ATOM 5170 N N . GLN I 2 72 ? 40.392 87.912 65.934 1.00 27.38 72 GLN I N 1
ATOM 5171 C CA . GLN I 2 72 ? 41.086 87.674 67.186 1.00 28.26 72 GLN I CA 1
ATOM 5172 C C . GLN I 2 72 ? 42.342 88.546 67.222 1.00 29.67 72 GLN I C 1
ATOM 5173 O O . GLN I 2 72 ? 42.522 89.319 68.158 1.00 33.90 72 GLN I O 1
ATOM 5179 N N . ALA I 2 73 ? 43.189 88.455 66.195 1.00 24.08 73 ALA I N 1
ATOM 5180 C CA . ALA I 2 73 ? 44.415 89.253 66.164 1.00 23.56 73 ALA I CA 1
ATOM 5181 C C . ALA I 2 73 ? 44.130 90.746 66.290 1.00 26.97 73 ALA I C 1
ATOM 5182 O O . ALA I 2 73 ? 44.992 91.512 66.707 1.00 30.56 73 ALA I O 1
ATOM 5184 N N . LEU I 2 74 ? 42.927 91.161 65.917 1.00 30.09 74 LEU I N 1
ATOM 5185 C CA . LEU I 2 74 ? 42.545 92.564 66.020 1.00 33.91 74 LEU I CA 1
ATOM 5186 C C . LEU I 2 74 ? 42.143 92.872 67.456 1.00 34.75 74 LEU I C 1
ATOM 5187 O O . LEU I 2 74 ? 42.175 94.023 67.887 1.00 35.70 74 LEU I O 1
ATOM 5192 N N . ASN I 2 75 ? 41.770 91.830 68.192 1.00 35.87 75 ASN I N 1
ATOM 5193 C CA . ASN I 2 75 ? 41.376 91.968 69.588 1.00 35.46 75 ASN I CA 1
ATOM 5194 C C . ASN I 2 75 ? 42.570 91.631 70.479 1.00 32.44 75 ASN I C 1
ATOM 5195 O O . ASN I 2 75 ? 42.417 91.281 71.644 1.00 34.64 75 ASN I O 1
ATOM 5200 N N . ASN I 2 76 ? 43.762 91.732 69.903 1.00 33.38 76 ASN I N 1
ATOM 5201 C CA . ASN I 2 76 ? 45.015 91.457 70.600 1.00 35.27 76 ASN I CA 1
ATOM 5202 C C . ASN I 2 76 ? 45.295 90.011 71.027 1.00 37.94 76 ASN I C 1
ATOM 5203 O O . ASN I 2 76 ? 46.026 89.766 71.991 1.00 38.34 76 ASN I O 1
ATOM 5208 N N . LYS I 2 77 ? 44.719 89.060 70.298 1.00 36.44 77 LYS I N 1
ATOM 5209 C CA . LYS I 2 77 ? 44.940 87.640 70.558 1.00 35.28 77 LYS I CA 1
ATOM 5210 C C . LYS I 2 77 ? 45.598 87.102 69.300 1.00 33.61 77 LYS I C 1
ATOM 5211 O O . LYS I 2 77 ? 44.940 86.500 68.458 1.00 36.63 77 LYS I O 1
ATOM 5217 N N . PHE I 2 78 ? 46.900 87.328 69.175 1.00 35.06 78 PHE I N 1
ATOM 5218 C CA . PHE I 2 78 ? 47.635 86.892 67.997 1.00 35.67 78 PHE I CA 1
ATOM 5219 C C . PHE I 2 78 ? 47.970 85.406 67.946 1.00 34.11 78 PHE I C 1
ATOM 5220 O O . PHE I 2 78 ? 48.543 84.930 66.960 1.00 33.32 78 PHE I O 1
ATOM 5228 N N . GLY I 2 79 ? 47.609 84.673 68.995 1.00 30.21 79 GLY I N 1
ATOM 5229 C CA . GLY I 2 79 ? 47.895 83.247 69.022 1.00 24.66 79 GLY I CA 1
ATOM 5230 C C . GLY I 2 79 ? 47.687 82.541 67.687 1.00 27.05 79 GLY I C 1
ATOM 5231 O O . GLY I 2 79 ? 48.600 81.901 67.144 1.00 22.59 79 GLY I O 1
ATOM 5232 N N . SER I 2 80 ? 46.486 82.673 67.138 1.00 21.75 80 SER I N 1
ATOM 5233 C CA . SER I 2 80 ? 46.181 82.023 65.879 1.00 17.81 80 SER I CA 1
ATOM 5234 C C . SER I 2 80 ? 47.000 82.574 64.715 1.00 18.06 80 SER I C 1
ATOM 5235 O O . SER I 2 80 ? 47.530 81.807 63.912 1.00 19.01 80 SER I O 1
ATOM 5238 N N . ALA I 2 81 ? 47.118 83.893 64.627 1.00 18.03 81 ALA I N 1
ATOM 5239 C CA . ALA I 2 81 ? 47.883 84.494 63.549 1.00 16.60 81 ALA I CA 1
ATOM 5240 C C . ALA I 2 81 ? 49.313 84.004 63.660 1.00 17.93 81 ALA I C 1
ATOM 5241 O O . ALA I 2 81 ? 49.964 83.734 62.654 1.00 25.73 81 ALA I O 1
ATOM 5243 N N . ILE I 2 82 ? 49.799 83.881 64.890 1.00 22.00 82 ILE I N 1
ATOM 5244 C CA . ILE I 2 82 ? 51.152 83.395 65.121 1.00 16.37 82 ILE I CA 1
ATOM 5245 C C . ILE I 2 82 ? 51.228 81.968 64.606 1.00 20.80 82 ILE I C 1
ATOM 5246 O O . ILE I 2 82 ? 52.183 81.583 63.930 1.00 22.59 82 ILE I O 1
ATOM 5251 N N . ARG I 2 83 ? 50.210 81.181 64.921 1.00 22.10 83 ARG I N 1
ATOM 5252 C CA . ARG I 2 83 ? 50.168 79.808 64.455 1.00 18.48 83 ARG I CA 1
ATOM 5253 C C . ARG I 2 83 ? 50.135 79.780 62.923 1.00 22.93 83 ARG I C 1
ATOM 5254 O O . ARG I 2 83 ? 50.732 78.902 62.305 1.00 23.71 83 ARG I O 1
ATOM 5262 N N . ASN I 2 84 ? 49.432 80.740 62.320 1.00 21.80 84 ASN I N 1
ATOM 5263 C CA . ASN I 2 84 ? 49.337 80.827 60.862 1.00 19.72 84 ASN I CA 1
ATOM 5264 C C . ASN I 2 84 ? 50.689 81.124 60.231 1.00 20.61 84 ASN I C 1
ATOM 5265 O O . ASN I 2 84 ? 51.027 80.556 59.200 1.00 20.11 84 ASN I O 1
ATOM 5270 N N . ARG I 2 85 ? 51.461 82.019 60.844 1.00 20.39 85 ARG I N 1
ATOM 5271 C CA . ARG I 2 85 ? 52.779 82.356 60.308 1.00 24.78 85 ARG I CA 1
ATOM 5272 C C . ARG I 2 85 ? 53.699 81.135 60.404 1.00 28.60 85 ARG I C 1
ATOM 5273 O O . ARG I 2 85 ? 54.364 80.777 59.429 1.00 29.96 85 ARG I O 1
ATOM 5275 N N . ASN I 2 86 ? 53.725 80.491 61.571 1.00 27.06 86 ASN I N 1
ATOM 5276 C CA . ASN I 2 86 ? 54.567 79.314 61.764 1.00 27.58 86 ASN I CA 1
ATOM 5277 C C . ASN I 2 86 ? 54.215 78.195 60.793 1.00 29.63 86 ASN I C 1
ATOM 5278 O O . ASN I 2 86 ? 55.103 77.526 60.262 1.00 33.04 86 ASN I O 1
ATOM 5283 N N . TRP I 2 87 ? 52.921 77.983 60.574 1.00 25.96 87 TRP I N 1
ATOM 5284 C CA . TRP I 2 87 ? 52.460 76.931 59.672 1.00 22.85 87 TRP I CA 1
ATOM 5285 C C . TRP I 2 87 ? 53.024 77.130 58.271 1.00 24.13 87 TRP I C 1
ATOM 5286 O O . TRP I 2 87 ? 53.647 76.233 57.705 1.00 25.44 87 TRP I O 1
ATOM 5297 N N . LEU I 2 88 ? 52.788 78.316 57.724 1.00 25.18 88 LEU I N 1
ATOM 5298 C CA . LEU I 2 88 ? 53.255 78.679 56.396 1.00 23.53 88 LEU I CA 1
ATOM 5299 C C . LEU I 2 88 ? 54.783 78.646 56.293 1.00 23.33 88 LEU I C 1
ATOM 5300 O O . LEU I 2 88 ? 55.337 78.334 55.237 1.00 20.11 88 LEU I O 1
ATOM 5305 N N . ALA I 2 89 ? 55.454 78.958 57.400 1.00 28.31 89 ALA I N 1
ATOM 5306 C CA . ALA I 2 89 ? 56.913 78.980 57.448 1.00 25.75 89 ALA I CA 1
ATOM 5307 C C . ALA I 2 89 ? 57.576 77.608 57.620 1.00 29.65 89 ALA I C 1
ATOM 5308 O O . ALA I 2 89 ? 58.726 77.425 57.220 1.00 32.40 89 ALA I O 1
ATOM 5310 N N . ASP I 2 90 ? 56.871 76.651 58.219 1.00 26.13 90 ASP I N 1
ATOM 5311 C CA . ASP I 2 90 ? 57.432 75.315 58.418 1.00 30.62 90 ASP I CA 1
ATOM 5312 C C . ASP I 2 90 ? 58.280 74.927 57.201 1.00 33.46 90 ASP I C 1
ATOM 5313 O O . ASP I 2 90 ? 57.862 75.121 56.060 1.00 31.41 90 ASP I O 1
ATOM 5318 N N . THR I 2 91 ? 59.470 74.383 57.447 1.00 39.61 91 THR I N 1
ATOM 5319 C CA . THR I 2 91 ? 60.370 73.987 56.364 1.00 42.57 91 THR I CA 1
ATOM 5320 C C . THR I 2 91 ? 59.762 72.948 55.426 1.00 41.94 91 THR I C 1
ATOM 5321 O O . THR I 2 91 ? 60.108 72.887 54.246 1.00 45.20 91 THR I O 1
ATOM 5325 N N . SER I 2 92 ? 58.848 72.138 55.945 1.00 41.85 92 SER I N 1
ATOM 5326 C CA . SER I 2 92 ? 58.204 71.111 55.133 1.00 43.11 92 SER I CA 1
ATOM 5327 C C . SER I 2 92 ? 56.788 71.469 54.696 1.00 38.79 92 SER I C 1
ATOM 5328 O O . SER I 2 92 ? 56.061 70.608 54.204 1.00 40.94 92 SER I O 1
ATOM 5331 N N . ARG I 2 93 ? 56.389 72.726 54.869 1.00 35.83 93 ARG I N 1
ATOM 5332 C CA . ARG I 2 93 ? 55.035 73.134 54.485 1.00 34.60 93 ARG I CA 1
ATOM 5333 C C . ARG I 2 93 ? 54.763 72.895 53.001 1.00 29.66 93 ARG I C 1
ATOM 5334 O O . ARG I 2 93 ? 53.774 72.261 52.636 1.00 28.66 93 ARG I O 1
ATOM 5342 N N . PRO I 2 94 ? 55.636 73.412 52.125 1.00 28.30 94 PRO I N 1
ATOM 5343 C CA . PRO I 2 94 ? 55.469 73.242 50.681 1.00 30.36 94 PRO I CA 1
ATOM 5344 C C . PRO I 2 94 ? 55.425 71.784 50.275 1.00 28.17 94 PRO I C 1
ATOM 5345 O O . PRO I 2 94 ? 54.658 71.402 49.391 1.00 23.28 94 PRO I O 1
ATOM 5349 N N . ALA I 2 95 ? 56.260 70.975 50.917 1.00 24.56 95 ALA I N 1
ATOM 5350 C CA . ALA I 2 95 ? 56.316 69.555 50.609 1.00 32.42 95 ALA I CA 1
ATOM 5351 C C . ALA I 2 95 ? 54.981 68.893 50.943 1.00 34.99 95 ALA I C 1
ATOM 5352 O O . ALA I 2 95 ? 54.438 68.127 50.138 1.00 36.53 95 ALA I O 1
ATOM 5354 N N . LYS I 2 96 ? 54.460 69.201 52.129 1.00 28.23 96 LYS I N 1
ATOM 5355 C CA . LYS I 2 96 ? 53.187 68.654 52.584 1.00 29.72 96 LYS I CA 1
ATOM 5356 C C . LYS I 2 96 ? 52.004 69.047 51.691 1.00 26.72 96 LYS I C 1
ATOM 5357 O O . LYS I 2 96 ? 51.211 68.196 51.300 1.00 25.28 96 LYS I O 1
ATOM 5363 N N . LEU I 2 97 ? 51.877 70.330 51.377 1.00 22.03 97 LEU I N 1
ATOM 5364 C CA . LEU I 2 97 ? 50.773 70.776 50.534 1.00 27.22 97 LEU I CA 1
ATOM 5365 C C . LEU I 2 97 ? 50.940 70.215 49.123 1.00 29.49 97 LEU I C 1
ATOM 5366 O O . LEU I 2 97 ? 49.957 69.851 48.478 1.00 22.63 97 LEU I O 1
ATOM 5371 N N . ASP I 2 98 ? 52.186 70.134 48.657 1.00 29.22 98 ASP I N 1
ATOM 5372 C CA . ASP I 2 98 ? 52.471 69.592 47.333 1.00 29.37 98 ASP I CA 1
ATOM 5373 C C . ASP I 2 98 ? 51.980 68.151 47.244 1.00 25.60 98 ASP I C 1
ATOM 5374 O O . ASP I 2 98 ? 51.347 67.765 46.257 1.00 23.72 98 ASP I O 1
ATOM 5379 N N . GLU I 2 99 ? 52.270 67.363 48.277 1.00 25.94 99 GLU I N 1
ATOM 5380 C CA . GLU I 2 99 ? 51.840 65.968 48.313 1.00 22.86 99 GLU I CA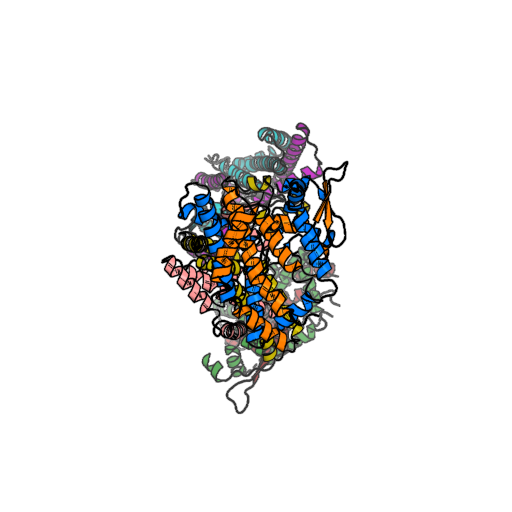 1
ATOM 5381 C C . GLU I 2 99 ? 50.322 65.922 48.357 1.00 18.08 99 GLU I C 1
ATOM 5382 O O . GLU I 2 99 ? 49.700 65.073 47.722 1.00 26.96 99 GLU I O 1
ATOM 5388 N N . ASP I 2 100 ? 49.741 66.864 49.094 1.00 16.47 100 ASP I N 1
ATOM 5389 C CA . ASP I 2 100 ? 48.294 66.998 49.249 1.00 16.91 100 ASP I CA 1
ATOM 5390 C C . ASP I 2 100 ? 47.668 67.396 47.901 1.00 16.25 100 ASP I C 1
ATOM 5391 O O . ASP I 2 100 ? 46.722 66.763 47.422 1.00 17.12 100 ASP I O 1
ATOM 5396 N N . VAL I 2 101 ? 48.208 68.448 47.295 1.00 18.20 101 VAL I N 1
ATOM 5397 C CA . VAL I 2 101 ? 47.724 68.932 46.009 1.00 25.36 101 VAL I CA 1
ATOM 5398 C C . VAL I 2 101 ? 47.886 67.886 44.913 1.00 26.81 101 VAL I C 1
ATOM 5399 O O . VAL I 2 101 ? 47.010 67.735 44.062 1.00 24.25 101 VAL I O 1
ATOM 5403 N N . ASN I 2 102 ? 49.004 67.166 44.941 1.00 24.75 102 ASN I N 1
ATOM 5404 C CA . ASN I 2 102 ? 49.270 66.148 43.932 1.00 21.97 102 ASN I CA 1
ATOM 5405 C C . ASN I 2 102 ? 48.257 65.006 43.974 1.00 19.28 102 ASN I C 1
ATOM 5406 O O . ASN I 2 102 ? 47.843 64.505 42.928 1.00 23.55 102 ASN I O 1
ATOM 5408 N N . LYS I 2 103 ? 47.862 64.599 45.180 1.00 23.74 103 LYS I N 1
ATOM 5409 C CA . LYS I 2 103 ? 46.893 63.516 45.359 1.00 20.94 103 LYS I CA 1
ATOM 5410 C C . LYS I 2 103 ? 45.543 63.879 44.757 1.00 21.94 103 LYS I C 1
ATOM 5411 O O . LYS I 2 103 ? 44.912 63.066 44.086 1.00 22.15 103 LYS I O 1
ATOM 5417 N N . LEU I 2 104 ? 45.109 65.107 45.022 1.00 19.39 104 LEU I N 1
ATOM 5418 C CA . LEU I 2 104 ? 43.828 65.604 44.554 1.00 18.99 104 LEU I CA 1
ATOM 5419 C C . LEU I 2 104 ? 43.819 65.727 43.041 1.00 25.74 104 LEU I C 1
ATOM 5420 O O . LEU I 2 104 ? 42.823 65.422 42.387 1.00 22.68 104 LEU I O 1
ATOM 5425 N N . ARG I 2 105 ? 44.934 66.174 42.483 1.00 26.09 105 ARG I N 1
ATOM 5426 C CA . ARG I 2 105 ? 45.022 66.332 41.044 1.00 30.99 105 ARG I CA 1
ATOM 5427 C C . ARG I 2 105 ? 44.996 65.006 40.288 1.00 31.21 105 ARG I C 1
ATOM 5428 O O . ARG I 2 105 ? 44.473 64.942 39.176 1.00 26.87 105 ARG I O 1
ATOM 5436 N N . MET I 2 106 ? 45.536 63.948 40.888 1.00 33.02 106 MET I N 1
ATOM 5437 C CA . MET I 2 106 ? 45.536 62.639 40.239 1.00 42.34 106 MET I CA 1
ATOM 5438 C C . MET I 2 106 ? 44.099 62.104 40.229 1.00 42.86 106 MET I C 1
ATOM 5439 O O . MET I 2 106 ? 43.731 61.266 39.400 1.00 42.31 106 MET I O 1
ATOM 5444 N N . MET I 2 107 ? 43.285 62.609 41.150 1.00 38.55 107 MET I N 1
ATOM 5445 C CA . MET I 2 107 ? 41.895 62.187 41.244 1.00 38.45 107 MET I CA 1
ATOM 5446 C C . MET I 2 107 ? 41.026 62.742 40.119 1.00 36.40 107 MET I C 1
ATOM 5447 O O . MET I 2 107 ? 40.028 62.131 39.753 1.00 34.76 107 MET I O 1
ATOM 5452 N N . LEU I 2 108 ? 41.404 63.894 39.572 1.00 33.88 108 LEU I N 1
ATOM 5453 C CA . LEU I 2 108 ? 40.634 64.510 38.496 1.00 40.95 108 LEU I CA 1
ATOM 5454 C C . LEU I 2 108 ? 40.570 63.649 37.239 1.00 46.17 108 LEU I C 1
ATOM 5455 O O . LEU I 2 108 ? 41.258 62.606 37.193 1.00 54.95 108 LEU I O 1
ATOM 5460 N N . GLY I 2 112 ? 38.160 55.869 37.541 1.00 55.46 112 GLY I N 1
ATOM 5461 C CA . GLY I 2 112 ? 38.426 54.600 38.278 1.00 56.12 112 GLY I CA 1
ATOM 5462 C C . GLY I 2 112 ? 38.093 54.744 39.746 1.00 51.14 112 GLY I C 1
ATOM 5463 O O . GLY I 2 112 ? 37.121 55.409 40.105 1.00 54.34 112 GLY I O 1
ATOM 5464 N N . ILE I 2 113 ? 38.890 54.108 40.594 1.00 47.40 113 ILE I N 1
ATOM 5465 C CA . ILE I 2 113 ? 38.700 54.187 42.038 1.00 43.77 113 ILE I CA 1
ATOM 5466 C C . ILE I 2 113 ? 37.482 53.451 42.597 1.00 41.04 113 ILE I C 1
ATOM 5467 O O . ILE I 2 113 ? 37.340 53.347 43.815 1.00 39.05 113 ILE I O 1
ATOM 5469 N N . ASP I 2 114 ? 36.605 52.940 41.737 1.00 40.72 114 ASP I N 1
ATOM 5470 C CA . ASP I 2 114 ? 35.422 52.227 42.228 1.00 37.69 114 ASP I CA 1
ATOM 5471 C C . ASP I 2 114 ? 35.786 51.081 43.164 1.00 39.49 114 ASP I C 1
ATOM 5472 O O . ASP I 2 114 ? 35.315 51.027 44.303 1.00 37.89 114 ASP I O 1
ATOM 5474 N N . GLN I 2 115 ? 36.622 50.165 42.679 1.00 41.81 115 GLN I N 1
ATOM 5475 C CA . GLN I 2 115 ? 37.048 49.021 43.478 1.00 42.55 115 GLN I CA 1
ATOM 5476 C C . GLN I 2 115 ? 37.755 49.509 44.734 1.00 42.69 115 GLN I C 1
ATOM 5477 O O . GLN I 2 115 ? 37.418 49.097 45.840 1.00 43.23 115 GLN I O 1
ATOM 5479 N N . LYS I 2 116 ? 38.724 50.400 44.554 1.00 39.81 116 LYS I N 1
ATOM 5480 C CA . LYS I 2 116 ? 39.480 50.954 45.672 1.00 43.70 116 LYS I CA 1
ATOM 5481 C C . LYS I 2 116 ? 38.567 51.473 46.784 1.00 44.48 116 LYS I C 1
ATOM 5482 O O . LYS I 2 116 ? 38.810 51.216 47.966 1.00 46.74 116 LYS I O 1
ATOM 5484 N N . MET I 2 117 ? 37.521 52.201 46.396 1.00 43.71 117 MET I N 1
ATOM 5485 C CA . MET I 2 117 ? 36.562 52.770 47.345 1.00 40.17 117 MET I CA 1
ATOM 5486 C C . MET I 2 117 ? 35.703 51.717 48.033 1.00 39.92 117 MET I C 1
ATOM 5487 O O . MET I 2 117 ? 35.367 51.846 49.211 1.00 38.69 117 MET I O 1
ATOM 5492 N N . ARG I 2 118 ? 35.333 50.685 47.285 1.00 39.78 118 ARG I N 1
ATOM 5493 C CA . ARG I 2 118 ? 34.522 49.604 47.829 1.00 41.47 118 ARG I CA 1
ATOM 5494 C C . ARG I 2 118 ? 35.238 48.998 49.036 1.00 33.93 118 ARG I C 1
ATOM 5495 O O . ARG I 2 118 ? 34.640 48.788 50.091 1.00 27.24 118 ARG I O 1
ATOM 5503 N N . VAL I 2 119 ? 36.529 48.726 48.872 1.00 28.50 119 VAL I N 1
ATOM 5504 C CA . VAL I 2 119 ? 37.341 48.157 49.941 1.00 31.01 119 VAL I CA 1
ATOM 5505 C C . VAL I 2 119 ? 37.480 49.175 51.074 1.00 32.16 119 VAL I C 1
ATOM 5506 O O . VAL I 2 119 ? 37.262 48.857 52.242 1.00 28.61 119 VAL I O 1
ATOM 5510 N N . LEU I 2 120 ? 37.839 50.406 50.724 1.00 32.44 120 LEU I N 1
ATOM 5511 C CA . LEU I 2 120 ? 38.004 51.454 51.722 1.00 34.89 120 LEU I CA 1
ATOM 5512 C C . LEU I 2 120 ? 36.706 51.805 52.464 1.00 34.33 120 LEU I C 1
ATOM 5513 O O . LEU I 2 120 ? 36.713 52.012 53.680 1.00 29.97 120 LEU I O 1
ATOM 5518 N N . ASN I 2 121 ? 35.594 51.866 51.740 1.00 31.10 121 ASN I N 1
ATOM 5519 C CA . ASN I 2 121 ? 34.316 52.192 52.363 1.00 28.47 121 ASN I CA 1
ATOM 5520 C C . ASN I 2 121 ? 33.909 51.181 53.432 1.00 32.41 121 ASN I C 1
ATOM 5521 O O . ASN I 2 121 ? 33.136 51.503 54.332 1.00 32.32 121 ASN I O 1
ATOM 5526 N N . ALA I 2 122 ? 34.425 49.960 53.332 1.00 29.59 122 ALA I N 1
ATOM 5527 C CA . ALA I 2 122 ? 34.090 48.913 54.297 1.00 34.03 122 ALA I CA 1
ATOM 5528 C C . ALA I 2 122 ? 35.009 48.870 55.524 1.00 30.64 122 ALA I C 1
ATOM 5529 O O . ALA I 2 122 ? 34.655 48.288 56.545 1.00 27.74 122 ALA I O 1
ATOM 5531 N N . CYS I 2 123 ? 36.176 49.497 55.428 1.00 30.26 123 CYS I N 1
ATOM 5532 C CA . CYS I 2 123 ? 37.131 49.501 56.533 1.00 30.31 123 CYS I CA 1
ATOM 5533 C C . CYS I 2 123 ? 37.222 50.827 57.266 1.00 28.34 123 CYS I C 1
ATOM 5534 O O . CYS I 2 123 ? 37.606 50.864 58.430 1.00 31.08 123 CYS I O 1
ATOM 5537 N N . PHE I 2 124 ? 36.890 51.920 56.588 1.00 28.75 124 PHE I N 1
ATOM 5538 C CA . PHE I 2 124 ? 37.009 53.230 57.211 1.00 25.76 124 PHE I CA 1
ATOM 5539 C C . PHE I 2 124 ? 35.800 54.129 57.070 1.00 26.94 124 PHE I C 1
ATOM 5540 O O . PHE I 2 124 ? 34.975 53.949 56.180 1.00 23.81 124 PHE I O 1
ATOM 5548 N N . SER I 2 125 ? 35.723 55.109 57.966 1.00 27.51 125 SER I N 1
ATOM 5549 C CA . SER I 2 125 ? 34.644 56.088 57.972 1.00 28.68 125 SER I CA 1
ATOM 5550 C C . SER I 2 125 ? 35.281 57.481 58.002 1.00 25.76 125 SER I C 1
ATOM 5551 O O . SER I 2 125 ? 36.246 57.713 58.730 1.00 27.04 125 SER I O 1
ATOM 5554 N N . VAL I 2 126 ? 34.743 58.399 57.202 1.00 27.20 126 VAL I N 1
ATOM 5555 C CA . VAL I 2 126 ? 35.268 59.762 57.128 1.00 24.44 126 VAL I CA 1
ATOM 5556 C C . VAL I 2 126 ? 34.381 60.745 57.863 1.00 26.29 126 VAL I C 1
ATOM 5557 O O . VAL I 2 126 ? 33.211 60.892 57.532 1.00 25.30 126 VAL I O 1
ATOM 5561 N N . LYS I 2 127 ? 34.956 61.431 58.846 1.00 24.77 127 LYS I N 1
ATOM 5562 C CA . LYS I 2 127 ? 34.220 62.396 59.651 1.00 24.67 127 LYS I CA 1
ATOM 5563 C C . LYS I 2 127 ? 34.884 63.767 59.688 1.00 26.21 127 LYS I C 1
ATOM 5564 O O . LYS I 2 127 ? 36.003 63.951 59.211 1.00 22.23 127 LYS I O 1
ATOM 5566 N N . ARG I 2 128 ? 34.191 64.731 60.284 1.00 25.53 128 ARG I N 1
ATOM 5567 C CA . ARG I 2 128 ? 34.718 66.084 60.379 1.00 23.14 128 ARG I CA 1
ATOM 5568 C C . ARG I 2 128 ? 34.411 66.730 61.716 1.00 21.91 128 ARG I C 1
ATOM 5569 O O . ARG I 2 128 ? 33.279 66.681 62.189 1.00 24.37 128 ARG I O 1
ATOM 5577 N N . ILE I 2 129 ? 35.430 67.322 62.329 1.00 20.54 129 ILE I N 1
ATOM 5578 C CA . ILE I 2 129 ? 35.250 68.028 63.589 1.00 22.32 129 ILE I CA 1
ATOM 5579 C C . ILE I 2 129 ? 34.663 69.383 63.189 1.00 24.70 129 ILE I C 1
ATOM 5580 O O . ILE I 2 129 ? 35.220 70.074 62.340 1.00 27.90 129 ILE I O 1
ATOM 5585 N N . PRO I 2 130 ? 33.527 69.771 63.785 1.00 25.88 130 PRO I N 1
ATOM 5586 C CA . PRO I 2 130 ? 32.863 71.047 63.481 1.00 22.00 130 PRO I CA 1
ATOM 5587 C C . PRO I 2 130 ? 33.809 72.230 63.334 1.00 20.67 130 PRO I C 1
ATOM 5588 O O . PRO I 2 130 ? 34.689 72.440 64.167 1.00 18.64 130 PRO I O 1
ATOM 5592 N N . GLY I 2 131 ? 33.621 72.993 62.260 1.00 22.15 131 GLY I N 1
ATOM 5593 C CA . GLY I 2 131 ? 34.451 74.154 62.008 1.00 20.59 131 GLY I CA 1
ATOM 5594 C C . GLY I 2 131 ? 35.717 73.854 61.225 1.00 25.45 131 GLY I C 1
ATOM 5595 O O . GLY I 2 131 ? 36.254 74.738 60.555 1.00 24.96 131 GLY I O 1
ATOM 5596 N N . LYS I 2 132 ? 36.190 72.611 61.291 1.00 23.40 132 LYS I N 1
ATOM 5597 C CA . LYS I 2 132 ? 37.419 72.234 60.605 1.00 31.36 132 LYS I CA 1
ATOM 5598 C C . LYS I 2 132 ? 37.323 71.912 59.116 1.00 31.64 132 LYS I C 1
ATOM 5599 O O . LYS I 2 132 ? 36.310 71.412 58.630 1.00 32.99 132 LYS I O 1
ATOM 5605 N N . SER I 2 133 ? 38.405 72.207 58.402 1.00 31.03 133 SER I N 1
ATOM 5606 C CA . SER I 2 133 ? 38.489 71.956 56.967 1.00 27.38 133 SER I CA 1
ATOM 5607 C C . SER I 2 133 ? 39.145 70.610 56.733 1.00 20.93 133 SER I C 1
ATOM 5608 O O . SER I 2 133 ? 39.020 70.040 55.650 1.00 15.14 133 SER I O 1
ATOM 5611 N N . SER I 2 134 ? 39.856 70.114 57.744 1.00 17.45 134 SER I N 1
ATOM 5612 C CA . SER I 2 134 ? 40.519 68.818 57.635 1.00 14.26 134 SER I CA 1
ATOM 5613 C C . SER I 2 134 ? 39.528 67.713 57.966 1.00 14.56 134 SER I C 1
ATOM 5614 O O . SER I 2 134 ? 38.361 67.979 58.270 1.00 12.58 134 SER I O 1
ATOM 5617 N N . SER I 2 135 ? 39.993 66.473 57.929 1.00 14.08 135 SER I N 1
ATOM 5618 C CA . SER I 2 135 ? 39.108 65.343 58.183 1.00 15.59 135 SER I CA 1
ATOM 5619 C C . SER I 2 135 ? 39.540 64.490 59.354 1.00 19.59 135 SER I C 1
ATOM 5620 O O . SER I 2 135 ? 40.633 64.651 59.901 1.00 25.14 135 SER I O 1
ATOM 5623 N N . ILE I 2 136 ? 38.661 63.568 59.721 1.00 24.59 136 ILE I N 1
ATOM 5624 C CA . ILE I 2 136 ? 38.936 62.616 60.780 1.00 26.62 136 ILE I CA 1
ATOM 5625 C C . ILE I 2 136 ? 38.580 61.267 60.181 1.00 24.32 136 ILE I C 1
ATOM 5626 O O . ILE I 2 136 ? 37.507 61.104 59.596 1.00 27.05 136 ILE I O 1
ATOM 5631 N N . ILE I 2 137 ? 39.505 60.321 60.294 1.00 28.31 137 ILE I N 1
ATOM 5632 C CA . ILE I 2 137 ? 39.309 58.972 59.782 1.00 26.79 137 ILE I CA 1
ATOM 5633 C C . ILE I 2 137 ? 39.079 58.071 60.977 1.00 30.16 137 ILE I C 1
ATOM 5634 O O . ILE I 2 137 ? 39.851 58.093 61.938 1.00 28.37 137 ILE I O 1
ATOM 5639 N N . LYS I 2 138 ? 38.016 57.277 60.908 1.00 34.06 138 LYS I N 1
ATOM 5640 C CA . LYS I 2 138 ? 37.667 56.370 61.988 1.00 36.64 138 LYS I CA 1
ATOM 5641 C C . LYS I 2 138 ? 37.747 54.908 61.566 1.00 36.60 138 LYS I C 1
ATOM 5642 O O . LYS I 2 138 ? 37.398 54.554 60.441 1.00 39.81 138 LYS I O 1
ATOM 5644 N N . CYS I 2 139 ? 38.209 54.060 62.481 1.00 38.26 139 CYS I N 1
ATOM 5645 C CA . CYS I 2 139 ? 38.326 52.627 62.221 1.00 36.01 139 CYS I CA 1
ATOM 5646 C C . CYS I 2 139 ? 38.309 51.843 63.534 1.00 36.21 139 CYS I C 1
ATOM 5647 O O . CYS I 2 139 ? 38.063 52.407 64.603 1.00 32.33 139 CYS I O 1
ATOM 5650 N N . THR I 2 140 ? 38.562 50.538 63.453 1.00 37.53 140 THR I N 1
ATOM 5651 C CA . THR I 2 140 ? 38.588 49.703 64.653 1.00 37.58 140 THR I CA 1
ATOM 5652 C C . THR I 2 140 ? 40.020 49.636 65.170 1.00 42.09 140 THR I C 1
ATOM 5653 O O . THR I 2 140 ? 40.975 49.718 64.385 1.00 42.26 140 THR I O 1
ATOM 5657 N N . LYS I 2 141 ? 40.174 49.485 66.483 1.00 40.66 141 LYS I N 1
ATOM 5658 C CA . LYS I 2 141 ? 41.504 49.394 67.072 1.00 41.76 141 LYS I CA 1
ATOM 5659 C C . LYS I 2 141 ? 42.287 48.313 66.341 1.00 44.12 141 LYS I C 1
ATOM 5660 O O . LYS I 2 141 ? 43.495 48.430 66.153 1.00 47.63 141 LYS I O 1
ATOM 5662 N N . LEU I 2 142 ? 41.588 47.262 65.923 1.00 43.75 142 LEU I N 1
ATOM 5663 C CA . LEU I 2 142 ? 42.224 46.162 65.207 1.00 48.08 142 LEU I CA 1
ATOM 5664 C C . LEU I 2 142 ? 42.836 46.680 63.910 1.00 49.37 142 LEU I C 1
ATOM 5665 O O . LEU I 2 142 ? 43.980 46.361 63.577 1.00 44.04 142 LEU I O 1
ATOM 5667 N N . MET I 2 143 ? 42.073 47.483 63.179 1.00 46.44 143 MET I N 1
ATOM 5668 C CA . MET I 2 143 ? 42.574 48.032 61.930 1.00 48.72 143 MET I CA 1
ATOM 5669 C C . MET I 2 143 ? 43.670 49.052 62.236 1.00 47.32 143 MET I C 1
ATOM 5670 O O . MET I 2 143 ? 44.751 49.008 61.647 1.00 45.60 143 MET I O 1
ATOM 5675 N N . ARG I 2 144 ? 43.393 49.958 63.167 1.00 43.98 144 ARG I N 1
ATOM 5676 C CA . ARG I 2 144 ? 44.359 50.988 63.535 1.00 50.44 144 ARG I CA 1
ATOM 5677 C C . ARG I 2 144 ? 45.717 50.384 63.866 1.00 50.49 144 ARG I C 1
ATOM 5678 O O . ARG I 2 144 ? 46.735 50.765 63.283 1.00 44.60 144 ARG I O 1
ATOM 5680 N N . ASP I 2 145 ? 45.725 49.446 64.808 1.00 50.56 145 ASP I N 1
ATOM 5681 C CA . ASP I 2 145 ? 46.958 48.791 65.223 1.00 52.22 145 ASP I CA 1
ATOM 5682 C C . ASP I 2 145 ? 47.578 48.032 64.054 1.00 52.87 145 ASP I C 1
ATOM 5683 O O . ASP I 2 145 ? 48.804 47.964 63.923 1.00 55.69 145 ASP I O 1
ATOM 5685 N N . LYS I 2 146 ? 46.729 47.461 63.206 1.00 51.73 146 LYS I N 1
ATOM 5686 C CA . LYS I 2 146 ? 47.201 46.716 62.046 1.00 51.91 146 LYS I CA 1
ATOM 5687 C C . LYS I 2 146 ? 47.874 47.665 61.061 1.00 53.13 146 LYS I C 1
ATOM 5688 O O . LYS I 2 146 ? 48.911 47.346 60.480 1.00 53.28 146 LYS I O 1
ATOM 5690 N N . LEU I 2 147 ? 47.271 48.835 60.878 1.00 55.42 147 LEU I N 1
ATOM 5691 C CA . LEU I 2 147 ? 47.806 49.841 59.971 1.00 57.59 147 LEU I CA 1
ATOM 5692 C C . LEU I 2 147 ? 49.093 50.423 60.554 1.00 60.56 147 LEU I C 1
ATOM 5693 O O . LEU I 2 147 ? 50.077 50.623 59.838 1.00 63.79 147 LEU I O 1
ATOM 5695 N N . GLU I 2 148 ? 49.081 50.689 61.858 1.00 61.38 148 GLU I N 1
ATOM 5696 C CA . GLU I 2 148 ? 50.248 51.239 62.540 1.00 61.04 148 GLU I CA 1
ATOM 5697 C C . GLU I 2 148 ? 51.299 50.144 62.700 1.00 60.08 148 GLU I C 1
ATOM 5698 O O . GLU I 2 148 ? 51.965 50.036 63.732 1.00 63.15 148 GLU I O 1
ATOM 5700 N N . ARG I 2 149 ? 51.430 49.330 61.658 1.00 58.15 149 ARG I N 1
ATOM 5701 C CA . ARG I 2 149 ? 52.388 48.236 61.630 1.00 56.77 149 ARG I CA 1
ATOM 5702 C C . ARG I 2 149 ? 52.854 48.053 60.190 1.00 56.51 149 ARG I C 1
ATOM 5703 O O . ARG I 2 149 ? 54.006 47.692 59.939 1.00 57.17 149 ARG I O 1
ATOM 5705 N N . GLY I 2 150 ? 51.949 48.310 59.248 1.00 55.06 150 GLY I N 1
ATOM 5706 C CA . GLY I 2 150 ? 52.278 48.174 57.841 1.00 50.80 150 GLY I CA 1
ATOM 5707 C C . GLY I 2 150 ? 51.086 47.772 56.996 1.00 51.27 150 GLY I C 1
ATOM 5708 O O . GLY I 2 150 ? 49.934 47.973 57.386 1.00 51.70 150 GLY I O 1
ATOM 5709 N N . GLU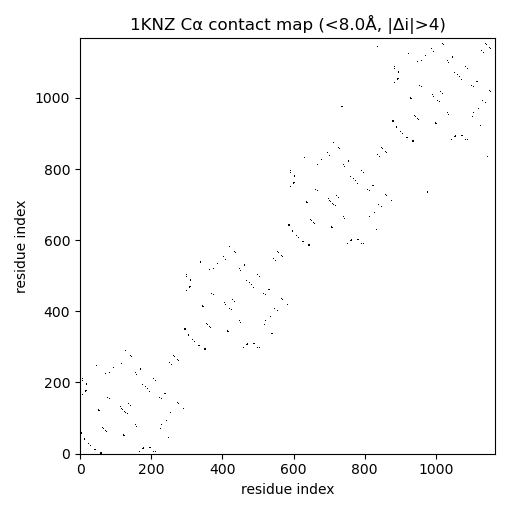 I 2 151 ? 51.365 47.199 55.831 1.00 49.66 151 GLU I N 1
ATOM 5710 C CA . GLU I 2 151 ? 50.321 46.761 54.914 1.00 49.35 151 GLU I CA 1
ATOM 5711 C C . GLU I 2 151 ? 49.239 45.928 55.612 1.00 44.55 151 GLU I C 1
ATOM 5712 O O . GLU I 2 151 ? 49.468 45.370 56.686 1.00 41.43 151 GLU I O 1
ATOM 5718 N N . VAL I 2 152 ? 48.064 45.840 54.994 1.00 40.50 152 VAL I N 1
ATOM 5719 C CA . VAL I 2 152 ? 46.952 45.081 55.568 1.00 40.19 152 VAL I CA 1
ATOM 5720 C C . VAL I 2 152 ? 46.072 44.433 54.497 1.00 37.32 152 VAL I C 1
ATOM 5721 O O . VAL I 2 152 ? 45.705 45.070 53.514 1.00 39.75 152 VAL I O 1
ATOM 5725 N N . GLU I 2 153 ? 45.738 43.164 54.696 1.00 37.32 153 GLU I N 1
ATOM 5726 C CA . GLU I 2 153 ? 44.886 42.436 53.758 1.00 41.51 153 GLU I CA 1
ATOM 5727 C C . GLU I 2 153 ? 43.456 42.514 54.289 1.00 40.33 153 GLU I C 1
ATOM 5728 O O . GLU I 2 153 ? 43.244 42.443 55.500 1.00 42.94 153 GLU I O 1
ATOM 5730 N N . VAL I 2 154 ? 42.476 42.658 53.403 1.00 40.99 154 VAL I N 1
ATOM 5731 C CA . VAL I 2 154 ? 41.091 42.761 53.861 1.00 43.33 154 VAL I CA 1
ATOM 5732 C C . VAL I 2 154 ? 40.184 41.554 53.584 1.00 46.73 154 VAL I C 1
ATOM 5733 O O . VAL I 2 154 ? 39.223 41.327 54.319 1.00 48.50 154 VAL I O 1
ATOM 5737 N N . ASP I 2 155 ? 40.489 40.781 52.548 1.00 45.86 155 ASP I N 1
ATOM 5738 C CA . ASP I 2 155 ? 39.676 39.618 52.175 1.00 46.58 155 ASP I CA 1
ATOM 5739 C C . ASP I 2 155 ? 38.401 40.142 51.518 1.00 45.53 155 ASP I C 1
ATOM 5740 O O . ASP I 2 155 ? 37.594 40.796 52.179 1.00 41.96 155 ASP I O 1
ATOM 5745 N N . ASP I 2 156 ? 38.219 39.866 50.225 1.00 46.50 156 ASP I N 1
ATOM 5746 C CA . ASP I 2 156 ? 37.030 40.334 49.512 1.00 44.87 156 ASP I CA 1
ATOM 5747 C C . ASP I 2 156 ? 35.732 39.851 50.168 1.00 45.63 156 ASP I C 1
ATOM 5748 O O . ASP I 2 156 ? 34.654 40.350 49.849 1.00 47.28 156 ASP I O 1
ATOM 5753 N N . SER I 2 157 ? 35.824 38.873 51.066 1.00 44.75 157 SER I N 1
ATOM 5754 C CA . SER I 2 157 ? 34.630 38.370 51.741 1.00 43.53 157 SER I CA 1
ATOM 5755 C C . SER I 2 157 ? 34.080 39.397 52.719 1.00 44.44 157 SER I C 1
ATOM 5756 O O . SER I 2 157 ? 32.882 39.694 52.714 1.00 42.81 157 SER I O 1
ATOM 5759 N N . PHE I 2 158 ? 34.962 39.932 53.559 1.00 43.62 158 PHE I N 1
ATOM 5760 C CA . PHE I 2 158 ? 34.569 40.935 54.541 1.00 46.38 158 PHE I CA 1
ATOM 5761 C C . PHE I 2 158 ? 33.888 42.117 53.855 1.00 47.07 158 PHE I C 1
ATOM 5762 O O . PHE I 2 158 ? 32.765 42.480 54.205 1.00 47.59 158 PHE I O 1
ATOM 5764 N N . VAL I 2 159 ? 34.572 42.712 52.881 1.00 44.69 159 VAL I N 1
ATOM 5765 C CA . VAL I 2 159 ? 34.026 43.851 52.153 1.00 43.41 159 VAL I CA 1
ATOM 5766 C C . VAL I 2 159 ? 32.590 43.553 51.741 1.00 44.05 159 VAL I C 1
ATOM 5767 O O . VAL I 2 159 ? 31.683 44.326 52.040 1.00 44.23 159 VAL I O 1
ATOM 5771 N N . ASP I 2 160 ? 32.396 42.426 51.059 1.00 47.55 160 ASP I N 1
ATOM 5772 C CA . ASP I 2 160 ? 31.071 42.005 50.606 1.00 51.27 160 ASP I CA 1
ATOM 5773 C C . ASP I 2 160 ? 30.101 41.894 51.774 1.00 53.13 160 ASP I C 1
ATOM 5774 O O . ASP I 2 160 ? 28.918 42.206 51.647 1.00 52.43 160 ASP I O 1
ATOM 5779 N N . GLU I 2 161 ? 30.610 41.438 52.912 1.00 53.33 161 GLU I N 1
ATOM 5780 C CA . GLU I 2 161 ? 29.785 41.302 54.097 1.00 54.67 161 GLU I CA 1
ATOM 5781 C C . GLU I 2 161 ? 29.241 42.672 54.464 1.00 56.88 161 GLU I C 1
ATOM 5782 O O . GLU I 2 161 ? 28.298 42.785 55.243 1.00 60.66 161 GLU I O 1
ATOM 5784 N N . LYS I 2 162 ? 29.835 43.711 53.884 1.00 58.27 162 LYS I N 1
ATOM 5785 C CA . LYS I 2 162 ? 29.426 45.083 54.157 1.00 58.54 162 LYS I CA 1
ATOM 5786 C C . LYS I 2 162 ? 29.024 45.841 52.889 1.00 60.41 162 LYS I C 1
ATOM 5787 O O . LYS I 2 162 ? 29.275 47.039 52.771 1.00 60.04 162 LYS I O 1
ATOM 5789 N N . MET I 2 163 ? 28.393 45.139 51.951 1.00 63.26 163 MET I N 1
ATOM 5790 C CA . MET I 2 163 ? 27.959 45.735 50.688 1.00 64.90 163 MET I CA 1
ATOM 5791 C C . MET I 2 163 ? 29.154 46.048 49.790 1.00 65.14 163 MET I C 1
ATOM 5792 O O . MET I 2 163 ? 29.207 45.503 48.664 1.00 62.26 163 MET I O 1
ATOM 5794 N N . GLY J 2 2 ? 61.292 85.786 55.479 1.00 43.39 2 GLY J N 1
ATOM 5795 C CA . GLY J 2 2 ? 60.401 86.125 54.334 1.00 39.37 2 GLY J CA 1
ATOM 5796 C C . GLY J 2 2 ? 58.985 85.671 54.613 1.00 44.01 2 GLY J C 1
ATOM 5797 O O . GLY J 2 2 ? 58.275 85.220 53.710 1.00 40.09 2 GLY J O 1
ATOM 5798 N N . SER J 2 3 ? 58.584 85.791 55.878 1.00 40.69 3 SER J N 1
ATOM 5799 C CA . SER J 2 3 ? 57.254 85.398 56.325 1.00 36.17 3 SER J CA 1
ATOM 5800 C C . SER J 2 3 ? 56.496 86.603 56.875 1.00 36.94 3 SER J C 1
ATOM 5801 O O . SER J 2 3 ? 55.365 86.473 57.346 1.00 38.13 3 SER J O 1
ATOM 5804 N N . MET J 2 4 ? 57.125 87.772 56.802 1.00 38.01 4 MET J N 1
ATOM 5805 C CA . MET J 2 4 ? 56.534 88.999 57.315 1.00 34.34 4 MET J CA 1
ATOM 5806 C C . MET J 2 4 ? 55.293 89.487 56.568 1.00 32.46 4 MET J C 1
ATOM 5807 O O . MET J 2 4 ? 54.925 90.656 56.664 1.00 34.29 4 MET J O 1
ATOM 5812 N N . GLU J 2 5 ? 54.648 88.581 55.837 1.00 31.37 5 GLU J N 1
ATOM 5813 C CA . GLU J 2 5 ? 53.426 88.893 55.093 1.00 27.76 5 GLU J CA 1
ATOM 5814 C C . GLU J 2 5 ? 52.488 87.690 55.178 1.00 24.37 5 GLU J C 1
ATOM 5815 O O . GLU J 2 5 ? 51.579 87.534 54.371 1.00 25.17 5 GLU J O 1
ATOM 5821 N N . SER J 2 6 ? 52.726 86.844 56.170 1.00 26.98 6 SER J N 1
ATOM 5822 C CA . SER J 2 6 ? 51.937 85.643 56.378 1.00 26.14 6 SER J CA 1
ATOM 5823 C C . SER J 2 6 ? 50.435 85.907 56.496 1.00 20.99 6 SER J C 1
ATOM 5824 O O . SER J 2 6 ? 49.632 85.192 55.904 1.00 23.65 6 SER J O 1
ATOM 5827 N N . THR J 2 7 ? 50.066 86.931 57.260 1.00 19.04 7 THR J N 1
ATOM 5828 C CA . THR J 2 7 ? 48.667 87.275 57.463 1.00 17.78 7 THR J CA 1
ATOM 5829 C C . THR J 2 7 ? 48.036 87.766 56.171 1.00 23.90 7 THR J C 1
ATOM 5830 O O . THR J 2 7 ? 46.919 87.376 55.828 1.00 25.93 7 THR J O 1
ATOM 5834 N N . GLN J 2 8 ? 48.738 88.630 55.452 1.00 27.03 8 GLN J N 1
ATOM 5835 C CA . GLN J 2 8 ? 48.186 89.146 54.207 1.00 26.52 8 GLN J CA 1
ATOM 5836 C C . GLN J 2 8 ? 47.959 88.013 53.206 1.00 24.62 8 GLN J C 1
ATOM 5837 O O . GLN J 2 8 ? 46.905 87.950 52.555 1.00 25.02 8 GLN J O 1
ATOM 5843 N N . GLN J 2 9 ? 48.936 87.113 53.099 1.00 13.52 9 GLN J N 1
ATOM 5844 C CA . GLN J 2 9 ? 48.824 86.002 52.161 1.00 21.17 9 GLN J CA 1
ATOM 5845 C C . GLN J 2 9 ? 47.615 85.164 52.513 1.00 23.63 9 GLN J C 1
ATOM 5846 O O . GLN J 2 9 ? 46.823 84.797 51.645 1.00 21.44 9 GLN J O 1
ATOM 5852 N N . MET J 2 10 ? 47.466 84.879 53.800 1.00 21.34 10 MET J N 1
ATOM 5853 C CA . MET J 2 10 ? 46.344 84.093 54.257 1.00 22.02 10 MET J CA 1
ATOM 5854 C C . MET J 2 10 ? 45.016 84.800 54.011 1.00 24.97 10 MET J C 1
ATOM 5855 O O . MET J 2 10 ? 44.029 84.160 53.638 1.00 29.81 10 MET J O 1
ATOM 5860 N N . ALA J 2 11 ? 44.990 86.116 54.200 1.00 12.43 11 ALA J N 1
ATOM 5861 C CA . ALA J 2 11 ? 43.750 86.866 54.013 1.00 19.08 11 ALA J CA 1
ATOM 5862 C C . ALA J 2 11 ? 43.284 86.924 52.562 1.00 20.50 11 ALA J C 1
ATOM 5863 O O . ALA J 2 11 ? 42.090 87.055 52.294 1.00 19.58 11 ALA J O 1
ATOM 5865 N N . VAL J 2 12 ? 44.224 86.835 51.630 1.00 18.83 12 VAL J N 1
ATOM 5866 C CA . VAL J 2 12 ? 43.896 86.886 50.212 1.00 21.60 12 VAL J CA 1
ATOM 5867 C C . VAL J 2 12 ? 43.227 85.600 49.741 1.00 19.16 12 VAL J C 1
ATOM 5868 O O . VAL J 2 12 ? 42.450 85.607 48.784 1.00 19.47 12 VAL J O 1
ATOM 5872 N N . SER J 2 13 ? 43.514 84.496 50.421 1.00 14.65 13 SER J N 1
ATOM 5873 C CA . SER J 2 13 ? 42.910 83.227 50.039 1.00 19.55 13 SER J CA 1
ATOM 5874 C C . SER J 2 13 ? 41.411 83.259 50.318 1.00 10.44 13 SER J C 1
ATOM 5875 O O . SER J 2 13 ? 40.665 82.413 49.830 1.00 11.65 13 SER J O 1
ATOM 5878 N N . ILE J 2 14 ? 40.966 84.229 51.109 1.00 16.54 14 ILE J N 1
ATOM 5879 C CA . ILE J 2 14 ? 39.537 84.345 51.400 1.00 17.73 14 ILE J CA 1
ATOM 5880 C C . ILE J 2 14 ? 38.862 84.883 50.148 1.00 17.62 14 ILE J C 1
ATOM 5881 O O . ILE J 2 14 ? 37.779 84.435 49.773 1.00 18.56 14 ILE J O 1
ATOM 5886 N N . ILE J 2 15 ? 39.512 85.847 49.503 1.00 17.42 15 ILE J N 1
ATOM 5887 C CA . ILE J 2 15 ? 38.975 86.418 48.280 1.00 20.63 15 ILE J CA 1
ATOM 5888 C C . ILE J 2 15 ? 39.185 85.436 47.140 1.00 20.05 15 ILE J C 1
ATOM 5889 O O . ILE J 2 15 ? 38.233 85.068 46.449 1.00 22.73 15 ILE J O 1
ATOM 5894 N N . ASN J 2 16 ? 40.429 85.000 46.952 1.00 12.90 16 ASN J N 1
ATOM 5895 C CA . ASN J 2 16 ? 40.730 84.082 45.859 1.00 18.82 16 ASN J CA 1
ATOM 5896 C C . ASN J 2 16 ? 39.962 82.767 45.882 1.00 18.57 16 ASN J C 1
ATOM 5897 O O . ASN J 2 16 ? 39.504 82.308 44.836 1.00 20.21 16 ASN J O 1
ATOM 5902 N N . SER J 2 17 ? 39.817 82.152 47.050 1.00 16.82 17 SER J N 1
ATOM 5903 C CA . SER J 2 17 ? 39.085 80.889 47.124 1.00 16.54 17 SER J CA 1
ATOM 5904 C C . SER J 2 17 ? 37.588 81.053 46.861 1.00 15.89 17 SER J C 1
ATOM 5905 O O . SER J 2 17 ? 36.957 80.171 46.270 1.00 15.12 17 SER J O 1
ATOM 5908 N N . SER J 2 18 ? 37.020 82.176 47.294 1.00 11.26 18 SER J N 1
ATOM 5909 C CA . SER J 2 18 ? 35.598 82.434 47.067 1.00 14.31 18 SER J CA 1
ATOM 5910 C C . SER J 2 18 ? 35.373 82.561 45.558 1.00 16.34 18 SER J C 1
ATOM 5911 O O . SER J 2 18 ? 34.403 82.025 45.015 1.00 13.58 18 SER J O 1
ATOM 5914 N N . PHE J 2 19 ? 36.285 83.267 44.887 1.00 16.58 19 PHE J N 1
ATOM 5915 C CA . PHE J 2 19 ? 36.213 83.456 43.442 1.00 14.17 19 PHE J CA 1
ATOM 5916 C C . PHE J 2 19 ? 36.256 82.110 42.726 1.00 14.96 19 PHE J C 1
ATOM 5917 O O . PHE J 2 19 ? 35.494 81.881 41.784 1.00 15.37 19 PHE J O 1
ATOM 5925 N N . GLU J 2 20 ? 37.168 81.243 43.166 1.00 16.46 20 GLU J N 1
ATOM 5926 C CA . GLU J 2 20 ? 37.332 79.907 42.596 1.00 19.00 20 GLU J CA 1
ATOM 5927 C C . GLU J 2 20 ? 36.086 79.061 42.872 1.00 22.72 20 GLU J C 1
ATOM 5928 O O . GLU J 2 20 ? 35.666 78.262 42.035 1.00 23.32 20 GLU J O 1
ATOM 5934 N N . ALA J 2 21 ? 35.504 79.232 44.052 1.00 23.19 21 ALA J N 1
ATOM 5935 C CA . ALA J 2 21 ? 34.305 78.487 44.399 1.00 20.85 21 ALA J CA 1
ATOM 5936 C C . ALA J 2 21 ? 33.196 78.867 43.422 1.00 21.57 21 ALA J C 1
ATOM 5937 O O . ALA J 2 21 ? 32.438 78.013 42.959 1.00 28.06 21 ALA J O 1
ATOM 5939 N N . ALA J 2 22 ? 33.112 80.155 43.098 1.00 21.90 22 ALA J N 1
ATOM 5940 C CA . ALA J 2 22 ? 32.088 80.643 42.185 1.00 17.45 22 ALA J CA 1
ATOM 5941 C C . ALA J 2 22 ? 32.285 80.138 40.756 1.00 18.42 22 ALA J C 1
ATOM 5942 O O . ALA J 2 22 ? 31.319 79.784 40.077 1.00 19.33 22 ALA J O 1
ATOM 5944 N N . VAL J 2 23 ? 33.526 80.108 40.288 1.00 18.01 23 VAL J N 1
ATOM 5945 C CA . VAL J 2 23 ? 33.768 79.632 38.929 1.00 21.78 23 VAL J CA 1
ATOM 5946 C C . VAL J 2 23 ? 33.294 78.187 38.843 1.00 22.78 23 VAL J C 1
ATOM 5947 O O . VAL J 2 23 ? 32.596 77.817 37.909 1.00 18.92 23 VAL J O 1
ATOM 5951 N N . VAL J 2 24 ? 33.664 77.386 39.839 1.00 16.97 24 VAL J N 1
ATOM 5952 C CA . VAL J 2 24 ? 33.288 75.977 39.878 1.00 22.29 24 VAL J CA 1
ATOM 5953 C C . VAL J 2 24 ? 31.773 75.768 39.932 1.00 18.12 24 VAL J C 1
ATOM 5954 O O . VAL J 2 24 ? 31.236 74.969 39.186 1.00 15.80 24 VAL J O 1
ATOM 5958 N N . ALA J 2 25 ? 31.089 76.488 40.808 1.00 16.07 25 ALA J N 1
ATOM 5959 C CA . ALA J 2 25 ? 29.646 76.346 40.929 1.00 13.06 25 ALA J CA 1
ATOM 5960 C C . ALA J 2 25 ? 28.971 76.637 39.599 1.00 16.95 25 ALA J C 1
ATOM 5961 O O . ALA J 2 25 ? 28.104 75.881 39.141 1.00 16.79 25 ALA J O 1
ATOM 5963 N N . ALA J 2 26 ? 29.375 77.735 38.976 1.00 15.10 26 ALA J N 1
ATOM 5964 C CA . ALA J 2 26 ? 28.793 78.136 37.704 1.00 17.05 26 ALA J CA 1
ATOM 5965 C C . ALA J 2 26 ? 29.057 77.139 36.568 1.00 18.91 26 ALA J C 1
ATOM 5966 O O . ALA J 2 26 ? 28.118 76.621 35.958 1.00 21.08 26 ALA J O 1
ATOM 5968 N N . THR J 2 27 ? 30.325 76.870 36.282 1.00 14.51 27 THR J N 1
ATOM 5969 C CA . THR J 2 27 ? 30.661 75.947 35.204 1.00 18.82 27 THR J CA 1
ATOM 5970 C C . THR J 2 27 ? 30.044 74.588 35.461 1.00 21.89 27 THR J C 1
ATOM 5971 O O . THR J 2 27 ? 29.459 73.981 34.562 1.00 21.87 27 THR J O 1
ATOM 5975 N N . SER J 2 28 ? 30.149 74.113 36.694 1.00 20.52 28 SER J N 1
ATOM 5976 C CA . SER J 2 28 ? 29.593 72.812 37.013 1.00 21.57 28 SER J CA 1
ATOM 5977 C C . SER J 2 28 ? 28.065 72.757 36.830 1.00 23.27 28 SER J C 1
ATOM 5978 O O . SER J 2 28 ? 27.544 71.787 36.284 1.00 22.93 28 SER J O 1
ATOM 5981 N N . ALA J 2 29 ? 27.347 73.787 37.273 1.00 24.49 29 ALA J N 1
ATOM 5982 C CA . ALA J 2 29 ? 25.884 73.805 37.131 1.00 24.24 29 ALA J CA 1
ATOM 5983 C C . ALA J 2 29 ? 25.453 73.705 35.666 1.00 23.21 29 ALA J C 1
ATOM 5984 O O . ALA J 2 29 ? 24.569 72.921 35.321 1.00 25.66 29 ALA J O 1
ATOM 5986 N N . LEU J 2 30 ? 26.070 74.514 34.813 1.00 19.75 30 LEU J N 1
ATOM 5987 C CA . LEU J 2 30 ? 25.770 74.500 33.387 1.00 22.66 30 LEU J CA 1
ATOM 5988 C C . LEU J 2 30 ? 26.085 73.116 32.818 1.00 30.37 30 LEU J C 1
ATOM 5989 O O . LEU J 2 30 ? 25.300 72.560 32.045 1.00 27.50 30 LEU J O 1
ATOM 5994 N N . GLU J 2 31 ? 27.230 72.557 33.217 1.00 28.72 31 GLU J N 1
ATOM 5995 C CA . GLU J 2 31 ? 27.646 71.244 32.740 1.00 30.62 31 GLU J CA 1
ATOM 5996 C C . GLU J 2 31 ? 26.638 70.151 33.119 1.00 30.24 31 GLU J C 1
ATOM 5997 O O . GLU J 2 31 ? 26.378 69.251 32.322 1.00 29.74 31 GLU J O 1
ATOM 6003 N N . ASN J 2 32 ? 26.068 70.230 34.321 1.00 23.10 32 ASN J N 1
ATOM 6004 C CA . ASN J 2 32 ? 25.100 69.228 34.751 1.00 26.50 32 ASN J CA 1
ATOM 6005 C C . ASN J 2 32 ? 23.789 69.411 33.994 1.00 27.33 32 ASN J C 1
ATOM 6006 O O . ASN J 2 32 ? 22.953 68.510 33.972 1.00 28.85 32 ASN J O 1
ATOM 6011 N N . MET J 2 33 ? 23.604 70.581 33.389 1.00 29.85 33 MET J N 1
ATOM 6012 C CA . MET J 2 33 ? 22.395 70.862 32.608 1.00 34.00 33 MET J CA 1
ATOM 6013 C C . MET J 2 33 ? 22.607 70.374 31.175 1.00 36.74 33 MET J C 1
ATOM 6014 O O . MET J 2 33 ? 21.685 70.385 30.358 1.00 37.21 33 MET J O 1
ATOM 6019 N N . GLY J 2 34 ? 23.835 69.965 30.874 1.00 38.32 34 GLY J N 1
ATOM 6020 C CA . GLY J 2 34 ? 24.148 69.489 29.544 1.00 38.63 34 GLY J CA 1
ATOM 6021 C C . GLY J 2 34 ? 24.554 70.617 28.621 1.00 43.55 34 GLY J C 1
ATOM 6022 O O . GLY J 2 34 ? 25.110 70.380 27.553 1.00 49.51 34 GLY J O 1
ATOM 6023 N N . ILE J 2 35 ? 24.278 71.849 29.029 1.00 48.07 35 ILE J N 1
ATOM 6024 C CA . ILE J 2 35 ? 24.620 73.010 28.217 1.00 50.32 35 ILE J CA 1
ATOM 6025 C C . ILE J 2 35 ? 26.125 73.146 28.000 1.00 53.79 35 ILE J C 1
ATOM 6026 O O . ILE J 2 35 ? 26.922 72.974 28.927 1.00 60.19 35 ILE J O 1
ATOM 6031 N N . GLU J 2 36 ? 26.496 73.449 26.759 1.00 52.23 36 GLU J N 1
ATOM 6032 C CA . GLU J 2 36 ? 27.890 73.641 26.384 1.00 49.22 36 GLU J CA 1
ATOM 6033 C C . GLU J 2 36 ? 28.247 75.075 26.751 1.00 46.61 36 GLU J C 1
ATOM 6034 O O . GLU J 2 36 ? 27.412 75.970 26.652 1.00 51.71 36 GLU J O 1
ATOM 6036 N N . TYR J 2 37 ? 29.486 75.297 27.168 1.00 39.66 37 TYR J N 1
ATOM 6037 C CA . TYR J 2 37 ? 29.908 76.627 27.567 1.00 29.45 37 TYR J CA 1
ATOM 6038 C C . TYR J 2 37 ? 31.414 76.771 27.433 1.00 30.50 37 TYR J C 1
ATOM 6039 O O . TYR J 2 37 ? 32.139 75.785 27.374 1.00 33.07 37 TYR J O 1
ATOM 6048 N N . ASP J 2 38 ? 31.880 78.012 27.400 1.00 25.09 38 ASP J N 1
ATOM 6049 C CA . ASP J 2 38 ? 33.304 78.301 27.304 1.00 27.93 38 ASP J CA 1
ATOM 6050 C C . ASP J 2 38 ? 33.821 78.658 28.702 1.00 29.73 38 ASP J C 1
ATOM 6051 O O . ASP J 2 38 ? 33.370 79.633 29.312 1.00 30.84 38 ASP J O 1
ATOM 6056 N N . TYR J 2 39 ? 34.757 77.858 29.209 1.00 30.69 39 TYR J N 1
ATOM 6057 C CA . TYR J 2 39 ? 35.335 78.082 30.542 1.00 27.25 39 TYR J CA 1
ATOM 6058 C C . TYR J 2 39 ? 35.794 79.524 30.766 1.00 27.95 39 TYR J C 1
ATOM 6059 O O . TYR J 2 39 ? 35.476 80.130 31.790 1.00 23.53 39 TYR J O 1
ATOM 6068 N N . GLN J 2 40 ? 36.548 80.063 29.813 1.00 26.82 40 GLN J N 1
ATOM 6069 C CA . GLN J 2 40 ? 37.052 81.428 29.929 1.00 28.26 40 GLN J CA 1
ATOM 6070 C C . GLN J 2 40 ? 35.909 82.437 30.016 1.00 27.74 40 GLN J C 1
ATOM 6071 O O . GLN J 2 40 ? 35.987 83.417 30.755 1.00 30.20 40 GLN J O 1
ATOM 6073 N N . ASP J 2 41 ? 34.839 82.184 29.268 1.00 30.10 41 ASP J N 1
ATOM 6074 C CA . ASP J 2 41 ? 33.684 83.075 29.259 1.00 27.69 41 ASP J CA 1
ATOM 6075 C C . ASP J 2 41 ? 32.976 83.130 30.619 1.00 29.50 41 ASP J C 1
ATOM 6076 O O . ASP J 2 41 ? 32.702 84.214 31.147 1.00 30.08 41 ASP J O 1
ATOM 6081 N N . ILE J 2 42 ? 32.675 81.965 31.182 1.00 30.62 42 ILE J N 1
ATOM 6082 C CA . ILE J 2 42 ? 32.024 81.911 32.487 1.00 29.37 42 ILE J CA 1
ATOM 6083 C C . ILE J 2 42 ? 32.972 82.493 33.534 1.00 26.18 42 ILE J C 1
ATOM 6084 O O . ILE J 2 42 ? 32.545 83.216 34.435 1.00 18.47 42 ILE J O 1
ATOM 6089 N N . TYR J 2 43 ? 34.257 82.167 33.393 1.00 23.34 43 TYR J N 1
ATOM 6090 C CA . TYR J 2 43 ? 35.305 82.639 34.297 1.00 23.29 43 TYR J CA 1
ATOM 6091 C C . TYR J 2 43 ? 35.330 84.167 34.292 1.00 23.80 43 TYR J C 1
ATOM 6092 O O . TYR J 2 43 ? 35.333 84.807 35.341 1.00 22.98 43 TYR J O 1
ATOM 6101 N N . SER J 2 44 ? 35.344 84.738 33.094 1.00 19.96 44 SER J N 1
ATOM 6102 C CA . SER J 2 44 ? 35.357 86.184 32.910 1.00 19.71 44 SER J CA 1
ATOM 6103 C C . SER J 2 44 ? 34.097 86.846 33.477 1.00 17.50 44 SER J C 1
ATOM 6104 O O . SER J 2 44 ? 34.164 87.900 34.088 1.00 16.12 44 SER J O 1
ATOM 6107 N N . ARG J 2 45 ? 32.945 86.228 33.261 1.00 22.40 45 ARG J N 1
ATOM 6108 C CA . ARG J 2 45 ? 31.696 86.769 33.778 1.00 21.22 45 ARG J CA 1
ATOM 6109 C C . ARG J 2 45 ? 31.717 86.800 35.303 1.00 22.05 45 ARG J C 1
ATOM 6110 O O . ARG J 2 45 ? 31.333 87.798 35.914 1.00 18.64 45 ARG J O 1
ATOM 6118 N N . VAL J 2 46 ? 32.157 85.700 35.911 1.00 21.25 46 VAL J N 1
ATOM 6119 C CA . VAL J 2 46 ? 32.237 85.607 37.366 1.00 17.29 46 VAL J CA 1
ATOM 6120 C C . VAL J 2 46 ? 33.144 86.699 37.931 1.00 18.52 46 VAL J C 1
ATOM 6121 O O . VAL J 2 46 ? 32.808 87.354 38.914 1.00 16.41 46 VAL J O 1
ATOM 6125 N N . LYS J 2 47 ? 34.299 86.873 37.298 1.00 17.41 47 LYS J N 1
ATOM 6126 C CA . LYS J 2 47 ? 35.292 87.852 37.721 1.00 19.34 47 LYS J CA 1
ATOM 6127 C C . LYS J 2 47 ? 34.780 89.280 37.655 1.00 25.35 47 LYS J C 1
ATOM 6128 O O . LYS J 2 47 ? 35.049 90.087 38.554 1.00 21.08 47 LYS J O 1
ATOM 6134 N N . ASN J 2 48 ? 34.054 89.579 36.576 1.00 25.29 48 ASN J N 1
ATOM 6135 C CA . ASN J 2 48 ? 33.470 90.894 36.344 1.00 22.09 48 ASN J CA 1
ATOM 6136 C C . ASN J 2 48 ? 32.527 91.290 37.469 1.00 25.45 48 ASN J C 1
ATOM 6137 O O . ASN J 2 48 ? 32.607 92.397 37.989 1.00 33.65 48 ASN J O 1
ATOM 6142 N N . LYS J 2 49 ? 31.635 90.375 37.834 1.00 24.72 49 LYS J N 1
ATOM 6143 C CA . LYS J 2 49 ? 30.648 90.605 38.887 1.00 23.81 49 LYS J CA 1
ATOM 6144 C C . LYS J 2 49 ? 31.306 90.590 40.263 1.00 23.16 49 LYS J C 1
ATOM 6145 O O . LYS J 2 49 ? 31.145 91.512 41.054 1.00 26.31 49 LYS J O 1
ATOM 6151 N N . PHE J 2 50 ? 32.051 89.531 40.539 1.00 23.76 50 PHE J N 1
ATOM 6152 C CA . PHE J 2 50 ? 32.734 89.385 41.811 1.00 20.70 50 PHE J CA 1
ATOM 6153 C C . PHE J 2 50 ? 33.686 90.549 42.053 1.00 19.18 50 PHE J C 1
ATOM 6154 O O . PHE J 2 50 ? 33.696 91.132 43.135 1.00 22.32 50 PHE J O 1
ATOM 6162 N N . ASP J 2 51 ? 34.487 90.897 41.050 1.00 17.36 51 ASP J N 1
ATOM 6163 C CA . ASP J 2 51 ? 35.438 91.983 41.241 1.00 18.41 51 ASP J CA 1
ATOM 6164 C C . ASP J 2 51 ? 34.772 93.315 41.505 1.00 17.89 51 ASP J C 1
ATOM 6165 O O . ASP J 2 51 ? 35.238 94.067 42.355 1.00 14.51 51 ASP J O 1
ATOM 6170 N N . PHE J 2 52 ? 33.678 93.599 40.802 1.00 15.40 52 PHE J N 1
ATOM 6171 C CA . PHE J 2 52 ? 32.965 94.862 40.981 1.00 16.34 52 PHE J CA 1
ATOM 6172 C C . PHE J 2 52 ? 32.405 95.071 42.382 1.00 23.22 52 PHE J C 1
ATOM 6173 O O . PHE J 2 52 ? 32.477 96.168 42.930 1.00 24.96 52 PHE J O 1
ATOM 6181 N N . VAL J 2 53 ? 31.823 94.024 42.947 1.00 17.72 53 VAL J N 1
ATOM 6182 C CA . VAL J 2 53 ? 31.237 94.106 44.272 1.00 25.04 53 VAL J CA 1
ATOM 6183 C C . VAL J 2 53 ? 32.274 94.175 45.388 1.00 25.29 53 VAL J C 1
ATOM 6184 O O . VAL J 2 53 ? 32.211 95.053 46.243 1.00 19.74 53 VAL J O 1
ATOM 6188 N N . MET J 2 54 ? 33.235 93.258 45.379 1.00 23.93 54 MET J N 1
ATOM 6189 C CA . MET J 2 54 ? 34.252 93.241 46.422 1.00 27.83 54 MET J CA 1
ATOM 6190 C C . MET J 2 54 ? 35.320 94.322 46.266 1.00 27.19 54 MET J C 1
ATOM 6191 O O . MET J 2 54 ? 35.704 94.993 47.223 1.00 24.97 54 MET J O 1
ATOM 6193 N N . ASP J 2 55 ? 35.786 94.478 45.039 1.00 27.16 55 ASP J N 1
ATOM 6194 C CA . ASP J 2 55 ? 36.842 95.419 44.723 1.00 27.49 55 ASP J CA 1
ATOM 6195 C C . ASP J 2 55 ? 36.330 96.795 44.349 1.00 27.47 55 ASP J C 1
ATOM 6196 O O . ASP J 2 55 ? 36.852 97.429 43.436 1.00 27.53 55 ASP J O 1
ATOM 6201 N N . ASP J 2 56 ? 35.306 97.252 45.067 1.00 27.40 56 ASP J N 1
ATOM 6202 C CA . ASP J 2 56 ? 34.692 98.557 44.839 1.00 27.22 56 ASP J CA 1
ATOM 6203 C C . ASP J 2 56 ? 33.470 98.645 45.739 1.00 26.96 56 ASP J C 1
ATOM 6204 O O . ASP J 2 56 ? 32.330 98.740 45.270 1.00 27.06 56 ASP J O 1
ATOM 6206 N N . SER J 2 57 ? 33.741 98.585 47.035 1.00 26.49 57 SER J N 1
ATOM 6207 C CA . SER J 2 57 ? 32.754 98.649 48.106 1.00 25.86 57 SER J CA 1
ATOM 6208 C C . SER J 2 57 ? 33.661 98.509 49.324 1.00 25.26 57 SER J C 1
ATOM 6209 O O . SER J 2 57 ? 33.228 98.595 50.482 1.00 25.34 57 SER J O 1
ATOM 6212 N N . GLY J 2 58 ? 34.935 98.276 49.024 1.00 24.40 58 GLY J N 1
ATOM 6213 C CA . GLY J 2 58 ? 35.930 98.147 50.061 1.00 23.17 58 GLY J CA 1
ATOM 6214 C C . GLY J 2 58 ? 35.838 96.870 50.858 1.00 22.19 58 GLY J C 1
ATOM 6215 O O . GLY J 2 58 ? 36.029 96.892 52.074 1.00 22.27 58 GLY J O 1
ATOM 6216 N N . VAL J 2 59 ? 35.531 95.759 50.202 1.00 21.09 59 VAL J N 1
ATOM 6217 C CA . VAL J 2 59 ? 35.468 94.486 50.904 1.00 19.64 59 VAL J CA 1
ATOM 6218 C C . VAL J 2 59 ? 36.651 93.672 50.410 1.00 18.96 59 VAL J C 1
ATOM 6219 O O . VAL J 2 59 ? 36.486 92.551 49.886 1.00 18.47 59 VAL J O 1
ATOM 6223 N N . LYS J 2 60 ? 37.834 94.254 50.539 1.00 16.33 60 LYS J N 1
ATOM 6224 C CA . LYS J 2 60 ? 39.072 93.611 50.115 1.00 20.17 60 LYS J CA 1
ATOM 6225 C C . LYS J 2 60 ? 40.171 94.521 50.636 1.00 20.03 60 LYS J C 1
ATOM 6226 O O . LYS J 2 60 ? 41.102 94.073 51.307 1.00 21.68 60 LYS J O 1
ATOM 6232 N N . ASN J 2 61 ? 40.039 95.803 50.327 1.00 15.90 61 ASN J N 1
ATOM 6233 C CA . ASN J 2 61 ? 40.972 96.816 50.794 1.00 21.08 61 ASN J CA 1
ATOM 6234 C C . ASN J 2 61 ? 40.894 96.804 52.326 1.00 21.41 61 ASN J C 1
ATOM 6235 O O . ASN J 2 61 ? 41.895 96.988 53.010 1.00 17.07 61 ASN J O 1
ATOM 6240 N N . ASN J 2 62 ? 39.695 96.564 52.851 1.00 18.46 62 ASN J N 1
ATOM 6241 C CA . ASN J 2 62 ? 39.463 96.522 54.292 1.00 17.84 62 ASN J CA 1
ATOM 6242 C C . ASN J 2 62 ? 40.067 95.236 54.888 1.00 20.53 62 ASN J C 1
ATOM 6243 O O . ASN J 2 62 ? 40.732 95.279 55.924 1.00 18.53 62 ASN J O 1
ATOM 6248 N N . PRO J 2 63 ? 39.826 94.074 54.248 1.00 17.30 63 PRO J N 1
ATOM 6249 C CA . PRO J 2 63 ? 40.385 92.816 54.757 1.00 15.75 63 PRO J CA 1
ATOM 6250 C C . PRO J 2 63 ? 41.894 92.847 54.700 1.00 14.58 63 PRO J C 1
ATOM 6251 O O . PRO J 2 63 ? 42.565 92.413 55.631 1.00 18.19 63 PRO J O 1
ATOM 6255 N N . ILE J 2 64 ? 42.422 93.354 53.588 1.00 14.78 64 ILE J N 1
ATOM 6256 C CA . ILE J 2 64 ? 43.872 93.448 53.415 1.00 16.51 64 ILE J CA 1
ATOM 6257 C C . ILE J 2 64 ? 44.432 94.407 54.451 1.00 14.32 64 ILE J C 1
ATOM 6258 O O . ILE J 2 64 ? 45.462 94.136 55.082 1.00 15.19 64 ILE J O 1
ATOM 6260 N N . GLY J 2 65 ? 43.746 95.532 54.616 1.00 5.94 65 GLY J N 1
ATOM 6261 C CA . GLY J 2 65 ? 44.190 96.525 55.573 1.00 12.51 65 GLY J CA 1
ATOM 6262 C C . GLY J 2 65 ? 44.376 95.943 56.960 1.00 21.68 65 GLY J C 1
ATOM 6263 O O . GLY J 2 65 ? 45.362 96.246 57.636 1.00 28.30 65 GLY J O 1
ATOM 6264 N N . LYS J 2 66 ? 43.435 95.103 57.387 1.00 21.86 66 LYS J N 1
ATOM 6265 C CA . LYS J 2 66 ? 43.506 94.483 58.706 1.00 20.11 66 LYS J CA 1
ATOM 6266 C C . LYS J 2 66 ? 44.657 93.489 58.773 1.00 24.30 66 LYS J C 1
ATOM 6267 O O . LYS J 2 66 ? 45.377 93.407 59.771 1.00 19.33 66 LYS J O 1
ATOM 6273 N N . ALA J 2 67 ? 44.820 92.719 57.707 1.00 19.85 67 ALA J N 1
ATOM 6274 C CA . ALA J 2 67 ? 45.884 91.734 57.668 1.00 22.28 67 ALA J CA 1
ATOM 6275 C C . ALA J 2 67 ? 47.226 92.451 57.784 1.00 23.90 67 ALA J C 1
ATOM 6276 O O . ALA J 2 67 ? 48.121 92.007 58.506 1.00 28.53 67 ALA J O 1
ATOM 6278 N N . ILE J 2 68 ? 47.364 93.567 57.080 1.00 20.51 68 ILE J N 1
ATOM 6279 C CA . ILE J 2 68 ? 48.608 94.319 57.121 1.00 20.46 68 ILE J CA 1
ATOM 6280 C C . ILE J 2 68 ? 48.879 94.845 58.527 1.00 17.11 68 ILE J C 1
ATOM 6281 O O . ILE J 2 68 ? 50.016 94.797 59.006 1.00 19.41 68 ILE J O 1
ATOM 6286 N N . THR J 2 69 ? 47.838 95.330 59.193 1.00 16.90 69 THR J N 1
ATOM 6287 C CA . THR J 2 69 ? 47.987 95.830 60.556 1.00 19.33 69 THR J CA 1
ATOM 6288 C C . THR J 2 69 ? 48.479 94.695 61.435 1.00 19.97 69 THR J C 1
ATOM 6289 O O . THR J 2 69 ? 49.318 94.892 62.323 1.00 23.20 69 THR J O 1
ATOM 6293 N N . ILE J 2 70 ? 47.950 93.503 61.173 1.00 17.70 70 ILE J N 1
ATOM 6294 C CA . ILE J 2 70 ? 48.335 92.317 61.922 1.00 19.34 70 ILE J CA 1
ATOM 6295 C C . ILE J 2 70 ? 49.772 91.879 61.606 1.00 21.62 70 ILE J C 1
ATOM 6296 O O . ILE J 2 70 ? 50.530 91.528 62.513 1.00 26.02 70 ILE J O 1
ATOM 6301 N N . ASP J 2 71 ? 50.161 91.908 60.335 1.00 13.02 71 ASP J N 1
ATOM 6302 C CA . ASP J 2 71 ? 51.529 91.514 59.992 1.00 21.97 71 ASP J CA 1
ATOM 6303 C C . ASP J 2 71 ? 52.554 92.482 60.592 1.00 24.30 71 ASP J C 1
ATOM 6304 O O . ASP J 2 71 ? 53.660 92.076 60.943 1.00 20.85 71 ASP J O 1
ATOM 6309 N N . GLN J 2 72 ? 52.198 93.761 60.699 1.00 31.09 72 GLN J N 1
ATOM 6310 C CA . GLN J 2 72 ? 53.127 94.739 61.264 1.00 29.58 72 GLN J CA 1
ATOM 6311 C C . GLN J 2 72 ? 53.375 94.457 62.737 1.00 30.01 72 GLN J C 1
ATOM 6312 O O . GLN J 2 72 ? 54.505 94.540 63.207 1.00 35.76 72 GLN J O 1
ATOM 6318 N N . ALA J 2 73 ? 52.314 94.124 63.462 1.00 28.31 73 ALA J N 1
ATOM 6319 C CA . ALA J 2 73 ? 52.432 93.826 64.883 1.00 28.45 73 ALA J CA 1
ATOM 6320 C C . ALA J 2 73 ? 53.272 92.561 65.083 1.00 32.86 73 ALA J C 1
ATOM 6321 O O . ALA J 2 73 ? 54.082 92.485 66.013 1.00 36.04 73 ALA J O 1
ATOM 6323 N N . LEU J 2 74 ? 53.074 91.572 64.210 1.00 31.61 74 LEU J N 1
ATOM 6324 C CA . LEU J 2 74 ? 53.836 90.329 64.278 1.00 28.20 74 LEU J CA 1
ATOM 6325 C C . LEU J 2 74 ? 55.282 90.623 63.924 1.00 30.83 74 LEU J C 1
ATOM 6326 O O . LEU J 2 74 ? 56.201 90.160 64.596 1.00 25.68 74 LEU J O 1
ATOM 6331 N N . ASN J 2 75 ? 55.473 91.385 62.853 1.00 34.36 75 ASN J N 1
ATOM 6332 C CA . ASN J 2 75 ? 56.809 91.751 62.400 1.00 40.51 75 ASN J CA 1
ATOM 6333 C C . ASN J 2 75 ? 57.539 92.564 63.465 1.00 44.76 75 ASN J C 1
ATOM 6334 O O . ASN J 2 75 ? 58.781 92.456 63.521 1.00 50.22 75 ASN J O 1
ATOM 6336 N N . ASP J 2 90 ? 60.768 81.055 51.926 1.00 62.86 90 ASP J N 1
ATOM 6337 C CA . ASP J 2 90 ? 59.761 82.118 52.191 1.00 62.42 90 ASP J CA 1
ATOM 6338 C C . ASP J 2 90 ? 58.395 81.519 52.529 1.00 59.34 90 ASP J C 1
ATOM 6339 O O . ASP J 2 90 ? 58.278 80.325 52.801 1.00 57.63 90 ASP J O 1
ATOM 6344 N N . THR J 2 91 ? 57.365 82.359 52.496 1.00 55.48 91 THR J N 1
ATOM 6345 C CA . THR J 2 91 ? 56.006 81.929 52.806 1.00 51.31 91 THR J CA 1
ATOM 6346 C C . THR J 2 91 ? 55.116 81.964 51.569 1.00 47.94 91 THR J C 1
ATOM 6347 O O . THR J 2 91 ? 54.035 81.375 51.555 1.00 44.07 91 THR J O 1
ATOM 6351 N N . SER J 2 92 ? 55.579 82.651 50.530 1.00 47.01 92 SER J N 1
ATOM 6352 C CA . SER J 2 92 ? 54.820 82.776 49.294 1.00 44.71 92 SER J CA 1
ATOM 6353 C C . SER J 2 92 ? 54.378 81.443 48.694 1.00 41.84 92 SER J C 1
ATOM 6354 O O . SER J 2 92 ? 53.188 81.233 48.453 1.00 36.85 92 SER J O 1
ATOM 6357 N N . ARG J 2 93 ? 55.323 80.544 48.446 1.00 42.68 93 ARG J N 1
ATOM 6358 C CA . ARG J 2 93 ? 54.977 79.255 47.868 1.00 45.07 93 ARG J CA 1
ATOM 6359 C C . ARG J 2 93 ? 53.917 78.564 48.731 1.00 46.40 93 ARG J C 1
ATOM 6360 O O . ARG J 2 93 ? 52.875 78.138 48.228 1.00 47.98 93 ARG J O 1
ATOM 6368 N N . PRO J 2 94 ? 54.174 78.427 50.042 1.00 44.37 94 PRO J N 1
ATOM 6369 C CA . PRO J 2 94 ? 53.164 77.782 50.882 1.00 44.76 94 PRO J CA 1
ATOM 6370 C C . PRO J 2 94 ? 52.145 78.859 51.226 1.00 42.14 94 PRO J C 1
ATOM 6371 O O . PRO J 2 94 ? 52.310 79.616 52.180 1.00 51.15 94 PRO J O 1
ATOM 6375 N N . ALA J 2 95 ? 51.113 78.931 50.404 1.00 31.37 95 ALA J N 1
ATOM 6376 C CA . ALA J 2 95 ? 50.026 79.897 50.522 1.00 33.19 95 ALA J CA 1
ATOM 6377 C C . ALA J 2 95 ? 49.319 79.687 49.189 1.00 32.84 95 ALA J C 1
ATOM 6378 O O . ALA J 2 95 ? 48.097 79.515 49.128 1.00 27.86 95 ALA J O 1
ATOM 6380 N N . LYS J 2 96 ? 50.123 79.684 48.125 1.00 29.80 96 LYS J N 1
ATOM 6381 C CA . LYS J 2 96 ? 49.616 79.429 46.788 1.00 32.54 96 LYS J CA 1
ATOM 6382 C C . LYS J 2 96 ? 49.140 77.980 46.830 1.00 26.50 96 LYS J C 1
ATOM 6383 O O . LYS J 2 96 ? 48.043 77.666 46.383 1.00 28.13 96 LYS J O 1
ATOM 6389 N N . LEU J 2 97 ? 49.975 77.109 47.390 1.00 21.28 97 LEU J N 1
ATOM 6390 C CA . LEU J 2 97 ? 49.656 75.685 47.508 1.00 23.82 97 LEU J CA 1
ATOM 6391 C C . LEU J 2 97 ? 48.461 75.472 48.425 1.00 24.19 97 LEU J C 1
ATOM 6392 O O . LEU J 2 97 ? 47.708 74.518 48.265 1.00 26.91 97 LEU J O 1
ATOM 6397 N N . ASP J 2 98 ? 48.292 76.367 49.393 1.00 25.12 98 ASP J N 1
ATOM 6398 C CA . ASP J 2 98 ? 47.155 76.285 50.298 1.00 21.69 98 ASP J CA 1
ATOM 6399 C C . ASP J 2 98 ? 45.907 76.583 49.456 1.00 20.25 98 ASP J C 1
ATOM 6400 O O . ASP J 2 98 ? 44.908 75.882 49.537 1.00 24.02 98 ASP J O 1
ATOM 6405 N N . GLU J 2 99 ? 45.981 77.629 48.642 1.00 18.23 99 GLU J N 1
ATOM 6406 C CA . GLU J 2 99 ? 44.872 78.011 47.780 1.00 20.10 99 GLU J CA 1
ATOM 6407 C C . GLU J 2 99 ? 44.552 76.952 46.737 1.00 17.26 99 GLU J C 1
ATOM 6408 O O . GLU J 2 99 ? 43.388 76.758 46.399 1.00 21.53 99 GLU J O 1
ATOM 6414 N N . ASP J 2 100 ? 45.569 76.265 46.222 1.00 19.01 100 ASP J N 1
ATOM 6415 C CA . ASP J 2 100 ? 45.320 75.237 45.211 1.00 21.37 100 ASP J CA 1
ATOM 6416 C C . ASP J 2 100 ? 44.598 74.036 45.824 1.00 24.26 100 ASP J C 1
ATOM 6417 O O . ASP J 2 100 ? 43.771 73.395 45.166 1.00 20.77 100 ASP J O 1
ATOM 6422 N N . VAL J 2 101 ? 44.909 73.742 47.087 1.00 24.00 101 VAL J N 1
ATOM 6423 C CA . VAL J 2 101 ? 44.263 72.645 47.789 1.00 21.45 101 VAL J CA 1
ATOM 6424 C C . VAL J 2 101 ? 42.776 72.917 47.853 1.00 19.33 101 VAL J C 1
ATOM 6425 O O . VAL J 2 101 ? 41.974 72.010 47.671 1.00 22.09 101 VAL J O 1
ATOM 6429 N N . ASN J 2 102 ? 42.414 74.168 48.124 1.00 19.05 102 ASN J N 1
ATOM 6430 C CA . ASN J 2 102 ? 41.007 74.544 48.200 1.00 19.16 102 ASN J CA 1
ATOM 6431 C C . ASN J 2 102 ? 40.319 74.391 46.848 1.00 23.24 102 ASN J C 1
ATOM 6432 O O . ASN J 2 102 ? 39.208 73.872 46.762 1.00 26.07 102 ASN J O 1
ATOM 6437 N N . LYS J 2 103 ? 40.996 74.843 45.796 1.00 28.02 103 LYS J N 1
ATOM 6438 C CA . LYS J 2 103 ? 40.477 74.785 44.438 1.00 24.50 103 LYS J CA 1
ATOM 6439 C C . LYS J 2 103 ? 40.275 73.351 43.955 1.00 24.67 103 LYS J C 1
ATOM 6440 O O . LYS J 2 103 ? 39.202 72.995 43.462 1.00 23.96 103 LYS J O 1
ATOM 6446 N N . LEU J 2 104 ? 41.306 72.523 44.096 1.00 19.49 104 LEU J N 1
ATOM 6447 C CA . LEU J 2 104 ? 41.208 71.140 43.657 1.00 19.18 104 LEU J CA 1
ATOM 6448 C C . LEU J 2 104 ? 40.051 70.403 44.344 1.00 18.38 104 LEU J C 1
ATOM 6449 O O . LEU J 2 104 ? 39.256 69.744 43.671 1.00 20.71 104 LEU J O 1
ATOM 6454 N N . ARG J 2 105 ? 39.957 70.526 45.669 1.00 11.67 105 ARG J N 1
ATOM 6455 C CA . ARG J 2 105 ? 38.892 69.888 46.443 1.00 14.95 105 ARG J CA 1
ATOM 6456 C C . ARG J 2 105 ? 37.525 70.268 45.885 1.00 15.06 105 ARG J C 1
ATOM 6457 O O . ARG J 2 105 ? 36.680 69.399 45.667 1.00 21.88 105 ARG J O 1
ATOM 6465 N N . MET J 2 106 ? 37.317 71.568 45.665 1.00 16.88 106 MET J N 1
ATOM 6466 C CA . MET J 2 106 ? 36.058 72.080 45.125 1.00 16.35 106 MET J CA 1
ATOM 6467 C C . MET J 2 106 ? 35.775 71.590 43.701 1.00 18.57 106 MET J C 1
ATOM 6468 O O . MET J 2 106 ? 34.637 71.254 43.366 1.00 24.47 106 MET J O 1
ATOM 6473 N N . MET J 2 107 ? 36.807 71.572 42.862 1.00 18.83 107 MET J N 1
ATOM 6474 C CA . MET J 2 107 ? 36.661 71.121 41.479 1.00 20.51 107 MET J CA 1
ATOM 6475 C C . MET J 2 107 ? 36.190 69.680 41.519 1.00 17.28 107 MET J C 1
ATOM 6476 O O . MET J 2 107 ? 35.242 69.302 40.833 1.00 21.65 107 MET J O 1
ATOM 6481 N N . LEU J 2 108 ? 36.873 68.888 42.338 1.00 13.90 108 LEU J N 1
ATOM 6482 C CA . LEU J 2 108 ? 36.553 67.485 42.505 1.00 16.99 108 LEU J CA 1
ATOM 6483 C C . LEU J 2 108 ? 35.170 67.328 43.122 1.00 18.39 108 LEU J C 1
ATOM 6484 O O . LEU J 2 108 ? 34.359 66.528 42.657 1.00 22.43 108 LEU J O 1
ATOM 6489 N N . SER J 2 109 ? 34.906 68.095 44.173 1.00 16.52 109 SER J N 1
ATOM 6490 C CA . SER J 2 109 ? 33.619 68.055 44.844 1.00 15.95 109 SER J CA 1
ATOM 6491 C C . SER J 2 109 ? 32.481 68.215 43.832 1.00 21.61 109 SER J C 1
ATOM 6492 O O . SER J 2 109 ? 31.534 67.432 43.829 1.00 18.75 109 SER J O 1
ATOM 6495 N N . SER J 2 110 ? 32.587 69.224 42.969 1.00 25.83 110 SER J N 1
ATOM 6496 C CA . SER J 2 110 ? 31.551 69.494 41.973 1.00 26.45 110 SER J CA 1
ATOM 6497 C C . SER J 2 110 ? 31.309 68.337 41.003 1.00 30.25 110 SER J C 1
ATOM 6498 O O . SER J 2 110 ? 30.218 68.199 40.454 1.00 30.98 110 SER J O 1
ATOM 6501 N N . LYS J 2 111 ? 32.327 67.506 40.796 1.00 34.05 111 LYS J N 1
ATOM 6502 C CA . LYS J 2 111 ? 32.209 66.372 39.886 1.00 31.37 111 LYS J CA 1
ATOM 6503 C C . LYS J 2 111 ? 31.613 65.121 40.524 1.00 30.63 111 LYS J C 1
ATOM 6504 O O . LYS J 2 111 ? 31.546 64.071 39.884 1.00 30.98 111 LYS J O 1
ATOM 6506 N N . GLY J 2 112 ? 31.181 65.222 41.777 1.00 27.96 112 GLY J N 1
ATOM 6507 C CA . GLY J 2 112 ? 30.590 64.065 42.430 1.00 32.31 112 GLY J CA 1
ATOM 6508 C C . GLY J 2 112 ? 31.572 63.206 43.210 1.00 31.04 112 GLY J C 1
ATOM 6509 O O . GLY J 2 112 ? 31.257 62.092 43.629 1.00 36.41 112 GLY J O 1
ATOM 6510 N N . ILE J 2 113 ? 32.776 63.721 43.401 1.00 28.96 113 ILE J N 1
ATOM 6511 C CA . ILE J 2 113 ? 33.789 63.002 44.153 1.00 22.65 113 ILE J CA 1
ATOM 6512 C C . ILE J 2 113 ? 33.881 63.730 45.492 1.00 25.01 113 ILE J C 1
ATOM 6513 O O . ILE J 2 113 ? 34.714 64.614 45.678 1.00 23.00 113 ILE J O 1
ATOM 6518 N N . ASP J 2 114 ? 33.001 63.362 46.417 1.00 21.90 114 ASP J N 1
ATOM 6519 C CA . ASP J 2 114 ? 32.963 63.998 47.727 1.00 26.49 114 ASP J CA 1
ATOM 6520 C C . ASP J 2 114 ? 34.177 63.712 48.604 1.00 26.36 114 ASP J C 1
ATOM 6521 O O . ASP J 2 114 ? 35.086 62.971 48.217 1.00 24.54 114 ASP J O 1
ATOM 6526 N N . GLN J 2 115 ? 34.166 64.311 49.792 1.00 25.05 115 GLN J N 1
ATOM 6527 C CA . GLN J 2 115 ? 35.248 64.178 50.757 1.00 25.29 115 GLN J CA 1
ATOM 6528 C C . GLN J 2 115 ? 35.613 62.753 51.135 1.00 27.57 115 GLN J C 1
ATOM 6529 O O . GLN J 2 115 ? 36.797 62.418 51.205 1.00 28.99 115 GLN J O 1
ATOM 6535 N N . LYS J 2 116 ? 34.609 61.915 51.375 1.00 30.89 116 LYS J N 1
ATOM 6536 C CA . LYS J 2 116 ? 34.864 60.525 51.752 1.00 31.11 116 LYS J CA 1
ATOM 6537 C C . LYS J 2 116 ? 35.782 59.868 50.731 1.00 28.80 116 LYS J C 1
ATOM 6538 O O . LYS J 2 116 ? 36.725 59.168 51.095 1.00 29.07 116 LYS J O 1
ATOM 6540 N N . MET J 2 117 ? 35.509 60.095 49.453 1.00 25.49 117 MET J N 1
ATOM 6541 C CA . MET J 2 117 ? 36.340 59.518 48.406 1.00 28.46 117 MET J CA 1
ATOM 6542 C C . MET J 2 117 ? 37.735 60.127 48.386 1.00 28.75 117 MET J C 1
ATOM 6543 O O . MET J 2 117 ? 38.729 59.400 48.378 1.00 31.64 117 MET J O 1
ATOM 6548 N N . ARG J 2 118 ? 37.806 61.459 48.368 1.00 29.07 118 ARG J N 1
ATOM 6549 C CA . ARG J 2 118 ? 39.088 62.148 48.330 1.00 25.51 118 ARG J CA 1
ATOM 6550 C C . ARG J 2 118 ? 39.974 61.781 49.511 1.00 27.04 118 ARG J C 1
ATOM 6551 O O . ARG J 2 118 ? 41.143 61.443 49.318 1.00 30.33 118 ARG J O 1
ATOM 6559 N N . VAL J 2 119 ? 39.428 61.838 50.728 1.00 24.48 119 VAL J N 1
ATOM 6560 C CA . VAL J 2 119 ? 40.230 61.507 51.905 1.00 24.49 119 VAL J CA 1
ATOM 6561 C C . VAL J 2 119 ? 40.772 60.090 51.803 1.00 26.12 119 VAL J C 1
ATOM 6562 O O . VAL J 2 119 ? 41.988 59.885 51.778 1.00 28.49 119 VAL J O 1
ATOM 6566 N N . LEU J 2 120 ? 39.875 59.113 51.724 1.00 26.13 120 LEU J N 1
ATOM 6567 C CA . LEU J 2 120 ? 40.296 57.720 51.643 1.00 25.76 120 LEU J CA 1
ATOM 6568 C C . LEU J 2 120 ? 41.224 57.416 50.471 1.00 24.29 120 LEU J C 1
ATOM 6569 O O . LEU J 2 120 ? 42.217 56.718 50.642 1.00 27.38 120 LEU J O 1
ATOM 6574 N N . ASN J 2 121 ? 40.927 57.941 49.288 1.00 24.74 121 ASN J N 1
ATOM 6575 C CA . ASN J 2 121 ? 41.789 57.676 48.134 1.00 26.81 121 ASN J CA 1
ATOM 6576 C C . ASN J 2 121 ? 43.188 58.269 48.316 1.00 24.92 121 ASN J C 1
ATOM 6577 O O . ASN J 2 121 ? 44.176 57.705 47.850 1.00 29.23 121 ASN J O 1
ATOM 6582 N N . ALA J 2 122 ? 43.273 59.403 49.000 1.00 20.06 122 ALA J N 1
ATOM 6583 C CA . ALA J 2 122 ? 44.557 60.044 49.239 1.00 22.52 122 ALA J CA 1
ATOM 6584 C C . ALA J 2 122 ? 45.299 59.402 50.408 1.00 23.31 122 ALA J C 1
ATOM 6585 O O . ALA J 2 122 ? 46.522 59.411 50.450 1.00 25.49 122 ALA J O 1
ATOM 6587 N N . CYS J 2 123 ? 44.558 58.846 51.357 1.00 22.82 123 CYS J N 1
ATOM 6588 C CA . CYS J 2 123 ? 45.181 58.226 52.517 1.00 30.74 123 CYS J CA 1
ATOM 6589 C C . CYS J 2 123 ? 45.510 56.753 52.351 1.00 30.09 123 CYS J C 1
ATOM 6590 O O . CYS J 2 123 ? 46.209 56.184 53.190 1.00 27.50 123 CYS J O 1
ATOM 6593 N N . PHE J 2 124 ? 45.007 56.131 51.289 1.00 26.85 124 PHE J N 1
ATOM 6594 C CA . PHE J 2 124 ? 45.267 54.717 51.087 1.00 28.90 124 PHE J CA 1
ATOM 6595 C C . PHE J 2 124 ? 45.451 54.282 49.646 1.00 28.22 124 PHE J C 1
ATOM 6596 O O . PHE J 2 124 ? 44.838 54.817 48.726 1.00 29.88 124 PHE J O 1
ATOM 6604 N N . SER J 2 125 ? 46.312 53.283 49.486 1.00 33.51 125 SER J N 1
ATOM 6605 C CA . SER J 2 125 ? 46.612 52.666 48.205 1.00 32.13 125 SER J CA 1
ATOM 6606 C C . SER J 2 125 ? 46.088 51.271 48.425 1.00 33.59 125 SER J C 1
ATOM 6607 O O . SER J 2 125 ? 46.322 50.692 49.483 1.00 34.26 125 SER J O 1
ATOM 6610 N N . VAL J 2 126 ? 45.371 50.734 47.451 1.00 36.88 126 VAL J N 1
ATOM 6611 C CA . VAL J 2 126 ? 44.828 49.393 47.582 1.00 35.14 126 VAL J CA 1
ATOM 6612 C C . VAL J 2 126 ? 45.259 48.546 46.396 1.00 37.36 126 VAL J C 1
ATOM 6613 O O . VAL J 2 126 ? 45.291 49.026 45.264 1.00 40.29 126 VAL J O 1
ATOM 6617 N N . LYS J 2 127 ? 45.599 47.289 46.646 1.00 36.96 127 LYS J N 1
ATOM 6618 C CA . LYS J 2 127 ? 46.004 46.420 45.553 1.00 37.95 127 LYS J CA 1
ATOM 6619 C C . LYS J 2 127 ? 45.224 45.115 45.551 1.00 39.16 127 LYS J C 1
ATOM 6620 O O . LYS J 2 127 ? 44.695 44.679 46.574 1.00 35.17 127 LYS J O 1
ATOM 6622 N N . ARG J 2 128 ? 45.171 44.502 44.376 1.00 42.94 128 ARG J N 1
ATOM 6623 C CA . ARG J 2 128 ? 44.457 43.255 44.145 1.00 46.39 128 ARG J CA 1
ATOM 6624 C C . ARG J 2 128 ? 44.925 42.033 44.930 1.00 43.64 128 ARG J C 1
ATOM 6625 O O . ARG J 2 128 ? 44.130 41.395 45.613 1.00 40.87 128 ARG J O 1
ATOM 6633 N N . ILE J 2 129 ? 46.213 41.715 44.821 1.00 42.11 129 ILE J N 1
ATOM 6634 C CA . ILE J 2 129 ? 46.802 40.523 45.450 1.00 44.89 129 ILE J CA 1
ATOM 6635 C C . ILE J 2 129 ? 46.408 39.321 44.586 1.00 43.41 129 ILE J C 1
ATOM 6636 O O . ILE J 2 129 ? 45.424 38.635 44.871 1.00 40.14 129 ILE J O 1
ATOM 6641 N N . PRO J 2 130 ? 47.190 39.051 43.525 1.00 46.29 130 PRO J N 1
ATOM 6642 C CA . PRO J 2 130 ? 47.066 37.985 42.522 1.00 49.49 130 PRO J CA 1
ATOM 6643 C C . PRO J 2 130 ? 46.236 36.731 42.809 1.00 52.40 130 PRO J C 1
ATOM 6644 O O . PRO J 2 130 ? 45.016 36.745 42.661 1.00 57.36 130 PRO J O 1
ATOM 6648 N N . GLY J 2 131 ? 46.895 35.644 43.196 1.00 56.02 131 GLY J N 1
ATOM 6649 C CA . GLY J 2 131 ? 46.177 34.404 43.450 1.00 57.74 131 GLY J CA 1
ATOM 6650 C C . GLY J 2 131 ? 45.397 34.333 44.750 1.00 60.92 131 GLY J C 1
ATOM 6651 O O . GLY J 2 131 ? 45.446 33.318 45.449 1.00 60.93 131 GLY J O 1
ATOM 6652 N N . LYS J 2 132 ? 44.673 35.398 45.080 1.00 60.20 132 LYS J N 1
ATOM 6653 C CA . LYS J 2 132 ? 43.888 35.430 46.311 1.00 59.23 132 LYS J CA 1
ATOM 6654 C C . LYS J 2 132 ? 42.626 36.271 46.153 1.00 57.52 132 LYS J C 1
ATOM 6655 O O . LYS J 2 132 ? 42.504 37.057 45.214 1.00 54.05 132 LYS J O 1
ATOM 6661 N N . SER J 2 133 ? 41.685 36.091 47.073 1.00 56.81 133 SER J N 1
ATOM 6662 C CA . SER J 2 133 ? 40.432 36.832 47.044 1.00 55.96 133 SER J CA 1
ATOM 6663 C C . SER J 2 133 ? 40.416 37.868 48.161 1.00 55.35 133 SER J C 1
ATOM 6664 O O . SER J 2 133 ? 39.551 37.848 49.033 1.00 56.50 133 SER J O 1
ATOM 6667 N N . SER J 2 134 ? 41.388 38.772 48.128 1.00 54.21 134 SER J N 1
ATOM 6668 C CA . SER J 2 134 ? 41.500 39.820 49.134 1.00 49.51 134 SER J CA 1
ATOM 6669 C C . SER J 2 134 ? 42.269 40.995 48.546 1.00 46.20 134 SER J C 1
ATOM 6670 O O . SER J 2 134 ? 42.727 40.938 47.406 1.00 45.73 134 SER J O 1
ATOM 6673 N N . SER J 2 135 ? 42.412 42.056 49.329 1.00 39.44 135 SER J N 1
ATOM 6674 C CA . SER J 2 135 ? 43.131 43.235 48.876 1.00 35.68 135 SER J CA 1
ATOM 6675 C C . SER J 2 135 ? 44.175 43.651 49.891 1.00 33.15 135 SER J C 1
ATOM 6676 O O . SER J 2 135 ? 44.068 43.349 51.082 1.00 28.73 135 SER J O 1
ATOM 6679 N N . ILE J 2 136 ? 45.181 44.359 49.395 1.00 28.46 136 ILE J N 1
ATOM 6680 C CA . ILE J 2 136 ? 46.262 44.869 50.216 1.00 31.45 136 ILE J CA 1
ATOM 6681 C C . ILE J 2 136 ? 46.053 46.378 50.406 1.00 33.76 136 ILE J C 1
ATOM 6682 O O . ILE J 2 136 ? 45.945 47.128 49.431 1.00 29.91 136 ILE J O 1
ATOM 6684 N N . ILE J 2 137 ? 45.983 46.806 51.663 1.00 37.31 137 ILE J N 1
ATOM 6685 C CA . ILE J 2 137 ? 45.791 48.212 52.014 1.00 38.71 137 ILE J CA 1
ATOM 6686 C C . ILE J 2 137 ? 47.046 48.749 52.686 1.00 40.15 137 ILE J C 1
ATOM 6687 O O . ILE J 2 137 ? 47.560 48.139 53.626 1.00 39.09 137 ILE J O 1
ATOM 6692 N N . LYS J 2 138 ? 47.534 49.891 52.210 1.00 40.08 138 LYS J N 1
ATOM 6693 C CA . LYS J 2 138 ? 48.727 50.506 52.787 1.00 38.29 138 LYS J CA 1
ATOM 6694 C C . LYS J 2 138 ? 48.501 51.997 53.005 1.00 37.26 138 LYS J C 1
ATOM 6695 O O . LYS J 2 138 ? 47.747 52.633 52.272 1.00 40.11 138 LYS J O 1
ATOM 6697 N N . CYS J 2 139 ? 49.147 52.547 54.025 1.00 38.09 139 CYS J N 1
ATOM 6698 C CA . CYS J 2 139 ? 49.028 53.967 54.321 1.00 34.08 139 CYS J CA 1
ATOM 6699 C C . CYS J 2 139 ? 49.978 54.753 53.420 1.00 32.18 139 CYS J C 1
ATOM 6700 O O . CYS J 2 139 ? 51.074 54.281 53.112 1.00 32.04 139 CYS J O 1
ATOM 6703 N N . THR J 2 140 ? 49.543 55.933 52.977 1.00 31.40 140 THR J N 1
ATOM 6704 C CA . THR J 2 140 ? 50.381 56.813 52.156 1.00 25.81 140 THR J CA 1
ATOM 6705 C C . THR J 2 140 ? 50.998 57.786 53.172 1.00 27.49 140 THR J C 1
ATOM 6706 O O . THR J 2 140 ? 50.722 57.684 54.365 1.00 32.78 140 THR J O 1
ATOM 6710 N N . LYS J 2 141 ? 51.813 58.731 52.719 1.00 31.48 141 LYS J N 1
ATOM 6711 C CA . LYS J 2 141 ? 52.430 59.679 53.649 1.00 33.87 141 LYS J CA 1
ATOM 6712 C C . LYS J 2 141 ? 51.402 60.583 54.328 1.00 33.18 141 LYS J C 1
ATOM 6713 O O . LYS J 2 141 ? 51.604 61.015 55.465 1.00 36.69 141 LYS J O 1
ATOM 6719 N N . LEU J 2 142 ? 50.302 60.873 53.636 1.00 30.98 142 LEU J N 1
ATOM 6720 C CA . LEU J 2 142 ? 49.260 61.725 54.204 1.00 29.92 142 LEU J CA 1
ATOM 6721 C C . LEU J 2 142 ? 48.588 61.056 55.395 1.00 28.51 142 LEU J C 1
ATOM 6722 O O . LEU J 2 142 ? 48.308 61.712 56.392 1.00 31.61 142 LEU J O 1
ATOM 6727 N N . MET J 2 143 ? 48.328 59.756 55.288 1.00 29.05 143 MET J N 1
ATOM 6728 C CA . MET J 2 143 ? 47.698 59.002 56.376 1.00 26.43 143 MET J CA 1
ATOM 6729 C C . MET J 2 143 ? 48.670 58.936 57.553 1.00 28.49 143 MET J C 1
ATOM 6730 O O . MET J 2 143 ? 48.291 59.157 58.707 1.00 28.94 143 MET J O 1
ATOM 6735 N N . ARG J 2 144 ? 49.928 58.642 57.249 1.00 25.13 144 ARG J N 1
ATOM 6736 C CA . ARG J 2 144 ? 50.956 58.578 58.275 1.00 31.44 144 ARG J CA 1
ATOM 6737 C C . ARG J 2 144 ? 50.941 59.855 59.101 1.00 32.68 144 ARG J C 1
ATOM 6738 O O . ARG J 2 144 ? 50.940 59.804 60.332 1.00 32.56 144 ARG J O 1
ATOM 6746 N N . ASP J 2 145 ? 50.918 61.001 58.428 1.00 36.92 145 ASP J N 1
ATOM 6747 C CA . ASP J 2 145 ? 50.901 62.272 59.141 1.00 32.25 145 ASP J CA 1
ATOM 6748 C C . ASP J 2 145 ? 49.633 62.441 59.970 1.00 31.86 145 ASP J C 1
ATOM 6749 O O . ASP J 2 145 ? 49.650 63.090 61.010 1.00 34.93 145 ASP J O 1
ATOM 6754 N N . LYS J 2 146 ? 48.526 61.865 59.517 1.00 33.02 146 LYS J N 1
ATOM 6755 C CA . LYS J 2 146 ? 47.299 61.978 60.286 1.00 35.31 146 LYS J CA 1
ATOM 6756 C C . LYS J 2 146 ? 47.478 61.202 61.586 1.00 35.41 146 LYS J C 1
ATOM 6757 O O . LYS J 2 146 ? 47.055 61.659 62.644 1.00 29.89 146 LYS J O 1
ATOM 6763 N N . LEU J 2 147 ? 48.114 60.031 61.506 1.00 35.23 147 LEU J N 1
ATOM 6764 C CA . LEU J 2 147 ? 48.354 59.215 62.694 1.00 35.31 147 LEU J CA 1
ATOM 6765 C C . LEU J 2 147 ? 49.187 60.038 63.669 1.00 33.25 147 LEU J C 1
ATOM 6766 O O . LEU J 2 147 ? 48.827 60.178 64.837 1.00 29.02 147 LEU J O 1
ATOM 6771 N N . GLU J 2 148 ? 50.289 60.601 63.178 1.00 34.33 148 GLU J N 1
ATOM 6772 C CA . GLU J 2 148 ? 51.154 61.449 63.994 1.00 38.06 148 GLU J CA 1
ATOM 6773 C C . GLU J 2 148 ? 50.334 62.575 64.621 1.00 40.04 148 GLU J C 1
ATOM 6774 O O . GLU J 2 148 ? 50.820 63.295 65.496 1.00 44.75 148 GLU J O 1
ATOM 6780 N N . ARG J 2 149 ? 49.093 62.722 64.158 1.00 43.60 149 ARG J N 1
ATOM 6781 C CA . ARG J 2 149 ? 48.173 63.735 64.674 1.00 47.08 149 ARG J CA 1
ATOM 6782 C C . ARG J 2 149 ? 46.920 63.072 65.266 1.00 48.78 149 ARG J C 1
ATOM 6783 O O . ARG J 2 149 ? 46.887 62.822 66.463 1.00 51.36 149 ARG J O 1
ATOM 6791 N N . GLY J 2 150 ? 45.904 62.769 64.452 1.00 53.87 150 GLY J N 1
ATOM 6792 C CA . GLY J 2 150 ? 44.700 62.143 64.997 1.00 52.73 150 GLY J CA 1
ATOM 6793 C C . GLY J 2 150 ? 43.750 61.360 64.091 1.00 55.48 150 GLY J C 1
ATOM 6794 O O . GLY J 2 150 ? 43.182 61.903 63.146 1.00 58.74 150 GLY J O 1
ATOM 6795 N N . GLU J 2 151 ? 43.568 60.076 64.403 1.00 55.55 151 GLU J N 1
ATOM 6796 C CA . GLU J 2 151 ? 42.671 59.179 63.663 1.00 51.40 151 GLU J CA 1
ATOM 6797 C C . GLU J 2 151 ? 41.842 58.411 64.700 1.00 50.07 151 GLU J C 1
ATOM 6798 O O . GLU J 2 151 ? 42.400 57.800 65.610 1.00 51.25 151 GLU J O 1
ATOM 6800 N N . VAL J 2 152 ? 40.519 58.438 64.558 1.00 49.55 152 VAL J N 1
ATOM 6801 C CA . VAL J 2 152 ? 39.616 57.787 65.513 1.00 49.81 152 VAL J CA 1
ATOM 6802 C C . VAL J 2 152 ? 39.664 56.261 65.569 1.00 49.49 152 VAL J C 1
ATOM 6803 O O . VAL J 2 152 ? 39.606 55.582 64.542 1.00 48.70 152 VAL J O 1
ATOM 6805 N N . GLU J 2 153 ? 39.747 55.732 66.786 1.00 48.71 153 GLU J N 1
ATOM 6806 C CA . GLU J 2 153 ? 39.792 54.292 66.998 1.00 52.77 153 GLU J CA 1
ATOM 6807 C C . GLU J 2 153 ? 38.393 53.763 67.278 1.00 52.41 153 GLU J C 1
ATOM 6808 O O . GLU J 2 153 ? 37.468 54.590 67.410 1.00 55.69 153 GLU J O 1
ATOM 6810 N N . THR K 2 7 ? 15.592 10.057 28.624 1.00 29.45 7 THR M N 1
ATOM 6811 C CA . THR K 2 7 ? 16.317 10.871 29.639 1.00 34.33 7 THR M CA 1
ATOM 6812 C C . THR K 2 7 ? 15.520 12.126 29.979 1.00 34.01 7 THR M C 1
ATOM 6813 O O . THR K 2 7 ? 15.348 12.459 31.152 1.00 28.81 7 THR M O 1
ATOM 6817 N N . GLN K 2 8 ? 15.032 12.821 28.956 1.00 30.57 8 GLN M N 1
ATOM 6818 C CA . GLN K 2 8 ? 14.238 14.026 29.180 1.00 32.74 8 GLN M CA 1
ATOM 6819 C C . GLN K 2 8 ? 12.970 13.692 29.964 1.00 29.58 8 GLN M C 1
ATOM 6820 O O . GLN K 2 8 ? 12.566 14.445 30.844 1.00 35.05 8 GLN M O 1
ATOM 6826 N N . GLN K 2 9 ? 12.342 12.568 29.643 1.00 28.02 9 GLN M N 1
ATOM 6827 C CA . GLN K 2 9 ? 11.133 12.152 30.353 1.00 31.82 9 GLN M CA 1
ATOM 6828 C C . GLN K 2 9 ? 11.495 11.867 31.808 1.00 30.35 9 GLN M C 1
ATOM 6829 O O . GLN K 2 9 ? 10.738 12.199 32.722 1.00 29.48 9 GLN M O 1
ATOM 6835 N N . MET K 2 10 ? 12.660 11.262 32.016 1.00 24.83 10 MET M N 1
ATOM 6836 C CA . MET K 2 10 ? 13.123 10.959 33.362 1.00 25.73 10 MET M CA 1
ATOM 6837 C C . MET K 2 10 ? 13.390 12.234 34.148 1.00 26.62 10 MET M C 1
ATOM 6838 O O . MET K 2 10 ? 13.056 12.322 35.325 1.00 25.55 10 MET M O 1
ATOM 6843 N N . ALA K 2 11 ? 13.998 13.222 33.501 1.00 28.48 11 ALA M N 1
ATOM 6844 C CA . ALA K 2 11 ? 14.274 14.490 34.172 1.00 26.91 11 ALA M CA 1
ATOM 6845 C C . ALA K 2 11 ? 12.942 15.053 34.638 1.00 24.42 11 ALA M C 1
ATOM 6846 O O . ALA K 2 11 ? 12.801 15.474 35.786 1.00 21.61 11 ALA M O 1
ATOM 6848 N N . VAL K 2 12 ? 11.970 15.049 33.733 1.00 23.62 12 VAL M N 1
ATOM 6849 C CA . VAL K 2 12 ? 10.631 15.539 34.037 1.00 21.07 12 VAL M CA 1
ATOM 6850 C C . VAL K 2 12 ? 10.139 14.751 35.241 1.00 27.65 12 VAL M C 1
ATOM 6851 O O . VAL K 2 12 ? 9.629 15.317 36.209 1.00 21.20 12 VAL M O 1
ATOM 6855 N N . SER K 2 13 ? 10.323 13.438 35.169 1.00 24.90 13 SER M N 1
ATOM 6856 C CA . SER K 2 13 ? 9.913 12.533 36.231 1.00 29.41 13 SER M CA 1
ATOM 6857 C C . SER K 2 13 ? 10.561 12.889 37.567 1.00 30.82 13 SER M C 1
ATOM 6858 O O . SER K 2 13 ? 9.884 12.982 38.593 1.00 34.78 13 SER M O 1
ATOM 6861 N N . ILE K 2 14 ? 11.875 13.083 37.545 1.00 28.28 14 ILE M N 1
ATOM 6862 C CA . ILE K 2 14 ? 12.625 13.419 38.749 1.00 23.85 14 ILE M CA 1
ATOM 6863 C C . ILE K 2 14 ? 12.123 14.724 39.354 1.00 22.67 14 ILE M C 1
ATOM 6864 O O . ILE K 2 14 ? 11.924 14.817 40.562 1.00 19.94 14 ILE M O 1
ATOM 6869 N N . ILE K 2 15 ? 11.907 15.721 38.507 1.00 19.26 15 ILE M N 1
ATOM 6870 C CA . ILE K 2 15 ? 11.418 17.015 38.952 1.00 20.72 15 ILE M CA 1
ATOM 6871 C C . ILE K 2 15 ? 10.072 16.878 39.672 1.00 22.42 15 ILE M C 1
ATOM 6872 O O . ILE K 2 15 ? 9.881 17.446 40.745 1.00 21.96 15 ILE M O 1
ATOM 6877 N N . ASN K 2 16 ? 9.144 16.122 39.093 1.00 23.10 16 ASN M N 1
ATOM 6878 C CA . ASN K 2 16 ? 7.840 15.923 39.726 1.00 26.70 16 ASN M CA 1
ATOM 6879 C C . ASN K 2 16 ? 7.934 15.187 41.071 1.00 27.59 16 ASN M C 1
ATOM 6880 O O . ASN K 2 16 ? 7.253 15.539 42.035 1.00 23.34 16 ASN M O 1
ATOM 6885 N N . SER K 2 17 ? 8.774 14.161 41.129 1.00 23.61 17 SER M N 1
ATOM 6886 C CA . SER K 2 17 ? 8.963 13.426 42.362 1.00 24.79 17 SER M CA 1
ATOM 6887 C C . SER K 2 17 ? 9.472 14.419 43.414 1.00 26.84 17 SER M C 1
ATOM 6888 O O . SER K 2 17 ? 9.133 14.329 44.594 1.00 26.63 17 SER M O 1
ATOM 6891 N N . SER K 2 18 ? 10.279 15.378 42.967 1.00 21.52 18 SER M N 1
ATOM 6892 C CA . SER K 2 18 ? 10.823 16.405 43.847 1.00 18.32 18 SER M CA 1
ATOM 6893 C C . SER K 2 18 ? 9.671 17.220 44.435 1.00 20.10 18 SER M C 1
ATOM 6894 O O . SER K 2 18 ? 9.655 17.521 45.629 1.00 17.49 18 SER M O 1
ATOM 6897 N N . PHE K 2 19 ? 8.712 17.579 43.586 1.00 22.26 19 PHE M N 1
ATOM 6898 C CA . PHE K 2 19 ? 7.549 18.332 44.033 1.00 23.76 19 PHE M CA 1
ATOM 6899 C C . PHE K 2 19 ? 6.754 17.503 45.047 1.00 21.70 19 PHE M C 1
ATOM 6900 O O . PHE K 2 19 ? 6.333 18.023 46.085 1.00 24.35 19 PHE M O 1
ATOM 6908 N N . GLU K 2 20 ? 6.546 16.221 44.739 1.00 19.20 20 GLU M N 1
ATOM 6909 C CA . GLU K 2 20 ? 5.825 15.325 45.639 1.00 22.16 20 GLU M CA 1
ATOM 6910 C C . GLU K 2 20 ? 6.531 15.257 46.986 1.00 20.38 20 GLU M C 1
ATOM 6911 O O . GLU K 2 20 ? 5.894 15.152 48.039 1.00 24.77 20 GLU M O 1
ATOM 6917 N N . ALA K 2 21 ? 7.858 15.299 46.941 1.00 17.80 21 ALA M N 1
ATOM 6918 C CA . ALA K 2 21 ? 8.661 15.240 48.147 1.00 17.68 21 ALA M CA 1
ATOM 6919 C C . ALA K 2 21 ? 8.445 16.483 49.013 1.00 19.30 21 ALA M C 1
ATOM 6920 O O . ALA K 2 21 ? 8.259 16.374 50.225 1.00 19.67 21 ALA M O 1
ATOM 6922 N N . ALA K 2 22 ? 8.460 17.660 48.397 1.00 16.45 22 ALA M N 1
ATOM 6923 C CA . ALA K 2 22 ? 8.259 18.904 49.139 1.00 20.45 22 ALA M CA 1
ATOM 6924 C C . ALA K 2 22 ? 6.894 18.928 49.826 1.00 20.28 22 ALA M C 1
ATOM 6925 O O . ALA K 2 22 ? 6.755 19.426 50.943 1.00 19.45 22 ALA M O 1
ATOM 6927 N N . VAL K 2 23 ? 5.885 18.398 49.143 1.00 21.85 23 VAL M N 1
ATOM 6928 C CA . VAL K 2 23 ? 4.540 18.355 49.701 1.00 20.81 23 VAL M CA 1
ATOM 6929 C C . VAL K 2 23 ? 4.492 17.425 50.917 1.00 24.30 23 VAL M C 1
ATOM 6930 O O . VAL K 2 23 ? 4.042 17.827 51.993 1.00 24.55 23 VAL M O 1
ATOM 6934 N N . VAL K 2 24 ? 4.956 16.191 50.752 1.00 21.46 24 VAL M N 1
ATOM 6935 C CA . VAL K 2 24 ? 4.942 15.242 51.854 1.00 21.86 24 VAL M CA 1
ATOM 6936 C C . VAL K 2 24 ? 5.707 15.810 53.050 1.00 26.59 24 VAL M C 1
ATOM 6937 O O . VAL K 2 24 ? 5.299 15.635 54.205 1.00 22.15 24 VAL M O 1
ATOM 6941 N N . ALA K 2 25 ? 6.810 16.501 52.761 1.00 19.96 25 ALA M N 1
ATOM 6942 C CA . ALA K 2 25 ? 7.634 17.092 53.804 1.00 19.87 25 ALA M CA 1
ATOM 6943 C C . ALA K 2 25 ? 6.828 18.129 54.567 1.00 24.82 25 ALA M C 1
ATOM 6944 O O . ALA K 2 25 ? 6.747 18.097 55.796 1.00 21.66 25 ALA M O 1
ATOM 6946 N N . ALA K 2 26 ? 6.232 19.050 53.820 1.00 26.40 26 ALA M N 1
ATOM 6947 C CA . ALA K 2 26 ? 5.427 20.105 54.407 1.00 27.24 26 ALA M CA 1
ATOM 6948 C C . ALA K 2 26 ? 4.279 19.501 55.202 1.00 30.91 26 ALA M C 1
ATOM 6949 O O . ALA K 2 26 ? 4.139 19.732 56.404 1.00 30.26 26 ALA M O 1
ATOM 6951 N N . THR K 2 27 ? 3.470 18.710 54.511 1.00 33.55 27 THR M N 1
ATOM 6952 C CA . THR K 2 27 ? 2.304 18.071 55.099 1.00 31.44 27 THR M CA 1
ATOM 6953 C C . THR K 2 27 ? 2.609 17.224 56.335 1.00 33.38 27 THR M C 1
ATOM 6954 O O . THR K 2 27 ? 1.873 17.282 57.318 1.00 28.35 27 THR M O 1
ATOM 6958 N N . SER K 2 28 ? 3.692 16.447 56.304 1.00 31.25 28 SER M N 1
ATOM 6959 C CA . SER K 2 28 ? 4.026 15.615 57.460 1.00 26.04 28 SER M CA 1
ATOM 6960 C C . SER K 2 28 ? 4.665 16.446 58.567 1.00 27.21 28 SER M C 1
ATOM 6961 O O . SER K 2 28 ? 4.697 16.034 59.722 1.00 21.34 28 SER M O 1
ATOM 6964 N N . ALA K 2 29 ? 5.180 17.617 58.219 1.00 27.39 29 ALA M N 1
ATOM 6965 C CA . ALA K 2 29 ? 5.783 18.465 59.233 1.00 26.48 29 ALA M CA 1
ATOM 6966 C C . ALA K 2 29 ? 4.657 19.075 60.064 1.00 28.24 29 ALA M C 1
ATOM 6967 O O . ALA K 2 29 ? 4.755 19.145 61.288 1.00 25.70 29 ALA M O 1
ATOM 6969 N N . LEU K 2 30 ? 3.585 19.513 59.402 1.00 24.97 30 LEU M N 1
ATOM 6970 C CA . LEU K 2 30 ? 2.460 20.083 60.132 1.00 25.40 30 LEU M CA 1
ATOM 6971 C C . LEU K 2 30 ? 1.887 19.037 61.099 1.00 27.13 30 LEU M C 1
ATOM 6972 O O . LEU K 2 30 ? 1.644 19.337 62.269 1.00 25.85 30 LEU M O 1
ATOM 6977 N N . GLU K 2 31 ? 1.698 17.808 60.617 1.00 22.75 31 GLU M N 1
ATOM 6978 C CA . GLU K 2 31 ? 1.148 16.734 61.441 1.00 22.25 31 GLU M CA 1
ATOM 6979 C C . GLU K 2 31 ? 1.975 16.346 62.663 1.00 23.39 31 GLU M C 1
ATOM 6980 O O . GLU K 2 31 ? 1.427 16.123 63.746 1.00 23.23 31 GLU M O 1
ATOM 6986 N N . ASN K 2 32 ? 3.286 16.242 62.491 1.00 25.04 32 ASN M N 1
ATOM 6987 C CA . ASN K 2 32 ? 4.144 15.867 63.603 1.00 27.69 32 ASN M CA 1
ATOM 6988 C C . ASN K 2 32 ? 4.203 16.996 64.626 1.00 29.82 32 ASN M C 1
ATOM 6989 O O . ASN K 2 32 ? 4.578 16.772 65.774 1.00 27.92 32 ASN M O 1
ATOM 6994 N N . MET K 2 33 ? 3.823 18.205 64.213 1.00 33.53 33 MET M N 1
ATOM 6995 C CA . MET K 2 33 ? 3.839 19.348 65.119 1.00 34.55 33 MET M CA 1
ATOM 6996 C C . MET K 2 33 ? 2.450 19.665 65.663 1.00 38.10 33 MET M C 1
ATOM 6997 O O . MET K 2 33 ? 2.246 20.693 66.301 1.00 42.53 33 MET M O 1
ATOM 7002 N N . GLY K 2 34 ? 1.499 18.772 65.415 1.00 36.28 34 GLY M N 1
ATOM 7003 C CA . GLY K 2 34 ? 0.150 18.962 65.919 1.00 34.36 34 GLY M CA 1
ATOM 7004 C C . GLY K 2 34 ? -0.584 20.167 65.360 1.00 34.57 34 GLY M C 1
ATOM 7005 O O . GLY K 2 34 ? -1.386 20.793 66.051 1.00 32.64 34 GLY M O 1
ATOM 7006 N N . ILE K 2 35 ? -0.306 20.490 64.105 1.00 31.09 35 ILE M N 1
ATOM 7007 C CA . ILE K 2 35 ? -0.942 21.615 63.446 1.00 27.66 35 ILE M CA 1
ATOM 7008 C C . ILE K 2 35 ? -1.870 21.067 62.377 1.00 31.62 35 ILE M C 1
ATOM 7009 O O . ILE K 2 35 ? -1.461 20.267 61.541 1.00 39.90 35 ILE M O 1
ATOM 7014 N N . GLU K 2 36 ? -3.128 21.490 62.424 1.00 33.14 36 GLU M N 1
ATOM 7015 C CA . GLU K 2 36 ? -4.135 21.054 61.463 1.00 32.51 36 GLU M CA 1
ATOM 7016 C C . GLU K 2 36 ? -3.884 21.709 60.109 1.00 32.38 36 GLU M C 1
ATOM 7017 O O . GLU K 2 36 ? -3.230 22.747 60.029 1.00 33.53 36 GLU M O 1
ATOM 7019 N N . TYR K 2 37 ? -4.411 21.106 59.047 1.00 31.57 37 TYR M N 1
ATOM 7020 C CA . TYR K 2 37 ? -4.237 21.651 57.701 1.00 30.35 37 TYR M CA 1
ATOM 7021 C C . TYR K 2 37 ? -5.109 20.906 56.706 1.00 27.67 37 TYR M C 1
ATOM 7022 O O . TYR K 2 37 ? -5.525 19.779 56.958 1.00 34.11 37 TYR M O 1
ATOM 7031 N N . ASP K 2 38 ? -5.389 21.537 55.573 1.00 33.16 38 ASP M N 1
ATOM 7032 C CA . ASP K 2 38 ? -6.173 20.890 54.531 1.00 33.66 38 ASP M CA 1
ATOM 7033 C C . ASP K 2 38 ? -5.218 20.477 53.422 1.00 31.01 38 ASP M C 1
ATOM 7034 O O . ASP K 2 38 ? -4.489 21.311 52.887 1.00 33.49 38 ASP M O 1
ATOM 7039 N N . TYR K 2 39 ? -5.221 19.192 53.082 1.00 28.78 39 TYR M N 1
ATOM 7040 C CA . TYR K 2 39 ? -4.343 18.680 52.041 1.00 27.25 39 TYR M CA 1
ATOM 7041 C C . TYR K 2 39 ? -4.284 19.634 50.861 1.00 28.11 39 TYR M C 1
ATOM 7042 O O . TYR K 2 39 ? -3.224 20.142 50.509 1.00 28.24 39 TYR M O 1
ATOM 7051 N N . GLN K 2 40 ? -5.438 19.874 50.257 1.00 28.60 40 GLN M N 1
ATOM 7052 C CA . GLN K 2 40 ? -5.542 20.764 49.108 1.00 29.60 40 GLN M CA 1
ATOM 7053 C C . GLN K 2 40 ? -4.913 22.133 49.340 1.00 26.74 40 GLN M C 1
ATOM 7054 O O . GLN K 2 40 ? -4.289 22.699 48.445 1.00 26.68 40 GLN M O 1
ATOM 7060 N N . ASP K 2 41 ? -5.086 22.671 50.541 1.00 30.72 41 ASP M N 1
ATOM 7061 C CA . ASP K 2 41 ? -4.528 23.978 50.856 1.00 31.44 41 ASP M CA 1
ATOM 7062 C C . ASP K 2 41 ? -3.016 23.915 50.723 1.00 33.37 41 ASP M C 1
ATOM 7063 O O . ASP K 2 41 ? -2.420 24.648 49.931 1.00 36.61 41 ASP M O 1
ATOM 7068 N N . ILE K 2 42 ? -2.403 23.022 51.489 1.00 30.63 42 ILE M N 1
ATOM 7069 C CA . ILE K 2 42 ? -0.964 22.869 51.454 1.00 29.51 42 ILE M CA 1
ATOM 7070 C C . ILE K 2 42 ? -0.458 22.382 50.106 1.00 28.69 42 ILE M C 1
ATOM 7071 O O . ILE K 2 42 ? 0.655 22.721 49.705 1.00 31.44 42 ILE M O 1
ATOM 7076 N N . TYR K 2 43 ? -1.264 21.592 49.403 1.00 27.34 43 TYR M N 1
ATOM 7077 C CA . TYR K 2 43 ? -0.842 21.101 48.095 1.00 29.06 43 TYR M CA 1
ATOM 7078 C C . TYR K 2 43 ? -0.672 22.305 47.166 1.00 30.21 43 TYR M C 1
ATOM 7079 O O . TYR K 2 43 ? 0.345 22.436 46.475 1.00 29.66 43 TYR M O 1
ATOM 7088 N N . SER K 2 44 ? -1.665 23.189 47.174 1.00 28.76 44 SER M N 1
ATOM 7089 C CA . SER K 2 44 ? -1.646 24.385 46.340 1.00 29.72 44 SER M CA 1
ATOM 7090 C C . SER K 2 44 ? -0.522 25.350 46.707 1.00 27.94 44 SER M C 1
ATOM 7091 O O . SER K 2 44 ? 0.106 25.940 45.834 1.00 19.92 44 SER M O 1
ATOM 7094 N N . ARG K 2 45 ? -0.263 25.512 47.998 1.00 30.96 45 ARG M N 1
ATOM 7095 C CA . ARG K 2 45 ? 0.787 26.428 48.426 1.00 36.26 45 ARG M CA 1
ATOM 7096 C C . ARG K 2 45 ? 2.173 26.014 47.959 1.00 35.20 45 ARG M C 1
ATOM 7097 O O . ARG K 2 45 ? 2.915 26.817 47.398 1.00 37.07 45 ARG M O 1
ATOM 7105 N N . VAL K 2 46 ? 2.510 24.754 48.193 1.00 30.76 46 VAL M N 1
ATOM 7106 C CA . VAL K 2 46 ? 3.799 24.215 47.808 1.00 23.19 46 VAL M CA 1
ATOM 7107 C C . VAL K 2 46 ? 3.980 24.208 46.295 1.00 25.26 46 VAL M C 1
ATOM 7108 O O . VAL K 2 46 ? 5.088 24.415 45.799 1.00 26.07 46 VAL M O 1
ATOM 7112 N N . LYS K 2 47 ? 2.887 23.977 45.571 1.00 22.67 47 LYS M N 1
ATOM 7113 C CA . LYS K 2 47 ? 2.908 23.937 44.115 1.00 17.36 47 LYS M CA 1
ATOM 7114 C C . LYS K 2 47 ? 3.202 25.320 43.549 1.00 23.45 47 LYS M C 1
ATOM 7115 O O . LYS K 2 47 ? 4.055 25.477 42.674 1.00 27.48 47 LYS M O 1
ATOM 7121 N N . ASN K 2 48 ? 2.493 26.325 44.039 1.00 25.89 48 ASN M N 1
ATOM 7122 C CA . ASN K 2 48 ? 2.716 27.682 43.565 1.00 30.11 48 ASN M CA 1
ATOM 7123 C C . ASN K 2 48 ? 4.180 28.052 43.734 1.00 30.04 48 ASN M C 1
ATOM 7124 O O . ASN K 2 48 ? 4.804 28.599 42.825 1.00 35.32 48 ASN M O 1
ATOM 7129 N N . LYS K 2 49 ? 4.725 27.731 44.900 1.00 30.29 49 LYS M N 1
ATOM 7130 C CA . LYS K 2 49 ? 6.114 28.034 45.210 1.00 25.29 49 LYS M CA 1
ATOM 7131 C C . LYS K 2 49 ? 7.082 27.256 44.317 1.00 25.64 49 LYS M C 1
ATOM 7132 O O . LYS K 2 49 ? 7.953 27.844 43.669 1.00 23.56 49 LYS M O 1
ATOM 7138 N N . PHE K 2 50 ? 6.920 25.935 44.285 1.00 23.29 50 PHE M N 1
ATOM 7139 C CA . PHE K 2 50 ? 7.777 25.067 43.484 1.00 20.21 50 PHE M CA 1
ATOM 7140 C C . PHE K 2 50 ? 7.784 25.490 42.011 1.00 22.59 50 PHE M C 1
ATOM 7141 O O . PHE K 2 50 ? 8.841 25.597 41.387 1.00 22.44 50 PHE M O 1
ATOM 7149 N N . ASP K 2 51 ? 6.600 25.723 41.455 1.00 25.15 51 ASP M N 1
ATOM 7150 C CA . ASP K 2 51 ? 6.497 26.132 40.062 1.00 25.70 51 ASP M CA 1
ATOM 7151 C C . ASP K 2 51 ? 7.177 27.470 39.833 1.00 23.40 51 ASP M C 1
ATOM 7152 O O . ASP K 2 51 ? 7.935 27.628 38.875 1.00 27.33 51 ASP M O 1
ATOM 7157 N N . PHE K 2 52 ? 6.924 28.434 40.708 1.00 20.95 52 PHE M N 1
ATOM 7158 C CA . PHE K 2 52 ? 7.548 29.738 40.538 1.00 20.32 52 PHE M CA 1
ATOM 7159 C C . PHE K 2 52 ? 9.061 29.664 40.694 1.00 18.27 52 PHE M C 1
ATOM 7160 O O . PHE K 2 52 ? 9.810 30.280 39.937 1.00 24.23 52 PHE M O 1
ATOM 7168 N N . VAL K 2 53 ? 9.506 28.919 41.695 1.00 13.01 53 VAL M N 1
ATOM 7169 C CA . VAL K 2 53 ? 10.924 28.781 41.944 1.00 11.61 53 VAL M CA 1
ATOM 7170 C C . VAL K 2 53 ? 11.613 28.106 40.768 1.00 18.15 53 VAL M C 1
ATOM 7171 O O . VAL K 2 53 ? 12.598 28.618 40.260 1.00 27.36 53 VAL M O 1
ATOM 7175 N N . MET K 2 54 ? 11.078 26.977 40.318 1.00 22.00 54 MET M N 1
ATOM 7176 C CA . MET K 2 54 ? 11.670 26.236 39.204 1.00 28.72 54 MET M CA 1
ATOM 7177 C C . MET K 2 54 ? 11.671 27.024 37.894 1.00 28.64 54 MET M C 1
ATOM 7178 O O . MET K 2 54 ? 12.612 26.927 37.105 1.00 32.46 54 MET M O 1
ATOM 7180 N N . ASP K 2 55 ? 10.615 27.797 37.664 1.00 26.11 55 ASP M N 1
ATOM 7181 C CA . ASP K 2 55 ? 10.495 28.592 36.442 1.00 24.64 55 ASP M CA 1
ATOM 7182 C C . ASP K 2 55 ? 11.316 29.869 36.520 1.00 26.51 55 ASP M C 1
ATOM 7183 O O . ASP K 2 55 ? 12.179 30.117 35.678 1.00 26.49 55 ASP M O 1
ATOM 7188 N N . ASP K 2 56 ? 11.044 30.683 37.535 1.00 21.11 56 ASP M N 1
ATOM 7189 C CA . ASP K 2 56 ? 11.765 31.933 37.716 1.00 19.26 56 ASP M CA 1
ATOM 7190 C C . ASP K 2 56 ? 13.283 31.729 37.828 1.00 21.15 56 ASP M C 1
ATOM 7191 O O . ASP K 2 56 ? 14.065 32.538 37.323 1.00 21.05 56 ASP M O 1
ATOM 7196 N N . SER K 2 57 ? 13.699 30.649 38.489 1.00 19.95 57 SER M N 1
ATOM 7197 C CA . SER K 2 57 ? 15.123 30.374 38.665 1.00 22.90 57 SER M CA 1
ATOM 7198 C C . SER K 2 57 ? 15.789 29.950 37.362 1.00 20.15 57 SER M C 1
ATOM 7199 O O . SER K 2 57 ? 17.011 30.019 37.237 1.00 19.25 57 SER M O 1
ATOM 7202 N N . GLY K 2 58 ? 14.976 29.526 36.395 1.00 19.42 58 GLY M N 1
ATOM 7203 C CA . GLY K 2 58 ? 15.501 29.081 35.117 1.00 17.83 58 GLY M CA 1
ATOM 7204 C C . GLY K 2 58 ? 16.103 27.706 35.303 1.00 22.68 58 GLY M C 1
ATOM 7205 O O . GLY K 2 58 ? 16.752 27.166 34.402 1.00 26.25 58 GLY M O 1
ATOM 7206 N N . VAL K 2 59 ? 15.872 27.126 36.478 1.00 24.13 59 VAL M N 1
ATOM 7207 C CA . VAL K 2 59 ? 16.408 25.811 36.796 1.00 23.45 59 VAL M CA 1
ATOM 7208 C C . VAL K 2 59 ? 15.642 24.679 36.139 1.00 24.03 59 VAL M C 1
ATOM 7209 O O . VAL K 2 59 ? 16.181 23.603 35.963 1.00 18.33 59 VAL M O 1
ATOM 7213 N N . LYS K 2 60 ? 14.387 24.889 35.777 1.00 23.65 60 LYS M N 1
ATOM 7214 C CA . LYS K 2 60 ? 13.678 23.797 35.132 1.00 21.80 60 LYS M CA 1
ATOM 7215 C C . LYS K 2 60 ? 14.323 23.627 33.768 1.00 19.35 60 LYS M C 1
ATOM 7216 O O . LYS K 2 60 ? 14.676 22.514 33.374 1.00 19.09 60 LYS M O 1
ATOM 7222 N N . ASN K 2 61 ? 14.515 24.744 33.071 1.00 19.86 61 ASN M N 1
ATOM 7223 C CA . ASN K 2 61 ? 15.141 24.734 31.752 1.00 20.94 61 ASN M CA 1
ATOM 7224 C C . ASN K 2 61 ? 16.553 24.138 31.787 1.00 18.54 61 ASN M C 1
ATOM 7225 O O . ASN K 2 61 ? 16.960 23.449 30.852 1.00 18.37 61 ASN M O 1
ATOM 7230 N N . ASN K 2 62 ? 17.298 24.398 32.860 1.00 20.98 62 ASN M N 1
ATOM 7231 C CA . ASN K 2 62 ? 18.671 23.890 32.985 1.00 17.25 62 ASN M CA 1
ATOM 7232 C C . ASN K 2 62 ? 18.787 22.349 32.858 1.00 17.24 62 ASN M C 1
ATOM 7233 O O . ASN K 2 62 ? 19.524 21.851 32.002 1.00 16.93 62 ASN M O 1
ATOM 7238 N N . PRO K 2 63 ? 18.073 21.582 33.712 1.00 13.03 63 PRO M N 1
ATOM 7239 C CA . PRO K 2 63 ? 18.056 20.116 33.739 1.00 20.67 63 PRO M CA 1
ATOM 7240 C C . PRO K 2 63 ? 17.454 19.462 32.526 1.00 22.40 63 PRO M C 1
ATOM 7241 O O . PRO K 2 63 ? 18.030 18.516 31.982 1.00 25.50 63 PRO M O 1
ATOM 7245 N N . ILE K 2 64 ? 16.284 19.945 32.120 1.00 26.90 64 ILE M N 1
ATOM 7246 C CA . ILE K 2 64 ? 15.628 19.392 30.949 1.00 29.11 64 ILE M CA 1
ATOM 7247 C C . ILE K 2 64 ? 16.588 19.551 29.781 1.00 27.93 64 ILE M C 1
ATOM 7248 O O . ILE K 2 64 ? 16.768 18.629 28.988 1.00 28.53 64 ILE M O 1
ATOM 7253 N N . GLY K 2 65 ? 17.216 20.721 29.699 1.00 24.88 65 GLY M N 1
ATOM 7254 C CA . GLY K 2 65 ? 18.173 20.974 28.637 1.00 21.94 65 GLY M CA 1
ATOM 7255 C C . GLY K 2 65 ? 19.313 19.977 28.741 1.00 24.90 65 GLY M C 1
ATOM 7256 O O . GLY K 2 65 ? 19.702 19.380 27.742 1.00 32.18 65 GLY M O 1
ATOM 7257 N N . LYS K 2 66 ? 19.851 19.793 29.945 1.00 25.37 66 LYS M N 1
ATOM 7258 C CA . LYS K 2 66 ? 20.938 18.841 30.139 1.00 26.79 66 LYS M CA 1
ATOM 7259 C C . LYS K 2 66 ? 20.426 17.442 29.788 1.00 25.60 66 LYS M C 1
ATOM 7260 O O . LYS K 2 66 ? 21.125 16.665 29.146 1.00 21.67 66 LYS M O 1
ATOM 7266 N N . ALA K 2 67 ? 19.204 17.128 30.204 1.00 22.00 67 ALA M N 1
ATOM 7267 C CA . ALA K 2 67 ? 18.616 15.828 29.894 1.00 28.78 67 ALA M CA 1
ATOM 7268 C C . ALA K 2 67 ? 18.597 15.612 28.377 1.00 31.97 67 ALA M C 1
ATOM 7269 O O . ALA K 2 67 ? 18.924 14.529 27.889 1.00 31.94 67 ALA M O 1
ATOM 7271 N N . ILE K 2 68 ? 18.225 16.650 27.636 1.00 34.78 68 ILE M N 1
ATOM 7272 C CA . ILE K 2 68 ? 18.163 16.575 26.179 1.00 32.47 68 ILE M CA 1
ATOM 7273 C C . ILE K 2 68 ? 19.540 16.351 25.563 1.00 35.23 68 ILE M C 1
ATOM 7274 O O . ILE K 2 68 ? 19.683 15.632 24.573 1.00 34.69 68 ILE M O 1
ATOM 7279 N N . THR K 2 69 ? 20.553 16.981 26.144 1.00 30.62 69 THR M N 1
ATOM 7280 C CA . THR K 2 69 ? 21.906 16.828 25.647 1.00 24.53 69 THR M CA 1
ATOM 7281 C C . THR K 2 69 ? 22.319 15.373 25.744 1.00 21.46 69 THR M C 1
ATOM 7282 O O . THR K 2 69 ? 23.032 14.865 24.890 1.00 20.82 69 THR M O 1
ATOM 7286 N N . ILE K 2 70 ? 21.869 14.698 26.793 1.00 24.12 70 ILE M N 1
ATOM 7287 C CA . ILE K 2 70 ? 22.208 13.297 26.970 1.00 24.00 70 ILE M CA 1
ATOM 7288 C C . ILE K 2 70 ? 21.470 12.426 25.955 1.00 21.31 70 ILE M C 1
ATOM 7289 O O . ILE K 2 70 ? 22.048 11.499 25.384 1.00 26.23 70 ILE M O 1
ATOM 7294 N N . ASP K 2 71 ? 20.199 12.728 25.719 1.00 24.32 71 ASP M N 1
ATOM 7295 C CA . ASP K 2 71 ? 19.437 11.966 24.744 1.00 26.55 71 ASP M CA 1
ATOM 7296 C C . ASP K 2 71 ? 20.159 12.028 23.399 1.00 28.84 71 ASP M C 1
ATOM 7297 O O . ASP K 2 71 ? 20.390 10.996 22.752 1.00 25.94 71 ASP M O 1
ATOM 7302 N N . GLN K 2 72 ? 20.539 13.236 22.992 1.00 28.55 72 GLN M N 1
ATOM 7303 C CA . GLN K 2 72 ? 21.244 13.414 21.733 1.00 23.83 72 GLN M CA 1
ATOM 7304 C C . GLN K 2 72 ? 22.539 12.603 21.701 1.00 27.36 72 GLN M C 1
ATOM 7305 O O . GLN K 2 72 ? 22.815 11.898 20.724 1.00 23.28 72 GLN M O 1
ATOM 7311 N N . ALA K 2 73 ? 23.336 12.684 22.762 1.00 20.78 73 ALA M N 1
ATOM 7312 C CA . ALA K 2 73 ? 24.571 11.919 22.774 1.00 25.29 73 ALA M CA 1
ATOM 7313 C C . ALA K 2 73 ? 24.234 10.432 22.584 1.00 28.47 73 ALA M C 1
ATOM 7314 O O . ALA K 2 73 ? 24.997 9.685 21.964 1.00 28.55 73 ALA M O 1
ATOM 7316 N N . LEU K 2 74 ? 23.086 10.010 23.111 1.00 28.60 74 LEU M N 1
ATOM 7317 C CA . LEU K 2 74 ? 22.658 8.615 22.979 1.00 33.05 74 LEU M CA 1
ATOM 7318 C C . LEU K 2 74 ? 22.199 8.306 21.556 1.00 32.20 74 LEU M C 1
ATOM 7319 O O . LEU K 2 74 ? 22.122 7.148 21.158 1.00 33.01 74 LEU M O 1
ATOM 7324 N N . ASN K 2 75 ? 21.888 9.349 20.796 1.00 34.73 75 ASN M N 1
ATOM 7325 C CA . ASN K 2 75 ? 21.463 9.183 19.413 1.00 37.66 75 ASN M CA 1
ATOM 7326 C C . ASN K 2 75 ? 22.672 9.467 18.517 1.00 33.99 75 ASN M C 1
ATOM 7327 O O . ASN K 2 75 ? 22.534 9.755 17.331 1.00 30.95 75 ASN M O 1
ATOM 7332 N N . ASN K 2 76 ? 23.861 9.389 19.110 1.00 32.98 76 ASN M N 1
ATOM 7333 C CA . ASN K 2 76 ? 25.116 9.630 18.407 1.00 36.60 76 ASN M CA 1
ATOM 7334 C C . ASN K 2 76 ? 25.399 11.083 18.008 1.00 36.29 76 ASN M C 1
ATOM 7335 O O . ASN K 2 76 ? 26.117 11.341 17.046 1.00 40.32 76 ASN M O 1
ATOM 7340 N N . LYS K 2 77 ? 24.837 12.027 18.754 1.00 35.78 77 LYS M N 1
ATOM 7341 C CA . LYS K 2 77 ? 25.061 13.450 18.509 1.00 37.32 77 LYS M CA 1
ATOM 7342 C C . LYS K 2 77 ? 25.735 14.003 19.767 1.00 37.66 77 LYS M C 1
ATOM 7343 O O . LYS K 2 77 ? 25.090 14.634 20.604 1.00 33.26 77 LYS M O 1
ATOM 7349 N N . PHE K 2 78 ? 27.038 13.760 19.895 1.00 40.06 78 PHE M N 1
ATOM 7350 C CA . PHE K 2 78 ? 27.791 14.197 21.072 1.00 38.12 78 PHE M CA 1
ATOM 7351 C C . PHE K 2 78 ? 28.161 15.668 21.090 1.00 34.19 78 PHE M C 1
ATOM 7352 O O . PHE K 2 78 ? 28.786 16.143 22.038 1.00 34.19 78 PHE M O 1
ATOM 7360 N N . GLY K 2 79 ? 27.782 16.390 20.044 1.00 30.22 79 GLY M N 1
ATOM 7361 C CA . GLY K 2 79 ? 28.101 17.803 19.986 1.00 27.85 79 GLY M CA 1
ATOM 7362 C C . GLY K 2 79 ? 27.817 18.560 21.273 1.00 26.25 79 GLY M C 1
ATOM 7363 O O . GLY K 2 79 ? 28.632 19.371 21.710 1.00 27.60 79 GLY M O 1
ATOM 7364 N N . SER K 2 80 ? 26.667 18.303 21.890 1.00 20.76 80 SER M N 1
ATOM 7365 C CA . SER K 2 80 ? 26.328 19.006 23.122 1.00 20.36 80 SER M CA 1
ATOM 7366 C C . SER K 2 80 ? 27.075 18.441 24.325 1.00 23.37 80 SER M C 1
ATOM 7367 O O . SER K 2 80 ? 27.560 19.198 25.166 1.00 27.10 80 SER M O 1
ATOM 7370 N N . ALA K 2 81 ? 27.182 17.119 24.409 1.00 18.88 81 ALA M N 1
ATOM 7371 C CA . ALA K 2 81 ? 27.906 16.509 25.517 1.00 19.04 81 ALA M CA 1
ATOM 7372 C C . ALA K 2 81 ? 29.337 17.027 25.438 1.00 25.06 81 ALA M C 1
ATOM 7373 O O . ALA K 2 81 ? 29.967 17.300 26.459 1.00 19.98 81 ALA M O 1
ATOM 7375 N N . ILE K 2 82 ? 29.840 17.169 24.214 1.00 27.64 82 ILE M N 1
ATOM 7376 C CA . ILE K 2 82 ? 31.186 17.673 23.999 1.00 25.75 82 ILE M CA 1
ATOM 7377 C C . ILE K 2 82 ? 31.256 19.114 24.488 1.00 26.41 82 ILE M C 1
ATOM 7378 O O . ILE K 2 82 ? 32.237 19.524 25.115 1.00 23.03 82 ILE M O 1
ATOM 7383 N N . ARG K 2 83 ? 30.207 19.882 24.205 1.00 26.08 83 ARG M N 1
ATOM 7384 C CA . ARG K 2 83 ? 30.164 21.266 24.654 1.00 24.16 83 ARG M CA 1
ATOM 7385 C C . ARG K 2 83 ? 30.162 21.305 26.187 1.00 24.47 83 ARG M C 1
ATOM 7386 O O . ARG K 2 83 ? 30.777 22.176 26.794 1.00 29.47 83 ARG M O 1
ATOM 7394 N N . ASN K 2 84 ? 29.471 20.350 26.801 1.00 24.52 84 ASN M N 1
ATOM 7395 C CA . ASN K 2 84 ? 29.396 20.279 28.251 1.00 22.83 84 ASN M CA 1
ATOM 7396 C C . ASN K 2 84 ? 30.781 20.062 28.843 1.00 22.06 84 ASN M C 1
ATOM 7397 O O . ASN K 2 84 ? 31.173 20.757 29.777 1.00 27.97 84 ASN M O 1
ATOM 7402 N N . ARG K 2 85 ? 31.519 19.101 28.295 1.00 21.19 85 ARG M N 1
ATOM 7403 C CA . ARG K 2 85 ? 32.865 18.804 28.783 1.00 27.89 85 ARG M CA 1
ATOM 7404 C C . ARG K 2 85 ? 33.782 20.017 28.656 1.00 30.16 85 ARG M C 1
ATOM 7405 O O . ARG K 2 85 ? 34.434 20.407 29.627 1.00 29.06 85 ARG M O 1
ATOM 7407 N N . ASN K 2 86 ? 33.828 20.615 27.465 1.00 27.64 86 ASN M N 1
ATOM 7408 C CA . ASN K 2 86 ? 34.672 21.785 27.247 1.00 28.07 86 ASN M CA 1
ATOM 7409 C C . ASN K 2 86 ? 34.317 22.919 28.198 1.00 29.04 86 ASN M C 1
ATOM 7410 O O . ASN K 2 86 ? 35.203 23.567 28.746 1.00 31.09 86 ASN M O 1
ATOM 7415 N N . TRP K 2 87 ? 33.022 23.161 28.388 1.00 25.61 87 TRP M N 1
ATOM 7416 C CA . TRP K 2 87 ? 32.566 24.222 29.283 1.00 24.05 87 TRP M CA 1
ATOM 7417 C C . TRP K 2 87 ? 33.125 24.022 30.686 1.00 25.98 87 TRP M C 1
ATOM 7418 O O . TRP K 2 87 ? 33.794 24.888 31.238 1.00 27.88 87 TRP M O 1
ATOM 7429 N N . LEU K 2 88 ? 32.825 22.866 31.259 1.00 25.55 88 LEU M N 1
ATOM 7430 C CA . LEU K 2 88 ? 33.277 22.532 32.588 1.00 21.67 88 LEU M CA 1
ATOM 7431 C C . LEU K 2 88 ? 34.804 22.544 32.674 1.00 24.33 88 LEU M C 1
ATOM 7432 O O . LEU K 2 88 ? 35.361 22.784 33.741 1.00 16.56 88 LEU M O 1
ATOM 7437 N N . ALA K 2 89 ? 35.466 22.314 31.538 1.00 29.57 89 ALA M N 1
ATOM 7438 C CA . ALA K 2 89 ? 36.928 22.268 31.459 1.00 29.27 89 ALA M CA 1
ATOM 7439 C C . ALA K 2 89 ? 37.614 23.619 31.267 1.00 32.55 89 ALA M C 1
ATOM 7440 O O . ALA K 2 89 ? 38.804 23.755 31.557 1.00 38.21 89 ALA M O 1
ATOM 7442 N N . ASP K 2 90 ? 36.878 24.602 30.760 1.00 28.74 90 ASP M N 1
ATOM 7443 C CA . ASP K 2 90 ? 37.422 25.937 30.546 1.00 34.53 90 ASP M CA 1
ATOM 7444 C C . ASP K 2 90 ? 38.267 26.376 31.742 1.00 37.00 90 ASP M C 1
ATOM 7445 O O . ASP K 2 90 ? 37.824 26.318 32.887 1.00 36.68 90 ASP M O 1
ATOM 7450 N N . THR K 2 91 ? 39.487 26.824 31.474 1.00 39.14 91 THR M N 1
ATOM 7451 C CA . THR K 2 91 ? 40.381 27.255 32.541 1.00 41.97 91 THR M CA 1
ATOM 7452 C C . THR K 2 91 ? 39.749 28.268 33.494 1.00 38.42 91 THR M C 1
ATOM 7453 O O . THR K 2 91 ? 40.064 28.286 34.683 1.00 40.92 91 THR M O 1
ATOM 7457 N N . SER K 2 92 ? 38.849 29.096 32.977 1.00 35.01 92 SER M N 1
ATOM 7458 C CA . SER K 2 92 ? 38.204 30.122 33.791 1.00 38.96 92 SER M CA 1
ATOM 7459 C C . SER K 2 92 ? 36.814 29.778 34.330 1.00 36.28 92 SER M C 1
ATOM 7460 O O . SER K 2 92 ? 36.223 30.573 35.066 1.00 32.02 92 SER M O 1
ATOM 7463 N N . ARG K 2 93 ? 36.297 28.605 33.972 1.00 35.14 93 ARG M N 1
ATOM 7464 C CA . ARG K 2 93 ? 34.958 28.194 34.409 1.00 35.15 93 ARG M CA 1
ATOM 7465 C C . ARG K 2 93 ? 34.699 28.454 35.891 1.00 32.26 93 ARG M C 1
ATOM 7466 O O . ARG K 2 93 ? 33.710 29.088 36.244 1.00 35.45 93 ARG M O 1
ATOM 7474 N N . PRO K 2 94 ? 35.578 27.958 36.776 1.00 34.42 94 PRO M N 1
ATOM 7475 C CA . PRO K 2 94 ? 35.404 28.165 38.215 1.00 34.34 94 PRO M CA 1
ATOM 7476 C C . PRO K 2 94 ? 35.358 29.636 38.590 1.00 35.59 94 PRO M C 1
ATOM 7477 O O . PRO K 2 94 ? 34.534 30.056 39.406 1.00 34.73 94 PRO M O 1
ATOM 7481 N N . ALA K 2 95 ? 36.253 30.421 38.002 1.00 34.63 95 ALA M N 1
ATOM 7482 C CA . ALA K 2 95 ? 36.280 31.847 38.292 1.00 38.26 95 ALA M CA 1
ATOM 7483 C C . ALA K 2 95 ? 34.914 32.434 37.925 1.00 36.38 95 ALA M C 1
ATOM 7484 O O . ALA K 2 95 ? 34.303 33.151 38.725 1.00 34.81 95 ALA M O 1
ATOM 7486 N N . LYS K 2 96 ? 34.438 32.099 36.723 1.00 30.49 96 LYS M N 1
ATOM 7487 C CA . LYS K 2 96 ? 33.153 32.572 36.211 1.00 26.61 96 LYS M CA 1
ATOM 7488 C C . LYS K 2 96 ? 31.976 32.138 37.075 1.00 27.39 96 LYS M C 1
ATOM 7489 O O . LYS K 2 96 ? 31.135 32.953 37.436 1.00 25.80 96 LYS M O 1
ATOM 7495 N N . LEU K 2 97 ? 31.902 30.858 37.411 1.00 23.80 97 LEU M N 1
ATOM 7496 C CA . LEU K 2 97 ? 30.793 30.406 38.238 1.00 29.01 97 LEU M CA 1
ATOM 7497 C C . LEU K 2 97 ? 30.933 31.015 39.608 1.00 30.04 97 LEU M C 1
ATOM 7498 O O . LEU K 2 97 ? 29.947 31.372 40.243 1.00 28.48 97 LEU M O 1
ATOM 7503 N N . ASP K 2 98 ? 32.178 31.162 40.041 1.00 32.44 98 ASP M N 1
ATOM 7504 C CA . ASP K 2 98 ? 32.467 31.728 41.343 1.00 31.33 98 ASP M CA 1
ATOM 7505 C C . ASP K 2 98 ? 31.962 33.143 41.486 1.00 27.35 98 ASP M C 1
ATOM 7506 O O . ASP K 2 98 ? 31.410 33.504 42.524 1.00 22.24 98 ASP M O 1
ATOM 7511 N N . GLU K 2 99 ? 32.156 33.941 40.441 1.00 24.37 99 GLU M N 1
ATOM 7512 C CA . GLU K 2 99 ? 31.714 35.329 40.458 1.00 23.20 99 GLU M CA 1
ATOM 7513 C C . GLU K 2 99 ? 30.184 35.355 40.451 1.00 19.92 99 GLU M C 1
ATOM 7514 O O . GLU K 2 99 ? 29.559 36.157 41.148 1.00 28.44 99 GLU M O 1
ATOM 7520 N N . ASP K 2 100 ? 29.595 34.454 39.672 1.00 21.72 100 ASP M N 1
ATOM 7521 C CA . ASP K 2 100 ? 28.142 34.321 39.568 1.00 24.01 100 ASP M CA 1
ATOM 7522 C C . A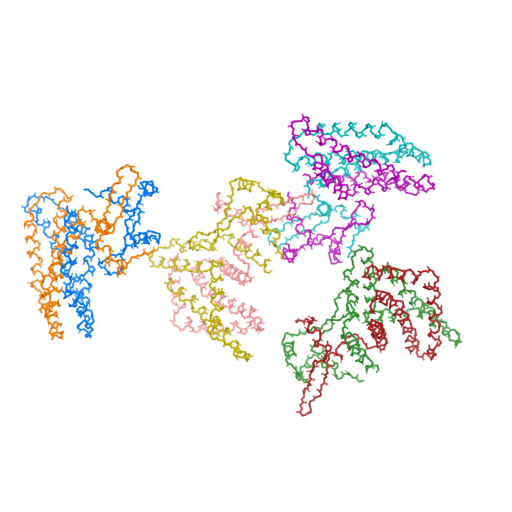SP K 2 100 ? 27.604 33.985 40.969 1.00 25.04 100 ASP M C 1
ATOM 7523 O O . ASP K 2 100 ? 26.768 34.697 41.535 1.00 26.26 100 ASP M O 1
ATOM 7528 N N . VAL K 2 101 ? 28.106 32.896 41.530 1.00 20.37 101 VAL M N 1
ATOM 7529 C CA . VAL K 2 101 ? 27.692 32.464 42.853 1.00 26.16 101 VAL M CA 1
ATOM 7530 C C . VAL K 2 101 ? 27.815 33.567 43.906 1.00 28.10 101 VAL M C 1
ATOM 7531 O O . VAL K 2 101 ? 26.902 33.760 44.712 1.00 29.12 101 VAL M O 1
ATOM 7535 N N . ASN K 2 102 ? 28.927 34.297 43.896 1.00 29.28 102 ASN M N 1
ATOM 7536 C CA . ASN K 2 102 ? 29.131 35.358 44.878 1.00 26.18 102 ASN M CA 1
ATOM 7537 C C . ASN K 2 102 ? 28.065 36.442 44.790 1.00 28.95 102 ASN M C 1
ATOM 7538 O O . ASN K 2 102 ? 27.475 36.803 45.804 1.00 31.96 102 ASN M O 1
ATOM 7543 N N . LYS K 2 103 ? 27.808 36.962 43.589 1.00 30.63 103 LYS M N 1
ATOM 7544 C CA . LYS K 2 103 ? 26.788 38.002 43.419 1.00 29.61 103 LYS M CA 1
ATOM 7545 C C . LYS K 2 103 ? 25.472 37.514 44.037 1.00 32.79 103 LYS M C 1
ATOM 7546 O O . LYS K 2 103 ? 24.843 38.216 44.829 1.00 29.94 103 LYS M O 1
ATOM 7552 N N . LEU K 2 104 ? 25.075 36.297 43.669 1.00 31.43 104 LEU M N 1
ATOM 7553 C CA . LEU K 2 104 ? 23.840 35.694 44.152 1.00 27.46 104 LEU M CA 1
ATOM 7554 C C . LEU K 2 104 ? 23.785 35.640 45.677 1.00 29.90 104 LEU M C 1
ATOM 7555 O O . LEU K 2 104 ? 22.795 36.046 46.283 1.00 29.22 104 LEU M O 1
ATOM 7560 N N . ARG K 2 105 ? 24.855 35.148 46.292 1.00 32.68 105 ARG M N 1
ATOM 7561 C CA . ARG K 2 105 ? 24.919 35.037 47.741 1.00 40.87 105 ARG M CA 1
ATOM 7562 C C . ARG K 2 105 ? 24.889 36.384 48.452 1.00 40.52 105 ARG M C 1
ATOM 7563 O O . ARG K 2 105 ? 24.348 36.494 49.550 1.00 44.36 105 ARG M O 1
ATOM 7571 N N . MET K 2 106 ? 25.458 37.413 47.837 1.00 40.98 106 MET M N 1
ATOM 7572 C CA . MET K 2 106 ? 25.452 38.723 48.468 1.00 45.74 106 MET M CA 1
ATOM 7573 C C . MET K 2 106 ? 24.009 39.226 48.540 1.00 44.93 106 MET M C 1
ATOM 7574 O O . MET K 2 106 ? 23.653 39.992 49.438 1.00 43.53 106 MET M O 1
ATOM 7579 N N . MET K 2 107 ? 23.179 38.780 47.600 1.00 39.83 107 MET M N 1
ATOM 7580 C CA . MET K 2 107 ? 21.784 39.197 47.562 1.00 36.41 107 MET M CA 1
ATOM 7581 C C . MET K 2 107 ? 20.940 38.647 48.698 1.00 33.07 107 MET M C 1
ATOM 7582 O O . MET K 2 107 ? 20.035 39.321 49.165 1.00 22.80 107 MET M O 1
ATOM 7587 N N . LEU K 2 108 ? 21.236 37.431 49.148 1.00 35.67 108 LEU M N 1
ATOM 7588 C CA . LEU K 2 108 ? 20.469 36.823 50.231 1.00 42.67 108 LEU M CA 1
ATOM 7589 C C . LEU K 2 108 ? 20.409 37.700 51.476 1.00 46.44 108 LEU M C 1
ATOM 7590 O O . LEU K 2 108 ? 21.084 38.750 51.497 1.00 52.76 108 LEU M O 1
ATOM 7595 N N . GLY K 2 112 ? 17.855 45.786 51.009 1.00 66.53 112 GLY M N 1
ATOM 7596 C CA . GLY K 2 112 ? 18.237 46.951 50.166 1.00 67.06 112 GLY M CA 1
ATOM 7597 C C . GLY K 2 112 ? 17.960 46.702 48.699 1.00 65.77 112 GLY M C 1
ATOM 7598 O O . GLY K 2 112 ? 17.007 46.004 48.345 1.00 66.25 112 GLY M O 1
ATOM 7599 N N . ILE K 2 113 ? 18.794 47.283 47.843 1.00 61.32 113 ILE M N 1
ATOM 7600 C CA . ILE K 2 113 ? 18.662 47.119 46.401 1.00 56.09 113 ILE M CA 1
ATOM 7601 C C . ILE K 2 113 ? 17.449 47.826 45.796 1.00 53.18 113 ILE M C 1
ATOM 7602 O O . ILE K 2 113 ? 17.282 47.817 44.577 1.00 54.95 113 ILE M O 1
ATOM 7604 N N . ASP K 2 114 ? 16.609 48.436 46.632 1.00 49.72 114 ASP M N 1
ATOM 7605 C CA . ASP K 2 114 ? 15.421 49.147 46.136 1.00 44.80 114 ASP M CA 1
ATOM 7606 C C . ASP K 2 114 ? 15.756 50.311 45.211 1.00 46.30 114 ASP M C 1
ATOM 7607 O O . ASP K 2 114 ? 15.248 50.384 44.092 1.00 49.13 114 ASP M O 1
ATOM 7612 N N . GLN K 2 115 ? 16.591 51.231 45.688 1.00 42.71 115 GLN M N 1
ATOM 7613 C CA . GLN K 2 115 ? 16.971 52.389 44.886 1.00 41.61 115 GLN M CA 1
ATOM 7614 C C . GLN K 2 115 ? 17.647 51.899 43.622 1.00 40.65 115 GLN M C 1
ATOM 7615 O O . GLN K 2 115 ? 17.336 52.349 42.516 1.00 42.32 115 GLN M O 1
ATOM 7617 N N . LYS K 2 116 ? 18.573 50.967 43.804 1.00 40.50 116 LYS M N 1
ATOM 7618 C CA . LYS K 2 116 ? 19.320 50.377 42.706 1.00 40.12 116 LYS M CA 1
ATOM 7619 C C . LYS K 2 116 ? 18.400 49.869 41.592 1.00 40.13 116 LYS M C 1
ATOM 7620 O O . LYS K 2 116 ? 18.613 50.167 40.415 1.00 42.86 116 LYS M O 1
ATOM 7626 N N . MET K 2 117 ? 17.374 49.109 41.969 1.00 35.02 117 MET M N 1
ATOM 7627 C CA . MET K 2 117 ? 16.434 48.556 40.998 1.00 36.18 117 MET M CA 1
ATOM 7628 C C . MET K 2 117 ? 15.627 49.626 40.280 1.00 36.26 117 MET M C 1
ATOM 7629 O O . MET K 2 117 ? 15.368 49.523 39.079 1.00 35.78 117 MET M O 1
ATOM 7634 N N . ARG K 2 118 ? 15.217 50.645 41.025 1.00 33.34 118 ARG M N 1
ATOM 7635 C CA . ARG K 2 118 ? 14.445 51.733 40.456 1.00 32.36 118 ARG M CA 1
ATOM 7636 C C . ARG K 2 118 ? 15.184 52.303 39.248 1.00 32.30 118 ARG M C 1
ATOM 7637 O O . ARG K 2 118 ? 14.603 52.500 38.175 1.00 31.52 118 ARG M O 1
ATOM 7645 N N . VAL K 2 119 ? 16.476 52.556 39.429 1.00 33.33 119 VAL M N 1
ATOM 7646 C CA . VAL K 2 119 ? 17.305 53.107 38.366 1.00 31.16 119 VAL M CA 1
ATOM 7647 C C . VAL K 2 119 ? 17.503 52.076 37.264 1.00 29.07 119 VAL M C 1
ATOM 7648 O O . VAL K 2 119 ? 17.389 52.397 36.081 1.00 28.78 119 VAL M O 1
ATOM 7652 N N . LEU K 2 120 ? 17.799 50.840 37.656 1.00 30.57 120 LEU M N 1
ATOM 7653 C CA . LEU K 2 120 ? 18.006 49.761 36.692 1.00 28.88 120 LEU M CA 1
ATOM 7654 C C . LEU K 2 120 ? 16.725 49.398 35.919 1.00 28.20 120 LEU M C 1
ATOM 7655 O O . LEU K 2 120 ? 16.760 49.211 34.705 1.00 26.36 120 LEU M O 1
ATOM 7660 N N . ASN K 2 121 ? 15.595 49.315 36.616 1.00 31.51 121 ASN M N 1
ATOM 7661 C CA . ASN K 2 121 ? 14.330 48.988 35.968 1.00 34.41 121 ASN M CA 1
ATOM 7662 C C . ASN K 2 121 ? 13.889 49.992 34.908 1.00 36.14 121 ASN M C 1
ATOM 7663 O O . ASN K 2 121 ? 13.141 49.649 33.990 1.00 39.57 121 ASN M O 1
ATOM 7668 N N . ALA K 2 122 ? 14.342 51.232 35.036 1.00 34.39 122 ALA M N 1
ATOM 7669 C CA . ALA K 2 122 ? 13.954 52.271 34.093 1.00 33.68 122 ALA M CA 1
ATOM 7670 C C . ALA K 2 122 ? 14.847 52.321 32.871 1.00 33.15 122 ALA M C 1
ATOM 7671 O O . ALA K 2 122 ? 14.553 53.039 31.917 1.00 31.55 122 ALA M O 1
ATOM 7673 N N . CYS K 2 123 ? 15.936 51.563 32.888 1.00 33.43 123 CYS M N 1
ATOM 7674 C CA . CYS K 2 123 ? 16.848 51.574 31.754 1.00 34.04 123 CYS M CA 1
ATOM 7675 C C . CYS K 2 123 ? 17.014 50.219 31.094 1.00 33.54 123 CYS M C 1
ATOM 7676 O O . CYS K 2 123 ? 17.375 50.137 29.916 1.00 33.37 123 CYS M O 1
ATOM 7679 N N . PHE K 2 124 ? 16.742 49.154 31.841 1.00 33.24 124 PHE M N 1
ATOM 7680 C CA . PHE K 2 124 ? 16.898 47.820 31.289 1.00 31.92 124 PHE M CA 1
ATOM 7681 C C . PHE K 2 124 ? 15.690 46.911 31.442 1.00 30.39 124 PHE M C 1
ATOM 7682 O O . PHE K 2 124 ? 14.901 47.045 32.373 1.00 26.81 124 PHE M O 1
ATOM 7690 N N . SER K 2 125 ? 15.575 45.975 30.507 1.00 32.40 125 SER M N 1
ATOM 7691 C CA . SER K 2 125 ? 14.502 44.990 30.488 1.00 32.39 125 SER M CA 1
ATOM 7692 C C . SER K 2 125 ? 15.160 43.598 30.517 1.00 30.69 125 SER M C 1
ATOM 7693 O O . SER K 2 125 ? 16.148 43.364 29.819 1.00 26.52 125 SER M O 1
ATOM 7696 N N . VAL K 2 126 ? 14.621 42.688 31.326 1.00 26.68 126 VAL M N 1
ATOM 7697 C CA . VAL K 2 126 ? 15.166 41.336 31.428 1.00 24.77 126 VAL M CA 1
ATOM 7698 C C . VAL K 2 126 ? 14.278 40.338 30.692 1.00 29.23 126 VAL M C 1
ATOM 7699 O O . VAL K 2 126 ? 13.083 40.246 30.964 1.00 32.53 126 VAL M O 1
ATOM 7703 N N . LYS K 2 127 ? 14.868 39.587 29.766 1.00 30.38 127 LYS M N 1
ATOM 7704 C CA . LYS K 2 127 ? 14.122 38.610 28.980 1.00 31.36 127 LYS M CA 1
ATOM 7705 C C . LYS K 2 127 ? 14.745 37.210 28.995 1.00 31.57 127 LYS M C 1
ATOM 7706 O O . LYS K 2 127 ? 15.788 36.983 29.611 1.00 25.55 127 LYS M O 1
ATOM 7708 N N . ARG K 2 128 ? 14.102 36.276 28.298 1.00 30.25 128 ARG M N 1
ATOM 7709 C CA . ARG K 2 128 ? 14.589 34.902 28.238 1.00 30.38 128 ARG M CA 1
ATOM 7710 C C . ARG K 2 128 ? 14.305 34.175 26.928 1.00 25.56 128 ARG M C 1
ATOM 7711 O O . ARG K 2 128 ? 13.159 34.097 26.482 1.00 25.52 128 ARG M O 1
ATOM 7719 N N . ILE K 2 129 ? 15.358 33.633 26.328 1.00 22.46 129 ILE M N 1
ATOM 7720 C CA . ILE K 2 129 ? 15.237 32.865 25.103 1.00 17.84 129 ILE M CA 1
ATOM 7721 C C . ILE K 2 129 ? 14.674 31.517 25.534 1.00 19.16 129 ILE M C 1
ATOM 7722 O O . ILE K 2 129 ? 15.271 30.833 26.358 1.00 23.76 129 ILE M O 1
ATOM 7727 N N . PRO K 2 130 ? 13.503 31.132 24.997 1.00 24.87 130 PRO M N 1
ATOM 7728 C CA . PRO K 2 130 ? 12.819 29.870 25.310 1.00 22.53 130 PRO M CA 1
ATOM 7729 C C . PRO K 2 130 ? 13.752 28.680 25.486 1.00 23.09 130 PRO M C 1
ATOM 7730 O O . PRO K 2 130 ? 14.616 28.432 24.657 1.00 19.89 130 PRO M O 1
ATOM 7734 N N . GLY K 2 131 ? 13.576 27.955 26.584 1.00 22.23 131 GLY M N 1
ATOM 7735 C CA . GLY K 2 131 ? 14.409 26.794 26.845 1.00 24.44 131 GLY M CA 1
ATOM 7736 C C . GLY K 2 131 ? 15.723 27.096 27.543 1.00 28.48 131 GLY M C 1
ATOM 7737 O O . GLY K 2 131 ? 16.392 26.175 28.009 1.00 31.72 131 GLY M O 1
ATOM 7738 N N . LYS K 2 132 ? 16.098 28.369 27.630 1.00 22.98 132 LYS M N 1
ATOM 7739 C CA . LYS K 2 132 ? 17.361 28.747 28.261 1.00 27.58 132 LYS M CA 1
ATOM 7740 C C . LYS K 2 132 ? 17.312 29.103 29.745 1.00 28.72 132 LYS M C 1
ATOM 7741 O O . LYS K 2 132 ? 16.316 29.614 30.250 1.00 25.68 132 LYS M O 1
ATOM 7747 N N . SER K 2 133 ? 18.415 28.831 30.435 1.00 24.38 133 SER M N 1
ATOM 7748 C CA . SER K 2 133 ? 18.514 29.135 31.857 1.00 26.99 133 SER M CA 1
ATOM 7749 C C . SER K 2 133 ? 19.137 30.510 32.062 1.00 24.12 133 SER M C 1
ATOM 7750 O O . SER K 2 133 ? 18.935 31.135 33.099 1.00 17.94 133 SER M O 1
ATOM 7753 N N . SER K 2 134 ? 19.901 30.977 31.077 1.00 23.90 134 SER M N 1
ATOM 7754 C CA . SER K 2 134 ? 20.523 32.295 31.180 1.00 24.19 134 SER M CA 1
ATOM 7755 C C . SER K 2 134 ? 19.485 33.318 30.769 1.00 25.38 134 SER M C 1
ATOM 7756 O O . SER K 2 134 ? 18.348 32.959 30.464 1.00 29.19 134 SER M O 1
ATOM 7759 N N . SER K 2 135 ? 19.872 34.589 30.752 1.00 21.51 135 SER M N 1
ATOM 7760 C CA . SER K 2 135 ? 18.947 35.660 30.394 1.00 21.39 135 SER M CA 1
ATOM 7761 C C . SER K 2 135 ? 19.402 36.507 29.208 1.00 22.15 135 SER M C 1
ATOM 7762 O O . SER K 2 135 ? 20.476 36.315 28.652 1.00 23.42 135 SER M O 1
ATOM 7765 N N . ILE K 2 136 ? 18.550 37.454 28.842 1.00 24.78 136 ILE M N 1
ATOM 7766 C CA . ILE K 2 136 ? 18.837 38.395 27.774 1.00 23.79 136 ILE M CA 1
ATOM 7767 C C . ILE K 2 136 ? 18.511 39.762 28.376 1.00 26.14 136 ILE M C 1
ATOM 7768 O O . ILE K 2 136 ? 17.460 39.937 28.997 1.00 28.40 136 ILE M O 1
ATOM 7773 N N . ILE K 2 137 ? 19.428 40.712 28.232 1.00 28.87 137 ILE M N 1
ATOM 7774 C CA . ILE K 2 137 ? 19.206 42.055 28.740 1.00 32.02 137 ILE M CA 1
ATOM 7775 C C . ILE K 2 137 ? 18.941 42.935 27.535 1.00 34.16 137 ILE M C 1
ATOM 7776 O O . ILE K 2 137 ? 19.686 42.906 26.552 1.00 30.15 137 ILE M O 1
ATOM 7781 N N . LYS K 2 138 ? 17.871 43.712 27.609 1.00 37.87 138 LYS M N 1
ATOM 7782 C CA . LYS K 2 138 ? 17.497 44.582 26.508 1.00 41.41 138 LYS M CA 1
ATOM 7783 C C . LYS K 2 138 ? 17.480 46.054 26.917 1.00 42.04 138 LYS M C 1
ATOM 7784 O O . LYS K 2 138 ? 16.979 46.413 27.987 1.00 38.11 138 LYS M O 1
ATOM 7786 N N . CYS K 2 139 ? 18.039 46.895 26.051 1.00 43.76 139 CYS M N 1
ATOM 7787 C CA . CYS K 2 139 ? 18.103 48.337 26.276 1.00 42.65 139 CYS M CA 1
ATOM 7788 C C . CYS K 2 139 ? 18.151 49.029 24.917 1.00 43.51 139 CYS M C 1
ATOM 7789 O O . CYS K 2 139 ? 18.030 48.375 23.878 1.00 46.14 139 CYS M O 1
ATOM 7792 N N . THR K 2 140 ? 18.335 50.348 24.930 1.00 41.77 140 THR M N 1
ATOM 7793 C CA . THR K 2 140 ? 18.424 51.138 23.698 1.00 36.74 140 THR M CA 1
ATOM 7794 C C . THR K 2 140 ? 19.868 51.066 23.205 1.00 38.52 140 THR M C 1
ATOM 7795 O O . THR K 2 140 ? 20.771 50.750 23.979 1.00 39.12 140 THR M O 1
ATOM 7799 N N . LYS K 2 141 ? 20.093 51.362 21.928 1.00 38.79 141 LYS M N 1
ATOM 7800 C CA . LYS K 2 141 ? 21.451 51.346 21.394 1.00 41.48 141 LYS M CA 1
ATOM 7801 C C . LYS K 2 141 ? 22.234 52.457 22.095 1.00 40.16 141 LYS M C 1
ATOM 7802 O O . LYS K 2 141 ? 23.409 52.296 22.416 1.00 38.27 141 LYS M O 1
ATOM 7804 N N . LEU K 2 142 ? 21.568 53.581 22.340 1.00 40.01 142 LEU M N 1
ATOM 7805 C CA . LEU K 2 142 ? 22.203 54.707 23.011 1.00 41.73 142 LEU M CA 1
ATOM 7806 C C . LEU K 2 142 ? 22.811 54.227 24.324 1.00 45.96 142 LEU M C 1
ATOM 7807 O O . LEU K 2 142 ? 23.976 54.498 24.623 1.00 47.90 142 LEU M O 1
ATOM 7809 N N . MET K 2 143 ? 22.012 53.515 25.110 1.00 45.39 143 MET M N 1
ATOM 7810 C CA . MET K 2 143 ? 22.476 52.987 26.383 1.00 47.43 143 MET M CA 1
ATOM 7811 C C . MET K 2 143 ? 23.567 51.946 26.125 1.00 43.89 143 MET M C 1
ATOM 7812 O O . MET K 2 143 ? 24.654 52.012 26.698 1.00 41.83 143 MET M O 1
ATOM 7817 N N . ARG K 2 144 ? 23.270 50.988 25.255 1.00 45.08 144 ARG M N 1
ATOM 7818 C CA . ARG K 2 144 ? 24.223 49.936 24.919 1.00 48.38 144 ARG M CA 1
ATOM 7819 C C . ARG K 2 144 ? 25.596 50.525 24.589 1.00 51.36 144 ARG M C 1
ATOM 7820 O O . ARG K 2 144 ? 26.584 50.234 25.270 1.00 49.68 144 ARG M O 1
ATOM 7822 N N . ASP K 2 145 ? 25.649 51.356 23.549 1.00 50.73 145 ASP M N 1
ATOM 7823 C CA . ASP K 2 145 ? 26.896 51.985 23.134 1.00 53.56 145 ASP M CA 1
ATOM 7824 C C . ASP K 2 145 ? 27.529 52.747 24.295 1.00 57.34 145 ASP M C 1
ATOM 7825 O O . ASP K 2 145 ? 28.742 52.679 24.510 1.00 60.90 145 ASP M O 1
ATOM 7827 N N . LYS K 2 146 ? 26.707 53.477 25.040 1.00 57.00 146 LYS M N 1
ATOM 7828 C CA . LYS K 2 146 ? 27.212 54.233 26.176 1.00 57.15 146 LYS M CA 1
ATOM 7829 C C . LYS K 2 146 ? 27.829 53.247 27.162 1.00 58.21 146 LYS M C 1
ATOM 7830 O O . LYS K 2 146 ? 28.894 53.500 27.727 1.00 61.52 146 LYS M O 1
ATOM 7832 N N . LEU K 2 147 ? 27.153 52.117 27.349 1.00 56.76 147 LEU M N 1
ATOM 7833 C CA . LEU K 2 147 ? 27.618 51.073 28.257 1.00 56.04 147 LEU M CA 1
ATOM 7834 C C . LEU K 2 147 ? 28.949 50.532 27.754 1.00 54.68 147 LEU M C 1
ATOM 7835 O O . LEU K 2 147 ? 29.919 50.434 28.509 1.00 47.19 147 LEU M O 1
ATOM 7837 N N . GLU K 2 148 ? 28.979 50.183 26.470 1.00 56.49 148 GLU M N 1
ATOM 7838 C CA . GLU K 2 148 ? 30.181 49.661 25.829 1.00 55.80 148 GLU M CA 1
ATOM 7839 C C . GLU K 2 148 ? 31.184 50.797 25.634 1.00 58.20 148 GLU M C 1
ATOM 7840 O O . GLU K 2 148 ? 31.681 51.027 24.530 1.00 64.16 148 GLU M O 1
ATOM 7842 N N . ARG K 2 149 ? 31.464 51.511 26.718 1.00 55.32 149 ARG M N 1
ATOM 7843 C CA . ARG K 2 149 ? 32.405 52.619 26.700 1.00 52.53 149 ARG M CA 1
ATOM 7844 C C . ARG K 2 149 ? 32.812 52.906 28.138 1.00 51.47 149 ARG M C 1
ATOM 7845 O O . ARG K 2 149 ? 33.928 53.350 28.403 1.00 50.20 149 ARG M O 1
ATOM 7847 N N . GLY K 2 150 ? 31.901 52.641 29.070 1.00 51.64 150 GLY M N 1
ATOM 7848 C CA . GLY K 2 150 ? 32.201 52.872 30.471 1.00 47.99 150 GLY M CA 1
ATOM 7849 C C . GLY K 2 150 ? 31.009 53.284 31.314 1.00 44.88 150 GLY M C 1
ATOM 7850 O O . GLY K 2 150 ? 29.855 53.069 30.934 1.00 42.88 150 GLY M O 1
ATOM 7851 N N . GLU K 2 151 ? 31.299 53.879 32.468 1.00 41.31 151 GLU M N 1
ATOM 7852 C CA . GLU K 2 151 ? 30.265 54.333 33.386 1.00 37.85 151 GLU M CA 1
ATOM 7853 C C . GLU K 2 151 ? 29.191 55.171 32.677 1.00 38.46 151 GLU M C 1
ATOM 7854 O O . GLU K 2 151 ? 29.427 55.730 31.596 1.00 29.84 151 GLU M O 1
ATOM 7860 N N . VAL K 2 152 ? 28.010 55.249 33.286 1.00 35.73 152 VAL M N 1
ATOM 7861 C CA . VAL K 2 152 ? 26.908 56.007 32.708 1.00 37.03 152 VAL M CA 1
ATOM 7862 C C . VAL K 2 152 ? 26.022 56.665 33.762 1.00 39.04 152 VAL M C 1
ATOM 7863 O O . VAL K 2 152 ? 25.617 56.026 34.732 1.00 34.34 152 VAL M O 1
ATOM 7867 N N . GLU K 2 153 ? 25.729 57.947 33.561 1.00 43.69 153 GLU M N 1
ATOM 7868 C CA . GLU K 2 153 ? 24.870 58.702 34.469 1.00 48.16 153 GLU M CA 1
ATOM 7869 C C . GLU K 2 153 ? 23.466 58.601 33.893 1.00 48.73 153 GLU M C 1
ATOM 7870 O O . GLU K 2 153 ? 23.307 58.563 32.672 1.00 48.40 153 GLU M O 1
ATOM 7872 N N . VAL K 2 154 ? 22.450 58.568 34.751 1.00 48.13 154 VAL M N 1
ATOM 7873 C CA . VAL K 2 154 ? 21.082 58.435 34.255 1.00 52.41 154 VAL M CA 1
ATOM 7874 C C . VAL K 2 154 ? 20.154 59.635 34.453 1.00 54.58 154 VAL M C 1
ATOM 7875 O O . VAL K 2 154 ? 19.228 59.836 33.663 1.00 58.20 154 VAL M O 1
ATOM 7879 N N . ASP K 2 155 ? 20.410 60.426 35.493 1.00 53.66 155 ASP M N 1
ATOM 7880 C CA . ASP K 2 155 ? 19.586 61.590 35.839 1.00 49.41 155 ASP M CA 1
ATOM 7881 C C . ASP K 2 155 ? 18.337 61.111 36.564 1.00 46.51 155 ASP M C 1
ATOM 7882 O O . ASP K 2 155 ? 17.497 60.436 35.979 1.00 49.46 155 ASP M O 1
ATOM 7887 N N . ASP K 2 156 ? 18.219 61.462 37.838 1.00 43.56 156 ASP M N 1
ATOM 7888 C CA . ASP K 2 156 ? 17.069 61.056 38.635 1.00 42.38 156 ASP M CA 1
ATOM 7889 C C . ASP K 2 156 ? 15.744 61.407 37.960 1.00 44.93 156 ASP M C 1
ATOM 7890 O O . ASP K 2 156 ? 14.717 60.791 38.244 1.00 44.56 156 ASP M O 1
ATOM 7892 N N . SER K 2 157 ? 15.768 62.395 37.069 1.00 46.88 157 SER M N 1
ATOM 7893 C CA . SER K 2 157 ? 14.563 62.816 36.357 1.00 50.35 157 SER M CA 1
ATOM 7894 C C . SER K 2 157 ? 14.037 61.728 35.426 1.00 51.88 157 SER M C 1
ATOM 7895 O O . SER K 2 157 ? 12.862 61.354 35.492 1.00 51.66 157 SER M O 1
ATOM 7898 N N . PHE K 2 158 ? 14.911 61.233 34.554 1.00 51.39 158 PHE M N 1
ATOM 7899 C CA . PHE K 2 158 ? 14.545 60.193 33.602 1.00 52.15 158 PHE M CA 1
ATOM 7900 C C . PHE K 2 158 ? 13.896 58.997 34.298 1.00 55.07 158 PHE M C 1
ATOM 7901 O O . PHE K 2 158 ? 12.839 58.523 33.876 1.00 59.62 158 PHE M O 1
ATOM 7903 N N . VAL K 2 159 ? 14.526 58.510 35.362 1.00 51.85 159 VAL M N 1
ATOM 7904 C CA . VAL K 2 159 ? 13.988 57.373 36.104 1.00 46.55 159 VAL M CA 1
ATOM 7905 C C . VAL K 2 159 ? 12.533 57.635 36.489 1.00 47.32 159 VAL M C 1
ATOM 7906 O O . VAL K 2 159 ? 11.648 56.856 36.141 1.00 47.18 159 VAL M O 1
ATOM 7910 N N . ASP K 2 160 ? 12.296 58.734 37.204 1.00 47.86 160 ASP M N 1
ATOM 7911 C CA . ASP K 2 160 ? 10.951 59.118 37.631 1.00 50.25 160 ASP M CA 1
ATOM 7912 C C . ASP K 2 160 ? 10.017 59.171 36.433 1.00 53.21 160 ASP M C 1
ATOM 7913 O O . ASP K 2 160 ? 8.857 58.768 36.521 1.00 52.22 160 ASP M O 1
ATOM 7918 N N . GLU K 2 161 ? 10.527 59.685 35.318 1.00 53.63 161 GLU M N 1
ATOM 7919 C CA . GLU K 2 161 ? 9.740 59.787 34.098 1.00 56.27 161 GLU M CA 1
ATOM 7920 C C . GLU K 2 161 ? 9.218 58.403 33.722 1.00 59.30 161 GLU M C 1
ATOM 7921 O O . GLU K 2 161 ? 8.292 58.274 32.919 1.00 61.69 161 GLU M O 1
ATOM 7923 N N . LYS K 2 162 ? 9.816 57.374 34.319 1.00 58.36 162 LYS M N 1
ATOM 7924 C CA . LYS K 2 162 ? 9.425 55.992 34.072 1.00 59.01 162 LYS M CA 1
ATOM 7925 C C . LYS K 2 162 ? 8.962 55.312 35.363 1.00 60.11 162 LYS M C 1
ATOM 7926 O O . LYS K 2 162 ? 9.111 54.099 35.523 1.00 60.32 162 LYS M O 1
ATOM 7928 N N . MET K 2 163 ? 8.402 56.101 36.279 1.00 60.06 163 MET M N 1
ATOM 7929 C CA . MET K 2 163 ? 7.912 55.595 37.561 1.00 60.70 163 MET M CA 1
ATOM 7930 C C . MET K 2 163 ? 9.052 55.201 38.500 1.00 62.32 163 MET M C 1
ATOM 7931 O O . MET K 2 163 ? 9.047 55.685 39.653 1.00 62.04 163 MET M O 1
ATOM 7933 N N . GLY L 2 2 ? 41.227 15.350 33.433 1.00 53.61 2 GLY N N 1
ATOM 7934 C CA . GLY L 2 2 ? 40.336 15.094 34.604 1.00 51.77 2 GLY N CA 1
ATOM 7935 C C . GLY L 2 2 ? 38.917 15.558 34.346 1.00 49.68 2 GLY N C 1
ATOM 7936 O O . GLY L 2 2 ? 38.219 16.000 35.258 1.00 49.81 2 GLY N O 1
ATOM 7937 N N . SER L 2 3 ? 38.495 15.466 33.091 1.00 46.62 3 SER N N 1
ATOM 7938 C CA . SER L 2 3 ? 37.149 15.864 32.689 1.00 40.72 3 SER N CA 1
ATOM 7939 C C . SER L 2 3 ? 36.407 14.632 32.172 1.00 39.23 3 SER N C 1
ATOM 7940 O O . SER L 2 3 ? 35.259 14.714 31.719 1.00 30.92 3 SER N O 1
ATOM 7943 N N . MET L 2 4 ? 37.081 13.488 32.268 1.00 36.47 4 MET N N 1
ATOM 7944 C CA . MET L 2 4 ? 36.561 12.205 31.810 1.00 37.96 4 MET N CA 1
ATOM 7945 C C . MET L 2 4 ? 35.264 11.735 32.474 1.00 35.87 4 MET N C 1
ATOM 7946 O O . MET L 2 4 ? 34.808 10.621 32.223 1.00 34.83 4 MET N O 1
ATOM 7951 N N . GLU L 2 5 ? 34.671 12.578 33.313 1.00 34.25 5 GLU N N 1
ATOM 7952 C CA . GLU L 2 5 ? 33.418 12.236 33.980 1.00 32.01 5 GLU N CA 1
ATOM 7953 C C . GLU L 2 5 ? 32.430 13.392 33.863 1.00 26.51 5 GLU N C 1
ATOM 7954 O O . GLU L 2 5 ? 31.444 13.461 34.580 1.00 29.58 5 GLU N O 1
ATOM 7960 N N . SER L 2 6 ? 32.713 14.290 32.933 1.00 25.68 6 SER N N 1
ATOM 7961 C CA . SER L 2 6 ? 31.902 15.471 32.680 1.00 22.79 6 SER N CA 1
ATOM 7962 C C . SER L 2 6 ? 30.396 15.210 32.607 1.00 22.96 6 SER N C 1
ATOM 7963 O O . SER L 2 6 ? 29.598 15.903 33.240 1.00 24.63 6 SER N O 1
ATOM 7966 N N . THR L 2 7 ? 30.017 14.213 31.821 1.00 20.10 7 THR N N 1
ATOM 7967 C CA . THR L 2 7 ? 28.618 13.866 31.641 1.00 20.23 7 THR N CA 1
ATOM 7968 C C . THR L 2 7 ? 27.977 13.371 32.933 1.00 25.35 7 THR N C 1
ATOM 7969 O O . THR L 2 7 ? 26.853 13.764 33.275 1.00 22.01 7 THR N O 1
ATOM 7973 N N . GLN L 2 8 ? 28.681 12.504 33.651 1.00 23.61 8 GLN N N 1
ATOM 7974 C CA . GLN L 2 8 ? 28.143 11.987 34.898 1.00 22.65 8 GLN N CA 1
ATOM 7975 C C . GLN L 2 8 ? 27.938 13.124 35.892 1.00 22.89 8 GLN N C 1
ATOM 7976 O O . GLN L 2 8 ? 26.918 13.175 36.584 1.00 25.31 8 GLN N O 1
ATOM 7982 N N . GLN L 2 9 ? 28.900 14.040 35.953 1.00 20.15 9 GLN N N 1
ATOM 7983 C CA . GLN L 2 9 ? 28.803 15.171 36.872 1.00 26.67 9 GLN N CA 1
ATOM 7984 C C . GLN L 2 9 ? 27.543 15.956 36.574 1.00 26.19 9 GLN N C 1
ATOM 7985 O O . GLN L 2 9 ? 26.703 16.174 37.448 1.00 26.22 9 GLN N O 1
ATOM 7991 N N . MET L 2 10 ? 27.413 16.350 35.315 1.00 25.87 10 MET N N 1
ATOM 7992 C CA . MET L 2 10 ? 26.265 17.104 34.845 1.00 21.85 10 MET N CA 1
ATOM 7993 C C . MET L 2 10 ? 24.949 16.392 35.140 1.00 23.32 10 MET N C 1
ATOM 7994 O O . MET L 2 10 ? 23.982 17.006 35.588 1.00 29.17 10 MET N O 1
ATOM 7999 N N . ALA L 2 11 ? 24.922 15.092 34.890 1.00 18.12 11 ALA N N 1
ATOM 8000 C CA . ALA L 2 11 ? 23.732 14.284 35.101 1.00 21.16 11 ALA N CA 1
ATOM 8001 C C . ALA L 2 11 ? 23.239 14.332 36.543 1.00 21.41 11 ALA N C 1
ATOM 8002 O O . ALA L 2 11 ? 22.045 14.449 36.804 1.00 19.11 11 ALA N O 1
ATOM 8004 N N . VAL L 2 12 ? 24.167 14.239 37.478 1.00 20.06 12 VAL N N 1
ATOM 8005 C CA . VAL L 2 12 ? 23.825 14.265 38.887 1.00 20.90 12 VAL N CA 1
ATOM 8006 C C . VAL L 2 12 ? 23.205 15.594 39.317 1.00 20.98 12 VAL N C 1
ATOM 8007 O O . VAL L 2 12 ? 22.408 15.634 40.250 1.00 20.98 12 VAL N O 1
ATOM 8011 N N . SER L 2 13 ? 23.562 16.682 38.643 1.00 21.02 13 SER N N 1
ATOM 8012 C CA . SER L 2 13 ? 23.008 17.974 39.003 1.00 16.17 13 SER N CA 1
ATOM 8013 C C . SER L 2 13 ? 21.510 17.971 38.715 1.00 14.21 13 SER N C 1
ATOM 8014 O O . SER L 2 13 ? 20.775 18.877 39.130 1.00 12.05 13 SER N O 1
ATOM 8017 N N . ILE L 2 14 ? 21.048 16.961 37.993 1.00 18.11 14 ILE N N 1
ATOM 8018 C CA . ILE L 2 14 ? 19.624 16.878 37.707 1.00 19.10 14 ILE N CA 1
ATOM 8019 C C . ILE L 2 14 ? 18.945 16.325 38.957 1.00 18.44 14 ILE N C 1
ATOM 8020 O O . ILE L 2 14 ? 17.914 16.837 39.388 1.00 22.69 14 ILE N O 1
ATOM 8025 N N . ILE L 2 15 ? 19.548 15.301 39.553 1.00 17.70 15 ILE N N 1
ATOM 8026 C CA . ILE L 2 15 ? 19.008 14.702 40.768 1.00 20.14 15 ILE N CA 1
ATOM 8027 C C . ILE L 2 15 ? 19.140 15.682 41.928 1.00 21.64 15 ILE N C 1
ATOM 8028 O O . ILE L 2 15 ? 18.178 15.937 42.660 1.00 23.96 15 ILE N O 1
ATOM 8033 N N . ASN L 2 16 ? 20.338 16.241 42.078 1.00 21.75 16 ASN N N 1
ATOM 8034 C CA . ASN L 2 16 ? 20.630 17.175 43.160 1.00 21.81 16 ASN N CA 1
ATOM 8035 C C . ASN L 2 16 ? 19.913 18.535 43.125 1.00 18.66 16 ASN N C 1
ATOM 8036 O O . ASN L 2 16 ? 19.483 19.017 44.166 1.00 16.63 16 ASN N O 1
ATOM 8041 N N . SER L 2 17 ? 19.782 19.158 41.955 1.00 18.53 17 SER N N 1
ATOM 8042 C CA . SER L 2 17 ? 19.091 20.454 41.887 1.00 18.75 17 SER N CA 1
ATOM 8043 C C . SER L 2 17 ? 17.597 20.255 42.139 1.00 20.87 17 SER N C 1
ATOM 8044 O O . SER L 2 17 ? 16.945 21.089 42.772 1.00 23.11 17 SER N O 1
ATOM 8047 N N . SER L 2 18 ? 17.067 19.135 41.653 1.00 20.82 18 SER N N 1
ATOM 8048 C CA . SER L 2 18 ? 15.662 18.808 41.869 1.00 20.37 18 SER N CA 1
ATOM 8049 C C . SER L 2 18 ? 15.427 18.686 43.381 1.00 21.69 18 SER N C 1
ATOM 8050 O O . SER L 2 18 ? 14.451 19.223 43.916 1.00 16.57 18 SER N O 1
ATOM 8053 N N . PHE L 2 19 ? 16.336 17.991 44.064 1.00 16.88 19 PHE N N 1
ATOM 8054 C CA . PHE L 2 19 ? 16.242 17.804 45.510 1.00 17.03 19 PHE N CA 1
ATOM 8055 C C . PHE L 2 19 ? 16.313 19.143 46.236 1.00 21.57 19 PHE N C 1
ATOM 8056 O O . PHE L 2 19 ? 15.535 19.397 47.153 1.00 23.76 19 PHE N O 1
ATOM 8064 N N . GLU L 2 20 ? 17.257 19.993 45.829 1.00 14.40 20 GLU N N 1
ATOM 8065 C CA . GLU L 2 20 ? 17.408 21.296 46.454 1.00 12.54 20 GLU N CA 1
ATOM 8066 C C . GLU L 2 20 ? 16.176 22.169 46.218 1.00 16.77 20 GLU N C 1
ATOM 8067 O O . GLU L 2 20 ? 15.843 23.001 47.052 1.00 20.70 20 GLU N O 1
ATOM 8073 N N . ALA L 2 21 ? 15.506 21.995 45.082 1.00 21.59 21 ALA N N 1
ATOM 8074 C CA . ALA L 2 21 ? 14.309 22.795 44.794 1.00 22.61 21 ALA N CA 1
ATOM 8075 C C . ALA L 2 21 ? 13.203 22.370 45.734 1.00 22.71 21 ALA N C 1
ATOM 8076 O O . ALA L 2 21 ? 12.374 23.181 46.153 1.00 26.33 21 ALA N O 1
ATOM 8078 N N . ALA L 2 22 ? 13.200 21.078 46.054 1.00 23.39 22 ALA N N 1
ATOM 8079 C CA . ALA L 2 22 ? 12.197 20.508 46.930 1.00 16.13 22 ALA N CA 1
ATOM 8080 C C . ALA L 2 22 ? 12.340 21.078 48.338 1.00 19.76 22 ALA N C 1
ATOM 8081 O O . ALA L 2 22 ? 11.354 21.514 48.940 1.00 17.56 22 ALA N O 1
ATOM 8083 N N . VAL L 2 23 ? 13.568 21.088 48.855 1.00 11.93 23 VAL N N 1
ATOM 8084 C CA . VAL L 2 23 ? 13.825 21.625 50.183 1.00 18.61 23 VAL N CA 1
ATOM 8085 C C . VAL L 2 23 ? 13.427 23.094 50.248 1.00 23.32 23 VAL N C 1
ATOM 8086 O O . VAL L 2 23 ? 12.815 23.530 51.222 1.00 26.45 23 VAL N O 1
ATOM 8090 N N . VAL L 2 24 ? 13.781 23.852 49.211 1.00 22.91 24 VAL N N 1
ATOM 8091 C CA . VAL L 2 24 ? 13.472 25.280 49.163 1.00 17.89 24 VAL N CA 1
ATOM 8092 C C . VAL L 2 24 ? 11.972 25.486 49.203 1.00 19.81 24 VAL N C 1
ATOM 8093 O O . VAL L 2 24 ? 11.469 26.269 50.005 1.00 21.45 24 VAL N O 1
ATOM 8097 N N . ALA L 2 25 ? 11.258 24.773 48.341 1.00 17.84 25 ALA N N 1
ATOM 8098 C CA . ALA L 2 25 ? 9.816 24.914 48.284 1.00 17.82 25 ALA N CA 1
ATOM 8099 C C . ALA L 2 25 ? 9.193 24.648 49.648 1.00 18.48 25 ALA N C 1
ATOM 8100 O O . ALA L 2 25 ? 8.527 25.510 50.212 1.00 19.92 25 ALA N O 1
ATOM 8102 N N . ALA L 2 26 ? 9.426 23.455 50.182 1.00 20.47 26 ALA N N 1
ATOM 8103 C CA . ALA L 2 26 ? 8.864 23.072 51.470 1.00 25.13 26 ALA N CA 1
ATOM 8104 C C . ALA L 2 26 ? 9.171 24.065 52.605 1.00 26.05 26 ALA N C 1
ATOM 8105 O O . ALA L 2 26 ? 8.255 24.605 53.235 1.00 23.50 26 ALA N O 1
ATOM 8107 N N . THR L 2 27 ? 10.451 24.304 52.877 1.00 27.86 27 THR N N 1
ATOM 8108 C CA . THR L 2 27 ? 10.804 25.234 53.946 1.00 27.86 27 THR N CA 1
ATOM 8109 C C . THR L 2 27 ? 10.198 26.609 53.677 1.00 30.55 27 THR N C 1
ATOM 8110 O O . THR L 2 27 ? 9.678 27.248 54.586 1.00 29.65 27 THR N O 1
ATOM 8114 N N . SER L 2 28 ? 10.258 27.053 52.425 1.00 28.73 28 SER N N 1
ATOM 8115 C CA . SER L 2 28 ? 9.717 28.353 52.035 1.00 29.01 28 SER N CA 1
ATOM 8116 C C . SER L 2 28 ? 8.196 28.476 52.248 1.00 27.64 28 SER N C 1
ATOM 8117 O O . SER L 2 28 ? 7.702 29.521 52.673 1.00 29.85 28 SER N O 1
ATOM 8120 N N . ALA L 2 29 ? 7.457 27.413 51.946 1.00 27.73 29 ALA N N 1
ATOM 8121 C CA . ALA L 2 29 ? 6.001 27.413 52.101 1.00 31.20 29 ALA N CA 1
ATOM 8122 C C . ALA L 2 29 ? 5.571 27.527 53.560 1.00 28.76 29 ALA N C 1
ATOM 8123 O O . ALA L 2 29 ? 4.668 28.292 53.901 1.00 30.34 29 ALA N O 1
ATOM 8125 N N . LEU L 2 30 ? 6.211 26.746 54.417 1.00 30.12 30 LEU N N 1
ATOM 8126 C CA . LEU L 2 30 ? 5.901 26.767 55.838 1.00 31.91 30 LEU N CA 1
ATOM 8127 C C . LEU L 2 30 ? 6.254 28.143 56.406 1.00 32.22 30 LEU N C 1
ATOM 8128 O O . LEU L 2 30 ? 5.554 28.676 57.272 1.00 30.54 30 LEU N O 1
ATOM 8133 N N . GLU L 2 31 ? 7.336 28.725 55.902 1.00 29.67 31 GLU N N 1
ATOM 8134 C CA . GLU L 2 31 ? 7.761 30.034 56.367 1.00 29.59 31 GLU N CA 1
ATOM 8135 C C . GLU L 2 31 ? 6.710 31.094 56.022 1.00 26.57 31 GLU N C 1
ATOM 8136 O O . GLU L 2 31 ? 6.385 31.933 56.854 1.00 21.62 31 GLU N O 1
ATOM 8142 N N . ASN L 2 32 ? 6.166 31.044 54.808 1.00 22.58 32 ASN N N 1
ATOM 8143 C CA . ASN L 2 32 ? 5.153 32.012 54.397 1.00 26.51 32 ASN N CA 1
ATOM 8144 C C . ASN L 2 32 ? 3.847 31.785 55.147 1.00 29.41 32 ASN N C 1
ATOM 8145 O O . ASN L 2 32 ? 2.986 32.660 55.176 1.00 30.02 32 ASN N O 1
ATOM 8150 N N . MET L 2 33 ? 3.689 30.601 55.732 1.00 33.20 33 MET N N 1
ATOM 8151 C CA . MET L 2 33 ? 2.488 30.302 56.507 1.00 33.91 33 MET N CA 1
ATOM 8152 C C . MET L 2 33 ? 2.724 30.749 57.947 1.00 36.87 33 MET N C 1
ATOM 8153 O O . MET L 2 33 ? 1.812 30.735 58.777 1.00 37.66 33 MET N O 1
ATOM 8158 N N . GLY L 2 34 ? 3.964 31.147 58.225 1.00 35.16 34 GLY N N 1
ATOM 8159 C CA . GLY L 2 34 ? 4.330 31.600 59.553 1.00 41.61 34 GLY N CA 1
ATOM 8160 C C . GLY L 2 34 ? 4.710 30.468 60.490 1.00 43.27 34 GLY N C 1
ATOM 8161 O O . GLY L 2 34 ? 5.226 30.702 61.582 1.00 48.13 34 GLY N O 1
ATOM 8162 N N . ILE L 2 35 ? 4.468 29.234 60.067 1.00 43.40 35 ILE N N 1
ATOM 8163 C CA . ILE L 2 35 ? 4.781 28.088 60.906 1.00 46.99 35 ILE N CA 1
ATOM 8164 C C . ILE L 2 35 ? 6.272 27.866 61.143 1.00 50.72 35 ILE N C 1
ATOM 8165 O O . ILE L 2 35 ? 7.067 27.788 60.203 1.00 54.61 35 ILE N O 1
ATOM 8170 N N . GLU L 2 36 ? 6.640 27.766 62.416 1.00 48.12 36 GLU N N 1
ATOM 8171 C CA . GLU L 2 36 ? 8.021 27.528 62.798 1.00 49.45 36 GLU N CA 1
ATOM 8172 C C . GLU L 2 36 ? 8.323 26.089 62.420 1.00 43.88 36 GLU N C 1
ATOM 8173 O O . GLU L 2 36 ? 7.456 25.228 62.515 1.00 53.94 36 GLU N O 1
ATOM 8175 N N . TYR L 2 37 ? 9.549 25.829 61.987 1.00 38.70 37 TYR N N 1
ATOM 8176 C CA . TYR L 2 37 ? 9.946 24.487 61.583 1.00 33.06 37 TYR N CA 1
ATOM 8177 C C . TYR L 2 37 ? 11.447 24.339 61.792 1.00 34.03 37 TYR N C 1
ATOM 8178 O O . TYR L 2 37 ? 12.142 25.324 62.039 1.00 32.97 37 TYR N O 1
ATOM 8187 N N . ASP L 2 38 ? 11.944 23.111 61.697 1.00 31.24 38 ASP N N 1
ATOM 8188 C CA . ASP L 2 38 ? 13.372 22.857 61.837 1.00 31.21 38 ASP N CA 1
ATOM 8189 C C . ASP L 2 38 ? 13.902 22.468 60.459 1.00 32.28 38 ASP N C 1
ATOM 8190 O O . ASP L 2 38 ? 13.493 21.450 59.900 1.00 32.57 38 ASP N O 1
ATOM 8195 N N . TYR L 2 39 ? 14.808 23.280 59.914 1.00 30.44 39 TYR N N 1
ATOM 8196 C CA . TYR L 2 39 ? 15.379 23.036 58.589 1.00 24.74 39 TYR N CA 1
ATOM 8197 C C . TYR L 2 39 ? 15.809 21.587 58.361 1.00 24.43 39 TYR N C 1
ATOM 8198 O O . TYR L 2 39 ? 15.364 20.945 57.416 1.00 22.74 39 TYR N O 1
ATOM 8207 N N . GLN L 2 40 ? 16.692 21.087 59.218 1.00 22.13 40 GLN N N 1
ATOM 8208 C CA . GLN L 2 40 ? 17.184 19.722 59.104 1.00 21.00 40 GLN N CA 1
ATOM 8209 C C . GLN L 2 40 ? 16.044 18.710 59.049 1.00 27.21 40 GLN N C 1
ATOM 8210 O O . GLN L 2 40 ? 16.151 17.693 58.373 1.00 31.30 40 GLN N O 1
ATOM 8212 N N . ASP L 2 41 ? 14.956 18.981 59.765 1.00 28.53 41 ASP N N 1
ATOM 8213 C CA . ASP L 2 41 ? 13.824 18.069 59.763 1.00 26.21 41 ASP N CA 1
ATOM 8214 C C . ASP L 2 41 ? 13.117 18.076 58.401 1.00 28.12 41 ASP N C 1
ATOM 8215 O O . ASP L 2 41 ? 12.873 17.019 57.814 1.00 28.66 41 ASP N O 1
ATOM 8220 N N . ILE L 2 42 ? 12.786 19.258 57.892 1.00 26.52 42 ILE N N 1
ATOM 8221 C CA . ILE L 2 42 ? 12.125 19.324 56.595 1.00 26.04 42 ILE N CA 1
ATOM 8222 C C . ILE L 2 42 ? 13.057 18.735 55.543 1.00 24.62 42 ILE N C 1
ATOM 8223 O O . ILE L 2 42 ? 12.616 18.028 54.641 1.00 24.70 42 ILE N O 1
ATOM 8228 N N . TYR L 2 43 ? 14.348 19.029 55.688 1.00 22.61 43 TYR N N 1
ATOM 8229 C CA . TYR L 2 43 ? 15.393 18.539 54.787 1.00 21.37 43 TYR N CA 1
ATOM 8230 C C . TYR L 2 43 ? 15.405 17.012 54.758 1.00 22.97 43 TYR N C 1
ATOM 8231 O O . TYR L 2 43 ? 15.508 16.401 53.696 1.00 23.74 43 TYR N O 1
ATOM 8240 N N . SER L 2 44 ? 15.314 16.413 55.941 1.00 19.47 44 SER N N 1
ATOM 8241 C CA . SER L 2 44 ? 15.323 14.963 56.098 1.00 19.78 44 SER N CA 1
ATOM 8242 C C . SER L 2 44 ? 14.062 14.286 55.540 1.00 20.69 44 SER N C 1
ATOM 8243 O O . SER L 2 44 ? 14.113 13.176 55.018 1.00 17.10 44 SER N O 1
ATOM 8246 N N . ARG L 2 45 ? 12.931 14.963 55.649 1.00 17.33 45 ARG N N 1
ATOM 8247 C CA . ARG L 2 45 ? 11.681 14.419 55.149 1.00 19.15 45 ARG N CA 1
ATOM 8248 C C . ARG L 2 45 ? 11.661 14.413 53.625 1.00 17.70 45 ARG N C 1
ATOM 8249 O O . ARG L 2 45 ? 11.182 13.458 53.017 1.00 12.91 45 ARG N O 1
ATOM 8257 N N . VAL L 2 46 ? 12.177 15.474 53.007 1.00 20.45 46 VAL N N 1
ATOM 8258 C CA . VAL L 2 46 ? 12.218 15.545 51.548 1.00 18.10 46 VAL N CA 1
ATOM 8259 C C . VAL L 2 46 ? 13.160 14.458 51.014 1.00 19.40 46 VAL N C 1
ATOM 8260 O O . VAL L 2 46 ? 12.850 13.771 50.044 1.00 19.00 46 VAL N O 1
ATOM 8264 N N . LYS L 2 47 ? 14.308 14.310 51.664 1.00 17.16 47 LYS N N 1
ATOM 8265 C CA . LYS L 2 47 ? 15.304 13.327 51.266 1.00 20.69 47 LYS N CA 1
ATOM 8266 C C . LYS L 2 47 ? 14.760 11.900 51.344 1.00 24.99 47 LYS N C 1
ATOM 8267 O O . LYS L 2 47 ? 14.973 11.092 50.435 1.00 21.32 47 LYS N O 1
ATOM 8273 N N . ASN L 2 48 ? 14.059 11.611 52.438 1.00 24.50 48 ASN N N 1
ATOM 8274 C CA . ASN L 2 48 ? 13.457 10.301 52.686 1.00 22.87 48 ASN N CA 1
ATOM 8275 C C . ASN L 2 48 ? 12.483 9.889 51.589 1.00 26.42 48 ASN N C 1
ATOM 8276 O O . ASN L 2 48 ? 12.525 8.761 51.106 1.00 33.58 48 ASN N O 1
ATOM 8281 N N . LYS L 2 49 ? 11.608 10.814 51.210 1.00 26.28 49 LYS N N 1
ATOM 8282 C CA . LYS L 2 49 ? 10.603 10.577 50.179 1.00 25.33 49 LYS N CA 1
ATOM 8283 C C . LYS L 2 49 ? 11.223 10.551 48.793 1.00 22.08 49 LYS N C 1
ATOM 8284 O O . LYS L 2 49 ? 10.985 9.635 48.011 1.00 20.25 49 LYS N O 1
ATOM 8290 N N . PHE L 2 50 ? 12.017 11.576 48.504 1.00 22.58 50 PHE N N 1
ATOM 8291 C CA . PHE L 2 50 ? 12.700 11.733 47.224 1.00 21.03 50 PHE N CA 1
ATOM 8292 C C . PHE L 2 50 ? 13.637 10.553 46.968 1.00 22.25 50 PHE N C 1
ATOM 8293 O O . PHE L 2 50 ? 13.562 9.903 45.924 1.00 23.83 50 PHE N O 1
ATOM 8301 N N . ASP L 2 51 ? 14.507 10.265 47.933 1.00 20.21 51 ASP N N 1
ATOM 8302 C CA . ASP L 2 51 ? 15.455 9.164 47.798 1.00 22.15 51 ASP N CA 1
ATOM 8303 C C . ASP L 2 51 ? 14.794 7.817 47.556 1.00 23.84 51 ASP N C 1
ATOM 8304 O O . ASP L 2 51 ? 15.306 7.001 46.788 1.00 23.87 51 ASP N O 1
ATOM 8309 N N . PHE L 2 52 ? 13.653 7.585 48.198 1.00 20.97 52 PHE N N 1
ATOM 8310 C CA . PHE L 2 52 ? 12.945 6.319 48.034 1.00 21.17 52 PHE N CA 1
ATOM 8311 C C . PHE L 2 52 ? 12.326 6.173 46.643 1.00 23.89 52 PHE N C 1
ATOM 8312 O O . PHE L 2 52 ? 12.334 5.095 46.064 1.00 30.70 52 PHE N O 1
ATOM 8320 N N . VAL L 2 53 ? 11.786 7.259 46.109 1.00 22.58 53 VAL N N 1
ATOM 8321 C CA . VAL L 2 53 ? 11.154 7.217 44.802 1.00 26.38 53 VAL N CA 1
ATOM 8322 C C . VAL L 2 53 ? 12.136 7.141 43.632 1.00 28.19 53 VAL N C 1
ATOM 8323 O O . VAL L 2 53 ? 11.998 6.285 42.758 1.00 24.63 53 VAL N O 1
ATOM 8327 N N . MET L 2 54 ? 13.134 8.015 43.603 1.00 24.10 54 MET N N 1
ATOM 8328 C CA . MET L 2 54 ? 14.057 7.981 42.479 1.00 27.62 54 MET N CA 1
ATOM 8329 C C . MET L 2 54 ? 15.140 6.934 42.679 1.00 25.05 54 MET N C 1
ATOM 8330 O O . MET L 2 54 ? 15.539 6.238 41.749 1.00 24.47 54 MET N O 1
ATOM 8332 N N . ASP L 2 55 ? 15.597 6.813 43.912 1.00 26.19 55 ASP N N 1
ATOM 8333 C CA . ASP L 2 55 ? 16.668 5.884 44.223 1.00 26.63 55 ASP N CA 1
ATOM 8334 C C . ASP L 2 55 ? 16.185 4.503 44.648 1.00 26.94 55 ASP N C 1
ATOM 8335 O O . ASP L 2 55 ? 16.703 3.916 45.606 1.00 26.89 55 ASP N O 1
ATOM 8340 N N . ASP L 2 56 ? 15.203 3.987 43.914 1.00 27.29 56 ASP N N 1
ATOM 8341 C CA . ASP L 2 56 ? 14.607 2.686 44.189 1.00 27.66 56 ASP N CA 1
ATOM 8342 C C . ASP L 2 56 ? 13.435 2.556 43.223 1.00 27.90 56 ASP N C 1
ATOM 8343 O O . ASP L 2 56 ? 12.268 2.546 43.617 1.00 27.96 56 ASP N O 1
ATOM 8345 N N . SER L 2 57 ? 13.771 2.475 41.944 1.00 28.17 57 SER N N 1
ATOM 8346 C CA . SER L 2 57 ? 12.798 2.365 40.869 1.00 28.43 57 SER N CA 1
ATOM 8347 C C . SER L 2 57 ? 13.648 2.521 39.619 1.00 28.62 57 SER N C 1
ATOM 8348 O O . SER L 2 57 ? 13.160 2.413 38.494 1.00 28.63 57 SER N O 1
ATOM 8351 N N . GLY L 2 58 ? 14.931 2.796 39.849 1.00 28.83 58 GLY N N 1
ATOM 8352 C CA . GLY L 2 58 ? 15.877 2.953 38.762 1.00 29.10 58 GLY N CA 1
ATOM 8353 C C . GLY L 2 58 ? 15.943 4.331 38.135 1.00 29.28 58 GLY N C 1
ATOM 8354 O O . GLY L 2 58 ? 16.533 4.478 37.065 1.00 29.30 58 GLY N O 1
ATOM 8355 N N . VAL L 2 59 ? 15.357 5.340 38.772 1.00 29.50 59 VAL N N 1
ATOM 8356 C CA . VAL L 2 59 ? 15.390 6.677 38.210 1.00 29.66 59 VAL N CA 1
ATOM 8357 C C . VAL L 2 59 ? 16.549 7.478 38.775 1.00 30.04 59 VAL N C 1
ATOM 8358 O O . VAL L 2 59 ? 16.368 8.508 39.455 1.00 29.78 59 VAL N O 1
ATOM 8362 N N . LYS L 2 60 ? 17.744 6.992 38.488 1.00 29.43 60 LYS N N 1
ATOM 8363 C CA . LYS L 2 60 ? 18.976 7.628 38.927 1.00 33.09 60 LYS N CA 1
ATOM 8364 C C . LYS L 2 60 ? 20.033 6.692 38.401 1.00 26.81 60 LYS N C 1
ATOM 8365 O O . LYS L 2 60 ? 21.007 7.110 37.776 1.00 27.31 60 LYS N O 1
ATOM 8371 N N . ASN L 2 61 ? 19.807 5.410 38.655 1.00 22.45 61 ASN N N 1
ATOM 8372 C CA . ASN L 2 61 ? 20.696 4.366 38.190 1.00 26.96 61 ASN N CA 1
ATOM 8373 C C . ASN L 2 61 ? 20.656 4.465 36.673 1.00 20.91 61 ASN N C 1
ATOM 8374 O O . ASN L 2 61 ? 21.675 4.371 36.012 1.00 22.95 61 ASN N O 1
ATOM 8379 N N . ASN L 2 62 ? 19.458 4.684 36.137 1.00 20.74 62 ASN N N 1
ATOM 8380 C CA . ASN L 2 62 ? 19.262 4.789 34.696 1.00 19.94 62 ASN N CA 1
ATOM 8381 C C . ASN L 2 62 ? 19.978 6.023 34.144 1.00 20.91 62 ASN N C 1
ATOM 8382 O O . ASN L 2 62 ? 20.824 5.916 33.253 1.00 22.44 62 ASN N O 1
ATOM 8387 N N . PRO L 2 63 ? 19.653 7.213 34.676 1.00 19.94 63 PRO N N 1
ATOM 8388 C CA . PRO L 2 63 ? 20.273 8.465 34.227 1.00 21.20 63 PRO N CA 1
ATOM 8389 C C . PRO L 2 63 ? 21.784 8.427 34.285 1.00 19.34 63 PRO N C 1
ATOM 8390 O O . PRO L 2 63 ? 22.457 8.807 33.333 1.00 23.71 63 PRO N O 1
ATOM 8394 N N . ILE L 2 64 ? 22.310 7.967 35.414 1.00 17.37 64 ILE N N 1
ATOM 8395 C CA . ILE L 2 64 ? 23.745 7.884 35.604 1.00 18.21 64 ILE N CA 1
ATOM 8396 C C . ILE L 2 64 ? 24.360 6.876 34.635 1.00 16.78 64 ILE N C 1
ATOM 8397 O O . ILE L 2 64 ? 25.434 7.121 34.074 1.00 18.16 64 ILE N O 1
ATOM 8402 N N . GLY L 2 65 ? 23.671 5.755 34.429 1.00 14.34 65 GLY N N 1
ATOM 8403 C CA . GLY L 2 65 ? 24.158 4.737 33.506 1.00 18.27 65 GLY N CA 1
ATOM 8404 C C . GLY L 2 65 ? 24.359 5.323 32.117 1.00 21.22 65 GLY N C 1
ATOM 8405 O O . GLY L 2 65 ? 25.403 5.126 31.485 1.00 19.34 65 GLY N O 1
ATOM 8406 N N . LYS L 2 66 ? 23.358 6.063 31.645 1.00 20.42 66 LYS N N 1
ATOM 8407 C CA . LYS L 2 66 ? 23.431 6.694 30.332 1.00 25.40 66 LYS N CA 1
ATOM 8408 C C . LYS L 2 66 ? 24.605 7.665 30.266 1.00 24.83 66 LYS N C 1
ATOM 8409 O O . LYS L 2 66 ? 25.376 7.655 29.303 1.00 28.16 66 LYS N O 1
ATOM 8415 N N . ALA L 2 67 ? 24.736 8.509 31.287 1.00 23.01 67 ALA N N 1
ATOM 8416 C CA . ALA L 2 67 ? 25.823 9.477 31.320 1.00 20.35 67 ALA N CA 1
ATOM 8417 C C . ALA L 2 67 ? 27.159 8.752 31.245 1.00 26.64 67 ALA N C 1
ATOM 8418 O O . ALA L 2 67 ? 28.064 9.182 30.542 1.00 34.41 67 ALA N O 1
ATOM 8420 N N . ILE L 2 68 ? 27.278 7.644 31.963 1.00 24.69 68 ILE N N 1
ATOM 8421 C CA . ILE L 2 68 ? 28.517 6.885 31.948 1.00 26.20 68 ILE N CA 1
ATOM 8422 C C . ILE L 2 68 ? 28.779 6.280 30.570 1.00 24.36 68 ILE N C 1
ATOM 8423 O O . ILE L 2 68 ? 29.927 6.119 30.173 1.00 23.95 68 ILE N O 1
ATOM 8428 N N . THR L 2 69 ? 27.721 5.956 29.837 1.00 21.66 69 THR N N 1
ATOM 8429 C CA . THR L 2 69 ? 27.893 5.405 28.500 1.00 20.87 69 THR N CA 1
ATOM 8430 C C . THR L 2 69 ? 28.451 6.524 27.639 1.00 20.79 69 THR N C 1
ATOM 8431 O O . THR L 2 69 ? 29.315 6.300 26.798 1.00 24.49 69 THR N O 1
ATOM 8435 N N . ILE L 2 70 ? 27.959 7.738 27.867 1.00 17.94 70 ILE N N 1
ATOM 8436 C CA . ILE L 2 70 ? 28.415 8.900 27.110 1.00 18.48 70 ILE N CA 1
ATOM 8437 C C . ILE L 2 70 ? 29.848 9.297 27.483 1.00 27.49 70 ILE N C 1
ATOM 8438 O O . ILE L 2 70 ? 30.664 9.594 26.602 1.00 35.70 70 ILE N O 1
ATOM 8443 N N . ASP L 2 71 ? 30.169 9.288 28.773 1.00 26.25 71 ASP N N 1
ATOM 8444 C CA . ASP L 2 71 ? 31.524 9.624 29.180 1.00 30.24 71 ASP N CA 1
ATOM 8445 C C . ASP L 2 71 ? 32.539 8.658 28.564 1.00 31.99 71 ASP N C 1
ATOM 8446 O O . ASP L 2 71 ? 33.625 9.076 28.171 1.00 30.80 71 ASP N O 1
ATOM 8451 N N . GLN L 2 72 ? 32.193 7.375 28.463 1.00 33.06 72 GLN N N 1
ATOM 8452 C CA . GLN L 2 72 ? 33.124 6.414 27.872 1.00 31.14 72 GLN N CA 1
ATOM 8453 C C . GLN L 2 72 ? 33.386 6.772 26.412 1.00 30.75 72 GLN N C 1
ATOM 8454 O O . GLN L 2 72 ? 34.534 6.855 25.990 1.00 32.66 72 GLN N O 1
ATOM 8460 N N . ALA L 2 73 ? 32.314 6.978 25.648 1.00 30.69 73 ALA N N 1
ATOM 8461 C CA . ALA L 2 73 ? 32.430 7.321 24.233 1.00 35.16 73 ALA N CA 1
ATOM 8462 C C . ALA L 2 73 ? 33.280 8.566 24.034 1.00 39.41 73 ALA N C 1
ATOM 8463 O O . ALA L 2 73 ? 34.192 8.569 23.210 1.00 41.23 73 ALA N O 1
ATOM 8465 N N . LEU L 2 74 ? 32.972 9.627 24.778 1.00 37.87 74 LEU N N 1
ATOM 8466 C CA . LEU L 2 74 ? 33.742 10.859 24.681 1.00 32.82 74 LEU N CA 1
ATOM 8467 C C . LEU L 2 74 ? 35.174 10.521 25.043 1.00 36.70 74 LEU N C 1
ATOM 8468 O O . LEU L 2 74 ? 36.120 11.000 24.421 1.00 33.92 74 LEU N O 1
ATOM 8473 N N . ASN L 2 75 ? 35.321 9.681 26.061 1.00 42.17 75 ASN N N 1
ATOM 8474 C CA . ASN L 2 75 ? 36.633 9.260 26.541 1.00 43.11 75 ASN N CA 1
ATOM 8475 C C . ASN L 2 75 ? 37.363 8.327 25.587 1.00 45.71 75 ASN N C 1
ATOM 8476 O O . ASN L 2 75 ? 38.608 8.396 25.625 1.00 50.37 75 ASN N O 1
ATOM 8481 N N . ASP L 2 90 ? 40.663 20.169 36.999 1.00 57.36 90 ASP N N 1
ATOM 8482 C CA . ASP L 2 90 ? 39.635 19.115 36.775 1.00 54.60 90 ASP N CA 1
ATOM 8483 C C . ASP L 2 90 ? 38.278 19.717 36.433 1.00 51.79 90 ASP N C 1
ATOM 8484 O O . ASP L 2 90 ? 38.159 20.919 36.205 1.00 54.05 90 ASP N O 1
ATOM 8489 N N . THR L 2 91 ? 37.256 18.867 36.413 1.00 46.63 91 THR N N 1
ATOM 8490 C CA . THR L 2 91 ? 35.897 19.293 36.098 1.00 44.35 91 THR N CA 1
ATOM 8491 C C . THR L 2 91 ? 35.010 19.262 37.341 1.00 46.58 91 THR N C 1
ATOM 8492 O O . THR L 2 91 ? 33.930 19.844 37.352 1.00 44.86 91 THR N O 1
ATOM 8496 N N . SER L 2 92 ? 35.474 18.588 38.387 1.00 44.42 92 SER N N 1
ATOM 8497 C CA . SER L 2 92 ? 34.714 18.470 39.625 1.00 44.35 92 SER N CA 1
ATOM 8498 C C . SER L 2 92 ? 34.309 19.808 40.224 1.00 43.84 92 SER N C 1
ATOM 8499 O O . SER L 2 92 ? 33.127 20.066 40.461 1.00 42.82 92 SER N O 1
ATOM 8502 N N . ARG L 2 93 ? 35.289 20.661 40.478 1.00 43.20 93 ARG N N 1
ATOM 8503 C CA . ARG L 2 93 ? 34.984 21.952 41.054 1.00 42.36 93 ARG N CA 1
ATOM 8504 C C . ARG L 2 93 ? 33.899 22.616 40.198 1.00 39.62 93 ARG N C 1
ATOM 8505 O O . ARG L 2 93 ? 32.826 22.951 40.702 1.00 43.31 93 ARG N O 1
ATOM 8513 N N . PRO L 2 94 ? 34.161 22.820 38.895 1.00 39.70 94 PRO N N 1
ATOM 8514 C CA . PRO L 2 94 ? 33.111 23.441 38.085 1.00 39.31 94 PRO N CA 1
ATOM 8515 C C . PRO L 2 94 ? 32.089 22.358 37.767 1.00 37.17 94 PRO N C 1
ATOM 8516 O O . PRO L 2 94 ? 32.244 21.583 36.825 1.00 44.84 94 PRO N O 1
ATOM 8520 N N . ALA L 2 95 ? 31.056 22.298 38.583 1.00 30.55 95 ALA N N 1
ATOM 8521 C CA . ALA L 2 95 ? 29.989 21.320 38.442 1.00 32.73 95 ALA N CA 1
ATOM 8522 C C . ALA L 2 95 ? 29.219 21.560 39.718 1.00 31.68 95 ALA N C 1
ATOM 8523 O O . ALA L 2 95 ? 28.005 21.756 39.697 1.00 24.72 95 ALA N O 1
ATOM 8525 N N . LYS L 2 96 ? 29.962 21.565 40.823 1.00 27.72 96 LYS N N 1
ATOM 8526 C CA . LYS L 2 96 ? 29.406 21.846 42.137 1.00 29.59 96 LYS N CA 1
ATOM 8527 C C . LYS L 2 96 ? 29.038 23.330 42.089 1.00 24.58 96 LYS N C 1
ATOM 8528 O O . LYS L 2 96 ? 27.987 23.741 42.593 1.00 28.41 96 LYS N O 1
ATOM 8534 N N . LEU L 2 97 ? 29.920 24.127 41.487 1.00 14.98 97 LEU N N 1
ATOM 8535 C CA . LEU L 2 97 ? 29.674 25.556 41.350 1.00 21.53 97 LEU N CA 1
ATOM 8536 C C . LEU L 2 97 ? 28.447 25.757 40.455 1.00 20.00 97 LEU N C 1
ATOM 8537 O O . LEU L 2 97 ? 27.658 26.670 40.674 1.00 23.59 97 LEU N O 1
ATOM 8542 N N . ASP L 2 98 ? 28.302 24.897 39.447 1.00 22.14 98 ASP N N 1
ATOM 8543 C CA . ASP L 2 98 ? 27.152 24.940 38.539 1.00 20.33 98 ASP N CA 1
ATOM 8544 C C . ASP L 2 98 ? 25.905 24.681 39.389 1.00 19.45 98 ASP N C 1
ATOM 8545 O O . ASP L 2 98 ? 24.916 25.395 39.299 1.00 20.63 98 ASP N O 1
ATOM 8550 N N . GLU L 2 99 ? 25.978 23.650 40.224 1.00 15.53 99 GLU N N 1
ATOM 8551 C CA . GLU L 2 99 ? 24.876 23.292 41.106 1.00 19.04 99 GLU N CA 1
ATOM 8552 C C . GLU L 2 99 ? 24.540 24.391 42.106 1.00 20.98 99 GLU N C 1
ATOM 8553 O O . GLU L 2 99 ? 23.370 24.617 42.403 1.00 26.05 99 GLU N O 1
ATOM 8559 N N . ASP L 2 100 ? 25.557 25.074 42.626 1.00 21.24 100 ASP N N 1
ATOM 8560 C CA . ASP L 2 100 ? 25.327 26.139 43.599 1.00 19.76 100 ASP N CA 1
ATOM 8561 C C . ASP L 2 100 ? 24.618 27.329 42.956 1.00 24.74 100 ASP N C 1
ATOM 8562 O O . ASP L 2 100 ? 23.864 28.045 43.616 1.00 24.89 100 ASP N O 1
ATOM 8567 N N . VAL L 2 101 ? 24.863 27.547 41.669 1.00 24.94 101 VAL N N 1
ATOM 8568 C CA . VAL L 2 101 ? 24.195 28.631 40.969 1.00 22.79 101 VAL N CA 1
ATOM 8569 C C . VAL L 2 101 ? 22.689 28.328 40.983 1.00 20.49 101 VAL N C 1
ATOM 8570 O O . VAL L 2 101 ? 21.883 29.188 41.344 1.00 19.58 101 VAL N O 1
ATOM 8574 N N . ASN L 2 102 ? 22.317 27.100 40.613 1.00 18.56 102 ASN N N 1
ATOM 8575 C CA . ASN L 2 102 ? 20.907 26.706 40.588 1.00 22.18 102 ASN N CA 1
ATOM 8576 C C . ASN L 2 102 ? 20.291 26.875 41.973 1.00 22.57 102 ASN N C 1
ATOM 8577 O O . ASN L 2 102 ? 19.214 27.453 42.125 1.00 21.59 102 ASN N O 1
ATOM 8582 N N . LYS L 2 103 ? 20.989 26.361 42.980 1.00 24.01 103 LYS N N 1
ATOM 8583 C CA . LYS L 2 103 ? 20.531 26.440 44.357 1.00 25.25 103 LYS N CA 1
ATOM 8584 C C . LYS L 2 103 ? 20.320 27.886 44.798 1.00 22.02 103 LYS N C 1
ATOM 8585 O O . LYS L 2 103 ? 19.242 28.237 45.285 1.00 23.54 103 LYS N O 1
ATOM 8591 N N . LEU L 2 104 ? 21.346 28.722 44.624 1.00 20.14 104 LEU N N 1
ATOM 8592 C CA . LEU L 2 104 ? 21.265 30.124 45.025 1.00 19.83 104 LEU N CA 1
ATOM 8593 C C . LEU L 2 104 ? 20.148 30.901 44.323 1.00 17.43 104 LEU N C 1
ATOM 8594 O O . LEU L 2 104 ? 19.496 31.742 44.935 1.00 23.02 104 LEU N O 1
ATOM 8599 N N . ARG L 2 105 ? 19.919 30.618 43.048 1.00 14.80 105 ARG N N 1
ATOM 8600 C CA . ARG L 2 105 ? 18.854 31.296 42.308 1.00 19.60 105 ARG N CA 1
ATOM 8601 C C . ARG L 2 105 ? 17.508 30.935 42.895 1.00 18.59 105 ARG N C 1
ATOM 8602 O O . ARG L 2 105 ? 16.653 31.796 43.083 1.00 22.74 105 ARG N O 1
ATOM 8610 N N . MET L 2 106 ? 17.325 29.650 43.176 1.00 17.99 106 MET N N 1
ATOM 8611 C CA . MET L 2 106 ? 16.064 29.162 43.735 1.00 18.56 106 MET N CA 1
ATOM 8612 C C . MET L 2 106 ? 15.776 29.695 45.132 1.00 15.09 106 MET N C 1
ATOM 8613 O O . MET L 2 106 ? 14.637 30.045 45.435 1.00 17.36 106 MET N O 1
ATOM 8618 N N . MET L 2 107 ? 16.805 29.753 45.979 1.00 12.85 107 MET N N 1
ATOM 8619 C CA . MET L 2 107 ? 16.645 30.245 47.347 1.00 16.96 107 MET N CA 1
ATOM 8620 C C . MET L 2 107 ? 16.128 31.674 47.333 1.00 19.30 107 MET N C 1
ATOM 8621 O O . MET L 2 107 ? 15.163 32.004 48.030 1.00 18.88 107 MET N O 1
ATOM 8626 N N . LEU L 2 108 ? 16.790 32.514 46.540 1.00 18.13 108 LEU N N 1
ATOM 8627 C CA . LEU L 2 108 ? 16.418 33.915 46.376 1.00 18.93 108 LEU N CA 1
ATOM 8628 C C . LEU L 2 108 ? 15.006 34.007 45.781 1.00 22.47 108 LEU N C 1
ATOM 8629 O O . LEU L 2 108 ? 14.140 34.711 46.309 1.00 20.64 108 LEU N O 1
ATOM 8634 N N . SER L 2 109 ? 14.791 33.290 44.677 1.00 18.97 109 SER N N 1
ATOM 8635 C CA . SER L 2 109 ? 13.506 33.260 43.983 1.00 20.54 109 SER N CA 1
ATOM 8636 C C . SER L 2 109 ? 12.337 32.996 44.923 1.00 26.64 109 SER N C 1
ATOM 8637 O O . SER L 2 109 ? 11.281 33.628 44.809 1.00 21.54 109 SER N O 1
ATOM 8640 N N . SER L 2 110 ? 12.535 32.058 45.847 1.00 25.46 110 SER N N 1
ATOM 8641 C CA . SER L 2 110 ? 11.501 31.693 46.806 1.00 28.53 110 SER N CA 1
ATOM 8642 C C . SER L 2 110 ? 11.194 32.818 47.774 1.00 26.85 110 SER N C 1
ATOM 8643 O O . SER L 2 110 ? 10.126 32.832 48.387 1.00 27.95 110 SER N O 1
ATOM 8646 N N . LYS L 2 111 ? 12.130 33.755 47.914 1.00 28.56 111 LYS N N 1
ATOM 8647 C CA . LYS L 2 111 ? 11.968 34.883 48.833 1.00 31.26 111 LYS N CA 1
ATOM 8648 C C . LYS L 2 111 ? 11.368 36.122 48.178 1.00 33.12 111 LYS N C 1
ATOM 8649 O O . LYS L 2 111 ? 11.257 37.170 48.817 1.00 36.01 111 LYS N O 1
ATOM 8651 N N . GLY L 2 112 ? 10.994 36.009 46.905 1.00 34.38 112 GLY N N 1
ATOM 8652 C CA . GLY L 2 112 ? 10.410 37.144 46.212 1.00 31.88 112 GLY N CA 1
ATOM 8653 C C . GLY L 2 112 ? 11.407 37.999 45.454 1.00 32.45 112 GLY N C 1
ATOM 8654 O O . GLY L 2 112 ? 11.072 39.082 44.964 1.00 35.87 112 GLY N O 1
ATOM 8655 N N . ILE L 2 113 ? 12.642 37.524 45.370 1.00 23.07 113 ILE N N 1
ATOM 8656 C CA . ILE L 2 113 ? 13.678 38.234 44.636 1.00 24.34 113 ILE N CA 1
ATOM 8657 C C . ILE L 2 113 ? 13.770 37.478 43.314 1.00 24.87 113 ILE N C 1
ATOM 8658 O O . ILE L 2 113 ? 14.533 36.517 43.196 1.00 20.02 113 ILE N O 1
ATOM 8663 N N . ASP L 2 114 ? 12.971 37.906 42.335 1.00 23.24 114 ASP N N 1
ATOM 8664 C CA . ASP L 2 114 ? 12.916 37.245 41.031 1.00 25.14 114 ASP N CA 1
ATOM 8665 C C . ASP L 2 114 ? 14.109 37.475 40.124 1.00 24.96 114 ASP N C 1
ATOM 8666 O O . ASP L 2 114 ? 15.056 38.170 40.488 1.00 25.51 114 ASP N O 1
ATOM 8671 N N . GLN L 2 115 ? 14.039 36.882 38.934 1.00 26.18 115 GLN N N 1
ATOM 8672 C CA . GLN L 2 115 ? 15.106 36.969 37.950 1.00 24.99 115 GLN N CA 1
ATOM 8673 C C . GLN L 2 115 ? 15.433 38.381 37.485 1.00 27.91 115 GLN N C 1
ATOM 8674 O O . GLN L 2 115 ? 16.603 38.702 37.271 1.00 31.18 115 GLN N O 1
ATOM 8680 N N . LYS L 2 116 ? 14.417 39.220 37.312 1.00 22.36 116 LYS N N 1
ATOM 8681 C CA . LYS L 2 116 ? 14.661 40.594 36.889 1.00 25.61 116 LYS N CA 1
ATOM 8682 C C . LYS L 2 116 ? 15.605 41.238 37.901 1.00 24.63 116 LYS N C 1
ATOM 8683 O O . LYS L 2 116 ? 16.611 41.840 37.539 1.00 27.74 116 LYS N O 1
ATOM 8685 N N . MET L 2 117 ? 15.275 41.096 39.176 1.00 22.40 117 MET N N 1
ATOM 8686 C CA . MET L 2 117 ? 16.102 41.658 40.223 1.00 27.21 117 MET N CA 1
ATOM 8687 C C . MET L 2 117 ? 17.515 41.109 40.232 1.00 24.29 117 MET N C 1
ATOM 8688 O O . MET L 2 117 ? 18.477 41.869 40.271 1.00 23.55 117 MET N O 1
ATOM 8693 N N . ARG L 2 118 ? 17.635 39.785 40.199 1.00 23.89 118 ARG N N 1
ATOM 8694 C CA . ARG L 2 118 ? 18.939 39.146 40.250 1.00 24.77 118 ARG N CA 1
ATOM 8695 C C . ARG L 2 118 ? 19.828 39.479 39.063 1.00 25.71 118 ARG N C 1
ATOM 8696 O O . ARG L 2 118 ? 20.994 39.821 39.240 1.00 26.43 118 ARG N O 1
ATOM 8704 N N . VAL L 2 119 ? 19.282 39.392 37.858 1.00 26.59 119 VAL N N 1
ATOM 8705 C CA . VAL L 2 119 ? 20.061 39.678 36.664 1.00 21.62 119 VAL N CA 1
ATOM 8706 C C . VAL L 2 119 ? 20.619 41.097 36.651 1.00 28.72 119 VAL N C 1
ATOM 8707 O O . VAL L 2 119 ? 21.793 41.307 36.329 1.00 31.38 119 VAL N O 1
ATOM 8711 N N . LEU L 2 120 ? 19.784 42.067 37.003 1.00 20.72 120 LEU N N 1
ATOM 8712 C CA . LEU L 2 120 ? 20.215 43.458 36.993 1.00 24.47 120 LEU N CA 1
ATOM 8713 C C . LEU L 2 120 ? 21.170 43.808 38.132 1.00 24.41 120 LEU N C 1
ATOM 8714 O O . LEU L 2 120 ? 22.156 44.516 37.922 1.00 25.16 120 LEU N O 1
ATOM 8719 N N . ASN L 2 121 ? 20.894 43.307 39.330 1.00 23.41 121 ASN N N 1
ATOM 8720 C CA . ASN L 2 121 ? 21.759 43.600 40.465 1.00 28.59 121 ASN N CA 1
ATOM 8721 C C . ASN L 2 121 ? 23.142 42.951 40.323 1.00 31.33 121 ASN N C 1
ATOM 8722 O O . ASN L 2 121 ? 24.111 43.413 40.915 1.00 35.35 121 ASN N O 1
ATOM 8727 N N . ALA L 2 122 ? 23.235 41.889 39.527 1.00 29.11 122 ALA N N 1
ATOM 8728 C CA . ALA L 2 122 ? 24.508 41.204 39.321 1.00 24.61 122 ALA N CA 1
ATOM 8729 C C . ALA L 2 122 ? 25.257 41.795 38.142 1.00 22.34 122 ALA N C 1
ATOM 8730 O O . ALA L 2 122 ? 26.486 41.749 38.087 1.00 19.26 122 ALA N O 1
ATOM 8732 N N . CYS L 2 123 ? 24.503 42.345 37.197 1.00 24.01 123 CYS N N 1
ATOM 8733 C CA . CYS L 2 123 ? 25.069 42.928 35.993 1.00 26.42 123 CYS N CA 1
ATOM 8734 C C . CYS L 2 123 ? 25.433 44.395 36.116 1.00 29.79 123 CYS N C 1
ATOM 8735 O O . CYS L 2 123 ? 26.197 44.905 35.298 1.00 24.27 123 CYS N O 1
ATOM 8738 N N . PHE L 2 124 ? 24.884 45.077 37.120 1.00 28.94 124 PHE N N 1
ATOM 8739 C CA . PHE L 2 124 ? 25.169 46.495 37.290 1.00 31.24 124 PHE N CA 1
ATOM 8740 C C . PHE L 2 124 ? 25.374 46.960 38.725 1.00 36.23 124 PHE N C 1
ATOM 8741 O O . PHE L 2 124 ? 24.769 46.438 39.662 1.00 42.73 124 PHE N O 1
ATOM 8749 N N . SER L 2 125 ? 26.239 47.959 38.869 1.00 34.93 125 SER N N 1
ATOM 8750 C CA . SER L 2 125 ? 26.531 48.577 40.147 1.00 30.21 125 SER N CA 1
ATOM 8751 C C . SER L 2 125 ? 25.997 49.981 39.930 1.00 29.55 125 SER N C 1
ATOM 8752 O O . SER L 2 125 ? 26.237 50.570 38.878 1.00 23.99 125 SER N O 1
ATOM 8755 N N . VAL L 2 126 ? 25.260 50.506 40.903 1.00 29.80 126 VAL N N 1
ATOM 8756 C CA . VAL L 2 126 ? 24.675 51.841 40.788 1.00 33.41 126 VAL N CA 1
ATOM 8757 C C . VAL L 2 126 ? 25.113 52.724 41.946 1.00 35.61 126 VAL N C 1
ATOM 8758 O O . VAL L 2 126 ? 25.147 52.278 43.090 1.00 37.36 126 VAL N O 1
ATOM 8762 N N . LYS L 2 127 ? 25.439 53.979 41.658 1.00 38.28 127 LYS N N 1
ATOM 8763 C CA . LYS L 2 127 ? 25.860 54.882 42.720 1.00 42.31 127 LYS N CA 1
ATOM 8764 C C . LYS L 2 127 ? 25.077 56.190 42.715 1.00 43.42 127 LYS N C 1
ATOM 8765 O O . LYS L 2 127 ? 24.568 56.627 41.686 1.00 42.31 127 LYS N O 1
ATOM 8767 N N . ARG L 2 128 ? 25.008 56.801 43.892 1.00 47.97 128 ARG N N 1
ATOM 8768 C CA . ARG L 2 128 ? 24.298 58.050 44.138 1.00 48.75 128 ARG N CA 1
ATOM 8769 C C . ARG L 2 128 ? 24.765 59.268 43.356 1.00 47.54 128 ARG N C 1
ATOM 8770 O O . ARG L 2 128 ? 23.979 59.904 42.662 1.00 52.22 128 ARG N O 1
ATOM 8778 N N . ILE L 2 129 ? 26.046 59.594 43.489 1.00 45.48 129 ILE N N 1
ATOM 8779 C CA . ILE L 2 129 ? 26.640 60.774 42.859 1.00 47.21 129 ILE N CA 1
ATOM 8780 C C . ILE L 2 129 ? 26.244 61.976 43.719 1.00 46.15 129 ILE N C 1
ATOM 8781 O O . ILE L 2 129 ? 25.214 62.606 43.497 1.00 39.20 129 ILE N O 1
ATOM 8786 N N . PRO L 2 130 ? 27.075 62.296 44.725 1.00 47.89 130 PRO N N 1
ATOM 8787 C CA . PRO L 2 130 ? 26.947 63.380 45.702 1.00 48.60 130 PRO N CA 1
ATOM 8788 C C . PRO L 2 130 ? 26.095 64.602 45.345 1.00 51.39 130 PRO N C 1
ATOM 8789 O O . PRO L 2 130 ? 24.870 64.549 45.408 1.00 53.82 130 PRO N O 1
ATOM 8793 N N . GLY L 2 131 ? 26.741 65.707 44.990 1.00 51.25 131 GLY N N 1
ATOM 8794 C CA . GLY L 2 131 ? 26.006 66.921 44.665 1.00 50.51 131 GLY N CA 1
ATOM 8795 C C . GLY L 2 131 ? 25.284 66.930 43.330 1.00 51.28 131 GLY N C 1
ATOM 8796 O O . GLY L 2 131 ? 25.399 67.880 42.554 1.00 50.79 131 GLY N O 1
ATOM 8797 N N . LYS L 2 132 ? 24.531 65.875 43.056 1.00 53.70 132 LYS N N 1
ATOM 8798 C CA . LYS L 2 132 ? 23.790 65.786 41.810 1.00 55.51 132 LYS N CA 1
ATOM 8799 C C . LYS L 2 132 ? 22.538 64.943 41.983 1.00 54.74 132 LYS N C 1
ATOM 8800 O O . LYS L 2 132 ? 22.438 64.139 42.909 1.00 56.61 132 LYS N O 1
ATOM 8806 N N . SER L 2 133 ? 21.582 65.146 41.085 1.00 52.60 133 SER N N 1
ATOM 8807 C CA . SER L 2 133 ? 20.323 64.418 41.112 1.00 51.39 133 SER N CA 1
ATOM 8808 C C . SER L 2 133 ? 20.313 63.356 40.023 1.00 49.55 133 SER N C 1
ATOM 8809 O O . SER L 2 133 ? 19.449 63.351 39.152 1.00 53.91 133 SER N O 1
ATOM 8812 N N . SER L 2 134 ? 21.291 62.464 40.072 1.00 51.09 134 SER N N 1
ATOM 8813 C CA . SER L 2 134 ? 21.391 61.389 39.098 1.00 47.89 134 SER N CA 1
ATOM 8814 C C . SER L 2 134 ? 22.183 60.256 39.723 1.00 49.04 134 SER N C 1
ATOM 8815 O O . SER L 2 134 ? 22.700 60.394 40.830 1.00 49.94 134 SER N O 1
ATOM 8818 N N . SER L 2 135 ? 22.276 59.136 39.018 1.00 45.61 135 SER N N 1
ATOM 8819 C CA . SER L 2 135 ? 23.008 57.986 39.521 1.00 36.59 135 SER N CA 1
ATOM 8820 C C . SER L 2 135 ? 24.012 57.503 38.492 1.00 38.47 135 SER N C 1
ATOM 8821 O O . SER L 2 135 ? 23.888 57.785 37.303 1.00 39.80 135 SER N O 1
ATOM 8824 N N . ILE L 2 136 ? 25.013 56.774 38.962 1.00 38.36 136 ILE N N 1
ATOM 8825 C CA . ILE L 2 136 ? 26.043 56.246 38.083 1.00 40.01 136 ILE N CA 1
ATOM 8826 C C . ILE L 2 136 ? 25.840 54.748 37.884 1.00 34.72 136 ILE N C 1
ATOM 8827 O O . ILE L 2 136 ? 25.724 53.997 38.853 1.00 34.22 136 ILE N O 1
ATOM 8829 N N . ILE L 2 137 ? 25.793 54.324 36.625 1.00 35.71 137 ILE N N 1
ATOM 8830 C CA . ILE L 2 137 ? 25.608 52.917 36.276 1.00 34.37 137 ILE N CA 1
ATOM 8831 C C . ILE L 2 137 ? 26.853 52.375 35.582 1.00 38.50 137 ILE N C 1
ATOM 8832 O O . ILE L 2 137 ? 27.343 52.966 34.618 1.00 45.26 137 ILE N O 1
ATOM 8837 N N . LYS L 2 138 ? 27.358 51.245 36.072 1.00 40.65 138 LYS N N 1
ATOM 8838 C CA . LYS L 2 138 ? 28.543 50.628 35.492 1.00 36.41 138 LYS N CA 1
ATOM 8839 C C . LYS L 2 138 ? 28.369 49.119 35.347 1.00 35.58 138 LYS N C 1
ATOM 8840 O O . LYS L 2 138 ? 27.812 48.465 36.226 1.00 33.96 138 LYS N O 1
ATOM 8842 N N . CYS L 2 139 ? 28.846 48.581 34.226 1.00 33.21 139 CYS N N 1
ATOM 8843 C CA . CYS L 2 139 ? 28.767 47.155 33.943 1.00 27.70 139 CYS N CA 1
ATOM 8844 C C . CYS L 2 139 ? 29.774 46.399 34.801 1.00 28.60 139 CYS N C 1
ATOM 8845 O O . CYS L 2 139 ? 30.906 46.853 34.976 1.00 28.06 139 CYS N O 1
ATOM 8848 N N . THR L 2 140 ? 29.356 45.249 35.330 1.00 29.96 140 THR N N 1
ATOM 8849 C CA . THR L 2 140 ? 30.220 44.384 36.142 1.00 27.90 140 THR N CA 1
ATOM 8850 C C . THR L 2 140 ? 30.842 43.364 35.186 1.00 26.34 140 THR N C 1
ATOM 8851 O O . THR L 2 140 ? 30.559 43.375 33.990 1.00 29.94 140 THR N O 1
ATOM 8855 N N . LYS L 2 141 ? 31.678 42.472 35.694 1.00 24.16 141 LYS N N 1
ATOM 8856 C CA . LYS L 2 141 ? 32.285 41.474 34.813 1.00 27.92 141 LYS N CA 1
ATOM 8857 C C . LYS L 2 141 ? 31.237 40.557 34.153 1.00 32.95 141 LYS N C 1
ATOM 8858 O O . LYS L 2 141 ? 31.453 40.057 33.044 1.00 31.07 141 LYS N O 1
ATOM 8864 N N . LEU L 2 142 ? 30.109 40.335 34.832 1.00 32.65 142 LEU N N 1
ATOM 8865 C CA . LEU L 2 142 ? 29.050 39.477 34.291 1.00 29.46 142 LEU N CA 1
ATOM 8866 C C . LEU L 2 142 ? 28.392 40.102 33.071 1.00 27.81 142 LEU N C 1
ATOM 8867 O O . LEU L 2 142 ? 28.136 39.421 32.082 1.00 24.16 142 LEU N O 1
ATOM 8872 N N . MET L 2 143 ? 28.114 41.400 33.145 1.00 31.87 143 MET N N 1
ATOM 8873 C CA . MET L 2 143 ? 27.495 42.108 32.028 1.00 31.31 143 MET N CA 1
ATOM 8874 C C . MET L 2 143 ? 28.469 42.155 30.840 1.00 34.15 143 MET N C 1
ATOM 8875 O O . MET L 2 143 ? 28.078 41.949 29.689 1.00 28.19 143 MET N O 1
ATOM 8880 N N . ARG L 2 144 ? 29.741 42.421 31.121 1.00 31.57 144 ARG N N 1
ATOM 8881 C CA . ARG L 2 144 ? 30.744 42.462 30.060 1.00 33.81 144 ARG N CA 1
ATOM 8882 C C . ARG L 2 144 ? 30.750 41.130 29.308 1.00 34.10 144 ARG N C 1
ATOM 8883 O O . ARG L 2 144 ? 30.820 41.098 28.075 1.00 27.39 144 ARG N O 1
ATOM 8891 N N . ASP L 2 145 ? 30.676 40.031 30.056 1.00 34.27 145 ASP N N 1
ATOM 8892 C CA . ASP L 2 145 ? 30.676 38.713 29.443 1.00 34.70 145 ASP N CA 1
ATOM 8893 C C . ASP L 2 145 ? 29.434 38.523 28.590 1.00 35.07 145 ASP N C 1
ATOM 8894 O O . ASP L 2 145 ? 29.483 37.857 27.557 1.00 37.64 145 ASP N O 1
ATOM 8899 N N . LYS L 2 146 ? 28.321 39.114 29.014 1.00 33.51 146 LYS N N 1
ATOM 8900 C CA . LYS L 2 146 ? 27.088 39.012 28.243 1.00 37.38 146 LYS N CA 1
ATOM 8901 C C . LYS L 2 146 ? 27.265 39.800 26.947 1.00 35.58 146 LYS N C 1
ATOM 8902 O O . LYS L 2 146 ? 26.818 39.376 25.885 1.00 37.04 146 LYS N O 1
ATOM 8908 N N . LEU L 2 147 ? 27.920 40.953 27.048 1.00 36.29 147 LEU N N 1
ATOM 8909 C CA . LEU L 2 147 ? 28.173 41.796 25.887 1.00 38.53 147 LEU N CA 1
ATOM 8910 C C . LEU L 2 147 ? 29.006 41.016 24.876 1.00 37.84 147 LEU N C 1
ATOM 8911 O O . LEU L 2 147 ? 28.693 40.989 23.688 1.00 35.63 147 LEU N O 1
ATOM 8916 N N . GLU L 2 148 ? 30.064 40.372 25.356 1.00 40.99 148 GLU N N 1
ATOM 8917 C CA . GLU L 2 148 ? 30.918 39.570 24.492 1.00 41.70 148 GLU N CA 1
ATOM 8918 C C . GLU L 2 148 ? 30.070 38.449 23.901 1.00 43.93 148 GLU N C 1
ATOM 8919 O O . GLU L 2 148 ? 30.503 37.757 22.984 1.00 46.94 148 GLU N O 1
ATOM 8921 N N . ARG L 2 149 ? 28.862 38.279 24.439 1.00 44.74 149 ARG N N 1
ATOM 8922 C CA . ARG L 2 149 ? 27.929 37.262 23.956 1.00 46.35 149 ARG N CA 1
ATOM 8923 C C . ARG L 2 149 ? 26.659 37.898 23.366 1.00 46.27 149 ARG N C 1
ATOM 8924 O O . ARG L 2 149 ? 26.618 38.179 22.176 1.00 46.39 149 ARG N O 1
ATOM 8932 N N . GLY L 2 150 ? 25.629 38.142 24.177 1.00 49.65 150 GLY N N 1
ATOM 8933 C CA . GLY L 2 150 ? 24.417 38.731 23.626 1.00 47.33 150 GLY N CA 1
ATOM 8934 C C . GLY L 2 150 ? 23.519 39.545 24.545 1.00 48.22 150 GLY N C 1
ATOM 8935 O O . GLY L 2 150 ? 23.076 39.066 25.581 1.00 52.63 150 GLY N O 1
ATOM 8936 N N . GLU L 2 151 ? 23.254 40.784 24.139 1.00 46.46 151 GLU N N 1
ATOM 8937 C CA . GLU L 2 151 ? 22.394 41.725 24.855 1.00 44.90 151 GLU N CA 1
ATOM 8938 C C . GLU L 2 151 ? 21.616 42.460 23.757 1.00 48.61 151 GLU N C 1
ATOM 8939 O O . GLU L 2 151 ? 22.218 43.028 22.841 1.00 42.82 151 GLU N O 1
ATOM 8941 N N . VAL L 2 152 ? 20.286 42.440 23.850 1.00 49.95 152 VAL N N 1
ATOM 8942 C CA . VAL L 2 152 ? 19.411 43.057 22.847 1.00 49.42 152 VAL N CA 1
ATOM 8943 C C . VAL L 2 152 ? 19.418 44.577 22.806 1.00 50.03 152 VAL N C 1
ATOM 8944 O O . VAL L 2 152 ? 19.322 45.242 23.837 1.00 51.10 152 VAL N O 1
ATOM 8946 N N . GLU L 2 153 ? 19.513 45.116 21.594 1.00 53.79 153 GLU N N 1
ATOM 8947 C CA . GLU L 2 153 ? 19.532 46.558 21.382 1.00 56.53 153 GLU N CA 1
ATOM 8948 C C . GLU L 2 153 ? 18.124 47.088 21.139 1.00 56.91 153 GLU N C 1
ATOM 8949 O O . GLU L 2 153 ? 17.182 46.269 21.125 1.00 60.43 153 GLU N O 1
#

Nearest PDB structures (foldseek):
  1knz-assembly2_C  TM=1.006E+00  e=4.101E-24  Simian rotavirus A/SA11
  1knz-assembly4_N  TM=4.897E-01  e=1.650E-14  Simian rotavirus A/SA11
  1knz-assembly2_C  TM=1.006E+00  e=2.075E-24  Simian rotavirus A/SA11
  1knz-assembly4_N  TM=4.884E-01  e=1.859E-14  Simian rotavirus A/SA11
  8pmq-assembly1_9  TM=1.844E-01  e=8.516E+00  Saccharomyces cerevisiae

Secondary structure (DSSP, 8-state):
-HHHHHHHHHHHHHHHHHHHHHHHHHTT----HHHHHHHHHHHHHHHHHHTSTTHHHHHHHHHHHHHHTT-THHHHHHHHHHH-TTHHHHHHHHHHHHHHH---HHHHHHHHHH-EEE--TT-SS-EEE--HHHHHHHTTS-EEEEHHHHHHT-/--TTHHHHHHHHHHHHHHHHHHHHHHHHHHHTT----HHHHHHHHHHHHHHHHTSSSTTHHHHHHHHHHHHHH---SHHHHHHHHHHHHHHHHHHTT--HHHHHHHHHEEEE--TTSSEEEEEE-HHHHHHHTT--B-/-HHHHHHHHHHHHHHHHHHHHHHHHHTT----HHHHHHHHHHHHHHHHHHTSTTHHHHHHHHHHHHHHTT-THHHHHHHHHHH-TTHHHHHHHHHHHHHHH---HHHHHHHHTT-EEE--TT-SS-EEE--HHHHHHHTTS-EE--HHHHHTT-/--TTHHHHHHHHHHHHHHHHHHHHHHHHHHHTT----HHHHHHHHHHHHHHHHTTTTTTHHHHHHHHHHHHHH---SHHHHHHHHHHHHHHHHHHTT--HHHHHHHHHEEEE--TTSS--EEEE-HHHHHHHTT--B-/-HHHHHHHHHHHHHHHHHHHHHHHHHTT----HHHHHHHHHHHHHHHHHHTSTTHHHHHHHHHHHHHHTT-THHHHHHHHHHH-TTHHHHHHHHHHHHHHH---HHHHHHHHHH-EEE--TT-SS-EEE--HHHHHHHTTS-EE--HHHHHHT-/--TTHHHHHHHHHHHHHHHHHHHHHHHHHHHTT----HHHHHHHHHHHHHHHHTTTTSSHHHHHHHHHHHHHH---SHHHHHHHHHHHHHHHHHHTT--HHHHHHHHHEEEE--TTSS--EEEE-HHHHHHHTT--B-/-HHHHHHHHHHHHHHHHHHHHHHHHHTT----HHHHHHHHHHHHHHHHHHTSTTHHHHHHHHHHHHHHTT-THHHHHHHHHHH-TTHHHHHHHHHHHHHHH---HHHHHHHHTT-EEE--TT-SS-EEE--HHHHHHHTTS-EE--HHHHHHT-/--TTHHHHHHHHHHHHHHHHHHHHHHHHHHHTT----HHHHHHHHHHHHHHHHTTTTTTHHHHHHHHHHHHHH---SHHHHHHHHHHHHHHHHHHTT--HHHHHHHHHEEEE--TTSS--EEEE-HHHHHHHTT--B-

InterPro domains:
  IPR002873 Rotavirus non-structural protein NSP3 [MF_04090] (5-313)
  IPR002873 Rotavirus non-structural protein NSP3 [MF_04094] (4-313)
  IPR002873 Rotavirus non-structural protein NSP3 [PF01665] (5-277)
  IPR036082 NSP3 superfamily [SSF69903] (7-163)
  IPR042519 Non-structural protein NSP3, N-terminal, rotavirus [G3DSA:6.10.280.20] (1-108)

CATH classification: 6.10.280.20 (+1 more: 3.30.70.1610)

Solvent-accessible surface area: 57346 Å² total; per-residue (Å²): 17,76,137,31,2,52,50,3,15,88,14,0,11,90,0,0,6,61,0,0,18,30,1,1,127,107,87,74,64,101,79,85,113,122,62,2,79,58,86,0,79,98,27,10,62,98,0,7,85,8,1,1,6,90,37,26,3,31,27,23,0,65,23,1,46,72,4,72,98,123,118,48,50,36,0,85,172,20,31,87,85,5,49,69,142,55,26,23,53,65,13,53,49,31,8,59,67,7,150,158,31,105,118,53,121,76,26,14,124,9,1,95,17,30,14,68,34,49,62,79,124,55,97,35,56,13,40,0,29,23,85,70,78,22,28,67,38,8,57,90,33,82,25,112,14,44,59,81,48,4,78,86,135,108,90,28,123,103,0,0,58,36,8,3,54,2,6,16,50,2,5,20,28,4,0,1,11,0,0,11,10,4,1,112,87,52,67,35,85,63,84,109,62,50,0,76,53,59,0,95,102,60,5,44,142,47,6,83,66,74,33,33,99,119,66,7,25,31,49,0,77,80,1,8,135,67,41,78,125,0,52,146,1,8,130,21,16,28,55,9,7,70,16,49,0,69,0,1,15,72,50,46,43,49,35,64,10,26,2,46,8,5,9,62,43,52,193,30,107,80,134,82,11,9,28,3,37,34,20,144,32,8,111,31,22,54,94,171,33,36,40,101,18,78,152,29,1,66,47,2,14,86,12,0,12,92,0,0,7,61,0,0,18,31,2,1,130,109,78,74,64,99,82,83,118,120,64,2,80,59,95,0,83,100,29,10,60,96,0,7,86,8,1,1,7,89,36,27,2,31,29,23,0,65,16,1,45,73,4,71,98,120,119,57,55,35,1,85,174,22,21,90,81,4,50,71,143,56,28,17,53,68,14,61,50,32,9,57,71,8,153,156,34,103,114,52,122,127,23,15,131,10,0,91,36,31,15,65,38,47,64,80,124,56,93,37,56,15,39,0,28,24,83,67,79,22,28,64,41,6,62,91,25,123,22,63,18,84,53,86,51,7,54,95,60,108,95,40,124,107,1,0,56,37,8,0,42,2,6,12,50,3,5,20,32,5,0,2,10,0,0,12,12,3,0,113,91,53,66,35,86,64,85,108,66,47,0,77,51,58,0,95,103,61,5,47,144,43,4,83,66,84,29,33,82,117,67,7,25,33,53,0,74,79,1,8,131,64,55,93,123,0,53,138,1,9,132,23,14,30,54,10,5,70,15,47,0,67,0,1,14,75,49,48,43,52,35,67,11,28,1,47,8,5,7,61,43,52,179,37,106,80,150,90,14,11,26,3,34,28,21,144,32,7,104,32,21,56,90,176,33,38,44,97,17,77,78,36,2,65,50,2,13,89,14,0,12,91,0,0,6,64,0,0,18,29,2,1,125,107,84,74,64,101,82,82,116,124,61,2,81,57,85,0,79,99,6,10,63,53,1,7,84,7,1,2,6,92,37,23,2,31,29,25,0,66,17,1,46,74,3,70,98,124,118,50,51,38,0,88,172,21,20,86,87,4,49,69,142,56,26,22,53,65,12,47,51,30,8,58,70,8,150,156,32,106,120,51,81,77,26,14,113,11,0,94,40,26,16,67,33,49,64,79,124,54,96,37,55,15,40,0,28,24,85,69,79,21,27,68,39,9,63,87,30,126,22,60,18,80,58,83,54,5,16,86,59,90,92,41,132,104,1,0,59,38,9,3,55,2,6,17,52,3,6,22,28,4,0,1,11,0,0,11,12,4,1,111,53,52,65,36,83,62,86,112,63,49,0,78,53,60,0,95,101,62,4,44,143,42,3,87,66,78,34,28,94,119,63,6,25,32,50,0,79,78,1,11,137,66,57,83,126,0,52,139,1,8,130,21,15,27,55,9,5,70,14,48,0,69,0,0,9,53,9,45,12,48,28,52,11,26,2,47,8,6,8,60,42,54,191,38,107,81,153,83,9,10,29,2,37,35,20,146,34,8,111,19,21,54,145,174,32,35,40,97,16,74,153,30,2,67,48,1,13,89,14,0,13,91,0,0,6,58,0,0,21,30,2,0,128,108,78,73,63,98,81,82,116,118,64,2,80,56,92,0,82,98,28,10,62,94,1,5,82,8,1,1,7,91,36,26,2,31,28,26,0,67,16,1,46,73,4,72,97,120,120,56,53,36,0,84,176,20,20,92,86,5,50,74,142,54,26,20,54,69,13,51,49,31,9,68,60,8,152,85,35,101,114,53,120,78,42,16,126,14,0,90,36,31,13,67,35,47,63,80,124,54,93,35,55,14,37,0,27,24,83,66,80,22,28,66,39,5,62,88,24,124,22,60,18,80,44,86,51,6,77,93,59,106,90,39,132,108,1,0,54,38,7,1,41,2,8,14,49,3,6,19,33,5,0,1,12,0,0,12,13,4,0,113,91,53,64,35,85,63,84,109,64,50,1,75,50,56,0,92,99,62,6,47,145,46,4,81,63,82,30,31,75,117,63,8,32,33,53,0,74,78,1,9,134,64,57,88,126,0,52,136,1,10,133,22,15,32,54,10,5,72,14,46,0,70,0,1,15,74,49,46,43,51,36,64,12,27,1,29,8,5,1,55,39,53,162,28,30,21,67,87,13,20,28,2,36,28,20,142,36,7,104,31,20,54,93,172,33,38,43,99

Organism: Rotavirus A (strain RVA/SA11-Both/G3P5B[2]) (NCBI:txid37137)

Radius of gyration: 46.51 Å; Cα contacts (8 Å, |Δi|>4): 1653; chains: 8; bounding box: 83×118×139 Å

Foldseek 3Di:
DLVVLVVVLVVVLVVQLCCVVVVCVVVVHDDDSVVSSVVSVVVSVCCCVVQLVVLVSSVVVVCVVVVVVVNCVVVVVVVCLVVPPCNCVVVVVVVVVVVVVVPCPVVCLQVVLAWDWADDPSGSDIDIDGDPVVVVVVVVHDDDDDPVSSVVVD/DCLLVLLLQLVLVLVLVLLLQLLVVVLVCVVVVHDDDSVVSSVVSCVVSCCVCVPVCVSVVSSVVSNVVSVVVPVCNVVSVVVSVVSNVQSNCVSVVCHDVNVVDVQQWDKADPPPDRDIDIDGDVVVVVVVVPDDDD/DLVVLVVVLVVVLVVQLCVVVVVCVVVVHDDDSVVSSVVSCVVSVCCCVVQLVVLVSSVVVVCVVCVVVVNNVVVVVVVCLVVPPCNCVVVVVVVVVVVVVCPCPVVVLQVVLAWDWADDPSGSDIDIDGDVVVVVVVVVHDDDDDPVSSVVVD/DVLLVLLLQLVLVLVLVLLLQLLVVVLVCVVVVHDDDSVVSSVVSCVVSCCVCVPPCNSVVSSVVSNVVSVVVPVCVVVSVVVSVVSNVQSNCVSVVCHPVNVVDVQQWDKACDPPDHDIDIDGDVVVVVVVVPDDDD/DLVVLVVVLVVVLVVQLCCVVVVCVVVVHDDDSVVSSVVSVVVSVCCCVVQLVVLVSSVVVVCVVCVVVVNNVSVVVVVCLCVPPCNCVVVVVVVVVVVVVVPCPVVVLQVVLAWDWADDPSGSDIDIDGDVVVVVVVVVPDDDDPVVSSVVVD/DCLLVLLLQLVLVLVLVLLLQLLVVVLVCVVVVHDDDSVVSSVVSCVVSCCVCVPVPVNVVSNVVSNVVSVVVPVCVVVSVVVSVVSNVQSNCVSVVCHPVNVVDVQQWDKACPPPDHDIDIDGDVVVVVCVVPDDDD/DLVVLVVVLVVVLVVQLCVVVVVCVVVVHDDDSVVSSVVSVVVSVCCCVVQLVSLVSSVVVVCVVCVVVVNNVVVVVVVVLVVPPCNCVVVVVVVVVVVVPCPCVVVCLQVVLAWDWADDPSGSDIDIDGDVVVVVVVVVDDDDDDPVSSVVVD/DCLLVLLLQLVLVLVLVLLLQLLVVVLVCVVVVHDDDSVVSSVVSCVVSCCVCVPPPNSVVSNVVSNVVSVVVPVCVVVSVVVSVVSNVQSNCVSVVCHPVNVVDVQQWDKADDPPDHDIDIDGDVVVVVVVVPDDDD

Sequence (1168 aa):
TQQMAVSIINSSFEAAVVAATSALENMGIEYDYQDIYSRVKNKFDFVMDDSGVKNNPIGKAITIDQALNNKFGSAIRNRNWLADTSRPAKLDEDVNKLRMMLGIDQKMRVLNACFSVKRIPGKSSSIIKCTKLMRDKLERGEVEVDDSFVDEKMGSMESTQQMAVSIINSSFEAAVVAATSALENMGIEYDYQDIYSRVKNKFDFVMDDSGVKNNPIGKAITIDQALNDTSRPAKLDEDVNKLRMMLSSKGIDQKMRVLNACFSVKRIPGKSSSIIKCTKLMRDKLERGEVETQQMAVSIINSSFEAAVVAATSALENMGIEYDYQDIYSRVKNKFDFVMDDSGVKNNPIGKAITIDQALNNKFGSAIRNRNWLADTSRPAKLDEDVNKLRMMLGIDQKMRVLNACFSVKRIPGKSSSIIKCTKLMRDKLERGEVEVDDSFVDEKMGSMESTQQMAVSIINSSFEAAVVAATSALENMGIEYDYQDIYSRVKNKFDFVMDDSGVKNNPIGKAITIDQALNDTSRPAKLDEDVNKLRMMLSSKGIDQKMRVLNACFSVKRIPGKSSSIIKCTKLMRDKLERGEVETQQMAVSIINSSFEAAVVAATSALENMGIEYDYQDIYSRVKNKFDFVMDDSGVKNNPIGKAITIDQALNNKFGSAIRNRNWLADTSRPAKLDEDVNKLRMMLGIDQKMRVLNACFSVKRIPGKSSSIIKCTKLMRDKLERGEVEVDDSFVDEKMGSMESTQQMAVSIINSSFEAAVVAATSALENMGIEYDYQDIYSRVKNKFDFVMDDSGVKNNPIGKAITIDQALNDTSRPAKLDEDVNKLRMMLSSKGIDQKMRVLNACFSVKRIPGKSSSIIKCTKLMRDKLERGEVETQQMAVSIINSSFEAAVVAATSALENMGIEYDYQDIYSRVKNKFDFVMDDSGVKNNPIGKAITIDQALNNKFGSAIRNRNWLADTSRPAKLDEDVNKLRMMLGIDQKMRVLNACFSVKRIPGKSSSIIKCTKLMRDKLERGEVEVDDSFVDEKMGSMESTQQMAVSIINSSFEAAVVAATSALENMGIEYDYQDIYSRVKNKFDFVMDDSGVKNNPIGKAITIDQALNDTSRPAKLDEDVNKLRMMLSSKGIDQKMRVLNACFSVKRIPGKSSSIIKCTKLMRDKLERGEVE